Protein AF-0000000087801088 (afdb_homodimer)

Structure (mmCIF, N/CA/C/O backbone):
data_AF-0000000087801088-model_v1
#
loop_
_entity.id
_entity.type
_entity.pdbx_description
1 polymer 'Transcription factor domain-containing protein'
#
loop_
_atom_site.group_PDB
_atom_site.id
_atom_site.type_symbol
_atom_site.label_atom_id
_atom_site.label_alt_id
_atom_site.label_comp_id
_atom_site.label_asym_id
_atom_site.label_entity_id
_atom_site.label_seq_id
_atom_site.pdbx_PDB_ins_code
_atom_site.Cartn_x
_atom_site.Cartn_y
_atom_site.Cartn_z
_atom_site.occupancy
_atom_site.B_iso_or_equiv
_atom_site.auth_seq_id
_atom_site.auth_comp_id
_atom_site.auth_asym_id
_atom_site.auth_atom_id
_atom_site.pdbx_PDB_model_num
ATOM 1 N N . MET A 1 1 ? -73 -32.094 -19.062 1 21.8 1 MET A N 1
ATOM 2 C CA . MET A 1 1 ? -71.875 -31.188 -19.281 1 21.8 1 MET A CA 1
ATOM 3 C C . MET A 1 1 ? -70.875 -31.297 -18.141 1 21.8 1 MET A C 1
ATOM 5 O O . MET A 1 1 ? -71.062 -30.734 -17.062 1 21.8 1 MET A O 1
ATOM 9 N N . GLU A 1 2 ? -70.5 -32.281 -17.984 1 21.98 2 GLU A N 1
ATOM 10 C CA . GLU A 1 2 ? -70.062 -33.125 -16.875 1 21.98 2 GLU A CA 1
ATOM 11 C C . GLU A 1 2 ? -68.688 -32.594 -16.375 1 21.98 2 GLU A C 1
ATOM 13 O O . GLU A 1 2 ? -67.812 -32.219 -17.156 1 21.98 2 GLU A O 1
ATOM 18 N N . ARG A 1 3 ? -69 -32.062 -15.211 1 26.8 3 ARG A N 1
ATOM 19 C CA . ARG A 1 3 ? -68.062 -31.312 -14.367 1 26.8 3 ARG A CA 1
ATOM 20 C C . ARG A 1 3 ? -66.75 -32.062 -14.203 1 26.8 3 ARG A C 1
ATOM 22 O O . ARG A 1 3 ? -66.75 -33.156 -13.625 1 26.8 3 ARG A O 1
ATOM 29 N N . ASN A 1 4 ? -66.312 -32.312 -15.359 1 22.5 4 ASN A N 1
ATOM 30 C CA . ASN A 1 4 ? -65.188 -33.188 -15.562 1 22.5 4 ASN A CA 1
ATOM 31 C C . ASN A 1 4 ? -64.125 -33 -14.477 1 22.5 4 ASN A C 1
ATOM 33 O O . ASN A 1 4 ? -63.531 -31.922 -14.344 1 22.5 4 ASN A O 1
ATOM 37 N N . ARG A 1 5 ? -64.562 -33.531 -13.398 1 25.19 5 ARG A N 1
ATOM 38 C CA . ARG A 1 5 ? -63.844 -33.5 -12.125 1 25.19 5 ARG A CA 1
ATOM 39 C C . ARG A 1 5 ? -62.344 -33.688 -12.328 1 25.19 5 ARG A C 1
ATOM 41 O O . ARG A 1 5 ? -61.938 -34.656 -13 1 25.19 5 ARG A O 1
ATOM 48 N N . ILE A 1 6 ? -61.781 -32.625 -12.406 1 27.81 6 ILE A N 1
ATOM 49 C CA . ILE A 1 6 ? -60.344 -32.531 -12.641 1 27.81 6 ILE A CA 1
ATOM 50 C C . ILE A 1 6 ? -59.625 -33.5 -11.719 1 27.81 6 ILE A C 1
ATOM 52 O O . ILE A 1 6 ? -59.688 -33.375 -10.492 1 27.81 6 ILE A O 1
ATOM 56 N N . VAL A 1 7 ? -59.875 -34.719 -11.938 1 29.7 7 VAL A N 1
ATOM 57 C CA . VAL A 1 7 ? -59.25 -35.812 -11.188 1 29.7 7 VAL A CA 1
ATOM 58 C C . VAL A 1 7 ? -57.844 -35.438 -10.75 1 29.7 7 VAL A C 1
ATOM 60 O O . VAL A 1 7 ? -57.094 -34.875 -11.539 1 29.7 7 VAL A O 1
ATOM 63 N N . SER A 1 8 ? -57.906 -35.156 -9.594 1 27.64 8 SER A N 1
ATOM 64 C CA . SER A 1 8 ? -56.719 -34.75 -8.859 1 27.64 8 SER A CA 1
ATOM 65 C C . SER A 1 8 ? -55.562 -35.719 -9.148 1 27.64 8 SER A C 1
ATOM 67 O O . SER A 1 8 ? -55.719 -36.938 -9.055 1 27.64 8 SER A O 1
ATOM 69 N N . ARG A 1 9 ? -55.062 -35.531 -10.18 1 33.5 9 ARG A N 1
ATOM 70 C CA . ARG A 1 9 ? -53.969 -36.375 -10.672 1 33.5 9 ARG A CA 1
ATOM 71 C C . ARG A 1 9 ? -53.094 -36.844 -9.523 1 33.5 9 ARG A C 1
ATOM 73 O O . ARG A 1 9 ? -52.5 -36.031 -8.805 1 33.5 9 ARG A O 1
ATOM 80 N N . THR A 1 10 ? -53.406 -37.875 -8.984 1 34.69 10 THR A N 1
ATOM 81 C CA . THR A 1 10 ? -52.688 -38.562 -7.906 1 34.69 10 THR A CA 1
ATOM 82 C C . THR A 1 10 ? -51.188 -38.531 -8.164 1 34.69 10 THR A C 1
ATOM 84 O O . THR A 1 10 ? -50.719 -38.844 -9.273 1 34.69 10 THR A O 1
ATOM 87 N N . ARG A 1 11 ? -50.531 -37.875 -7.52 1 42.97 11 ARG A N 1
ATOM 88 C CA . ARG A 1 11 ? -49.094 -37.594 -7.594 1 42.97 11 ARG A CA 1
ATOM 89 C C . ARG A 1 11 ? -48.281 -38.875 -7.629 1 42.97 11 ARG A C 1
ATOM 91 O O . ARG A 1 11 ? -48.5 -39.812 -6.84 1 42.97 11 ARG A O 1
ATOM 98 N N . ALA A 1 12 ? -47.781 -39.25 -8.641 1 49.75 12 ALA A N 1
ATOM 99 C CA . ALA A 1 12 ? -47.031 -40.5 -8.805 1 49.75 12 ALA A CA 1
ATOM 100 C C . ALA A 1 12 ? -46.094 -40.75 -7.617 1 49.75 12 ALA A C 1
ATOM 102 O O . ALA A 1 12 ? -45.375 -39.844 -7.184 1 49.75 12 ALA A O 1
ATOM 103 N N . ARG A 1 13 ? -46.219 -41.719 -6.867 1 58.03 13 ARG A N 1
ATOM 104 C CA . ARG A 1 13 ? -45.531 -42.031 -5.613 1 58.03 13 ARG A CA 1
ATOM 105 C C . ARG A 1 13 ? -44.094 -42.375 -5.848 1 58.03 13 ARG A C 1
ATOM 107 O O . ARG A 1 13 ? -43.25 -42.188 -4.977 1 58.03 13 ARG A O 1
ATOM 114 N N . VAL A 1 14 ? -43.844 -43 -7.023 1 68.44 14 VAL A N 1
ATOM 115 C CA . VAL A 1 14 ? -42.5 -43.469 -7.32 1 68.44 14 VAL A CA 1
ATOM 116 C C . VAL A 1 14 ? -41.969 -42.75 -8.57 1 68.44 14 VAL A C 1
ATOM 118 O O . VAL A 1 14 ? -42.594 -42.812 -9.633 1 68.44 14 VAL A O 1
ATOM 121 N N . ILE A 1 15 ? -41.188 -42.062 -8.5 1 72.31 15 ILE A N 1
ATOM 122 C CA . ILE A 1 15 ? -40.625 -41.281 -9.594 1 72.31 15 ILE A CA 1
ATOM 123 C C . ILE A 1 15 ? -39.156 -41.688 -9.805 1 72.31 15 ILE A C 1
ATOM 125 O O . ILE A 1 15 ? -38.438 -42.031 -8.852 1 72.31 15 ILE A O 1
ATOM 129 N N . CYS A 1 16 ? -38.656 -41.75 -10.906 1 72.94 16 CYS A N 1
ATOM 130 C CA . CYS A 1 16 ? -37.25 -42.094 -11.125 1 72.94 16 CYS A CA 1
ATOM 131 C C . CYS A 1 16 ? -36.375 -40.844 -11.055 1 72.94 16 CYS A C 1
ATOM 133 O O . CYS A 1 16 ? -36.844 -39.75 -11.234 1 72.94 16 CYS A O 1
ATOM 135 N N . VAL A 1 17 ? -35.25 -40.938 -10.938 1 76.88 17 VAL A N 1
ATOM 136 C CA . VAL A 1 17 ? -34.281 -39.875 -10.711 1 76.88 17 VAL A CA 1
ATOM 137 C C . VAL A 1 17 ? -34.219 -38.969 -11.945 1 76.88 17 VAL A C 1
ATOM 139 O O . VAL A 1 17 ? -34.281 -37.75 -11.852 1 76.88 17 VAL A O 1
ATOM 142 N N . PRO A 1 18 ? -34.156 -39.469 -13.062 1 77.06 18 PRO A N 1
ATOM 143 C CA . PRO A 1 18 ? -34.031 -38.594 -14.234 1 77.06 18 PRO A CA 1
ATOM 144 C C . PRO A 1 18 ? -35.281 -37.781 -14.516 1 77.06 18 PRO A C 1
ATOM 146 O O . PRO A 1 18 ? -35.219 -36.625 -14.898 1 77.06 18 PRO A O 1
ATOM 149 N N . CYS A 1 19 ? -36.219 -38.281 -14.344 1 75.81 19 CYS A N 1
ATOM 150 C CA . CYS A 1 19 ? -37.5 -37.625 -14.594 1 75.81 19 CYS A CA 1
ATOM 151 C C . CYS A 1 19 ? -37.75 -36.531 -13.547 1 75.81 19 CYS A C 1
ATOM 153 O O . CYS A 1 19 ? -38.312 -35.469 -13.852 1 75.81 19 CYS A O 1
ATOM 155 N N . HIS A 1 20 ? -37.375 -36.844 -12.391 1 74.94 20 HIS A N 1
ATOM 156 C CA . HIS A 1 20 ? -37.469 -35.906 -11.273 1 74.94 20 HIS A CA 1
ATOM 157 C C . HIS A 1 20 ? -36.625 -34.656 -11.531 1 74.94 20 HIS A C 1
ATOM 159 O O . HIS A 1 20 ? -37.094 -33.531 -11.242 1 74.94 20 HIS A O 1
ATOM 165 N N . GLU A 1 21 ? -35.438 -34.938 -12.133 1 70.62 21 GLU A N 1
ATOM 166 C CA . GLU A 1 21 ? -34.469 -33.844 -12.391 1 70.62 21 GLU A CA 1
ATOM 167 C C . GLU A 1 21 ? -34.938 -32.969 -13.539 1 70.62 21 GLU A C 1
ATOM 169 O O . GLU A 1 21 ? -34.719 -31.75 -13.516 1 70.62 21 GLU A O 1
ATOM 174 N N . ARG A 1 22 ? -35.625 -33.531 -14.375 1 74.31 22 ARG A N 1
ATOM 175 C CA . ARG A 1 22 ? -36.094 -32.812 -15.562 1 74.31 22 ARG A CA 1
ATOM 176 C C . ARG A 1 22 ? -37.5 -32.281 -15.359 1 74.31 22 ARG A C 1
ATOM 178 O O . ARG A 1 22 ? -38.062 -31.625 -16.25 1 74.31 22 ARG A O 1
ATOM 185 N N . LYS A 1 23 ? -38.125 -32.594 -14.258 1 72.12 23 LYS A N 1
ATOM 186 C CA . LYS A 1 23 ? -39.438 -32.188 -13.805 1 72.12 23 LYS A CA 1
ATOM 187 C C . LYS A 1 23 ? -40.5 -32.562 -14.828 1 72.12 23 LYS A C 1
ATOM 189 O O . LYS A 1 23 ? -41.406 -31.75 -15.117 1 72.12 23 LYS A O 1
ATOM 194 N N . VAL A 1 24 ? -40.281 -33.75 -15.375 1 78.75 24 VAL A N 1
ATOM 195 C CA . VAL A 1 24 ? -41.281 -34.25 -16.328 1 78.75 24 VAL A CA 1
ATOM 196 C C . VAL A 1 24 ? -42.125 -35.344 -15.672 1 78.75 24 VAL A C 1
ATOM 198 O O . VAL A 1 24 ? -41.688 -35.969 -14.703 1 78.75 24 VAL A O 1
ATOM 201 N N . ARG A 1 25 ? -43.188 -35.531 -16.188 1 75 25 ARG A N 1
ATOM 202 C CA . ARG A 1 25 ? -44.125 -36.531 -15.648 1 75 25 ARG A CA 1
ATOM 203 C C . ARG A 1 25 ? -43.594 -37.938 -15.844 1 75 25 ARG A C 1
ATOM 205 O O . ARG A 1 25 ? -43.312 -38.375 -16.969 1 75 25 ARG A O 1
ATOM 212 N N . CYS A 1 26 ? -43.219 -38.719 -14.711 1 73 26 CYS A N 1
ATOM 213 C CA . CYS A 1 26 ? -42.656 -40.062 -14.734 1 73 26 CYS A CA 1
ATOM 214 C C . CYS A 1 26 ? -43.75 -41.125 -14.625 1 73 26 CYS A C 1
ATOM 216 O O . CYS A 1 26 ? -44.656 -41 -13.789 1 73 26 CYS A O 1
ATOM 218 N N . ASP A 1 27 ? -43.781 -42.031 -15.414 1 76.62 27 ASP A N 1
ATOM 219 C CA . ASP A 1 27 ? -44.812 -43.031 -15.398 1 76.62 27 ASP A CA 1
ATOM 220 C C . ASP A 1 27 ? -44.281 -44.375 -14.836 1 76.62 27 ASP A C 1
ATOM 222 O O . ASP A 1 27 ? -44.781 -45.438 -15.18 1 76.62 27 ASP A O 1
ATOM 226 N N . LEU A 1 28 ? -43.156 -44.219 -14.086 1 77.81 28 LEU A N 1
ATOM 227 C CA . LEU A 1 28 ? -42.5 -45.406 -13.531 1 77.81 28 LEU A CA 1
ATOM 228 C C . LEU A 1 28 ? -43.469 -46.25 -12.711 1 77.81 28 LEU A C 1
ATOM 230 O O . LEU A 1 28 ? -43.406 -47.469 -12.742 1 77.81 28 LEU A O 1
ATOM 234 N N . GLN A 1 29 ? -44.344 -45.75 -12 1 74.31 29 GLN A N 1
ATOM 235 C CA . GLN A 1 29 ? -45.281 -46.438 -11.109 1 74.31 29 GLN A CA 1
ATOM 236 C C . GLN A 1 29 ? -46.156 -47.406 -11.883 1 74.31 29 GLN A C 1
ATOM 238 O O . GLN A 1 29 ? -46.5 -48.469 -11.375 1 74.31 29 GLN A O 1
ATOM 243 N N . ASP A 1 30 ? -46.562 -47.062 -13.055 1 70.94 30 ASP A N 1
ATOM 244 C CA . ASP A 1 30 ? -47.5 -47.844 -13.852 1 70.94 30 ASP A CA 1
ATOM 245 C C . ASP A 1 30 ? -46.781 -48.719 -14.867 1 70.94 30 ASP A C 1
ATOM 247 O O . ASP A 1 30 ? -47.406 -49.438 -15.641 1 70.94 30 ASP A O 1
ATOM 251 N N . SER A 1 31 ? -45.406 -48.438 -15.031 1 68.75 31 SER A N 1
ATOM 252 C CA . SER A 1 31 ? -44.625 -49.156 -16.047 1 68.75 31 SER A CA 1
ATOM 253 C C . SER A 1 31 ? -44.344 -50.594 -15.617 1 68.75 31 SER A C 1
ATOM 255 O O . SER A 1 31 ? -43.906 -50.844 -14.484 1 68.75 31 SER A O 1
ATOM 257 N N . HIS A 1 32 ? -44.75 -51.594 -16.172 1 71.38 32 HIS A N 1
ATOM 258 C CA . HIS A 1 32 ? -44.594 -53 -15.891 1 71.38 32 HIS A CA 1
ATOM 259 C C . HIS A 1 32 ? -43.125 -53.438 -15.898 1 71.38 32 HIS A C 1
ATOM 261 O O . HIS A 1 32 ? -42.75 -54.406 -15.234 1 71.38 32 HIS A O 1
ATOM 267 N N . ASN A 1 33 ? -42.375 -52.781 -16.625 1 66.06 33 ASN A N 1
ATOM 268 C CA . ASN A 1 33 ? -41 -53.219 -16.875 1 66.06 33 ASN A CA 1
ATOM 269 C C . ASN A 1 33 ? -40 -52.5 -15.961 1 66.06 33 ASN A C 1
ATOM 271 O O . ASN A 1 33 ? -38.812 -52.562 -16.203 1 66.06 33 ASN A O 1
ATOM 275 N N . LYS A 1 34 ? -40.344 -51.531 -14.953 1 70.31 34 LYS A N 1
ATOM 276 C CA . LYS A 1 34 ? -39.656 -50.844 -13.883 1 70.31 34 LYS A CA 1
ATOM 277 C C . LYS A 1 34 ? -38.75 -49.75 -14.453 1 70.31 34 LYS A C 1
ATOM 279 O O . LYS A 1 34 ? -37.75 -49.375 -13.836 1 70.31 34 LYS A O 1
ATOM 284 N N . VAL A 1 35 ? -38.938 -49.531 -15.602 1 76.56 35 VAL A N 1
ATOM 285 C CA . VAL A 1 35 ? -38.312 -48.438 -16.297 1 76.56 35 VAL A CA 1
ATOM 286 C C . VAL A 1 35 ? -39.375 -47.469 -16.812 1 76.56 35 VAL A C 1
ATOM 288 O O . VAL A 1 35 ? -40.375 -47.875 -17.422 1 76.56 35 VAL A O 1
ATOM 291 N N . CYS A 1 36 ? -39.219 -46.25 -16.531 1 76.12 36 CYS A N 1
ATOM 292 C CA . CYS A 1 36 ? -40.25 -45.312 -16.953 1 76.12 36 CYS A CA 1
ATOM 293 C C . CYS A 1 36 ? -40.188 -45.062 -18.453 1 76.12 36 CYS A C 1
ATOM 295 O O . CYS A 1 36 ? -39.125 -45.25 -19.078 1 76.12 36 CYS A O 1
ATOM 297 N N . SER A 1 37 ? -41.188 -44.719 -19.203 1 78.31 37 SER A N 1
ATOM 298 C CA . SER A 1 37 ? -41.25 -44.5 -20.641 1 78.31 37 SER A CA 1
ATOM 299 C C . SER A 1 37 ? -40.281 -43.406 -21.078 1 78.31 37 SER A C 1
ATOM 301 O O . SER A 1 37 ? -39.75 -43.469 -22.203 1 78.31 37 SER A O 1
ATOM 303 N N . ASN A 1 38 ? -40.031 -42.5 -20.281 1 76.38 38 ASN A N 1
ATOM 304 C CA . ASN A 1 38 ? -39.125 -41.406 -20.594 1 76.38 38 ASN A CA 1
ATOM 305 C C . ASN A 1 38 ? -37.688 -41.906 -20.641 1 76.38 38 ASN A C 1
ATOM 307 O O . ASN A 1 38 ? -36.938 -41.562 -21.562 1 76.38 38 ASN A O 1
ATOM 311 N N . CYS A 1 39 ? -37.25 -42.5 -19.672 1 75.56 39 CYS A N 1
ATOM 312 C CA . CYS A 1 39 ? -35.906 -43.062 -19.562 1 75.56 39 CYS A CA 1
ATOM 313 C C . CYS A 1 39 ? -35.656 -44.094 -20.656 1 75.56 39 CYS A C 1
ATOM 315 O O . CYS A 1 39 ? -34.562 -44.219 -21.203 1 75.56 39 CYS A O 1
ATOM 317 N N . ARG A 1 40 ? -36.594 -44.844 -21.016 1 76.75 40 ARG A N 1
ATOM 318 C CA . ARG A 1 40 ? -36.531 -45.781 -22.125 1 76.75 40 ARG A CA 1
ATOM 319 C C . ARG A 1 40 ? -36.281 -45.062 -23.438 1 76.75 40 ARG A C 1
ATOM 321 O O . ARG A 1 40 ? -35.438 -45.5 -24.25 1 76.75 40 ARG A O 1
ATOM 328 N N . ARG A 1 41 ? -37.156 -44.094 -23.609 1 74.75 41 ARG A N 1
ATOM 329 C CA . ARG A 1 41 ? -37.031 -43.312 -24.844 1 74.75 41 ARG A CA 1
ATOM 330 C C . ARG A 1 41 ? -35.656 -42.688 -24.969 1 74.75 41 ARG A C 1
ATOM 332 O O . ARG A 1 41 ? -35.094 -42.594 -26.078 1 74.75 41 ARG A O 1
ATOM 339 N N . LEU A 1 42 ? -35.062 -42.219 -23.906 1 71.75 42 LEU A N 1
ATOM 340 C CA . LEU A 1 42 ? -33.812 -41.469 -23.875 1 71.75 42 LEU A CA 1
ATOM 341 C C . LEU A 1 42 ? -32.625 -42.375 -23.547 1 71.75 42 LEU A C 1
ATOM 343 O O . LEU A 1 42 ? -31.484 -41.906 -23.391 1 71.75 42 LEU A O 1
ATOM 347 N N . GLU A 1 43 ? -32.75 -43.594 -23.328 1 73.31 43 GLU A N 1
ATOM 348 C CA . GLU A 1 43 ? -31.844 -44.719 -23.016 1 73.31 43 GLU A CA 1
ATOM 349 C C . GLU A 1 43 ? -31.078 -44.438 -21.734 1 73.31 43 GLU A C 1
ATOM 351 O O . GLU A 1 43 ? -29.859 -44.625 -21.672 1 73.31 43 GLU A O 1
ATOM 356 N N . GLN A 1 44 ? -31.781 -43.938 -20.891 1 71.44 44 GLN A N 1
ATOM 357 C CA . GLN A 1 44 ? -31.203 -43.625 -19.594 1 71.44 44 GLN A CA 1
ATOM 358 C C . GLN A 1 44 ? -31.625 -44.656 -18.547 1 71.44 44 GLN A C 1
ATOM 360 O O . GLN A 1 44 ? -32.656 -45.312 -18.703 1 71.44 44 GLN A O 1
ATOM 365 N N . HIS A 1 45 ? -30.75 -44.75 -17.547 1 76.69 45 HIS A N 1
ATOM 366 C CA . HIS A 1 45 ? -31.031 -45.688 -16.469 1 76.69 45 HIS A CA 1
ATOM 367 C C . HIS A 1 45 ? -32.125 -45.156 -15.547 1 76.69 45 HIS A C 1
ATOM 369 O O . HIS A 1 45 ? -31.906 -44.188 -14.836 1 76.69 45 HIS A O 1
ATOM 375 N N . CYS A 1 46 ? -33.188 -45.781 -15.508 1 72.5 46 CYS A N 1
ATOM 376 C CA . CYS A 1 46 ? -34.375 -45.375 -14.773 1 72.5 46 CYS A CA 1
ATOM 377 C C . CYS A 1 46 ? -34.312 -45.844 -13.328 1 72.5 46 CYS A C 1
ATOM 379 O O . CYS A 1 46 ? -34.5 -47.031 -13.055 1 72.5 46 CYS A O 1
ATOM 381 N N . ILE A 1 47 ? -33.719 -45 -12.477 1 76.12 47 ILE A N 1
ATOM 382 C CA . ILE A 1 47 ? -33.562 -45.344 -11.07 1 76.12 47 ILE A CA 1
ATOM 383 C C . ILE A 1 47 ? -34.719 -44.75 -10.266 1 76.12 47 ILE A C 1
ATOM 385 O O . ILE A 1 47 ? -34.938 -43.562 -10.281 1 76.12 47 ILE A O 1
ATOM 389 N N . PRO A 1 48 ? -35.312 -45.438 -9.586 1 71.25 48 PRO A N 1
ATOM 390 C CA . PRO A 1 48 ? -36.438 -44.906 -8.797 1 71.25 48 PRO A CA 1
ATOM 391 C C . PRO A 1 48 ? -36 -44.062 -7.613 1 71.25 48 PRO A C 1
ATOM 393 O O . PRO A 1 48 ? -35.031 -44.406 -6.93 1 71.25 48 PRO A O 1
ATOM 396 N N . ARG A 1 49 ? -36.406 -42.938 -7.477 1 64.62 49 ARG A N 1
ATOM 397 C CA . ARG A 1 49 ? -36.094 -42.094 -6.34 1 64.62 49 ARG A CA 1
ATOM 398 C C . ARG A 1 49 ? -36.75 -42.594 -5.062 1 64.62 49 ARG A C 1
ATOM 400 O O . ARG A 1 49 ? -37.938 -42.844 -5.023 1 64.62 49 ARG A O 1
ATOM 407 N N . ARG A 1 50 ? -35.75 -43 -4.148 1 51 50 ARG A N 1
ATOM 408 C CA . ARG A 1 50 ? -36.219 -43.469 -2.846 1 51 50 ARG A CA 1
ATOM 409 C C . ARG A 1 50 ? -36.562 -42.281 -1.951 1 51 50 ARG A C 1
ATOM 411 O O . ARG A 1 50 ? -35.812 -41.312 -1.881 1 51 50 ARG A O 1
ATOM 418 N N . GLY A 1 51 ? -37.562 -41.906 -1.659 1 40.28 51 GLY A N 1
ATOM 419 C CA . GLY A 1 51 ? -38.062 -40.906 -0.732 1 40.28 51 GLY A CA 1
ATOM 420 C C . GLY A 1 51 ? -37.5 -41.062 0.667 1 40.28 51 GLY A C 1
ATOM 421 O O . GLY A 1 51 ? -37.156 -42.156 1.085 1 40.28 51 GLY A O 1
ATOM 422 N N . ARG A 1 52 ? -36.812 -39.875 1.081 1 34.53 52 ARG A N 1
ATOM 423 C CA . ARG A 1 52 ? -36.375 -39.781 2.463 1 34.53 52 ARG A CA 1
ATOM 424 C C . ARG A 1 52 ? -37.438 -40.25 3.436 1 34.53 52 ARG A C 1
ATOM 426 O O . ARG A 1 52 ? -38.438 -39.562 3.631 1 34.53 52 ARG A O 1
ATOM 433 N N . ARG A 1 53 ? -37.406 -41.438 3.502 1 30.84 53 ARG A N 1
ATOM 434 C CA . ARG A 1 53 ? -38.281 -41.844 4.594 1 30.84 53 ARG A CA 1
ATOM 435 C C . ARG A 1 53 ? -37.844 -41.25 5.914 1 30.84 53 ARG A C 1
ATOM 437 O O . ARG A 1 53 ? -36.656 -40.938 6.094 1 30.84 53 ARG A O 1
ATOM 444 N N . HIS A 1 54 ? -38.688 -41 6.891 1 24.28 54 HIS A N 1
ATOM 445 C CA . HIS A 1 54 ? -38.781 -40.5 8.266 1 24.28 54 HIS A CA 1
ATOM 446 C C . HIS A 1 54 ? -37.938 -41.312 9.203 1 24.28 54 HIS A C 1
ATOM 448 O O . HIS A 1 54 ? -38.062 -42.531 9.281 1 24.28 54 HIS A O 1
ATOM 454 N N . LYS A 1 55 ? -36.656 -40.844 9.391 1 27.52 55 LYS A N 1
ATOM 455 C CA . LYS A 1 55 ? -35.938 -41.531 10.453 1 27.52 55 LYS A CA 1
ATOM 456 C C . LYS A 1 55 ? -36.812 -41.688 11.688 1 27.52 55 LYS A C 1
ATOM 458 O O . LYS A 1 55 ? -37.344 -40.719 12.227 1 27.52 55 LYS A O 1
ATOM 463 N N . GLY A 1 56 ? -37.25 -42.688 12.086 1 18.5 56 GLY A N 1
ATOM 464 C CA . GLY A 1 56 ? -37.812 -43.156 13.344 1 18.5 56 GLY A CA 1
ATOM 465 C C . GLY A 1 56 ? -36.875 -42.969 14.516 1 18.5 56 GLY A C 1
ATOM 466 O O . GLY A 1 56 ? -35.656 -42.844 14.328 1 18.5 56 GLY A O 1
ATOM 467 N N . ARG A 1 57 ? -37.406 -42.875 15.961 1 24.09 57 ARG A N 1
ATOM 468 C CA . ARG A 1 57 ? -37.125 -42.625 17.375 1 24.09 57 ARG A CA 1
ATOM 469 C C . ARG A 1 57 ? -36.156 -43.625 17.938 1 24.09 57 ARG A C 1
ATOM 471 O O . ARG A 1 57 ? -35.969 -43.719 19.156 1 24.09 57 ARG A O 1
ATOM 478 N N . MET A 1 58 ? -35.281 -44.375 17.375 1 18.69 58 MET A N 1
ATOM 479 C CA . MET A 1 58 ? -34.969 -45.562 18.141 1 18.69 58 MET A CA 1
ATOM 480 C C . MET A 1 58 ? -34.281 -45.188 19.469 1 18.69 58 MET A C 1
ATOM 482 O O . MET A 1 58 ? -33.5 -44.219 19.516 1 18.69 58 MET A O 1
ATOM 486 N N . LEU A 1 59 ? -34.625 -45.906 20.625 1 18.19 59 LEU A N 1
ATOM 487 C CA . LEU A 1 59 ? -34.469 -46.094 22.062 1 18.19 59 LEU A CA 1
ATOM 488 C C . LEU A 1 59 ? -33.031 -46.375 22.438 1 18.19 59 LEU A C 1
ATOM 490 O O . LEU A 1 59 ? -32.562 -47.5 22.266 1 18.19 59 LEU A O 1
ATOM 494 N N . ALA A 1 60 ? -32.156 -45.781 21.906 1 18.41 60 ALA A N 1
ATOM 495 C CA . ALA A 1 60 ? -30.859 -46.219 22.422 1 18.41 60 ALA A CA 1
ATOM 496 C C . ALA A 1 60 ? -30.828 -46.219 23.938 1 18.41 60 ALA A C 1
ATOM 498 O O . ALA A 1 60 ? -31.328 -45.281 24.562 1 18.41 60 ALA A O 1
ATOM 499 N N . GLY A 1 61 ? -30.391 -47.25 24.734 1 17.31 61 GLY A N 1
ATOM 500 C CA . GLY A 1 61 ? -30.188 -47.844 26.047 1 17.31 61 GLY A CA 1
ATOM 501 C C . GLY A 1 61 ? -29.344 -47 26.953 1 17.31 61 GLY A C 1
ATOM 502 O O . GLY A 1 61 ? -28.688 -46.062 26.516 1 17.31 61 GLY A O 1
ATOM 503 N N . GLU A 1 62 ? -29.047 -47.438 28.297 1 17.44 62 GLU A N 1
ATOM 504 C CA . GLU A 1 62 ? -28.938 -47.094 29.703 1 17.44 62 GLU A CA 1
ATOM 505 C C . GLU A 1 62 ? -27.562 -46.531 30.047 1 17.44 62 GLU A C 1
ATOM 507 O O . GLU A 1 62 ? -27.438 -45.625 30.875 1 17.44 62 GLU A O 1
ATOM 512 N N . PRO A 1 63 ? -26.375 -46.969 29.484 1 17.22 63 PRO A N 1
ATOM 513 C CA . PRO A 1 63 ? -25.578 -47.562 30.562 1 17.22 63 PRO A CA 1
ATOM 514 C C . PRO A 1 63 ? -25.203 -46.531 31.641 1 17.22 63 PRO A C 1
ATOM 516 O O . PRO A 1 63 ? -25.406 -45.344 31.453 1 17.22 63 PRO A O 1
ATOM 519 N N . ALA A 1 64 ? -23.781 -46.688 32.188 1 17.19 64 ALA A N 1
ATOM 520 C CA . ALA A 1 64 ? -23.031 -46.875 33.438 1 17.19 64 ALA A CA 1
ATOM 521 C C . ALA A 1 64 ? -22.578 -45.562 34 1 17.19 64 ALA A C 1
ATOM 523 O O . ALA A 1 64 ? -22.297 -44.625 33.25 1 17.19 64 ALA A O 1
ATOM 524 N N . ASP A 1 65 ? -22.656 -45.156 35.438 1 17.78 65 ASP A N 1
ATOM 525 C CA . ASP A 1 65 ? -22.672 -44.344 36.625 1 17.78 65 ASP A CA 1
ATOM 526 C C . ASP A 1 65 ? -21.266 -43.812 36.938 1 17.78 65 ASP A C 1
ATOM 528 O O . ASP A 1 65 ? -21.109 -42.969 37.844 1 17.78 65 ASP A O 1
ATOM 532 N N . ILE A 1 66 ? -20.094 -44.406 36.469 1 15.74 66 ILE A N 1
ATOM 533 C CA . ILE A 1 66 ? -19.016 -44.625 37.438 1 15.74 66 ILE A CA 1
ATOM 534 C C . ILE A 1 66 ? -18.422 -43.25 37.844 1 15.74 66 ILE A C 1
ATOM 536 O O . ILE A 1 66 ? -17.609 -43.188 38.781 1 15.74 66 ILE A O 1
ATOM 540 N N . PHE A 1 67 ? -18.406 -42.219 37 1 16.25 67 PHE A N 1
ATOM 541 C CA . PHE A 1 67 ? -17.234 -41.5 37.469 1 16.25 67 PHE A CA 1
ATOM 542 C C . PHE A 1 67 ? -17.5 -40.906 38.875 1 16.25 67 PHE A C 1
ATOM 544 O O . PHE A 1 67 ? -18.328 -40 39.031 1 16.25 67 PHE A O 1
ATOM 551 N N . ARG A 1 68 ? -17.344 -41.625 40.031 1 16.14 68 ARG A N 1
ATOM 552 C CA . ARG A 1 68 ? -17.266 -41.562 41.5 1 16.14 68 ARG A CA 1
ATOM 553 C C . ARG A 1 68 ? -16.5 -40.312 41.938 1 16.14 68 ARG A C 1
ATOM 555 O O . ARG A 1 68 ? -17.062 -39.469 42.656 1 16.14 68 ARG A O 1
ATOM 562 N N . GLN A 1 69 ? -15.242 -40.438 42.812 1 15.41 69 GLN A N 1
ATOM 563 C CA . GLN A 1 69 ? -14.812 -40.281 44.188 1 15.41 69 GLN A CA 1
ATOM 564 C C . GLN A 1 69 ? -13.898 -39.062 44.344 1 15.41 69 GLN A C 1
ATOM 566 O O . GLN A 1 69 ? -13.898 -38.406 45.406 1 15.41 69 GLN A O 1
ATOM 571 N N . SER A 1 70 ? -12.805 -38.812 43.594 1 15.73 70 SER A N 1
ATOM 572 C CA . SER A 1 70 ? -11.617 -38.75 44.438 1 15.73 70 SER A CA 1
ATOM 573 C C . SER A 1 70 ? -11.688 -37.594 45.406 1 15.73 70 SER A C 1
ATOM 575 O O . SER A 1 70 ? -12.461 -36.656 45.219 1 15.73 70 SER A O 1
ATOM 577 N N . ASP A 1 71 ? -10.461 -37.312 46.219 1 15.53 71 ASP A N 1
ATOM 578 C CA . ASP A 1 71 ? -9.773 -37.188 47.5 1 15.53 71 ASP A CA 1
ATOM 579 C C . ASP A 1 71 ? -9.719 -35.719 47.969 1 15.53 71 ASP A C 1
ATOM 581 O O . ASP A 1 71 ? -9.898 -34.812 47.156 1 15.53 71 ASP A O 1
ATOM 585 N N . SER A 1 72 ? -9.062 -35.5 49.25 1 16.3 72 SER A N 1
ATOM 586 C CA . SER A 1 72 ? -8.82 -35 50.594 1 16.3 72 SER A CA 1
ATOM 587 C C . SER A 1 72 ? -7.973 -33.719 50.562 1 16.3 72 SER A C 1
ATOM 589 O O . SER A 1 72 ? -8.359 -32.719 51.125 1 16.3 72 SER A O 1
ATOM 591 N N . MET A 1 73 ? -6.617 -33.844 51.094 1 15.52 73 MET A N 1
ATOM 592 C CA . MET A 1 73 ? -5.984 -33.375 52.312 1 15.52 73 MET A CA 1
ATOM 593 C C . MET A 1 73 ? -5.332 -32 52.094 1 15.52 73 MET A C 1
ATOM 595 O O . MET A 1 73 ? -5.539 -31.094 52.875 1 15.52 73 MET A O 1
ATOM 599 N N . LEU A 1 74 ? -3.994 -31.906 51.625 1 15.34 74 LEU A N 1
ATOM 600 C CA . LEU A 1 74 ? -2.852 -31.547 52.438 1 15.34 74 LEU A CA 1
ATOM 601 C C . LEU A 1 74 ? -2.613 -30.047 52.438 1 15.34 74 LEU A C 1
ATOM 603 O O . LEU A 1 74 ? -1.908 -29.5 53.281 1 15.34 74 LEU A O 1
ATOM 607 N N . ARG A 1 75 ? -2.602 -29.281 51.344 1 15.95 75 ARG A N 1
ATOM 608 C CA . ARG A 1 75 ? -1.483 -28.344 51.438 1 15.95 75 ARG A CA 1
ATOM 609 C C . ARG A 1 75 ? -1.687 -27.344 52.562 1 15.95 75 ARG A C 1
ATOM 611 O O . ARG A 1 75 ? -2.693 -26.641 52.625 1 15.95 75 ARG A O 1
ATOM 618 N N . ASN A 1 76 ? -0.925 -27.438 53.625 1 15.43 76 ASN A N 1
ATOM 619 C CA . ASN A 1 76 ? -0.527 -26.766 54.875 1 15.43 76 ASN A CA 1
ATOM 620 C C . ASN A 1 76 ? -0.2 -25.297 54.625 1 15.43 76 ASN A C 1
ATOM 622 O O . ASN A 1 76 ? -0.042 -24.875 53.469 1 15.43 76 ASN A O 1
ATOM 626 N N . GLY A 1 77 ? 0.984 -24.844 55.25 1 15.69 77 GLY A N 1
ATOM 627 C CA . GLY A 1 77 ? 1.234 -23.859 56.281 1 15.69 77 GLY A CA 1
ATOM 628 C C . GLY A 1 77 ? 1.657 -22.5 55.75 1 15.69 77 GLY A C 1
ATOM 629 O O . GLY A 1 77 ? 1.028 -21.484 56.031 1 15.69 77 GLY A O 1
ATOM 630 N N . ALA A 1 78 ? 3.111 -22.297 55.5 1 16.11 78 ALA A N 1
ATOM 631 C CA . ALA A 1 78 ? 3.979 -21.453 56.312 1 16.11 78 ALA A CA 1
ATOM 632 C C . ALA A 1 78 ? 3.967 -20.016 55.844 1 16.11 78 ALA A C 1
ATOM 634 O O . ALA A 1 78 ? 3.635 -19.75 54.688 1 16.11 78 ALA A O 1
ATOM 635 N N . GLY A 1 79 ? 4.871 -19.016 56.469 1 16.31 79 GLY A N 1
ATOM 636 C CA . GLY A 1 79 ? 4.895 -17.688 57.031 1 16.31 79 GLY A CA 1
ATOM 637 C C . GLY A 1 79 ? 5.254 -16.594 56.062 1 16.31 79 GLY A C 1
ATOM 638 O O . GLY A 1 79 ? 5.512 -16.891 54.875 1 16.31 79 GLY A O 1
ATOM 639 N N . GLU A 1 80 ? 6.387 -15.695 56.344 1 16.91 80 GLU A N 1
ATOM 640 C CA . GLU A 1 80 ? 6.531 -14.305 56.781 1 16.91 80 GLU A CA 1
ATOM 641 C C . GLU A 1 80 ? 7.102 -13.438 55.656 1 16.91 80 GLU A C 1
ATOM 643 O O . GLU A 1 80 ? 6.645 -12.312 55.438 1 16.91 80 GLU A O 1
ATOM 648 N N . SER A 1 81 ? 8.305 -13.758 54.969 1 17.44 81 SER A N 1
ATOM 649 C CA . SER A 1 81 ? 9.375 -12.773 55.031 1 17.44 81 SER A CA 1
ATOM 650 C C . SER A 1 81 ? 9.219 -11.695 53.969 1 17.44 81 SER A C 1
ATOM 652 O O . SER A 1 81 ? 8.891 -11.992 52.812 1 17.44 81 SER A O 1
ATOM 654 N N . THR A 1 82 ? 9.266 -10.336 54.312 1 17.94 82 THR A N 1
ATOM 655 C CA . THR A 1 82 ? 8.914 -8.992 53.875 1 17.94 82 THR A CA 1
ATOM 656 C C . THR A 1 82 ? 9.977 -8.453 52.906 1 17.94 82 THR A C 1
ATOM 658 O O . THR A 1 82 ? 9.859 -7.336 52.406 1 17.94 82 THR A O 1
ATOM 661 N N . PRO A 1 83 ? 10.82 -9.242 52.219 1 18.19 83 PRO A N 1
ATOM 662 C CA . PRO A 1 83 ? 12.031 -8.438 52 1 18.19 83 PRO A CA 1
ATOM 663 C C . PRO A 1 83 ? 11.789 -7.23 51.094 1 18.19 83 PRO A C 1
ATOM 665 O O . PRO A 1 83 ? 10.859 -7.238 50.281 1 18.19 83 PRO A O 1
ATOM 668 N N . PRO A 1 84 ? 12.727 -6.172 51.188 1 19.02 84 PRO A N 1
ATOM 669 C CA . PRO A 1 84 ? 12.805 -4.727 50.938 1 19.02 84 PRO A CA 1
ATOM 670 C C . PRO A 1 84 ? 12.969 -4.391 49.438 1 19.02 84 PRO A C 1
ATOM 672 O O . PRO A 1 84 ? 13.422 -5.23 48.656 1 19.02 84 PRO A O 1
ATOM 675 N N . ALA A 1 85 ? 12.562 -3.146 48.969 1 18.83 85 ALA A N 1
ATOM 676 C CA . ALA A 1 85 ? 12.062 -2.342 47.844 1 18.83 85 ALA A CA 1
ATOM 677 C C . ALA A 1 85 ? 13.211 -1.879 46.969 1 18.83 85 ALA A C 1
ATOM 679 O O . ALA A 1 85 ? 13.031 -0.994 46.125 1 18.83 85 ALA A O 1
ATOM 680 N N . GLY A 1 86 ? 14.344 -2.682 46.75 1 18.34 86 GLY A N 1
ATOM 681 C CA . GLY A 1 86 ? 15.484 -1.95 46.219 1 18.34 86 GLY A CA 1
ATOM 682 C C . GLY A 1 86 ? 15.25 -1.432 44.812 1 18.34 86 GLY A C 1
ATOM 683 O O . GLY A 1 86 ? 14.469 -2.006 44.062 1 18.34 86 GLY A O 1
ATOM 684 N N . SER A 1 87 ? 15.578 -0.101 44.562 1 20.16 87 SER A N 1
ATOM 685 C CA . SER A 1 87 ? 15.375 0.94 43.562 1 20.16 87 SER A CA 1
ATOM 686 C C . SER A 1 87 ? 16.109 0.604 42.25 1 20.16 87 SER A C 1
ATOM 688 O O . SER A 1 87 ? 17.328 0.532 42.219 1 20.16 87 SER A O 1
ATOM 690 N N . PRO A 1 88 ? 15.594 -0.342 41.438 1 18.91 88 PRO A N 1
ATOM 691 C CA . PRO A 1 88 ? 16.453 -0.874 40.375 1 18.91 88 PRO A CA 1
ATOM 692 C C . PRO A 1 88 ? 16.844 0.188 39.375 1 18.91 88 PRO A C 1
ATOM 694 O O . PRO A 1 88 ? 16.109 1.147 39.125 1 18.91 88 PRO A O 1
ATOM 697 N N . ILE A 1 89 ? 18.188 0.365 39.156 1 20.41 89 ILE A N 1
ATOM 698 C CA . ILE A 1 89 ? 19.062 1.187 38.344 1 20.41 89 ILE A CA 1
ATOM 699 C C . ILE A 1 89 ? 18.703 0.987 36.844 1 20.41 89 ILE A C 1
ATOM 701 O O . ILE A 1 89 ? 18.672 -0.146 36.375 1 20.41 89 ILE A O 1
ATOM 705 N N . VAL A 1 90 ? 17.969 1.886 36.281 1 21.72 90 VAL A N 1
ATOM 706 C CA . VAL A 1 90 ? 17.406 2.047 34.938 1 21.72 90 VAL A CA 1
ATOM 707 C C . VAL A 1 90 ? 18.531 2.023 33.906 1 21.72 90 VAL A C 1
ATOM 709 O O . VAL A 1 90 ? 19.281 2.99 33.75 1 21.72 90 VAL A O 1
ATOM 712 N N . GLY A 1 91 ? 19.469 1.016 33.906 1 20.42 91 GLY A N 1
ATOM 713 C CA . GLY A 1 91 ? 20.578 1.011 32.969 1 20.42 91 GLY A CA 1
ATOM 714 C C . GLY A 1 91 ? 20.125 1.178 31.531 1 20.42 91 GLY A C 1
ATOM 715 O O . GLY A 1 91 ? 19 0.84 31.188 1 20.42 91 GLY A O 1
ATOM 716 N N . ASP A 1 92 ? 20.781 2.09 30.797 1 24.78 92 ASP A N 1
ATOM 717 C CA . ASP A 1 92 ? 20.766 2.588 29.422 1 24.78 92 ASP A CA 1
ATOM 718 C C . ASP A 1 92 ? 20.891 1.443 28.422 1 24.78 92 ASP A C 1
ATOM 720 O O . ASP A 1 92 ? 22 1.043 28.062 1 24.78 92 ASP A O 1
ATOM 724 N N . ARG A 1 93 ? 20.422 0.262 28.594 1 24.08 93 ARG A N 1
ATOM 725 C CA . ARG A 1 93 ? 20.656 -0.849 27.688 1 24.08 93 ARG A CA 1
ATOM 726 C C . ARG A 1 93 ? 20.375 -0.437 26.25 1 24.08 93 ARG A C 1
ATOM 728 O O . ARG A 1 93 ? 19.328 0.133 25.953 1 24.08 93 ARG A O 1
ATOM 735 N N . ALA A 1 94 ? 21.438 -0.333 25.453 1 24.67 94 ALA A N 1
ATOM 736 C CA . ALA A 1 94 ? 21.594 -0.339 24 1 24.67 94 ALA A CA 1
ATOM 737 C C . ALA A 1 94 ? 20.562 -1.258 23.344 1 24.67 94 ALA A C 1
ATOM 739 O O . ALA A 1 94 ? 20.469 -2.438 23.688 1 24.67 94 ALA A O 1
ATOM 740 N N . THR A 1 95 ? 19.453 -0.821 22.969 1 26.53 95 THR A N 1
ATOM 741 C CA . THR A 1 95 ? 18.391 -1.469 22.219 1 26.53 95 THR A CA 1
ATOM 742 C C . THR A 1 95 ? 18.969 -2.406 21.156 1 26.53 95 THR A C 1
ATOM 744 O O . THR A 1 95 ? 19.734 -1.98 20.297 1 26.53 95 THR A O 1
ATOM 747 N N . SER A 1 96 ? 19.438 -3.58 21.531 1 27.84 96 SER A N 1
ATOM 748 C CA . SER A 1 96 ? 19.672 -4.617 20.531 1 27.84 96 SER A CA 1
ATOM 749 C C . SER A 1 96 ? 18.766 -4.441 19.312 1 27.84 96 SER A C 1
ATOM 751 O O . SER A 1 96 ? 17.547 -4.449 19.438 1 27.84 96 SER A O 1
ATOM 753 N N . ALA A 1 97 ? 19.266 -3.707 18.344 1 30.8 97 ALA A N 1
ATOM 754 C CA . ALA A 1 97 ? 18.641 -3.521 17.031 1 30.8 97 ALA A CA 1
ATOM 755 C C . ALA A 1 97 ? 17.969 -4.809 16.562 1 30.8 97 ALA A C 1
ATOM 757 O O . ALA A 1 97 ? 18.641 -5.824 16.359 1 30.8 97 ALA A O 1
ATOM 758 N N . TYR A 1 98 ? 16.953 -5.191 17.062 1 28.25 98 TYR A N 1
ATOM 759 C CA . TYR A 1 98 ? 16.078 -6.184 16.438 1 28.25 98 TYR A CA 1
ATOM 760 C C . TYR A 1 98 ? 16.188 -6.121 14.922 1 28.25 98 TYR A C 1
ATOM 762 O O . TYR A 1 98 ? 15.703 -5.176 14.297 1 28.25 98 TYR A O 1
ATOM 770 N N . ARG A 1 99 ? 17.344 -6.535 14.352 1 34.47 99 ARG A N 1
ATOM 771 C CA . ARG A 1 99 ? 17.391 -6.789 12.914 1 34.47 99 ARG A CA 1
ATOM 772 C C . ARG A 1 99 ? 16.172 -7.586 12.461 1 34.47 99 ARG A C 1
ATOM 774 O O . ARG A 1 99 ? 16.047 -8.773 12.773 1 34.47 99 ARG A O 1
ATOM 781 N N . ASN A 1 100 ? 15.148 -7.02 12.328 1 36 100 ASN A N 1
ATOM 782 C CA . ASN A 1 100 ? 14.078 -7.73 11.625 1 36 100 ASN A CA 1
ATOM 783 C C . ASN A 1 100 ? 14.594 -8.398 10.352 1 36 100 ASN A C 1
ATOM 785 O O . ASN A 1 100 ? 15.078 -7.719 9.445 1 36 100 ASN A O 1
ATOM 789 N N . PRO A 1 101 ? 15.086 -9.609 10.398 1 38.38 101 PRO A N 1
ATOM 790 C CA . PRO A 1 101 ? 15.492 -10.234 9.141 1 38.38 101 PRO A CA 1
ATOM 791 C C . PRO A 1 101 ? 14.539 -9.914 7.992 1 38.38 101 PRO A C 1
ATOM 793 O O . PRO A 1 101 ? 13.336 -10.188 8.086 1 38.38 101 PRO A O 1
ATOM 796 N N . GLY A 1 102 ? 14.688 -8.805 7.508 1 41.66 102 GLY A N 1
ATOM 797 C CA . GLY A 1 102 ? 13.898 -8.477 6.328 1 41.66 102 GLY A CA 1
ATOM 798 C C . GLY A 1 102 ? 13.57 -9.695 5.484 1 41.66 102 GLY A C 1
ATOM 799 O O . GLY A 1 102 ? 14.32 -10.672 5.469 1 41.66 102 GLY A O 1
ATOM 800 N N . SER A 1 103 ? 12.406 -9.992 5.238 1 45.28 103 SER A N 1
ATOM 801 C CA . SER A 1 103 ? 11.875 -11.07 4.41 1 45.28 103 SER A CA 1
ATOM 802 C C . SER A 1 103 ? 12.633 -11.18 3.09 1 45.28 103 SER A C 1
ATOM 804 O O . SER A 1 103 ? 12.68 -10.227 2.312 1 45.28 103 SER A O 1
ATOM 806 N N . ARG A 1 104 ? 13.672 -12 3.02 1 47.88 104 ARG A N 1
ATOM 807 C CA . ARG A 1 104 ? 14.453 -12.219 1.805 1 47.88 104 ARG A CA 1
ATOM 808 C C . ARG A 1 104 ? 13.648 -12.984 0.764 1 47.88 104 ARG A C 1
ATOM 810 O O . ARG A 1 104 ? 12.891 -13.898 1.106 1 47.88 104 ARG A O 1
ATOM 817 N N . SER A 1 105 ? 13.445 -12.414 -0.434 1 50.91 105 SER A N 1
ATOM 818 C CA . SER A 1 105 ? 12.648 -12.922 -1.549 1 50.91 105 SER A CA 1
ATOM 819 C C . SER A 1 105 ? 13.367 -14.055 -2.271 1 50.91 105 SER A C 1
ATOM 821 O O . SER A 1 105 ? 14.594 -14.148 -2.234 1 50.91 105 SER A O 1
ATOM 823 N N . PHE A 1 106 ? 12.711 -15.07 -2.619 1 44.25 106 PHE A N 1
ATOM 824 C CA . PHE A 1 106 ? 13.258 -16.203 -3.344 1 44.25 106 PHE A CA 1
ATOM 825 C C . PHE A 1 106 ? 13.516 -15.852 -4.805 1 44.25 106 PHE A C 1
ATOM 827 O O . PHE A 1 106 ? 14.414 -16.406 -5.434 1 44.25 106 PHE A O 1
ATOM 834 N N . ILE A 1 107 ? 12.602 -15.031 -5.391 1 49.56 107 ILE A N 1
ATOM 835 C CA . ILE A 1 107 ? 12.719 -14.734 -6.812 1 49.56 107 ILE A CA 1
ATOM 836 C C . ILE A 1 107 ? 13.406 -13.383 -7.008 1 49.56 107 ILE A C 1
ATOM 838 O O . ILE A 1 107 ? 14.344 -13.266 -7.805 1 49.56 107 ILE A O 1
ATOM 842 N N . ALA A 1 108 ? 12.773 -12.414 -6.426 1 54.31 108 ALA A N 1
ATOM 843 C CA . ALA A 1 108 ? 13.289 -11.062 -6.637 1 54.31 108 ALA A CA 1
ATOM 844 C C . ALA A 1 108 ? 13.711 -10.422 -5.312 1 54.31 108 ALA A C 1
ATOM 846 O O . ALA A 1 108 ? 13.266 -10.852 -4.242 1 54.31 108 ALA A O 1
ATOM 847 N N . SER A 1 109 ? 14.844 -9.797 -5.395 1 57.19 109 SER A N 1
ATOM 848 C CA . SER A 1 109 ? 15.32 -9.055 -4.23 1 57.19 109 SER A CA 1
ATOM 849 C C . SER A 1 109 ? 14.281 -8.031 -3.771 1 57.19 109 SER A C 1
ATOM 851 O O . SER A 1 109 ? 13.406 -7.641 -4.539 1 57.19 109 SER A O 1
ATOM 853 N N . ASP A 1 110 ? 14.211 -7.953 -2.557 1 59.53 110 ASP A N 1
ATOM 854 C CA . ASP A 1 110 ? 13.406 -6.879 -1.987 1 59.53 110 ASP A CA 1
ATOM 855 C C . ASP A 1 110 ? 13.68 -5.551 -2.691 1 59.53 110 ASP A C 1
ATOM 857 O O . ASP A 1 110 ? 12.93 -4.59 -2.535 1 59.53 110 ASP A O 1
ATOM 861 N N . SER A 1 111 ? 14.789 -5.68 -3.457 1 58.94 111 SER A N 1
ATOM 862 C CA . SER A 1 111 ? 15.172 -4.488 -4.211 1 58.94 111 SER A CA 1
ATOM 863 C C . SER A 1 111 ? 15.484 -4.828 -5.664 1 58.94 111 SER A C 1
ATOM 865 O O . SER A 1 111 ? 16.125 -5.844 -5.945 1 58.94 111 SER A O 1
ATOM 867 N N . VAL A 1 112 ? 14.883 -4.105 -6.57 1 55.91 112 VAL A N 1
ATOM 868 C CA . VAL A 1 112 ? 15.219 -4.25 -7.984 1 55.91 112 VAL A CA 1
ATOM 869 C C . VAL A 1 112 ? 16.688 -3.893 -8.211 1 55.91 112 VAL A C 1
ATOM 871 O O . VAL A 1 112 ? 17.297 -4.355 -9.172 1 55.91 112 VAL A O 1
ATOM 874 N N . LEU A 1 113 ? 17.141 -2.979 -7.422 1 47.53 113 LEU A N 1
ATOM 875 C CA . LEU A 1 113 ? 18.516 -2.533 -7.59 1 47.53 113 LEU A CA 1
ATOM 876 C C . LEU A 1 113 ? 19.484 -3.635 -7.195 1 47.53 113 LEU A C 1
ATOM 878 O O . LEU A 1 113 ? 20.688 -3.545 -7.488 1 47.53 113 LEU A O 1
ATOM 882 N N . TYR A 1 114 ? 18.938 -4.598 -6.66 1 46.53 114 TYR A N 1
ATOM 883 C CA . TYR A 1 114 ? 19.781 -5.688 -6.191 1 46.53 114 TYR A CA 1
ATOM 884 C C . TYR A 1 114 ? 19.953 -6.746 -7.273 1 46.53 114 TYR A C 1
ATOM 886 O O . TYR A 1 114 ? 20.562 -7.797 -7.035 1 46.53 114 TYR A O 1
ATOM 894 N N . GLU A 1 115 ? 19.625 -6.371 -8.602 1 48.66 115 GLU A N 1
ATOM 895 C CA . GLU A 1 115 ? 19.766 -7.438 -9.586 1 48.66 115 GLU A CA 1
ATOM 896 C C . GLU A 1 115 ? 21.219 -7.625 -9.992 1 48.66 115 GLU A C 1
ATOM 898 O O . GLU A 1 115 ? 21.844 -6.715 -10.547 1 48.66 115 GLU A O 1
ATOM 903 N N . ALA A 1 116 ? 22.047 -8.516 -9.469 1 42.16 116 ALA A N 1
ATOM 904 C CA . ALA A 1 116 ? 23.406 -8.844 -9.875 1 42.16 116 ALA A CA 1
ATOM 905 C C . ALA A 1 116 ? 23.484 -9.102 -11.375 1 42.16 116 ALA A C 1
ATOM 907 O O . ALA A 1 116 ? 22.625 -9.758 -11.945 1 42.16 116 ALA A O 1
ATOM 908 N N . PRO A 1 117 ? 24.344 -8.18 -12.172 1 39 117 PRO A N 1
ATOM 909 C CA . PRO A 1 117 ? 24.516 -8.57 -13.578 1 39 117 PRO A CA 1
ATOM 910 C C . PRO A 1 117 ? 24.844 -10.047 -13.734 1 39 117 PRO A C 1
ATOM 912 O O . PRO A 1 117 ? 25.516 -10.633 -12.875 1 39 117 PRO A O 1
ATOM 915 N N . LEU A 1 118 ? 24.125 -10.773 -14.328 1 40.03 118 LEU A N 1
ATOM 916 C CA . LEU A 1 118 ? 24.438 -12.133 -14.758 1 40.03 118 LEU A CA 1
ATOM 917 C C . LEU A 1 118 ? 25.828 -12.203 -15.367 1 40.03 118 LEU A C 1
ATOM 919 O O . LEU A 1 118 ? 26.078 -11.609 -16.422 1 40.03 118 LEU A O 1
ATOM 923 N N . SER A 1 119 ? 26.844 -12.055 -14.625 1 36.88 119 SER A N 1
ATOM 924 C CA . SER A 1 119 ? 28.203 -12.062 -15.164 1 36.88 119 SER A CA 1
ATOM 925 C C . SER A 1 119 ? 28.297 -12.93 -16.406 1 36.88 119 SER A C 1
ATOM 927 O O . SER A 1 119 ? 29.234 -12.797 -17.203 1 36.88 119 SER A O 1
ATOM 929 N N . GLY A 1 120 ? 27.922 -14.203 -16.234 1 39.44 120 GLY A N 1
ATOM 930 C CA . GLY A 1 120 ? 28.484 -15.156 -17.172 1 39.44 120 GLY A CA 1
ATOM 931 C C . GLY A 1 120 ? 27.922 -14.992 -18.578 1 39.44 120 GLY A C 1
ATOM 932 O O . GLY A 1 120 ? 26.906 -14.32 -18.781 1 39.44 120 GLY A O 1
ATOM 933 N N . ASN A 1 121 ? 28.812 -15.32 -19.516 1 37.59 121 ASN A N 1
ATOM 934 C CA . ASN A 1 121 ? 28.656 -15.469 -20.969 1 37.59 121 ASN A CA 1
ATOM 935 C C . ASN A 1 121 ? 27.359 -16.188 -21.328 1 37.59 121 ASN A C 1
ATOM 937 O O . ASN A 1 121 ? 27.391 -17.25 -21.938 1 37.59 121 ASN A O 1
ATOM 941 N N . ILE A 1 122 ? 26.531 -16.438 -20.359 1 42.62 122 ILE A N 1
ATOM 942 C CA . ILE A 1 122 ? 25.453 -17.109 -21.062 1 42.62 122 ILE A CA 1
ATOM 943 C C . ILE A 1 122 ? 24.875 -16.203 -22.141 1 42.62 122 ILE A C 1
ATOM 945 O O . ILE A 1 122 ? 24.5 -15.062 -21.859 1 42.62 122 ILE A O 1
ATOM 949 N N . PRO A 1 123 ? 25.047 -16.406 -23.328 1 39.81 123 PRO A N 1
ATOM 950 C CA . PRO A 1 123 ? 24.469 -15.695 -24.469 1 39.81 123 PRO A CA 1
ATOM 951 C C . PRO A 1 123 ? 23.016 -15.258 -24.219 1 39.81 123 PRO A C 1
ATOM 953 O O . PRO A 1 123 ? 22.156 -16.094 -23.984 1 39.81 123 PRO A O 1
ATOM 956 N N . SER A 1 124 ? 22.672 -14.375 -23.484 1 49.22 124 SER A N 1
ATOM 957 C CA . SER A 1 124 ? 21.312 -13.82 -23.375 1 49.22 124 SER A CA 1
ATOM 958 C C . SER A 1 124 ? 20.641 -13.742 -24.75 1 49.22 124 SER A C 1
ATOM 960 O O . SER A 1 124 ? 20.547 -12.664 -25.328 1 49.22 124 SER A O 1
ATOM 962 N N . ALA A 1 125 ? 20.984 -14.625 -25.625 1 48.31 125 ALA A N 1
ATOM 963 C CA . ALA A 1 125 ? 20.766 -14.594 -27.062 1 48.31 125 ALA A CA 1
ATOM 964 C C . ALA A 1 125 ? 19.266 -14.523 -27.391 1 48.31 125 ALA A C 1
ATOM 966 O O . ALA A 1 125 ? 18.891 -14.477 -28.562 1 48.31 125 ALA A O 1
ATOM 967 N N . SER A 1 126 ? 18.375 -14.648 -26.266 1 60.94 126 SER A N 1
ATOM 968 C CA . SER A 1 126 ? 17.047 -14.727 -26.844 1 60.94 126 SER A CA 1
ATOM 969 C C . SER A 1 126 ? 16.453 -13.336 -27.047 1 60.94 126 SER A C 1
ATOM 971 O O . SER A 1 126 ? 16.75 -12.406 -26.297 1 60.94 126 SER A O 1
ATOM 973 N N . SER A 1 127 ? 16.062 -13.094 -28.125 1 58.38 127 SER A N 1
ATOM 974 C CA . SER A 1 127 ? 15.328 -11.898 -28.5 1 58.38 127 SER A CA 1
ATOM 975 C C . SER A 1 127 ? 14.273 -11.547 -27.469 1 58.38 127 SER A C 1
ATOM 977 O O . SER A 1 127 ? 13.867 -10.391 -27.359 1 58.38 127 SER A O 1
ATOM 979 N N . LEU A 1 128 ? 14.016 -12.539 -26.578 1 70.19 128 LEU A N 1
ATOM 980 C CA . LEU A 1 128 ? 12.961 -12.328 -25.594 1 70.19 128 LEU A CA 1
ATOM 981 C C . LEU A 1 128 ? 13.523 -11.641 -24.344 1 70.19 128 LEU A C 1
ATOM 983 O O . LEU A 1 128 ? 12.758 -11.133 -23.516 1 70.19 128 LEU A O 1
ATOM 987 N N . ASP A 1 129 ? 14.789 -11.438 -24.281 1 73.62 129 ASP A N 1
ATOM 988 C CA . ASP A 1 129 ? 15.422 -10.867 -23.094 1 73.62 129 ASP A CA 1
ATOM 989 C C . ASP A 1 129 ? 15.352 -9.344 -23.125 1 73.62 129 ASP A C 1
ATOM 991 O O . ASP A 1 129 ? 15.5 -8.688 -22.094 1 73.62 129 ASP A O 1
ATOM 995 N N . ASP A 1 130 ? 15.023 -8.914 -24.297 1 80.75 130 ASP A N 1
ATOM 996 C CA . ASP A 1 130 ? 14.922 -7.461 -24.422 1 80.75 130 ASP A CA 1
ATOM 997 C C . ASP A 1 130 ? 13.461 -7.012 -24.391 1 80.75 130 ASP A C 1
ATOM 999 O O . ASP A 1 130 ? 12.883 -6.695 -25.422 1 80.75 130 ASP A O 1
ATOM 1003 N N . TRP A 1 131 ? 12.945 -6.98 -23.25 1 82.62 131 TRP A N 1
ATOM 1004 C CA . TRP A 1 131 ? 11.539 -6.633 -23.078 1 82.62 131 TRP A CA 1
ATOM 1005 C C . TRP A 1 131 ? 11.234 -5.262 -23.672 1 82.62 131 TRP A C 1
ATOM 1007 O O . TRP A 1 131 ? 10.125 -5.016 -24.141 1 82.62 131 TRP A O 1
ATOM 1017 N N . LYS A 1 132 ? 12.188 -4.344 -23.672 1 84.69 132 LYS A N 1
ATOM 1018 C CA . LYS A 1 132 ? 11.984 -3.004 -24.203 1 84.69 132 LYS A CA 1
ATOM 1019 C C . LYS A 1 132 ? 11.703 -3.053 -25.703 1 84.69 132 LYS A C 1
ATOM 1021 O O . LYS A 1 132 ? 10.828 -2.342 -26.203 1 84.69 132 LYS A O 1
ATOM 1026 N N . GLN A 1 133 ? 12.523 -3.848 -26.328 1 89.19 133 GLN A N 1
ATOM 1027 C CA . GLN A 1 133 ? 12.312 -4 -27.766 1 89.19 133 GLN A CA 1
ATOM 1028 C C . GLN A 1 133 ? 10.953 -4.629 -28.062 1 89.19 133 GLN A C 1
ATOM 1030 O O . GLN A 1 133 ? 10.273 -4.227 -29.016 1 89.19 133 GLN A O 1
ATOM 1035 N N . ILE A 1 134 ? 10.578 -5.582 -27.297 1 91.25 134 ILE A N 1
ATOM 1036 C CA . ILE A 1 134 ? 9.289 -6.242 -27.469 1 91.25 134 ILE A CA 1
ATOM 1037 C C . ILE A 1 134 ? 8.164 -5.234 -27.25 1 91.25 134 ILE A C 1
ATOM 1039 O O . ILE A 1 134 ? 7.219 -5.164 -28.031 1 91.25 134 ILE A O 1
ATOM 1043 N N . GLU A 1 135 ? 8.273 -4.527 -26.188 1 90.38 135 GLU A N 1
ATOM 1044 C CA . GLU A 1 135 ? 7.246 -3.547 -25.875 1 90.38 135 GLU A CA 1
ATOM 1045 C C . GLU A 1 135 ? 7.125 -2.488 -26.969 1 90.38 135 GLU A C 1
ATOM 1047 O O . GLU A 1 135 ? 6.02 -2.064 -27.312 1 90.38 135 GLU A O 1
ATOM 1052 N N . GLN A 1 136 ? 8.25 -2.045 -27.5 1 90.19 136 GLN A N 1
ATOM 1053 C CA . GLN A 1 136 ? 8.234 -1.067 -28.594 1 90.19 136 GLN A CA 1
ATOM 1054 C C . GLN A 1 136 ? 7.531 -1.627 -29.828 1 90.19 136 GLN A C 1
ATOM 1056 O O . GLN A 1 136 ? 6.758 -0.923 -30.469 1 90.19 136 GLN A O 1
ATOM 1061 N N . GLN A 1 137 ? 7.836 -2.84 -30.062 1 91.25 137 GLN A N 1
ATOM 1062 C CA . GLN A 1 137 ? 7.191 -3.504 -31.188 1 91.25 137 GLN A CA 1
ATOM 1063 C C . GLN A 1 137 ? 5.68 -3.562 -31 1 91.25 137 GLN A C 1
ATOM 1065 O O . GLN A 1 137 ? 4.918 -3.291 -31.938 1 91.25 137 GLN A O 1
ATOM 1070 N N . LEU A 1 138 ? 5.262 -3.918 -29.828 1 92.31 138 LEU A N 1
ATOM 1071 C CA . LEU A 1 138 ? 3.838 -4.027 -29.531 1 92.31 138 LEU A CA 1
ATOM 1072 C C . LEU A 1 138 ? 3.17 -2.658 -29.547 1 92.31 138 LEU A C 1
ATOM 1074 O O . LEU A 1 138 ? 2.033 -2.521 -30 1 92.31 138 LEU A O 1
ATOM 1078 N N . GLN A 1 139 ? 3.846 -1.685 -29.062 1 89.44 139 GLN A N 1
ATOM 1079 C CA . GLN A 1 139 ? 3.328 -0.321 -29.062 1 89.44 139 GLN A CA 1
ATOM 1080 C C . GLN A 1 139 ? 3.133 0.193 -30.484 1 89.44 139 GLN A C 1
ATOM 1082 O O . GLN A 1 139 ? 2.129 0.845 -30.781 1 89.44 139 GLN A O 1
ATOM 1087 N N . ASP A 1 140 ? 4.09 -0.018 -31.297 1 89.88 140 ASP A N 1
ATOM 1088 C CA . ASP A 1 140 ? 4.008 0.401 -32.688 1 89.88 140 ASP A CA 1
ATOM 1089 C C . ASP A 1 140 ? 2.82 -0.257 -33.406 1 89.88 140 ASP A C 1
ATOM 1091 O O . ASP A 1 140 ? 2.109 0.392 -34.156 1 89.88 140 ASP A O 1
ATOM 1095 N N . HIS A 1 141 ? 2.68 -1.456 -33.094 1 88.44 141 HIS A N 1
ATOM 1096 C CA . HIS A 1 141 ? 1.552 -2.168 -33.688 1 88.44 141 HIS A CA 1
ATOM 1097 C C . HIS A 1 141 ? 0.224 -1.602 -33.219 1 88.44 141 HIS A C 1
ATOM 1099 O O . HIS A 1 141 ? -0.718 -1.449 -34 1 88.44 141 HIS A O 1
ATOM 1105 N N . SER A 1 142 ? 0.145 -1.387 -31.953 1 84.94 142 SER A N 1
ATOM 1106 C CA . SER A 1 142 ? -1.078 -0.859 -31.359 1 84.94 142 SER A CA 1
ATOM 1107 C C . SER A 1 142 ? -1.421 0.515 -31.922 1 84.94 142 SER A C 1
ATOM 1109 O O . SER A 1 142 ? -2.596 0.845 -32.094 1 84.94 142 SER A O 1
ATOM 1111 N N . ARG A 1 143 ? -0.485 1.309 -32.156 1 82.12 143 ARG A N 1
ATOM 1112 C CA . ARG A 1 143 ? -0.693 2.645 -32.719 1 82.12 143 ARG A CA 1
ATOM 1113 C C . ARG A 1 143 ? -1.194 2.57 -34.156 1 82.12 143 ARG A C 1
ATOM 1115 O O . ARG A 1 143 ? -2.002 3.4 -34.562 1 82.12 143 ARG A O 1
ATOM 1122 N N . ARG A 1 144 ? -0.724 1.622 -34.812 1 79.88 144 ARG A N 1
ATOM 1123 C CA . ARG A 1 144 ? -1.117 1.452 -36.219 1 79.88 144 ARG A CA 1
ATOM 1124 C C . ARG A 1 144 ? -2.52 0.861 -36.312 1 79.88 144 ARG A C 1
ATOM 1126 O O . ARG A 1 144 ? -3.234 1.119 -37.281 1 79.88 144 ARG A O 1
ATOM 1133 N N . ASN A 1 145 ? -2.83 0.067 -35.281 1 73.38 145 ASN A N 1
ATOM 1134 C CA . ASN A 1 145 ? -4.109 -0.63 -35.312 1 73.38 145 ASN A CA 1
ATOM 1135 C C . ASN A 1 145 ? -5.027 -0.176 -34.188 1 73.38 145 ASN A C 1
ATOM 1137 O O . ASN A 1 145 ? -5.465 -0.989 -33.375 1 73.38 145 ASN A O 1
ATOM 1141 N N . ILE A 1 146 ? -5.145 1.104 -33.938 1 61.22 146 ILE A N 1
ATOM 1142 C CA . ILE A 1 146 ? -5.871 1.713 -32.844 1 61.22 146 ILE A CA 1
ATOM 1143 C C . ILE A 1 146 ? -7.309 1.191 -32.812 1 61.22 146 ILE A C 1
ATOM 1145 O O . ILE A 1 146 ? -7.891 1.009 -31.75 1 61.22 146 ILE A O 1
ATOM 1149 N N . THR A 1 147 ? -7.836 0.913 -33.938 1 53.03 147 THR A N 1
ATOM 1150 C CA . THR A 1 147 ? -9.25 0.596 -34.094 1 53.03 147 THR A CA 1
ATOM 1151 C C . THR A 1 147 ? -9.492 -0.902 -33.938 1 53.03 147 THR A C 1
ATOM 1153 O O . THR A 1 147 ? -10.625 -1.372 -34.062 1 53.03 147 THR A O 1
ATOM 1156 N N . ALA A 1 148 ? -8.461 -1.484 -33.656 1 59.16 148 ALA A N 1
ATOM 1157 C CA . ALA A 1 148 ? -8.727 -2.92 -33.625 1 59.16 148 ALA A CA 1
ATOM 1158 C C . ALA A 1 148 ? -9.453 -3.32 -32.344 1 59.16 148 ALA A C 1
ATOM 1160 O O . ALA A 1 148 ? -8.945 -3.096 -31.25 1 59.16 148 ALA A O 1
ATOM 1161 N N . GLN A 1 149 ? -10.75 -3.377 -32.5 1 68.81 149 GLN A N 1
ATOM 1162 C CA . GLN A 1 149 ? -11.641 -3.844 -31.438 1 68.81 149 GLN A CA 1
ATOM 1163 C C . GLN A 1 149 ? -11.836 -5.355 -31.516 1 68.81 149 GLN A C 1
ATOM 1165 O O . GLN A 1 149 ? -11.781 -5.941 -32.594 1 68.81 149 GLN A O 1
ATOM 1170 N N . VAL A 1 150 ? -11.648 -5.91 -30.406 1 81.88 150 VAL A N 1
ATOM 1171 C CA . VAL A 1 150 ? -11.977 -7.328 -30.312 1 81.88 150 VAL A CA 1
ATOM 1172 C C . VAL A 1 150 ? -13.43 -7.555 -30.734 1 81.88 150 VAL A C 1
ATOM 1174 O O . VAL A 1 150 ? -14.352 -7.008 -30.141 1 81.88 150 VAL A O 1
ATOM 1177 N N . GLY A 1 151 ? -13.648 -8.18 -31.938 1 83.25 151 GLY A N 1
ATOM 1178 C CA . GLY A 1 151 ? -14.984 -8.484 -32.406 1 83.25 151 GLY A CA 1
ATOM 1179 C C . GLY A 1 151 ? -15.789 -9.328 -31.438 1 83.25 151 GLY A C 1
ATOM 1180 O O . GLY A 1 151 ? -15.227 -9.914 -30.5 1 83.25 151 GLY A O 1
ATOM 1181 N N . GLU A 1 152 ? -17.094 -9.414 -31.656 1 84.5 152 GLU A N 1
ATOM 1182 C CA . GLU A 1 152 ? -18 -10.086 -30.734 1 84.5 152 GLU A CA 1
ATOM 1183 C C . GLU A 1 152 ? -17.672 -11.57 -30.609 1 84.5 152 GLU A C 1
ATOM 1185 O O . GLU A 1 152 ? -17.609 -12.109 -29.5 1 84.5 152 GLU A O 1
ATOM 1190 N N . PRO A 1 153 ? -17.406 -12.273 -31.75 1 88.88 153 PRO A N 1
ATOM 1191 C CA . PRO A 1 153 ? -17.078 -13.695 -31.609 1 88.88 153 PRO A CA 1
ATOM 1192 C C . PRO A 1 153 ? -15.812 -13.938 -30.812 1 88.88 153 PRO A C 1
ATOM 1194 O O . PRO A 1 153 ? -15.766 -14.836 -29.969 1 88.88 153 PRO A O 1
ATOM 1197 N N . LEU A 1 154 ? -14.852 -13.133 -31.078 1 89.94 154 LEU A N 1
ATOM 1198 C CA . LEU A 1 154 ? -13.609 -13.281 -30.328 1 89.94 154 LEU A CA 1
ATOM 1199 C C . LEU A 1 154 ? -13.805 -12.883 -28.875 1 89.94 154 LEU A C 1
ATOM 1201 O O . LEU A 1 154 ? -13.266 -13.531 -27.969 1 89.94 154 LEU A O 1
ATOM 1205 N N . GLY A 1 155 ? -14.531 -11.852 -28.703 1 90.06 155 GLY A N 1
ATOM 1206 C CA . GLY A 1 155 ? -14.828 -11.43 -27.344 1 90.06 155 GLY A CA 1
ATOM 1207 C C . GLY A 1 155 ? -15.508 -12.508 -26.516 1 90.06 155 GLY A C 1
ATOM 1208 O O . GLY A 1 155 ? -15.133 -12.742 -25.359 1 90.06 155 GLY A O 1
ATOM 1209 N N . ARG A 1 156 ? -16.406 -13.156 -27.125 1 89.5 156 ARG A N 1
ATOM 1210 C CA . ARG A 1 156 ? -17.109 -14.234 -26.438 1 89.5 156 ARG A CA 1
ATOM 1211 C C . ARG A 1 156 ? -16.172 -15.414 -26.172 1 89.5 156 ARG A C 1
ATOM 1213 O O . ARG A 1 156 ? -16.234 -16.016 -25.094 1 89.5 156 ARG A O 1
ATOM 1220 N N . ALA A 1 157 ? -15.414 -15.672 -27.094 1 92.56 157 ALA A N 1
ATOM 1221 C CA . ALA A 1 157 ? -14.461 -16.766 -26.938 1 92.56 157 ALA A CA 1
ATOM 1222 C C . ALA A 1 157 ? -13.477 -16.469 -25.797 1 92.56 157 ALA A C 1
ATOM 1224 O O . ALA A 1 157 ? -13.117 -17.375 -25.031 1 92.56 157 ALA A O 1
ATOM 1225 N N . LEU A 1 158 ? -13.062 -15.219 -25.766 1 93.44 158 LEU A N 1
ATOM 1226 C CA . LEU A 1 158 ? -12.117 -14.836 -24.734 1 93.44 158 LEU A CA 1
ATOM 1227 C C . LEU A 1 158 ? -12.773 -14.875 -23.359 1 93.44 158 LEU A C 1
ATOM 1229 O O . LEU A 1 158 ? -12.148 -15.281 -22.375 1 93.44 158 LEU A O 1
ATOM 1233 N N . CYS A 1 159 ? -13.984 -14.508 -23.266 1 92.5 159 CYS A N 1
ATOM 1234 C CA . CYS A 1 159 ? -14.719 -14.586 -22.016 1 92.5 159 CYS A CA 1
ATOM 1235 C C . CYS A 1 159 ? -14.883 -16.031 -21.562 1 92.5 159 CYS A C 1
ATOM 1237 O O . CYS A 1 159 ? -14.719 -16.344 -20.375 1 92.5 159 CYS A O 1
ATOM 1239 N N . ASP A 1 160 ? -15.141 -16.875 -22.531 1 92.56 160 ASP A N 1
ATOM 1240 C CA . ASP A 1 160 ? -15.25 -18.297 -22.219 1 92.56 160 ASP A CA 1
ATOM 1241 C C . ASP A 1 160 ? -13.922 -18.875 -21.734 1 92.56 160 ASP A C 1
ATOM 1243 O O . ASP A 1 160 ? -13.883 -19.688 -20.812 1 92.56 160 ASP A O 1
ATOM 1247 N N . SER A 1 161 ? -12.961 -18.438 -22.391 1 93.5 161 SER A N 1
ATOM 1248 C CA . SER A 1 161 ? -11.633 -18.906 -22.016 1 93.5 161 SER A CA 1
ATOM 1249 C C . SER A 1 161 ? -11.281 -18.453 -20.594 1 93.5 161 SER A C 1
ATOM 1251 O O . SER A 1 161 ? -10.664 -19.203 -19.828 1 93.5 161 SER A O 1
ATOM 1253 N N . PHE A 1 162 ? -11.672 -17.234 -20.281 1 94.75 162 PHE A N 1
ATOM 1254 C CA . PHE A 1 162 ? -11.469 -16.734 -18.938 1 94.75 162 PHE A CA 1
ATOM 1255 C C . PHE A 1 162 ? -12.195 -17.609 -17.906 1 94.75 162 PHE A C 1
ATOM 1257 O O . PHE A 1 162 ? -11.602 -18.047 -16.922 1 94.75 162 PHE A O 1
ATOM 1264 N N . ALA A 1 163 ? -13.414 -17.828 -18.141 1 92.44 163 ALA A N 1
ATOM 1265 C CA . ALA A 1 163 ? -14.242 -18.594 -17.203 1 92.44 163 ALA A CA 1
ATOM 1266 C C . ALA A 1 163 ? -13.688 -20.016 -17.016 1 92.44 163 ALA A C 1
ATOM 1268 O O . ALA A 1 163 ? -13.672 -20.531 -15.891 1 92.44 163 ALA A O 1
ATOM 1269 N N . GLU A 1 164 ? -13.195 -20.562 -18.047 1 91.69 164 GLU A N 1
ATOM 1270 C CA . GLU A 1 164 ? -12.734 -21.938 -18.031 1 91.69 164 GLU A CA 1
ATOM 1271 C C . GLU A 1 164 ? -11.367 -22.047 -17.344 1 91.69 164 GLU A C 1
ATOM 1273 O O . GLU A 1 164 ? -11.125 -23 -16.594 1 91.69 164 GLU A O 1
ATOM 1278 N N . ASN A 1 165 ? -10.57 -21.094 -17.578 1 93 165 ASN A N 1
ATOM 1279 C CA . ASN A 1 165 ? -9.172 -21.281 -17.188 1 93 165 ASN A CA 1
ATOM 1280 C C . ASN A 1 165 ? -8.805 -20.438 -15.969 1 93 165 ASN A C 1
ATOM 1282 O O . ASN A 1 165 ? -7.848 -20.75 -15.258 1 93 165 ASN A O 1
ATOM 1286 N N . LEU A 1 166 ? -9.555 -19.359 -15.75 1 94.31 166 LEU A N 1
ATOM 1287 C CA . LEU A 1 166 ? -9.18 -18.453 -14.672 1 94.31 166 LEU A CA 1
ATOM 1288 C C . LEU A 1 166 ? -10.32 -18.297 -13.672 1 94.31 166 LEU A C 1
ATOM 1290 O O . LEU A 1 166 ? -10.156 -17.656 -12.633 1 94.31 166 LEU A O 1
ATOM 1294 N N . GLY A 1 167 ? -11.406 -18.891 -13.922 1 90.38 167 GLY A N 1
ATOM 1295 C CA . GLY A 1 167 ? -12.578 -18.734 -13.078 1 90.38 167 GLY A CA 1
ATOM 1296 C C . GLY A 1 167 ? -12.32 -19.078 -11.625 1 90.38 167 GLY A C 1
ATOM 1297 O O . GLY A 1 167 ? -12.828 -18.406 -10.727 1 90.38 167 GLY A O 1
ATOM 1298 N N . HIS A 1 168 ? -11.516 -20.094 -11.375 1 90.69 168 HIS A N 1
ATOM 1299 C CA . HIS A 1 168 ? -11.258 -20.516 -10.008 1 90.69 168 HIS A CA 1
ATOM 1300 C C . HIS A 1 168 ? -10.32 -19.547 -9.297 1 90.69 168 HIS A C 1
ATOM 1302 O O . HIS A 1 168 ? -10.305 -19.5 -8.062 1 90.69 168 HIS A O 1
ATOM 1308 N N . TRP A 1 169 ? -9.57 -18.734 -10.055 1 92.56 169 TRP A N 1
ATOM 1309 C CA . TRP A 1 169 ? -8.688 -17.734 -9.469 1 92.56 169 TRP A CA 1
ATOM 1310 C C . TRP A 1 169 ? -9.445 -16.453 -9.164 1 92.56 169 TRP A C 1
ATOM 1312 O O . TRP A 1 169 ? -9.031 -15.664 -8.312 1 92.56 169 TRP A O 1
ATOM 1322 N N . TYR A 1 170 ? -10.508 -16.219 -9.906 1 94.5 170 TYR A N 1
ATOM 1323 C CA . TYR A 1 170 ? -11.32 -15.016 -9.75 1 94.5 170 TYR A CA 1
ATOM 1324 C C . TYR A 1 170 ? -12.781 -15.367 -9.508 1 94.5 170 TYR A C 1
ATOM 1326 O O . TYR A 1 170 ? -13.656 -14.984 -10.289 1 94.5 170 TYR A O 1
ATOM 1334 N N . PRO A 1 171 ? -13.016 -15.977 -8.375 1 91 171 PRO A N 1
ATOM 1335 C CA . PRO A 1 171 ? -14.367 -16.484 -8.125 1 91 171 PRO A CA 1
ATOM 1336 C C . PRO A 1 171 ? -15.406 -15.367 -7.988 1 91 171 PRO A C 1
ATOM 1338 O O . PRO A 1 171 ? -16.609 -15.625 -8 1 91 171 PRO A O 1
ATOM 1341 N N . PHE A 1 172 ? -14.969 -14.133 -7.914 1 92.5 172 PHE A N 1
ATOM 1342 C CA . PHE A 1 172 ? -15.898 -13.023 -7.758 1 92.5 172 PHE A CA 1
ATOM 1343 C C . PHE A 1 172 ? -16.438 -12.57 -9.117 1 92.5 172 PHE A C 1
ATOM 1345 O O . PHE A 1 172 ? -17.359 -11.766 -9.18 1 92.5 172 PHE A O 1
ATOM 1352 N N . VAL A 1 173 ? -15.906 -13.141 -10.188 1 91.62 173 VAL A N 1
ATOM 1353 C CA . VAL A 1 173 ? -16.344 -12.758 -11.523 1 91.62 173 VAL A CA 1
ATOM 1354 C C . VAL A 1 173 ? -17.375 -13.758 -12.031 1 91.62 173 VAL A C 1
ATOM 1356 O O . VAL A 1 173 ? -17.109 -14.961 -12.102 1 91.62 173 VAL A O 1
ATOM 1359 N N . ASP A 1 174 ? -18.484 -13.289 -12.258 1 85.75 174 ASP A N 1
ATOM 1360 C CA . ASP A 1 174 ? -19.5 -14.047 -12.961 1 85.75 174 ASP A CA 1
ATOM 1361 C C . ASP A 1 174 ? -19.719 -13.5 -14.367 1 85.75 174 ASP A C 1
ATOM 1363 O O . ASP A 1 174 ? -20.438 -12.516 -14.555 1 85.75 174 ASP A O 1
ATOM 1367 N N . ILE A 1 175 ? -19.219 -14.203 -15.281 1 85.19 175 ILE A N 1
ATOM 1368 C CA . ILE A 1 175 ? -19.203 -13.742 -16.672 1 85.19 175 ILE A CA 1
ATOM 1369 C C . ILE A 1 175 ? -20.641 -13.594 -17.172 1 85.19 175 ILE A C 1
ATOM 1371 O O . ILE A 1 175 ? -20.906 -12.75 -18.031 1 85.19 175 ILE A O 1
ATOM 1375 N N . SER A 1 176 ? -21.5 -14.422 -16.609 1 81.75 176 SER A N 1
ATOM 1376 C CA . SER A 1 176 ? -22.875 -14.391 -17.062 1 81.75 176 SER A CA 1
ATOM 1377 C C . SER A 1 176 ? -23.547 -13.07 -16.688 1 81.75 176 SER A C 1
ATOM 1379 O O . SER A 1 176 ? -24.531 -12.664 -17.328 1 81.75 176 SER A O 1
ATOM 1381 N N . GLU A 1 177 ? -22.953 -12.367 -15.75 1 79.44 177 GLU A N 1
ATOM 1382 C CA . GLU A 1 177 ? -23.531 -11.117 -15.258 1 79.44 177 GLU A CA 1
ATOM 1383 C C . GLU A 1 177 ? -22.906 -9.906 -15.945 1 79.44 177 GLU A C 1
ATOM 1385 O O . GLU A 1 177 ? -23.375 -8.781 -15.781 1 79.44 177 GLU A O 1
ATOM 1390 N N . ILE A 1 178 ? -21.875 -10.18 -16.703 1 78.56 178 ILE A N 1
ATOM 1391 C CA . ILE A 1 178 ? -21.109 -9.031 -17.203 1 78.56 178 ILE A CA 1
ATOM 1392 C C . ILE A 1 178 ? -21.484 -8.766 -18.656 1 78.56 178 ILE A C 1
ATOM 1394 O O . ILE A 1 178 ? -21.391 -9.664 -19.5 1 78.56 178 ILE A O 1
ATOM 1398 N N . ASP A 1 179 ? -22.062 -7.609 -18.781 1 76.38 179 ASP A N 1
ATOM 1399 C CA . ASP A 1 179 ? -22.281 -7.113 -20.141 1 76.38 179 ASP A CA 1
ATOM 1400 C C . ASP A 1 179 ? -21.109 -6.27 -20.609 1 76.38 179 ASP A C 1
ATOM 1402 O O . ASP A 1 179 ? -20.875 -5.164 -20.109 1 76.38 179 ASP A O 1
ATOM 1406 N N . LEU A 1 180 ? -20.406 -6.816 -21.562 1 75.38 180 LEU A N 1
ATOM 1407 C CA . LEU A 1 180 ? -19.188 -6.199 -22.062 1 75.38 180 LEU A CA 1
ATOM 1408 C C . LEU A 1 180 ? -19.469 -4.816 -22.641 1 75.38 180 LEU A C 1
ATOM 1410 O O . LEU A 1 180 ? -18.594 -3.961 -22.688 1 75.38 180 LEU A O 1
ATOM 1414 N N . GLN A 1 181 ? -20.688 -4.594 -23.031 1 72.06 181 GLN A N 1
ATOM 1415 C CA . GLN A 1 181 ? -21.047 -3.32 -23.641 1 72.06 181 GLN A CA 1
ATOM 1416 C C . GLN A 1 181 ? -21.344 -2.262 -22.578 1 72.06 181 GLN A C 1
ATOM 1418 O O . GLN A 1 181 ? -21.016 -1.087 -22.766 1 72.06 181 GLN A O 1
ATOM 1423 N N . THR A 1 182 ? -21.828 -2.684 -21.453 1 75.38 182 THR A N 1
ATOM 1424 C CA . THR A 1 182 ? -22.25 -1.735 -20.438 1 75.38 182 THR A CA 1
ATOM 1425 C C . THR A 1 182 ? -21.094 -1.445 -19.469 1 75.38 182 THR A C 1
ATOM 1427 O O . THR A 1 182 ? -21.094 -0.421 -18.781 1 75.38 182 THR A O 1
ATOM 1430 N N . SER A 1 183 ? -20.188 -2.314 -19.406 1 84.06 183 SER A N 1
ATOM 1431 C CA . SER A 1 183 ? -19.031 -2.102 -18.547 1 84.06 183 SER A CA 1
ATOM 1432 C C . SER A 1 183 ? -17.734 -2.229 -19.344 1 84.06 183 SER A C 1
ATOM 1434 O O . SER A 1 183 ? -17 -3.209 -19.188 1 84.06 183 SER A O 1
ATOM 1436 N N . PRO A 1 184 ? -17.453 -1.193 -20.047 1 87.12 184 PRO A N 1
ATOM 1437 C CA . PRO A 1 184 ? -16.312 -1.304 -20.953 1 87.12 184 PRO A CA 1
ATOM 1438 C C . PRO A 1 184 ? -15 -1.567 -20.219 1 87.12 184 PRO A C 1
ATOM 1440 O O . PRO A 1 184 ? -14.156 -2.316 -20.703 1 87.12 184 PRO A O 1
ATOM 1443 N N . LEU A 1 185 ? -14.836 -0.978 -19.094 1 92.06 185 LEU A N 1
ATOM 1444 C CA . LEU A 1 185 ? -13.594 -1.176 -18.359 1 92.06 185 LEU A CA 1
ATOM 1445 C C . LEU A 1 185 ? -13.461 -2.623 -17.906 1 92.06 185 LEU A C 1
ATOM 1447 O O . LEU A 1 185 ? -12.445 -3.27 -18.156 1 92.06 185 LEU A O 1
ATOM 1451 N N . LEU A 1 186 ? -14.477 -3.129 -17.266 1 92.38 186 LEU A N 1
ATOM 1452 C CA . LEU A 1 186 ? -14.445 -4.512 -16.797 1 92.38 186 LEU A CA 1
ATOM 1453 C C . LEU A 1 186 ? -14.344 -5.48 -17.969 1 92.38 186 LEU A C 1
ATOM 1455 O O . LEU A 1 186 ? -13.656 -6.5 -17.891 1 92.38 186 LEU A O 1
ATOM 1459 N N . GLY A 1 187 ? -15.047 -5.113 -19.047 1 91.56 187 GLY A N 1
ATOM 1460 C CA . GLY A 1 187 ? -14.969 -5.922 -20.25 1 91.56 187 GLY A CA 1
ATOM 1461 C C . GLY A 1 187 ? -13.555 -6.039 -20.781 1 91.56 187 GLY A C 1
ATOM 1462 O O . GLY A 1 187 ? -13.102 -7.137 -21.125 1 91.56 187 GLY A O 1
ATOM 1463 N N . LYS A 1 188 ? -12.852 -4.93 -20.828 1 93.06 188 LYS A N 1
ATOM 1464 C CA . LYS A 1 188 ? -11.484 -4.938 -21.328 1 93.06 188 LYS A CA 1
ATOM 1465 C C . LYS A 1 188 ? -10.57 -5.758 -20.422 1 93.06 188 LYS A C 1
ATOM 1467 O O . LYS A 1 188 ? -9.688 -6.469 -20.891 1 93.06 188 LYS A O 1
ATOM 1472 N N . ALA A 1 189 ? -10.773 -5.641 -19.109 1 95.31 189 ALA A N 1
ATOM 1473 C CA . ALA A 1 189 ? -9.977 -6.406 -18.156 1 95.31 189 ALA A CA 1
ATOM 1474 C C . ALA A 1 189 ? -10.195 -7.906 -18.344 1 95.31 189 ALA A C 1
ATOM 1476 O O . ALA A 1 189 ? -9.234 -8.68 -18.344 1 95.31 189 ALA A O 1
ATOM 1477 N N . LEU A 1 190 ? -11.422 -8.32 -18.547 1 94.81 190 LEU A N 1
ATOM 1478 C CA . LEU A 1 190 ? -11.758 -9.727 -18.734 1 94.81 190 LEU A CA 1
ATOM 1479 C C . LEU A 1 190 ? -11.188 -10.258 -20.047 1 94.81 190 LEU A C 1
ATOM 1481 O O . LEU A 1 190 ? -10.664 -11.375 -20.094 1 94.81 190 LEU A O 1
ATOM 1485 N N . LEU A 1 191 ? -11.32 -9.445 -21.047 1 94.81 191 LEU A N 1
ATOM 1486 C CA . LEU A 1 191 ? -10.797 -9.844 -22.344 1 94.81 191 LEU A CA 1
ATOM 1487 C C . LEU A 1 191 ? -9.273 -9.977 -22.312 1 94.81 191 LEU A C 1
ATOM 1489 O O . LEU A 1 191 ? -8.711 -10.867 -22.938 1 94.81 191 LEU A O 1
ATOM 1493 N N . LEU A 1 192 ? -8.633 -9.117 -21.562 1 95.94 192 LEU A N 1
ATOM 1494 C CA . LEU A 1 192 ? -7.188 -9.211 -21.406 1 95.94 192 LEU A CA 1
ATOM 1495 C C . LEU A 1 192 ? -6.793 -10.531 -20.75 1 95.94 192 LEU A C 1
ATOM 1497 O O . LEU A 1 192 ? -5.965 -11.266 -21.281 1 95.94 192 LEU A O 1
ATOM 1501 N N . ALA A 1 193 ? -7.41 -10.828 -19.641 1 96.12 193 ALA A N 1
ATOM 1502 C CA . ALA A 1 193 ? -7.078 -12.055 -18.922 1 96.12 193 ALA A CA 1
ATOM 1503 C C . ALA A 1 193 ? -7.402 -13.289 -19.75 1 96.12 193 ALA A C 1
ATOM 1505 O O . ALA A 1 193 ? -6.629 -14.25 -19.781 1 96.12 193 ALA A O 1
ATOM 1506 N N . GLY A 1 194 ? -8.531 -13.227 -20.438 1 95.19 194 GLY A N 1
ATOM 1507 C CA . GLY A 1 194 ? -8.898 -14.336 -21.312 1 95.19 194 GLY A CA 1
ATOM 1508 C C . GLY A 1 194 ? -7.926 -14.555 -22.453 1 95.19 194 GLY A C 1
ATOM 1509 O O . GLY A 1 194 ? -7.645 -15.695 -22.828 1 95.19 194 GLY A O 1
ATOM 1510 N N . SER A 1 195 ? -7.43 -13.508 -23 1 95.06 195 SER A N 1
ATOM 1511 C CA . SER A 1 195 ? -6.488 -13.602 -24.109 1 95.06 195 SER A CA 1
ATOM 1512 C C . SER A 1 195 ? -5.172 -14.227 -23.656 1 95.06 195 SER A C 1
ATOM 1514 O O . SER A 1 195 ? -4.496 -14.891 -24.453 1 95.06 195 SER A O 1
ATOM 1516 N N . LEU A 1 196 ? -4.855 -14.102 -22.406 1 95 196 LEU A N 1
ATOM 1517 C CA . LEU A 1 196 ? -3.584 -14.594 -21.891 1 95 196 LEU A CA 1
ATOM 1518 C C . LEU A 1 196 ? -3.678 -16.078 -21.531 1 95 196 LEU A C 1
ATOM 1520 O O . LEU A 1 196 ? -2.656 -16.719 -21.297 1 95 196 LEU A O 1
ATOM 1524 N N . THR A 1 197 ? -4.879 -16.594 -21.5 1 92.81 197 THR A N 1
ATOM 1525 C CA . THR A 1 197 ? -5.035 -18.016 -21.234 1 92.81 197 THR A CA 1
ATOM 1526 C C . THR A 1 197 ? -4.863 -18.828 -22.5 1 92.81 197 THR A C 1
ATOM 1528 O O . THR A 1 197 ? -4.715 -20.062 -22.453 1 92.81 197 THR A O 1
ATOM 1531 N N . ARG A 1 198 ? -4.773 -18.125 -23.578 1 88.56 198 ARG A N 1
ATOM 1532 C CA . ARG A 1 198 ? -4.555 -18.812 -24.859 1 88.56 198 ARG A CA 1
ATOM 1533 C C . ARG A 1 198 ? -3.078 -19.125 -25.062 1 88.56 198 ARG A C 1
ATOM 1535 O O . ARG A 1 198 ? -2.227 -18.641 -24.312 1 88.56 198 ARG A O 1
ATOM 1542 N N . ARG A 1 199 ? -2.873 -19.938 -26.031 1 88.19 199 ARG A N 1
ATOM 1543 C CA . ARG A 1 199 ? -1.49 -20.281 -26.344 1 88.19 199 ARG A CA 1
ATOM 1544 C C . ARG A 1 199 ? -0.764 -19.094 -26.984 1 88.19 199 ARG A C 1
ATOM 1546 O O . ARG A 1 199 ? -1.182 -18.594 -28.016 1 88.19 199 ARG A O 1
ATOM 1553 N N . ILE A 1 200 ? 0.19 -18.578 -26.266 1 91.25 200 ILE A N 1
ATOM 1554 C CA . ILE A 1 200 ? 1.048 -17.484 -26.719 1 91.25 200 ILE A CA 1
ATOM 1555 C C . ILE A 1 200 ? 2.461 -18.016 -26.969 1 91.25 200 ILE A C 1
ATOM 1557 O O . ILE A 1 200 ? 3.176 -18.344 -26.016 1 91.25 200 ILE A O 1
ATOM 1561 N N . GLU A 1 201 ? 2.865 -18.094 -28.172 1 87.88 201 GLU A N 1
ATOM 1562 C CA . GLU A 1 201 ? 4.145 -18.703 -28.516 1 87.88 201 GLU A CA 1
ATOM 1563 C C . GLU A 1 201 ? 5.133 -17.672 -29.047 1 87.88 201 GLU A C 1
ATOM 1565 O O . GLU A 1 201 ? 6.348 -17.844 -28.938 1 87.88 201 GLU A O 1
ATOM 1570 N N . THR A 1 202 ? 4.574 -16.656 -29.609 1 90.88 202 THR A N 1
ATOM 1571 C CA . THR A 1 202 ? 5.434 -15.641 -30.188 1 90.88 202 THR A CA 1
ATOM 1572 C C . THR A 1 202 ? 5.055 -14.258 -29.672 1 90.88 202 THR A C 1
ATOM 1574 O O . THR A 1 202 ? 3.988 -14.078 -29.078 1 90.88 202 THR A O 1
ATOM 1577 N N . VAL A 1 203 ? 5.863 -13.305 -29.938 1 91.31 203 VAL A N 1
ATOM 1578 C CA . VAL A 1 203 ? 5.633 -11.922 -29.531 1 91.31 203 VAL A CA 1
ATOM 1579 C C . VAL A 1 203 ? 4.418 -11.367 -30.266 1 91.31 203 VAL A C 1
ATOM 1581 O O . VAL A 1 203 ? 3.658 -10.562 -29.719 1 91.31 203 VAL A O 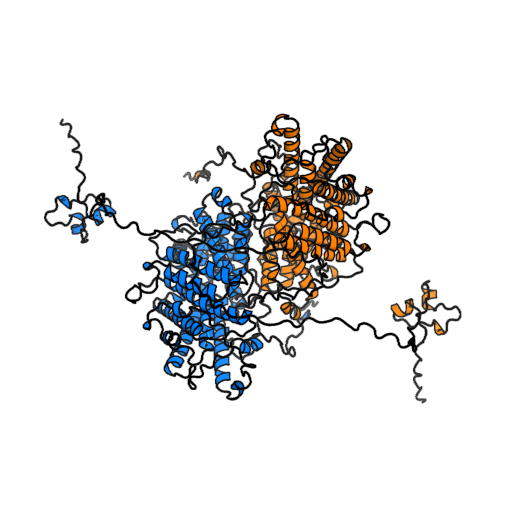1
ATOM 1584 N N . ASP A 1 204 ? 4.184 -11.828 -31.422 1 90.88 204 ASP A N 1
ATOM 1585 C CA . ASP A 1 204 ? 3.043 -11.375 -32.219 1 90.88 204 ASP A CA 1
ATOM 1586 C C . ASP A 1 204 ? 1.724 -11.742 -31.531 1 90.88 204 ASP A C 1
ATOM 1588 O O . ASP A 1 204 ? 0.737 -11.016 -31.641 1 90.88 204 ASP A O 1
ATOM 1592 N N . ASP A 1 205 ? 1.736 -12.828 -30.875 1 92.38 205 ASP A N 1
ATOM 1593 C CA . ASP A 1 205 ? 0.534 -13.281 -30.188 1 92.38 205 ASP A CA 1
ATOM 1594 C C . ASP A 1 205 ? 0.172 -12.352 -29.031 1 92.38 205 ASP A C 1
ATOM 1596 O O . ASP A 1 205 ? -0.951 -12.391 -28.516 1 92.38 205 ASP A O 1
ATOM 1600 N N . LEU A 1 206 ? 1.051 -11.438 -28.672 1 93.69 206 LEU A N 1
ATOM 1601 C CA . LEU A 1 206 ? 0.832 -10.531 -27.547 1 93.69 206 LEU A CA 1
ATOM 1602 C C . LEU A 1 206 ? 0.198 -9.227 -28.016 1 93.69 206 LEU A C 1
ATOM 1604 O O . LEU A 1 206 ? -0.136 -8.367 -27.203 1 93.69 206 LEU A O 1
ATOM 1608 N N . GLN A 1 207 ? -0.059 -9.125 -29.266 1 92.69 207 GLN A N 1
ATOM 1609 C CA . GLN A 1 207 ? -0.586 -7.871 -29.812 1 92.69 207 GLN A CA 1
ATOM 1610 C C . GLN A 1 207 ? -1.955 -7.555 -29.219 1 92.69 207 GLN A C 1
ATOM 1612 O O . GLN A 1 207 ? -2.197 -6.43 -28.766 1 92.69 207 GLN A O 1
ATOM 1617 N N . ILE A 1 208 ? -2.803 -8.555 -29.188 1 91.69 208 ILE A N 1
ATOM 1618 C CA . ILE A 1 208 ? -4.152 -8.344 -28.672 1 91.69 208 ILE A CA 1
ATOM 1619 C C . ILE A 1 208 ? -4.102 -8.102 -27.172 1 91.69 208 ILE A C 1
ATOM 1621 O O . ILE A 1 208 ? -4.641 -7.105 -26.672 1 91.69 208 ILE A O 1
ATOM 1625 N N . PRO A 1 209 ? -3.408 -8.992 -26.391 1 94.06 209 PRO A N 1
ATOM 1626 C CA . PRO A 1 209 ? -3.314 -8.727 -24.953 1 94.06 209 PRO A CA 1
ATOM 1627 C C . PRO A 1 209 ? -2.711 -7.355 -24.656 1 94.06 209 PRO A C 1
ATOM 1629 O O . PRO A 1 209 ? -3.188 -6.656 -23.75 1 94.06 209 PRO A O 1
ATOM 1632 N N . TYR A 1 210 ? -1.735 -6.949 -25.359 1 94.44 210 TYR A N 1
ATOM 1633 C CA . TYR A 1 210 ? -1.08 -5.672 -25.109 1 94.44 210 TYR A CA 1
ATOM 1634 C C . TYR A 1 210 ? -2.021 -4.508 -25.406 1 94.44 210 TYR A C 1
ATOM 1636 O O . TYR A 1 210 ? -2.086 -3.545 -24.625 1 94.44 210 TYR A O 1
ATOM 1644 N N . ALA A 1 211 ? -2.705 -4.566 -26.484 1 93 211 ALA A N 1
ATOM 1645 C CA . ALA A 1 211 ? -3.668 -3.523 -26.828 1 93 211 ALA A CA 1
ATOM 1646 C C . ALA A 1 211 ? -4.766 -3.418 -25.781 1 93 211 ALA A C 1
ATOM 1648 O O . ALA A 1 211 ? -5.156 -2.314 -25.391 1 93 211 ALA A O 1
ATOM 1649 N N . LEU A 1 212 ? -5.27 -4.57 -25.375 1 93.25 212 LEU A N 1
ATOM 1650 C CA . LEU A 1 212 ? -6.305 -4.598 -24.344 1 93.25 212 LEU A CA 1
ATOM 1651 C C . LEU A 1 212 ? -5.777 -4.031 -23.031 1 93.25 212 LEU A C 1
ATOM 1653 O O . LEU A 1 212 ? -6.496 -3.312 -22.328 1 93.25 212 LEU A O 1
ATOM 1657 N N . TYR A 1 213 ? -4.578 -4.344 -22.719 1 94.31 213 TYR A N 1
ATOM 1658 C CA . TYR A 1 213 ? -3.961 -3.82 -21.5 1 94.31 213 TYR A CA 1
ATOM 1659 C C . TYR A 1 213 ? -3.879 -2.299 -21.547 1 94.31 213 TYR A C 1
ATOM 1661 O O . TYR A 1 213 ? -4.234 -1.623 -20.578 1 94.31 213 TYR A O 1
ATOM 1669 N N . GLN A 1 214 ? -3.414 -1.781 -22.641 1 92.25 214 GLN A N 1
ATOM 1670 C CA . GLN A 1 214 ? -3.289 -0.335 -22.781 1 92.25 214 GLN A CA 1
ATOM 1671 C C . GLN A 1 214 ? -4.648 0.347 -22.688 1 92.25 214 GLN A C 1
ATOM 1673 O O . GLN A 1 214 ? -4.777 1.403 -22.062 1 92.25 214 GLN A O 1
ATOM 1678 N N . GLN A 1 215 ? -5.613 -0.259 -23.266 1 91.62 215 GLN A N 1
ATOM 1679 C CA . GLN A 1 215 ? -6.957 0.305 -23.234 1 91.62 215 GLN A CA 1
ATOM 1680 C C . GLN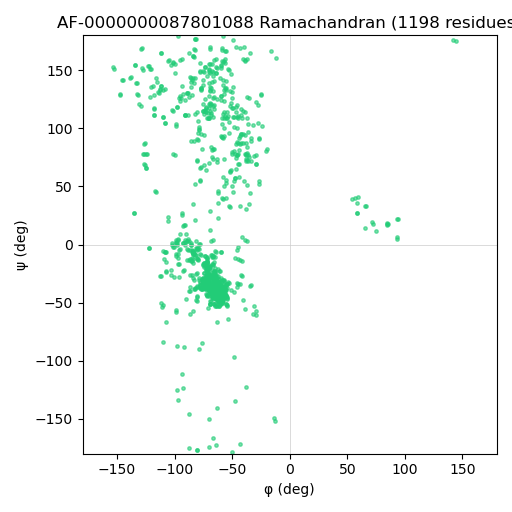 A 1 215 ? -7.523 0.281 -21.812 1 91.62 215 GLN A C 1
ATOM 1682 O O . GLN A 1 215 ? -8.164 1.242 -21.375 1 91.62 215 GLN A O 1
ATOM 1687 N N . ALA A 1 216 ? -7.348 -0.859 -21.141 1 93.38 216 ALA A N 1
ATOM 1688 C CA . ALA A 1 216 ? -7.805 -0.952 -19.75 1 93.38 216 ALA A CA 1
ATOM 1689 C C . ALA A 1 216 ? -7.102 0.075 -18.875 1 93.38 216 ALA A C 1
ATOM 1691 O O . ALA A 1 216 ? -7.738 0.739 -18.062 1 93.38 216 ALA A O 1
ATOM 1692 N N . LYS A 1 217 ? -5.816 0.177 -19.078 1 92.75 217 LYS A N 1
ATOM 1693 C CA . LYS A 1 217 ? -5.023 1.14 -18.328 1 92.75 217 LYS A CA 1
ATOM 1694 C C . LYS A 1 217 ? -5.52 2.564 -18.547 1 92.75 217 LYS A C 1
ATOM 1696 O O . LYS A 1 217 ? -5.66 3.34 -17.609 1 92.75 217 LYS A O 1
ATOM 1701 N N . GLU A 1 218 ? -5.777 2.9 -19.734 1 90.94 218 GLU A N 1
ATOM 1702 C CA . GLU A 1 218 ? -6.289 4.227 -20.078 1 90.94 218 GLU A CA 1
ATOM 1703 C C . GLU A 1 218 ? -7.645 4.477 -19.422 1 90.94 218 GLU A C 1
ATOM 1705 O O . GLU A 1 218 ? -7.906 5.574 -18.922 1 90.94 218 GLU A O 1
ATOM 1710 N N . LYS A 1 219 ? -8.445 3.492 -19.438 1 91.62 219 LYS A N 1
ATOM 1711 C CA . LYS A 1 219 ? -9.773 3.631 -18.844 1 91.62 219 LYS A CA 1
ATOM 1712 C C . LYS A 1 219 ? -9.688 3.762 -17.328 1 91.62 219 LYS A C 1
ATOM 1714 O O . LYS A 1 219 ? -10.477 4.488 -16.719 1 91.62 219 LYS A O 1
ATOM 1719 N N . ILE A 1 220 ? -8.828 3.07 -16.719 1 93.19 220 ILE A N 1
ATOM 1720 C CA . ILE A 1 220 ? -8.641 3.174 -15.281 1 93.19 220 ILE A CA 1
ATOM 1721 C C . ILE A 1 220 ? -8.172 4.582 -14.922 1 93.19 220 ILE A C 1
ATOM 1723 O O . ILE A 1 220 ? -8.703 5.207 -14 1 93.19 220 ILE A O 1
ATOM 1727 N N . ASN A 1 221 ? -7.238 5.09 -15.664 1 87.81 221 ASN A N 1
ATOM 1728 C CA . ASN A 1 221 ? -6.652 6.395 -15.383 1 87.81 221 ASN A CA 1
ATOM 1729 C C . ASN A 1 221 ? -7.648 7.523 -15.633 1 87.81 221 ASN A C 1
ATOM 1731 O O . ASN A 1 221 ? -7.531 8.602 -15.047 1 87.81 221 ASN A O 1
ATOM 1735 N N . SER A 1 222 ? -8.578 7.281 -16.469 1 83.94 222 SER A N 1
ATOM 1736 C CA . SER A 1 222 ? -9.555 8.312 -16.797 1 83.94 222 SER A CA 1
ATOM 1737 C C . SER A 1 222 ? -10.836 8.133 -15.984 1 83.94 222 SER A C 1
ATOM 1739 O O . SER A 1 222 ? -11.812 8.852 -16.188 1 83.94 222 SER A O 1
ATOM 1741 N N . SER A 1 223 ? -10.797 7.195 -15.133 1 80.62 223 SER A N 1
ATOM 1742 C CA . SER A 1 223 ? -12.008 6.879 -14.391 1 80.62 223 SER A CA 1
ATOM 1743 C C . SER A 1 223 ? -12.375 8.008 -13.43 1 80.62 223 SER A C 1
ATOM 1745 O O . SER A 1 223 ? -11.5 8.578 -12.773 1 80.62 223 SER A O 1
ATOM 1747 N N . SER A 1 224 ? -13.633 8.32 -13.461 1 71.56 224 SER A N 1
ATOM 1748 C CA . SER A 1 224 ? -14.148 9.344 -12.547 1 71.56 224 SER A CA 1
ATOM 1749 C C . SER A 1 224 ? -14.367 8.773 -11.148 1 71.56 224 SER A C 1
ATOM 1751 O O . SER A 1 224 ? -14.539 9.523 -10.188 1 71.56 224 SER A O 1
ATOM 1753 N N . GLY A 1 225 ? -14.328 7.496 -11.086 1 68.5 225 GLY A N 1
ATOM 1754 C CA . GLY A 1 225 ? -14.562 6.871 -9.789 1 68.5 225 GLY A CA 1
ATOM 1755 C C . GLY A 1 225 ? -16.031 6.676 -9.477 1 68.5 225 GLY A C 1
ATOM 1756 O O . GLY A 1 225 ? -16.391 6.426 -8.328 1 68.5 225 GLY A O 1
ATOM 1757 N N . ASP A 1 226 ? -16.891 6.738 -10.445 1 75.88 226 ASP A N 1
ATOM 1758 C CA . ASP A 1 226 ? -18.328 6.676 -10.219 1 75.88 226 ASP A CA 1
ATOM 1759 C C . ASP A 1 226 ? -18.766 5.262 -9.836 1 75.88 226 ASP A C 1
ATOM 1761 O O . ASP A 1 226 ? -19.75 5.078 -9.117 1 75.88 226 ASP A O 1
ATOM 1765 N N . ASP A 1 227 ? -18.062 4.336 -10.273 1 85.5 227 ASP A N 1
ATOM 1766 C CA . ASP A 1 227 ? -18.312 2.943 -9.914 1 85.5 227 ASP A CA 1
ATOM 1767 C C . ASP A 1 227 ? -17.062 2.279 -9.336 1 85.5 227 ASP A C 1
ATOM 1769 O O . ASP A 1 227 ? -16.375 1.541 -10.039 1 85.5 227 ASP A O 1
ATOM 1773 N N . PRO A 1 228 ? -16.969 2.451 -8.07 1 87.5 228 PRO A N 1
ATOM 1774 C CA . PRO A 1 228 ? -15.727 1.971 -7.457 1 87.5 228 PRO A CA 1
ATOM 1775 C C . PRO A 1 228 ? -15.602 0.45 -7.504 1 87.5 228 PRO A C 1
ATOM 1777 O O . PRO A 1 228 ? -14.484 -0.074 -7.594 1 87.5 228 PRO A O 1
ATOM 1780 N N . MET A 1 229 ? -16.719 -0.269 -7.504 1 88.44 229 MET A N 1
ATOM 1781 C CA . MET A 1 229 ? -16.656 -1.729 -7.5 1 88.44 229 MET A CA 1
ATOM 1782 C C . MET A 1 229 ? -16.188 -2.256 -8.852 1 88.44 229 MET A C 1
ATOM 1784 O O . MET A 1 229 ? -15.375 -3.182 -8.914 1 88.44 229 MET A O 1
ATOM 1788 N N . THR A 1 230 ? -16.719 -1.705 -9.883 1 90.5 230 THR A N 1
ATOM 1789 C CA . THR A 1 230 ? -16.266 -2.074 -11.219 1 90.5 230 THR A CA 1
ATOM 1790 C C . THR A 1 230 ? -14.781 -1.746 -11.391 1 90.5 230 THR A C 1
ATOM 1792 O O . THR A 1 230 ? -14.023 -2.537 -11.961 1 90.5 230 THR A O 1
ATOM 1795 N N . LEU A 1 231 ? -14.438 -0.575 -10.93 1 93.69 231 LEU A N 1
ATOM 1796 C CA . LEU A 1 231 ? -13.047 -0.155 -10.984 1 93.69 231 LEU A CA 1
ATOM 1797 C C . LEU A 1 231 ? -12.156 -1.122 -10.211 1 93.69 231 LEU A C 1
ATOM 1799 O O . LEU A 1 231 ? -11.109 -1.549 -10.719 1 93.69 231 LEU A O 1
ATOM 1803 N N . LEU A 1 232 ? -12.594 -1.469 -9.023 1 95.5 232 LEU A N 1
ATOM 1804 C CA . LEU A 1 232 ? -11.836 -2.383 -8.18 1 95.5 232 LEU A CA 1
ATOM 1805 C C . LEU A 1 232 ? -11.68 -3.744 -8.852 1 95.5 232 LEU A C 1
ATOM 1807 O O . LEU A 1 232 ? -10.578 -4.297 -8.891 1 95.5 232 LEU A O 1
ATOM 1811 N N . GLN A 1 233 ? -12.734 -4.293 -9.391 1 95.12 233 GLN A N 1
ATOM 1812 C CA . GLN A 1 233 ? -12.68 -5.582 -10.07 1 95.12 233 GLN A CA 1
ATOM 1813 C C . GLN A 1 233 ? -11.734 -5.535 -11.266 1 95.12 233 GLN A C 1
ATOM 1815 O O . GLN A 1 233 ? -10.922 -6.445 -11.461 1 95.12 233 GLN A O 1
ATOM 1820 N N . ALA A 1 234 ? -11.852 -4.5 -12 1 95.56 234 ALA A N 1
ATOM 1821 C CA . ALA A 1 234 ? -11.031 -4.371 -13.203 1 95.56 234 ALA A CA 1
ATOM 1822 C C . ALA A 1 234 ? -9.547 -4.301 -12.852 1 95.56 234 ALA A C 1
ATOM 1824 O O . ALA A 1 234 ? -8.727 -4.988 -13.453 1 95.56 234 ALA A O 1
ATOM 1825 N N . ILE A 1 235 ? -9.203 -3.473 -11.859 1 97.12 235 ILE A N 1
ATOM 1826 C CA . ILE A 1 235 ? -7.812 -3.32 -11.445 1 97.12 235 ILE A CA 1
ATOM 1827 C C . ILE A 1 235 ? -7.281 -4.652 -10.922 1 97.12 235 ILE A C 1
ATOM 1829 O O . ILE A 1 235 ? -6.141 -5.027 -11.203 1 97.12 235 ILE A O 1
ATOM 1833 N N . THR A 1 236 ? -8.086 -5.355 -10.227 1 97.56 236 THR A N 1
ATOM 1834 C CA . THR A 1 236 ? -7.699 -6.652 -9.68 1 97.56 236 THR A CA 1
ATOM 1835 C C . THR A 1 236 ? -7.387 -7.641 -10.797 1 97.56 236 THR A C 1
ATOM 1837 O O . THR A 1 236 ? -6.426 -8.406 -10.703 1 97.56 236 THR A O 1
ATOM 1840 N N . ILE A 1 237 ? -8.156 -7.594 -11.828 1 96.94 237 ILE A N 1
ATOM 1841 C CA . ILE A 1 237 ? -7.992 -8.547 -12.922 1 96.94 237 ILE A CA 1
ATOM 1842 C C . ILE A 1 237 ? -6.773 -8.164 -13.766 1 96.94 237 ILE A C 1
ATOM 1844 O O . ILE A 1 237 ? -5.988 -9.031 -14.156 1 96.94 237 ILE A O 1
ATOM 1848 N N . ILE A 1 238 ? -6.535 -6.906 -13.992 1 96.44 238 ILE A N 1
ATOM 1849 C CA . ILE A 1 238 ? -5.438 -6.484 -14.859 1 96.44 238 ILE A CA 1
ATOM 1850 C C . ILE A 1 238 ? -4.105 -6.77 -14.172 1 96.44 238 ILE A C 1
ATOM 1852 O O . ILE A 1 238 ? -3.07 -6.879 -14.836 1 96.44 238 ILE A O 1
ATOM 1856 N N . ALA A 1 239 ? -4.133 -6.945 -12.836 1 96.38 239 ALA A N 1
ATOM 1857 C CA . ALA A 1 239 ? -2.928 -7.27 -12.078 1 96.38 239 ALA A CA 1
ATOM 1858 C C . ALA A 1 239 ? -2.379 -8.633 -12.484 1 96.38 239 ALA A C 1
ATOM 1860 O O . ALA A 1 239 ? -1.248 -8.984 -12.133 1 96.38 239 ALA A O 1
ATOM 1861 N N . TYR A 1 240 ? -3.072 -9.352 -13.305 1 94.19 240 TYR A N 1
ATOM 1862 C CA . TYR A 1 240 ? -2.734 -10.695 -13.758 1 94.19 240 TYR A CA 1
ATOM 1863 C C . TYR A 1 240 ? -1.506 -10.672 -14.664 1 94.19 240 TYR A C 1
ATOM 1865 O O . TYR A 1 240 ? -0.82 -11.688 -14.812 1 94.19 240 TYR A O 1
ATOM 1873 N N . TRP A 1 241 ? -1.21 -9.492 -15.195 1 95.56 241 TRP A N 1
ATOM 1874 C CA . TRP A 1 241 ? -0.253 -9.562 -16.297 1 95.56 241 TRP A CA 1
ATOM 1875 C C . TRP A 1 241 ? 0.768 -8.43 -16.203 1 95.56 241 TRP A C 1
ATOM 1877 O O . TRP A 1 241 ? 0.438 -7.324 -15.781 1 95.56 241 TRP A O 1
ATOM 1887 N N . SER A 1 242 ? 2.002 -8.805 -16.594 1 92.44 242 SER A N 1
ATOM 1888 C CA . SER A 1 242 ? 3.049 -7.828 -16.859 1 92.44 242 SER A CA 1
ATOM 1889 C C . SER A 1 242 ? 3.984 -8.312 -17.969 1 92.44 242 SER A C 1
ATOM 1891 O O . SER A 1 242 ? 4.484 -9.438 -17.922 1 92.44 242 SER A O 1
ATOM 1893 N N . LEU A 1 243 ? 4.168 -7.465 -18.922 1 92.12 243 LEU A N 1
ATOM 1894 C CA . LEU A 1 243 ? 5.164 -7.738 -19.938 1 92.12 243 LEU A CA 1
ATOM 1895 C C . LEU A 1 243 ? 6.574 -7.621 -19.375 1 92.12 243 LEU A C 1
ATOM 1897 O O . LEU A 1 243 ? 7.457 -8.406 -19.719 1 92.12 243 LEU A O 1
ATOM 1901 N N . ARG A 1 244 ? 6.711 -6.719 -18.484 1 88.25 244 ARG A N 1
ATOM 1902 C CA . ARG A 1 244 ? 8.023 -6.402 -17.938 1 88.25 244 ARG A CA 1
ATOM 1903 C C . ARG A 1 244 ? 8.383 -7.348 -16.797 1 88.25 244 ARG A C 1
ATOM 1905 O O . ARG A 1 244 ? 7.523 -7.723 -16 1 88.25 244 ARG A O 1
ATOM 1912 N N . PRO A 1 245 ? 9.609 -7.73 -16.734 1 85.75 245 PRO A N 1
ATOM 1913 C CA . PRO A 1 245 ? 10.047 -8.555 -15.602 1 85.75 245 PRO A CA 1
ATOM 1914 C C . PRO A 1 245 ? 10.086 -7.773 -14.289 1 85.75 245 PRO A C 1
ATOM 1916 O O . PRO A 1 245 ? 10.195 -6.547 -14.297 1 85.75 245 PRO A O 1
ATOM 1919 N N . PRO A 1 246 ? 9.977 -8.43 -13.172 1 80.81 246 PRO A N 1
ATOM 1920 C CA . PRO A 1 246 ? 9.969 -7.77 -11.867 1 80.81 246 PRO A CA 1
ATOM 1921 C C . PRO A 1 246 ? 11.312 -7.125 -11.531 1 80.81 246 PRO A C 1
ATOM 1923 O O . PRO A 1 246 ? 11.406 -6.34 -10.578 1 80.81 246 PRO A O 1
ATOM 1926 N N . SER A 1 247 ? 12.328 -7.383 -12.289 1 77 247 SER A N 1
ATOM 1927 C CA . SER A 1 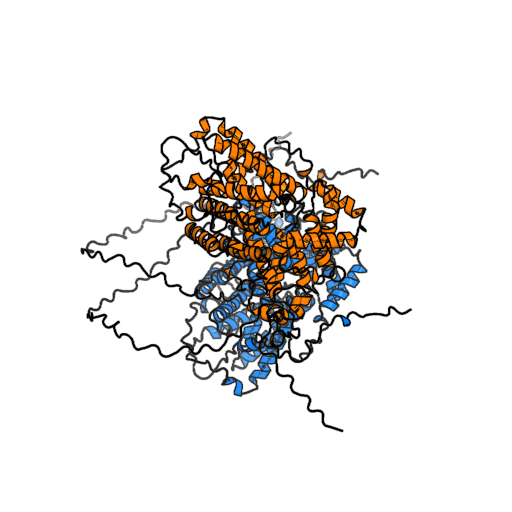247 ? 13.648 -6.801 -12.055 1 77 247 SER A CA 1
ATOM 1928 C C . SER A 1 247 ? 13.719 -5.371 -12.586 1 77 247 SER A C 1
ATOM 1930 O O . SER A 1 247 ? 14.727 -4.684 -12.391 1 77 247 SER A O 1
ATOM 1932 N N . VAL A 1 248 ? 12.664 -4.957 -13.18 1 80.69 248 VAL A N 1
ATOM 1933 C CA . VAL A 1 248 ? 12.602 -3.598 -13.711 1 80.69 248 VAL A CA 1
ATOM 1934 C C . VAL A 1 248 ? 11.625 -2.766 -12.875 1 80.69 248 VAL A C 1
ATOM 1936 O O . VAL A 1 248 ? 10.539 -3.234 -12.523 1 80.69 248 VAL A O 1
ATOM 1939 N N . VAL A 1 249 ? 12.125 -1.605 -12.539 1 83.75 249 VAL A N 1
ATOM 1940 C CA . VAL A 1 249 ? 11.234 -0.699 -11.82 1 83.75 249 VAL A CA 1
ATOM 1941 C C . VAL A 1 249 ? 10.18 -0.142 -12.773 1 83.75 249 VAL A C 1
ATOM 1943 O O . VAL A 1 249 ? 10.508 0.428 -13.812 1 83.75 249 VAL A O 1
ATOM 1946 N N . SER A 1 250 ? 8.977 -0.42 -12.5 1 84.69 250 SER A N 1
ATOM 1947 C CA . SER A 1 250 ? 7.879 0.043 -13.344 1 84.69 250 SER A CA 1
ATOM 1948 C C . SER A 1 250 ? 6.582 0.164 -12.547 1 84.69 250 SER A C 1
ATOM 1950 O O . SER A 1 250 ? 6.402 -0.518 -11.539 1 84.69 250 SER A O 1
ATOM 1952 N N . LEU A 1 251 ? 5.746 1.062 -13.031 1 90.88 251 LEU A N 1
ATOM 1953 C CA . LEU A 1 251 ? 4.43 1.181 -12.414 1 90.88 251 LEU A CA 1
ATOM 1954 C C . LEU A 1 251 ? 3.457 0.172 -13.016 1 90.88 251 LEU A C 1
ATOM 1956 O O . LEU A 1 251 ? 2.328 0.03 -12.539 1 90.88 251 LEU A O 1
ATOM 1960 N N . ASP A 1 252 ? 4.062 -0.481 -14.023 1 88.75 252 ASP A N 1
ATOM 1961 C CA . ASP A 1 252 ? 3.234 -1.488 -14.68 1 88.75 252 ASP A CA 1
ATOM 1962 C C . ASP A 1 252 ? 3.5 -2.877 -14.102 1 88.75 252 ASP A C 1
ATOM 1964 O O . ASP A 1 252 ? 4.641 -3.217 -13.789 1 88.75 252 ASP A O 1
ATOM 1968 N N . GLY A 1 253 ? 2.514 -3.576 -13.664 1 89.81 253 GLY A N 1
ATOM 1969 C CA . GLY A 1 253 ? 2.705 -4.941 -13.195 1 89.81 253 GLY A CA 1
ATOM 1970 C C . GLY A 1 253 ? 1.864 -5.277 -11.977 1 89.81 253 GLY A C 1
ATOM 1971 O O . GLY A 1 253 ? 1.188 -4.41 -11.422 1 89.81 253 GLY A O 1
ATOM 1972 N N . PRO A 1 254 ? 1.978 -6.473 -11.648 1 92.5 254 PRO A N 1
ATOM 1973 C CA . PRO A 1 254 ? 1.127 -6.969 -10.562 1 92.5 254 PRO A CA 1
ATOM 1974 C C . PRO A 1 254 ? 1.382 -6.254 -9.242 1 92.5 254 PRO A C 1
ATOM 1976 O O . PRO A 1 254 ? 0.446 -6.02 -8.469 1 92.5 254 PRO A O 1
ATOM 1979 N N . TRP A 1 255 ? 2.578 -5.824 -8.953 1 93 255 TRP A N 1
ATOM 1980 C CA . TRP A 1 255 ? 2.934 -5.191 -7.684 1 93 255 TRP A CA 1
ATOM 1981 C C . TRP A 1 255 ? 2.146 -3.902 -7.484 1 93 255 TRP A C 1
ATOM 1983 O O . TRP A 1 255 ? 1.507 -3.713 -6.445 1 93 255 TRP A O 1
ATOM 1993 N N . HIS A 1 256 ? 2.104 -3.098 -8.477 1 94.69 256 HIS A N 1
ATOM 1994 C CA . HIS A 1 256 ? 1.468 -1.791 -8.344 1 94.69 256 HIS A CA 1
ATOM 1995 C C . HIS A 1 256 ? -0.044 -1.895 -8.523 1 94.69 256 HIS A C 1
ATOM 1997 O O . HIS A 1 256 ? -0.802 -1.207 -7.836 1 94.69 256 HIS A O 1
ATOM 2003 N N . TRP A 1 257 ? -0.483 -2.758 -9.445 1 96.56 257 TRP A N 1
ATOM 2004 C CA . TRP A 1 257 ? -1.921 -2.918 -9.633 1 96.56 257 TRP A CA 1
ATOM 2005 C C . TRP A 1 257 ? -2.57 -3.5 -8.383 1 96.56 257 TRP A C 1
ATOM 2007 O O . TRP A 1 257 ? -3.619 -3.025 -7.938 1 96.56 257 TRP A O 1
ATOM 2017 N N . ALA A 1 258 ? -1.939 -4.527 -7.852 1 96 258 ALA A N 1
ATOM 2018 C CA . ALA A 1 258 ? -2.484 -5.121 -6.633 1 96 258 ALA A CA 1
ATOM 2019 C C . ALA A 1 258 ? -2.482 -4.113 -5.484 1 96 258 ALA A C 1
ATOM 2021 O O . ALA A 1 258 ? -3.408 -4.086 -4.672 1 96 258 ALA A O 1
ATOM 2022 N N . GLY A 1 259 ? -1.41 -3.367 -5.406 1 96.31 259 GLY A N 1
ATOM 2023 C CA . GLY A 1 259 ? -1.372 -2.316 -4.398 1 96.31 259 GLY A CA 1
ATOM 2024 C C . GLY A 1 259 ? -2.49 -1.302 -4.555 1 96.31 259 GLY A C 1
ATOM 2025 O O . GLY A 1 259 ? -3.133 -0.924 -3.57 1 96.31 259 GLY A O 1
ATOM 2026 N N . LEU A 1 260 ? -2.691 -0.865 -5.781 1 96.44 260 LEU A N 1
ATOM 2027 C CA . LEU A 1 260 ? -3.756 0.09 -6.074 1 96.44 260 LEU A CA 1
ATOM 2028 C C . LEU A 1 260 ? -5.117 -0.487 -5.707 1 96.44 260 LEU A C 1
ATOM 2030 O O . LEU A 1 260 ? -5.949 0.205 -5.113 1 96.44 260 LEU A O 1
ATOM 2034 N N . ALA A 1 261 ? -5.328 -1.726 -6.047 1 97.31 261 ALA A N 1
ATOM 2035 C CA . ALA A 1 261 ? -6.598 -2.387 -5.742 1 97.31 261 ALA A CA 1
ATOM 2036 C C . ALA A 1 261 ? -6.809 -2.5 -4.234 1 97.31 261 ALA A C 1
ATOM 2038 O O . ALA A 1 261 ? -7.902 -2.232 -3.734 1 97.31 261 ALA A O 1
ATOM 2039 N N . MET A 1 262 ? -5.801 -2.902 -3.551 1 96.88 262 MET A N 1
ATOM 2040 C CA . MET A 1 262 ? -5.906 -3.061 -2.104 1 96.88 262 MET A CA 1
ATOM 2041 C C . MET A 1 262 ? -6.215 -1.726 -1.433 1 96.88 262 MET A C 1
ATOM 2043 O O . MET A 1 262 ? -7.066 -1.656 -0.543 1 96.88 262 MET A O 1
ATOM 2047 N N . ARG A 1 263 ? -5.551 -0.697 -1.82 1 95.06 263 ARG A N 1
ATOM 2048 C CA . ARG A 1 263 ? -5.781 0.608 -1.208 1 95.06 263 ARG A CA 1
ATOM 2049 C C . ARG A 1 263 ? -7.176 1.13 -1.537 1 95.06 263 ARG A C 1
ATOM 2051 O O . ARG A 1 263 ? -7.797 1.813 -0.721 1 95.06 263 ARG A O 1
ATOM 2058 N N . LEU A 1 264 ? -7.641 0.841 -2.758 1 94.5 264 LEU A N 1
ATOM 2059 C CA . LEU A 1 264 ? -9.016 1.177 -3.092 1 94.5 264 LEU A CA 1
ATOM 2060 C C . LEU A 1 264 ? -9.992 0.429 -2.188 1 94.5 264 LEU A C 1
ATOM 2062 O O . LEU A 1 264 ? -10.969 1.009 -1.708 1 94.5 264 LEU A O 1
ATOM 2066 N N . ALA A 1 265 ? -9.742 -0.844 -1.979 1 95.5 265 ALA A N 1
ATOM 2067 C CA . ALA A 1 265 ? -10.586 -1.647 -1.097 1 95.5 265 ALA A CA 1
ATOM 2068 C C . ALA A 1 265 ? -10.57 -1.096 0.326 1 95.5 265 ALA A C 1
ATOM 2070 O O . ALA A 1 265 ? -11.602 -1.079 1.002 1 95.5 265 ALA A O 1
ATOM 2071 N N . LEU A 1 266 ? -9.414 -0.666 0.801 1 92.81 266 LEU A N 1
ATOM 2072 C CA . LEU A 1 266 ? -9.297 -0.063 2.125 1 92.81 266 LEU A CA 1
ATOM 2073 C C . LEU A 1 266 ? -10.078 1.244 2.197 1 92.81 266 LEU A C 1
ATOM 2075 O O . LEU A 1 266 ? -10.719 1.532 3.207 1 92.81 266 LEU A O 1
ATOM 2079 N N . GLN A 1 267 ? -9.938 1.985 1.111 1 90.25 267 GLN A N 1
ATOM 2080 C CA . GLN A 1 267 ? -10.68 3.236 1.061 1 90.25 267 GLN A CA 1
ATOM 2081 C C . GLN A 1 267 ? -12.18 2.988 1.182 1 90.25 267 GLN A C 1
ATOM 2083 O O . GLN A 1 267 ? -12.898 3.754 1.835 1 90.25 267 GLN A O 1
ATOM 2088 N N . ILE A 1 268 ? -12.656 1.919 0.579 1 88.5 268 ILE A N 1
ATOM 2089 C CA . ILE A 1 268 ? -14.062 1.545 0.621 1 88.5 268 ILE A CA 1
ATOM 2090 C C . ILE A 1 268 ? -14.422 1.024 2.012 1 88.5 268 ILE A C 1
ATOM 2092 O O . ILE A 1 268 ? -15.586 1.072 2.42 1 88.5 268 ILE A O 1
ATOM 2096 N N . GLY A 1 269 ? -13.469 0.563 2.775 1 89 269 GLY A N 1
ATOM 2097 C CA . GLY A 1 269 ? -13.688 0.021 4.105 1 89 269 GLY A CA 1
ATOM 2098 C C . GLY A 1 269 ? -13.859 -1.485 4.117 1 89 269 GLY A C 1
ATOM 2099 O O . GLY A 1 269 ? -14.391 -2.047 5.082 1 89 269 GLY A O 1
ATOM 2100 N N . MET A 1 270 ? -13.367 -2.154 3.094 1 93.06 270 MET A N 1
ATOM 2101 C CA . MET A 1 270 ? -13.633 -3.58 2.924 1 93.06 270 MET A CA 1
ATOM 2102 C C . MET A 1 270 ? -12.836 -4.406 3.928 1 93.06 270 MET A C 1
ATOM 2104 O O . MET A 1 270 ? -13.062 -5.609 4.07 1 93.06 270 MET A O 1
ATOM 2108 N N . HIS A 1 271 ? -11.906 -3.855 4.66 1 93.44 271 HIS A N 1
ATOM 2109 C CA . HIS A 1 271 ? -11.117 -4.578 5.648 1 93.44 271 HIS A CA 1
ATOM 2110 C C . HIS A 1 271 ? -11.883 -4.738 6.957 1 93.44 271 HIS A C 1
ATOM 2112 O O . HIS A 1 271 ? -11.422 -5.422 7.875 1 93.44 271 HIS A O 1
ATOM 2118 N N . ARG A 1 272 ? -13.047 -4.137 6.977 1 90.06 272 ARG A N 1
ATOM 2119 C CA . ARG A 1 272 ? -13.875 -4.219 8.18 1 90.06 272 ARG A CA 1
ATOM 2120 C C . ARG A 1 272 ? -15.156 -5.008 7.91 1 90.06 272 ARG A C 1
ATOM 2122 O O . ARG A 1 272 ? -15.93 -4.652 7.023 1 90.06 272 ARG A O 1
ATOM 2129 N N . GLU A 1 273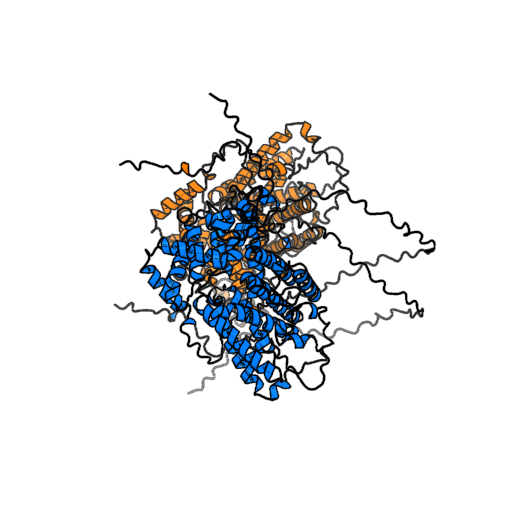 ? -15.445 -5.973 8.789 1 90.12 273 GLU A N 1
ATOM 2130 C CA . GLU A 1 273 ? -16.641 -6.801 8.641 1 90.12 273 GLU A CA 1
ATOM 2131 C C . GLU A 1 273 ? -17.906 -5.965 8.75 1 90.12 273 GLU A C 1
ATOM 2133 O O . GLU A 1 273 ? -18.906 -6.258 8.086 1 90.12 273 GLU A O 1
ATOM 2138 N N . SER A 1 274 ? -17.859 -4.898 9.531 1 83.25 274 SER A N 1
ATOM 2139 C CA . SER A 1 274 ? -19.016 -4.047 9.773 1 83.25 274 SER A CA 1
ATOM 2140 C C . SER A 1 274 ? -19.469 -3.348 8.492 1 83.25 274 SER A C 1
ATOM 2142 O O . SER A 1 274 ? -20.625 -2.971 8.359 1 83.25 274 SER A O 1
ATOM 2144 N N . THR A 1 275 ? -18.547 -3.203 7.5 1 85.44 275 THR A N 1
ATOM 2145 C CA . THR A 1 275 ? -18.859 -2.527 6.242 1 85.44 275 THR A CA 1
ATOM 2146 C C . THR A 1 275 ? -19.734 -3.404 5.352 1 85.44 275 THR A C 1
ATOM 2148 O O . THR A 1 275 ? -20.469 -2.898 4.5 1 85.44 275 THR A O 1
ATOM 2151 N N . TYR A 1 276 ? -19.703 -4.684 5.512 1 88.44 276 TYR A N 1
ATOM 2152 C CA . TYR A 1 276 ? -20.312 -5.621 4.582 1 88.44 276 TYR A CA 1
ATOM 2153 C C . TYR A 1 276 ? -21.844 -5.598 4.711 1 88.44 276 TYR A C 1
ATOM 2155 O O . TYR A 1 276 ? -22.547 -6.02 3.795 1 88.44 276 TYR A O 1
ATOM 2163 N N . SER A 1 277 ? -22.344 -5.094 5.812 1 85.81 277 SER A N 1
ATOM 2164 C CA . SER A 1 277 ? -23.781 -4.934 5.953 1 85.81 277 SER A CA 1
ATOM 2165 C C . SER A 1 277 ? -24.312 -3.803 5.074 1 85.81 277 SER A C 1
ATOM 2167 O O . SER A 1 277 ? -25.5 -3.764 4.738 1 85.81 277 SER A O 1
ATOM 2169 N N . ARG A 1 278 ? -23.344 -2.949 4.574 1 81.06 278 ARG A N 1
ATOM 2170 C CA . ARG A 1 278 ? -23.734 -1.77 3.811 1 81.06 278 ARG A CA 1
ATOM 2171 C C . ARG A 1 278 ? -23.406 -1.942 2.332 1 81.06 278 ARG A C 1
ATOM 2173 O O . ARG A 1 278 ? -23.781 -1.105 1.506 1 81.06 278 ARG A O 1
ATOM 2180 N N . LEU A 1 279 ? -22.766 -2.957 2.023 1 85.81 279 LEU A N 1
ATOM 2181 C CA . LEU A 1 279 ? -22.375 -3.189 0.638 1 85.81 279 LEU A CA 1
ATOM 2182 C C . LEU A 1 279 ? -23.516 -3.814 -0.156 1 85.81 279 LEU A C 1
ATOM 2184 O O . LEU A 1 279 ? -24.297 -4.605 0.384 1 85.81 279 LEU A O 1
ATOM 2188 N N . GLN A 1 280 ? -23.703 -3.465 -1.403 1 83.69 280 GLN A N 1
ATOM 2189 C CA . GLN A 1 280 ? -24.75 -3.99 -2.271 1 83.69 280 GLN A CA 1
ATOM 2190 C C . GLN A 1 280 ? -24.578 -5.492 -2.484 1 83.69 280 GLN A C 1
ATOM 2192 O O . GLN A 1 280 ? -25.562 -6.238 -2.463 1 83.69 280 GLN A O 1
ATOM 2197 N N . ASP A 1 281 ? -23.406 -5.914 -2.707 1 89.12 281 ASP A N 1
ATOM 2198 C CA . ASP A 1 281 ? -23.078 -7.32 -2.918 1 89.12 281 ASP A CA 1
ATOM 2199 C C . ASP A 1 281 ? -21.969 -7.773 -1.975 1 89.12 281 ASP A C 1
ATOM 2201 O O . ASP A 1 281 ? -20.828 -7.977 -2.4 1 89.12 281 ASP A O 1
ATOM 2205 N N . PRO A 1 282 ? -22.359 -8.016 -0.736 1 92 282 PRO A N 1
ATOM 2206 C CA . PRO A 1 282 ? -21.328 -8.328 0.265 1 92 282 PRO A CA 1
ATOM 2207 C C . PRO A 1 282 ? -20.578 -9.617 -0.051 1 92 282 PRO A C 1
ATOM 2209 O O . PRO A 1 282 ? -19.375 -9.719 0.234 1 92 282 PRO A O 1
ATOM 2212 N N . ALA A 1 283 ? -21.266 -10.609 -0.611 1 91.44 283 ALA A N 1
ATOM 2213 C CA . ALA A 1 283 ? -20.609 -11.875 -0.922 1 91.44 283 ALA A CA 1
ATOM 2214 C C . ALA A 1 283 ? -19.5 -11.688 -1.956 1 91.44 283 ALA A C 1
ATOM 2216 O O . ALA A 1 283 ? -18.406 -12.203 -1.794 1 91.44 283 ALA A O 1
ATOM 2217 N N . ARG A 1 284 ? -19.797 -10.992 -2.967 1 92.62 284 ARG A N 1
ATOM 2218 C CA . ARG A 1 284 ? -18.812 -10.711 -4.004 1 92.62 284 ARG A CA 1
ATOM 2219 C C . ARG A 1 284 ? -17.656 -9.891 -3.449 1 92.62 284 ARG A C 1
ATOM 2221 O O . ARG A 1 284 ? -16.484 -10.164 -3.75 1 92.62 284 ARG A O 1
ATOM 2228 N N . CYS A 1 285 ? -18 -8.883 -2.635 1 94.44 285 CYS A N 1
ATOM 2229 C CA . CYS A 1 285 ? -16.969 -8.031 -2.045 1 94.44 285 CYS A CA 1
ATOM 2230 C C . CYS A 1 285 ? -16.047 -8.836 -1.14 1 94.44 285 CYS A C 1
ATOM 2232 O O . CYS A 1 285 ? -14.836 -8.586 -1.097 1 94.44 285 CYS A O 1
ATOM 2234 N N . ARG A 1 286 ? -16.625 -9.75 -0.466 1 95.56 286 ARG A N 1
ATOM 2235 C CA . ARG A 1 286 ? -15.828 -10.609 0.405 1 95.56 286 ARG A CA 1
ATOM 2236 C C . ARG A 1 286 ? -14.844 -11.445 -0.405 1 95.56 286 ARG A C 1
ATOM 2238 O O . ARG A 1 286 ? -13.688 -11.617 -0.004 1 95.56 286 ARG A O 1
ATOM 2245 N N . LEU A 1 287 ? -15.305 -11.953 -1.531 1 95.56 287 LEU A N 1
ATOM 2246 C CA . LEU A 1 287 ? -14.43 -12.727 -2.416 1 95.56 287 LEU A CA 1
ATOM 2247 C C . LEU A 1 287 ? -13.305 -11.852 -2.959 1 95.56 287 LEU A C 1
ATOM 2249 O O . LEU A 1 287 ? -12.156 -12.297 -3.043 1 95.56 287 LEU A O 1
ATOM 2253 N N . ILE A 1 288 ? -13.586 -10.633 -3.295 1 96.69 288 ILE A N 1
ATOM 2254 C CA . ILE A 1 288 ? -12.57 -9.719 -3.807 1 96.69 288 ILE A CA 1
ATOM 2255 C C . ILE A 1 288 ? -11.539 -9.43 -2.717 1 96.69 288 ILE A C 1
ATOM 2257 O O . ILE A 1 288 ? -10.328 -9.453 -2.973 1 96.69 288 ILE A O 1
ATOM 2261 N N . TRP A 1 289 ? -12.031 -9.172 -1.519 1 97.12 289 TRP A N 1
ATOM 2262 C CA . TRP A 1 289 ? -11.141 -8.859 -0.412 1 97.12 289 TRP A CA 1
ATOM 2263 C C . TRP A 1 289 ? -10.141 -9.992 -0.179 1 97.12 289 TRP A C 1
ATOM 2265 O O . TRP A 1 289 ? -8.938 -9.758 -0.092 1 97.12 289 TRP A O 1
ATOM 2275 N N . TRP A 1 290 ? -10.617 -11.18 -0.159 1 96.75 290 TRP A N 1
ATOM 2276 C CA . TRP A 1 290 ? -9.742 -12.305 0.15 1 96.75 290 TRP A CA 1
ATOM 2277 C C . TRP A 1 290 ? -8.844 -12.641 -1.038 1 96.75 290 TRP A C 1
ATOM 2279 O O . TRP A 1 290 ? -7.73 -13.141 -0.862 1 96.75 290 TRP A O 1
ATOM 2289 N N . HIS A 1 291 ? -9.305 -12.375 -2.258 1 97.12 291 HIS A N 1
ATOM 2290 C CA . HIS A 1 291 ? -8.391 -12.461 -3.387 1 97.12 291 HIS A CA 1
ATOM 2291 C C . HIS A 1 291 ? -7.207 -11.508 -3.207 1 97.12 291 HIS A C 1
ATOM 2293 O O . HIS A 1 291 ? -6.062 -11.875 -3.486 1 97.12 291 HIS A O 1
ATOM 2299 N N . LEU A 1 292 ? -7.512 -10.32 -2.758 1 97.81 292 LEU A N 1
ATOM 2300 C CA . LEU A 1 292 ? -6.465 -9.328 -2.555 1 97.81 292 LEU A CA 1
ATOM 2301 C C . LEU A 1 292 ? -5.531 -9.742 -1.42 1 97.81 292 LEU A C 1
ATOM 2303 O O . LEU A 1 292 ? -4.312 -9.594 -1.523 1 97.81 292 LEU A O 1
ATOM 2307 N N . MET A 1 293 ? -6.102 -10.258 -0.387 1 96.81 293 MET A N 1
ATOM 2308 C CA . MET A 1 293 ? -5.305 -10.75 0.729 1 96.81 293 MET A CA 1
ATOM 2309 C C . MET A 1 293 ? -4.371 -11.875 0.275 1 96.81 293 MET A C 1
ATOM 2311 O O . MET A 1 293 ? -3.203 -11.906 0.664 1 96.81 293 MET A O 1
ATOM 2315 N N . ASN A 1 294 ? -4.91 -12.75 -0.526 1 96.75 294 ASN A N 1
ATOM 2316 C CA . ASN A 1 294 ? -4.113 -13.844 -1.065 1 96.75 294 ASN A CA 1
ATOM 2317 C C . ASN A 1 294 ? -2.992 -13.336 -1.964 1 96.75 294 ASN A C 1
ATOM 2319 O O . ASN A 1 294 ? -1.85 -13.781 -1.852 1 96.75 294 ASN A O 1
ATOM 2323 N N . SER A 1 295 ? -3.318 -12.422 -2.811 1 96.62 295 SER A N 1
ATOM 2324 C CA . SER A 1 295 ? -2.334 -11.844 -3.719 1 96.62 295 SER A CA 1
ATOM 2325 C C . SER A 1 295 ? -1.231 -11.125 -2.949 1 96.62 295 SER A C 1
ATOM 2327 O O . SER A 1 295 ? -0.063 -11.172 -3.34 1 96.62 295 SER A O 1
ATOM 2329 N N . ASP A 1 296 ? -1.59 -10.469 -1.908 1 95.19 296 ASP A N 1
ATOM 2330 C CA . ASP A 1 296 ? -0.651 -9.695 -1.103 1 95.19 296 ASP A CA 1
ATOM 2331 C C . ASP A 1 296 ? 0.426 -10.594 -0.499 1 95.19 296 ASP A C 1
ATOM 2333 O O . ASP A 1 296 ? 1.619 -10.305 -0.619 1 95.19 296 ASP A O 1
ATOM 2337 N N . VAL A 1 297 ? 0.069 -11.688 0.095 1 93.69 297 VAL A N 1
ATOM 2338 C CA . VAL A 1 297 ? 1.032 -12.562 0.762 1 93.69 297 VAL A CA 1
ATOM 2339 C C . VAL A 1 297 ? 1.874 -13.297 -0.279 1 93.69 297 VAL A C 1
ATOM 2341 O O . VAL A 1 297 ? 3.064 -13.531 -0.067 1 93.69 297 VAL A O 1
ATOM 2344 N N . LEU A 1 298 ? 1.239 -13.672 -1.391 1 93.31 298 LEU A N 1
ATOM 2345 C CA . LEU A 1 298 ? 1.99 -14.344 -2.447 1 93.31 298 LEU A CA 1
ATOM 2346 C C . LEU A 1 298 ? 3.055 -13.422 -3.027 1 93.31 298 LEU A C 1
ATOM 2348 O O . LEU A 1 298 ? 4.188 -13.844 -3.27 1 93.31 298 LEU A O 1
ATOM 2352 N N . GLN A 1 299 ? 2.703 -12.195 -3.225 1 91.75 299 GLN A N 1
ATOM 2353 C CA . GLN A 1 299 ? 3.668 -11.234 -3.746 1 91.75 299 GLN A CA 1
ATOM 2354 C C . GLN A 1 299 ? 4.789 -10.977 -2.742 1 91.75 299 GLN A C 1
ATOM 2356 O O . GLN A 1 299 ? 5.957 -10.867 -3.121 1 91.75 299 GLN A O 1
ATOM 2361 N N . ALA A 1 300 ? 4.398 -10.859 -1.488 1 88.75 300 ALA A N 1
ATOM 2362 C CA . ALA A 1 300 ? 5.406 -10.672 -0.447 1 88.75 300 ALA A CA 1
ATOM 2363 C C . ALA A 1 300 ? 6.383 -11.844 -0.413 1 88.75 300 ALA A C 1
ATOM 2365 O O . ALA A 1 300 ? 7.598 -11.648 -0.313 1 88.75 300 ALA A O 1
ATOM 2366 N N . ALA A 1 301 ? 5.879 -13.023 -0.538 1 87.94 301 ALA A N 1
ATOM 2367 C CA . ALA A 1 301 ? 6.711 -14.227 -0.531 1 87.94 301 ALA A CA 1
ATOM 2368 C C . ALA A 1 301 ? 7.602 -14.281 -1.769 1 87.94 301 ALA A C 1
ATOM 2370 O O . ALA A 1 301 ? 8.758 -14.703 -1.689 1 87.94 301 ALA A O 1
ATOM 2371 N N . CYS A 1 302 ? 7.023 -13.859 -2.848 1 88 302 CYS A N 1
ATOM 2372 C CA . CYS A 1 302 ? 7.707 -13.938 -4.133 1 88 302 CYS A CA 1
ATOM 2373 C C . CYS A 1 302 ? 8.836 -12.922 -4.211 1 88 302 CYS A C 1
ATOM 2375 O O . CYS A 1 302 ? 9.961 -13.258 -4.59 1 88 302 CYS A O 1
ATOM 2377 N N . TRP A 1 303 ? 8.633 -11.719 -3.775 1 84.06 303 TRP A N 1
ATOM 2378 C CA . TRP A 1 303 ? 9.578 -10.641 -4.023 1 84.06 303 TRP A CA 1
ATOM 2379 C C . TRP A 1 303 ? 10.328 -10.266 -2.748 1 84.06 303 TRP A C 1
ATOM 2381 O O . TRP A 1 303 ? 11.281 -9.484 -2.787 1 84.06 303 TRP A O 1
ATOM 2391 N N . GLY A 1 304 ? 9.938 -10.852 -1.63 1 81 304 GLY A N 1
ATOM 2392 C CA . GLY A 1 304 ? 10.602 -10.555 -0.371 1 81 304 GLY A CA 1
ATOM 2393 C C . GLY A 1 304 ? 10.289 -9.172 0.16 1 81 304 GLY A C 1
ATOM 2394 O O . GLY A 1 304 ? 11.078 -8.594 0.908 1 81 304 GLY A O 1
ATOM 2395 N N . ARG A 1 305 ? 9.234 -8.609 -0.312 1 86.75 305 ARG A N 1
ATOM 2396 C CA . ARG A 1 305 ? 8.773 -7.305 0.148 1 86.75 305 ARG A CA 1
ATOM 2397 C C . ARG A 1 305 ? 7.715 -7.445 1.233 1 86.75 305 ARG A C 1
ATOM 2399 O O . ARG A 1 305 ? 7.098 -8.508 1.373 1 86.75 305 ARG A O 1
ATOM 2406 N N . PRO A 1 306 ? 7.535 -6.395 2.025 1 88.31 306 PRO A N 1
ATOM 2407 C CA . PRO A 1 306 ? 6.512 -6.484 3.07 1 88.31 306 PRO A CA 1
ATOM 2408 C C . PRO A 1 306 ? 5.098 -6.562 2.502 1 88.31 306 PRO A C 1
ATOM 2410 O O . PRO A 1 306 ? 4.824 -6.004 1.437 1 88.31 306 PRO A O 1
ATOM 2413 N N . CYS A 1 307 ? 4.285 -7.262 3.266 1 90.69 307 CYS A N 1
ATOM 2414 C CA . CYS A 1 307 ? 2.869 -7.254 2.916 1 90.69 307 CYS A CA 1
ATOM 2415 C C . CYS A 1 307 ? 2.287 -5.852 3.035 1 90.69 307 CYS A C 1
ATOM 2417 O O . CYS A 1 307 ? 2.762 -5.043 3.838 1 90.69 307 CYS A O 1
ATOM 2419 N N . LEU A 1 308 ? 1.275 -5.586 2.266 1 91.19 308 LEU A N 1
ATOM 2420 C CA . LEU A 1 308 ? 0.626 -4.281 2.283 1 91.19 308 LEU A CA 1
ATOM 2421 C C . LEU A 1 308 ? -0.221 -4.113 3.539 1 91.19 308 LEU A C 1
ATOM 2423 O O . LEU A 1 308 ? -0.417 -2.99 4.016 1 91.19 308 LEU A O 1
ATOM 2427 N N . ILE A 1 309 ? -0.815 -5.141 3.951 1 90.94 309 ILE A N 1
ATOM 2428 C CA . ILE A 1 309 ? -1.666 -5.062 5.133 1 90.94 309 ILE A CA 1
ATOM 2429 C C . ILE A 1 309 ? -1.343 -6.219 6.078 1 90.94 309 ILE A C 1
ATOM 2431 O O . ILE A 1 309 ? -1.081 -7.34 5.629 1 90.94 309 ILE A O 1
ATOM 2435 N N . GLN A 1 310 ? -1.316 -5.891 7.297 1 85.81 310 GLN A N 1
ATOM 2436 C CA . GLN A 1 310 ? -1.17 -6.934 8.305 1 85.81 310 GLN A CA 1
ATOM 2437 C C . GLN A 1 310 ? -2.49 -7.66 8.547 1 85.81 310 GLN A C 1
ATOM 2439 O O . GLN A 1 310 ? -3.562 -7.055 8.461 1 85.81 310 GLN A O 1
ATOM 2444 N N . PHE A 1 311 ? -2.314 -8.883 8.859 1 89 311 PHE A N 1
ATOM 2445 C CA . PHE A 1 311 ? -3.523 -9.664 9.086 1 89 311 PHE A CA 1
ATOM 2446 C C . PHE A 1 311 ? -4.332 -9.086 10.25 1 89 311 PHE A C 1
ATOM 2448 O O . PHE A 1 311 ? -5.562 -9.117 10.227 1 89 311 PHE A O 1
ATOM 2455 N N . SER A 1 312 ? -3.658 -8.539 11.203 1 83.56 312 SER A N 1
ATOM 2456 C CA . SER A 1 312 ? -4.324 -8.008 12.391 1 83.56 312 SER A CA 1
ATOM 2457 C C . SER A 1 312 ? -5.086 -6.723 12.078 1 83.56 312 SER A C 1
ATOM 2459 O O . SER A 1 312 ?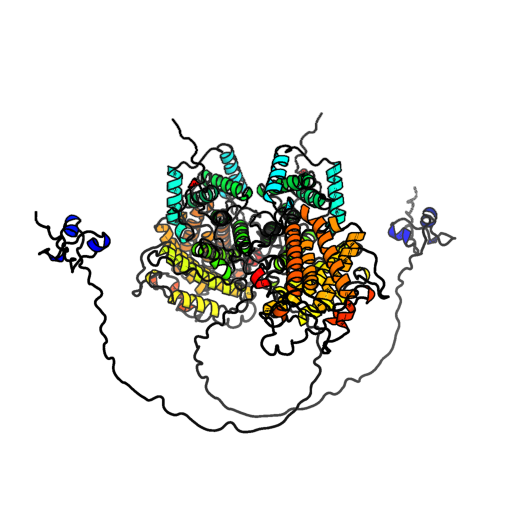 -5.934 -6.289 12.859 1 83.56 312 SER A O 1
ATOM 2461 N N . SER A 1 313 ? -4.859 -6.16 10.969 1 85.62 313 SER A N 1
ATOM 2462 C CA . SER A 1 313 ? -5.477 -4.887 10.617 1 85.62 313 SER A CA 1
ATOM 2463 C C . SER A 1 313 ? -6.816 -5.094 9.922 1 85.62 313 SER A C 1
ATOM 2465 O O . SER A 1 313 ? -7.445 -4.133 9.469 1 85.62 313 SER A O 1
ATOM 2467 N N . GLN A 1 314 ? -7.281 -6.277 9.773 1 90.69 314 GLN A N 1
ATOM 2468 C CA . GLN A 1 314 ? -8.562 -6.586 9.156 1 90.69 314 GLN A CA 1
ATOM 2469 C C . GLN A 1 314 ? -9.344 -7.609 9.977 1 90.69 314 GLN A C 1
ATOM 2471 O O . GLN A 1 314 ? -8.758 -8.344 10.773 1 90.69 314 GLN A O 1
ATOM 2476 N N . ASP A 1 315 ? -10.633 -7.602 9.852 1 90.88 315 ASP A N 1
ATOM 2477 C CA . ASP A 1 315 ? -11.461 -8.531 10.609 1 90.88 315 ASP A CA 1
ATOM 2478 C C . ASP A 1 315 ? -12.531 -9.164 9.719 1 90.88 315 ASP A C 1
ATOM 2480 O O . ASP A 1 315 ? -13.602 -9.539 10.195 1 90.88 315 ASP A O 1
ATOM 2484 N N . VAL A 1 316 ? -12.289 -9.273 8.469 1 95.75 316 VAL A N 1
ATOM 2485 C CA . VAL A 1 316 ? -13.281 -9.758 7.508 1 95.75 316 VAL A CA 1
ATOM 2486 C C . VAL A 1 316 ? -13.398 -11.273 7.605 1 95.75 316 VAL A C 1
ATOM 2488 O O . VAL A 1 316 ? -12.383 -11.977 7.648 1 95.75 316 VAL A O 1
ATOM 2491 N N . GLN A 1 317 ? -14.555 -11.742 7.633 1 94 317 GLN A N 1
ATOM 2492 C CA . GLN A 1 317 ? -14.805 -13.18 7.68 1 94 317 GLN A CA 1
ATOM 2493 C C . GLN A 1 317 ? -14.438 -13.844 6.359 1 94 317 GLN A C 1
ATOM 2495 O O . GLN A 1 317 ? -14.492 -13.211 5.301 1 94 317 GLN A O 1
ATOM 2500 N N . LEU A 1 318 ? -14.039 -15.125 6.48 1 93.25 318 LEU A N 1
ATOM 2501 C CA . LEU A 1 318 ? -13.75 -15.883 5.27 1 93.25 318 LEU A CA 1
ATOM 2502 C C . LEU A 1 318 ? -15 -16.047 4.418 1 93.25 318 LEU A C 1
ATOM 2504 O O . LEU A 1 318 ? -16.125 -16.016 4.934 1 93.25 318 LEU A O 1
ATOM 2508 N N . PRO A 1 319 ? -14.758 -16.078 3.119 1 88.06 319 PRO A N 1
ATOM 2509 C CA . PRO A 1 319 ? -15.922 -16.297 2.264 1 88.06 319 PRO A CA 1
ATOM 2510 C C . PRO A 1 319 ? -16.688 -17.562 2.617 1 88.06 319 PRO A C 1
ATOM 2512 O O . PRO A 1 319 ? -16.078 -18.578 2.992 1 88.06 319 PRO A O 1
ATOM 2515 N N . GLN A 1 320 ? -18.062 -17.344 2.65 1 77 320 GLN A N 1
ATOM 2516 C CA . GLN A 1 320 ? -18.906 -18.5 2.904 1 77 320 GLN A CA 1
ATOM 2517 C C . GLN A 1 320 ? -18.656 -19.609 1.879 1 77 320 GLN A C 1
ATOM 2519 O O . GLN A 1 320 ? -18.203 -19.328 0.764 1 77 320 GLN A O 1
ATOM 2524 N N . GLN A 1 321 ? -19.016 -20.656 2.348 1 68.06 321 GLN A N 1
ATOM 2525 C CA . GLN A 1 321 ? -18.766 -21.828 1.531 1 68.06 321 GLN A CA 1
ATOM 2526 C C . GLN A 1 321 ? -19.344 -21.672 0.13 1 68.06 321 GLN A C 1
ATOM 2528 O O . GLN A 1 321 ? -20.547 -21.453 -0.026 1 68.06 321 GLN A O 1
ATOM 2533 N N . LEU A 1 322 ? -18.406 -21.562 -0.739 1 68.94 322 LEU A N 1
ATOM 2534 C CA . LEU A 1 322 ? -18.719 -21.469 -2.16 1 68.94 322 LEU A CA 1
ATOM 2535 C C . LEU A 1 322 ? -19.5 -22.688 -2.635 1 68.94 322 LEU A C 1
ATOM 2537 O O . LEU A 1 322 ? -19.719 -23.625 -1.863 1 68.94 322 LEU A O 1
ATOM 2541 N N . ASP A 1 323 ? -20.016 -22.688 -3.75 1 71.56 323 ASP A N 1
ATOM 2542 C CA . ASP A 1 323 ? -20.766 -23.781 -4.355 1 71.56 323 ASP A CA 1
ATOM 2543 C C . ASP A 1 323 ? -20.047 -25.109 -4.18 1 71.56 323 ASP A C 1
ATOM 2545 O O . ASP A 1 323 ? -19.016 -25.359 -4.809 1 71.56 323 ASP A O 1
ATOM 2549 N N . LEU A 1 324 ? -20.609 -25.969 -3.352 1 71.31 324 LEU A N 1
ATOM 2550 C CA . LEU A 1 324 ? -20 -27.234 -2.967 1 71.31 324 LEU A CA 1
ATOM 2551 C C . LEU A 1 324 ? -19.922 -28.188 -4.16 1 71.31 324 LEU A C 1
ATOM 2553 O O . LEU A 1 324 ? -19.188 -29.188 -4.117 1 71.31 324 LEU A O 1
ATOM 2557 N N . THR A 1 325 ? -20.672 -27.859 -5.133 1 77.75 325 THR A N 1
ATOM 2558 C CA . THR A 1 325 ? -20.656 -28.734 -6.297 1 77.75 325 THR A CA 1
ATOM 2559 C C . THR A 1 325 ? -19.547 -28.328 -7.27 1 77.75 325 THR A C 1
ATOM 2561 O O . THR A 1 325 ? -19.172 -29.125 -8.148 1 77.75 325 THR A O 1
ATOM 2564 N N . ASN A 1 326 ? -19.047 -27.25 -7.086 1 87.69 326 ASN A N 1
ATOM 2565 C CA . ASN A 1 326 ? -18 -26.75 -7.969 1 87.69 326 ASN A CA 1
ATOM 2566 C C . ASN A 1 326 ? -16.609 -26.969 -7.363 1 87.69 326 ASN A C 1
ATOM 2568 O O . ASN A 1 326 ? -16.141 -26.125 -6.598 1 87.69 326 ASN A O 1
ATOM 2572 N N . ILE A 1 327 ? -15.945 -27.984 -7.852 1 90.25 327 ILE A N 1
ATOM 2573 C CA . ILE A 1 327 ? -14.695 -28.438 -7.262 1 90.25 327 ILE A CA 1
ATOM 2574 C C . ILE A 1 327 ? -13.625 -27.359 -7.41 1 90.25 327 ILE A C 1
ATOM 2576 O O . ILE A 1 327 ? -12.938 -27.016 -6.445 1 90.25 327 ILE A O 1
ATOM 2580 N N . PRO A 1 328 ? -13.547 -26.703 -8.57 1 90.38 328 PRO A N 1
ATOM 2581 C CA . PRO A 1 328 ? -12.539 -25.641 -8.695 1 90.38 328 PRO A CA 1
ATOM 2582 C C . PRO A 1 328 ? -12.766 -24.5 -7.703 1 90.38 328 PRO A C 1
ATOM 2584 O O . PRO A 1 328 ? -11.805 -23.953 -7.152 1 90.38 328 PRO A O 1
ATOM 2587 N N . LEU A 1 329 ? -13.922 -24.203 -7.445 1 89.56 329 LEU A N 1
ATOM 2588 C CA . LEU A 1 329 ? -14.227 -23.141 -6.504 1 89.56 329 LEU A CA 1
ATOM 2589 C C . LEU A 1 329 ? -13.898 -23.562 -5.074 1 89.56 329 LEU A C 1
ATOM 2591 O O . LEU A 1 329 ? -13.445 -22.75 -4.266 1 89.56 329 LEU A O 1
ATOM 2595 N N . GLN A 1 330 ? -14.133 -24.812 -4.797 1 91.81 330 GLN A N 1
ATOM 2596 C CA . GLN A 1 330 ? -13.766 -25.328 -3.482 1 91.81 330 GLN A CA 1
ATOM 2597 C C . GLN A 1 330 ? -12.258 -25.312 -3.289 1 91.81 330 GLN A C 1
ATOM 2599 O O . GLN A 1 330 ? -11.766 -25.031 -2.189 1 91.81 330 GLN A O 1
ATOM 2604 N N . ALA A 1 331 ? -11.625 -25.672 -4.348 1 93.69 331 ALA A N 1
ATOM 2605 C CA . ALA A 1 331 ? -10.164 -25.625 -4.293 1 93.69 331 ALA A CA 1
ATOM 2606 C C . ALA A 1 331 ? -9.672 -24.203 -3.996 1 93.69 331 ALA A C 1
ATOM 2608 O O . ALA A 1 331 ? -8.68 -24.031 -3.281 1 93.69 331 ALA A O 1
ATOM 2609 N N . SER A 1 332 ? -10.391 -23.219 -4.574 1 92.56 332 SER A N 1
ATOM 2610 C CA . SER A 1 332 ? -10.031 -21.828 -4.324 1 92.56 332 SER A CA 1
ATOM 2611 C C . SER A 1 332 ? -10.156 -21.484 -2.844 1 92.56 332 SER A C 1
ATOM 2613 O O . SER A 1 332 ? -9.344 -20.734 -2.305 1 92.56 332 SER A O 1
ATOM 2615 N N . GLU A 1 333 ? -11.133 -21.984 -2.234 1 92.38 333 GLU A N 1
ATOM 2616 C CA . GLU A 1 333 ? -11.297 -21.797 -0.797 1 92.38 333 GLU A CA 1
ATOM 2617 C C . GLU A 1 333 ? -10.172 -22.453 -0.018 1 92.38 333 GLU A C 1
ATOM 2619 O O . GLU A 1 333 ? -9.68 -21.906 0.971 1 92.38 333 GLU A O 1
ATOM 2624 N N . GLY A 1 334 ? -9.859 -23.688 -0.438 1 93.56 334 GLY A N 1
ATOM 2625 C CA . GLY A 1 334 ? -8.727 -24.375 0.165 1 93.56 334 GLY A CA 1
ATOM 2626 C C . GLY A 1 334 ? -7.43 -23.594 0.044 1 93.56 334 GLY A C 1
ATOM 2627 O O . GLY A 1 334 ? -6.621 -23.578 0.975 1 93.56 334 GLY A O 1
ATOM 2628 N N . ILE A 1 335 ? -7.266 -22.922 -1.093 1 96.06 335 ILE A N 1
ATOM 2629 C CA . ILE A 1 335 ? -6.07 -22.109 -1.332 1 96.06 335 ILE A CA 1
ATOM 2630 C C . ILE A 1 335 ? -6.043 -20.938 -0.364 1 96.06 335 ILE A C 1
ATOM 2632 O O . ILE A 1 335 ? -4.992 -20.609 0.195 1 96.06 335 ILE A O 1
ATOM 2636 N N . THR A 1 336 ? -7.156 -20.297 -0.17 1 95.44 336 THR A N 1
ATOM 2637 C CA . THR A 1 336 ? -7.227 -19.172 0.756 1 95.44 336 THR A CA 1
ATOM 2638 C C . THR A 1 336 ? -6.805 -19.594 2.158 1 95.44 336 THR A C 1
ATOM 2640 O O . THR A 1 336 ? -6.035 -18.891 2.82 1 95.44 336 THR A O 1
ATOM 2643 N N . ARG A 1 337 ? -7.223 -20.719 2.611 1 94.81 337 ARG A N 1
ATOM 2644 C CA . ARG A 1 337 ? -6.852 -21.219 3.932 1 94.81 337 ARG A CA 1
ATOM 2645 C C . ARG A 1 337 ? -5.363 -21.547 3.996 1 94.81 337 ARG A C 1
ATOM 2647 O O . ARG A 1 337 ? -4.719 -21.328 5.027 1 94.81 337 ARG A O 1
ATOM 2654 N N . LEU A 1 338 ? -4.906 -22.109 2.943 1 96.44 338 LEU A N 1
ATOM 2655 C CA . LEU A 1 338 ? -3.479 -22.406 2.844 1 96.44 338 LEU A CA 1
ATOM 2656 C C . LEU A 1 338 ? -2.654 -21.125 2.93 1 96.44 338 LEU A C 1
ATOM 2658 O O . LEU A 1 338 ? -1.638 -21.078 3.627 1 96.44 338 LEU A O 1
ATOM 2662 N N . LEU A 1 339 ? -3.076 -20.109 2.234 1 96.38 339 LEU A N 1
ATOM 2663 C CA . LEU A 1 339 ? -2.324 -18.859 2.174 1 96.38 339 LEU A CA 1
ATOM 2664 C C . LEU A 1 339 ? -2.432 -18.094 3.49 1 96.38 339 LEU A C 1
ATOM 2666 O O . LEU A 1 339 ? -1.557 -17.281 3.818 1 96.38 339 LEU A O 1
ATOM 2670 N N . LEU A 1 340 ? -3.445 -18.375 4.27 1 94.31 340 LEU A N 1
ATOM 2671 C CA . LEU A 1 340 ? -3.508 -17.844 5.621 1 94.31 340 LEU A CA 1
ATOM 2672 C C . LEU A 1 340 ? -2.396 -18.422 6.488 1 94.31 340 LEU A C 1
ATOM 2674 O O . LEU A 1 340 ? -1.84 -17.719 7.34 1 94.31 340 LEU A O 1
ATOM 2678 N N . ILE A 1 341 ? -2.08 -19.656 6.254 1 94.12 341 ILE A N 1
ATOM 2679 C CA . ILE A 1 341 ? -0.981 -20.281 6.98 1 94.12 341 ILE A CA 1
ATOM 2680 C C . ILE A 1 341 ? 0.338 -19.625 6.598 1 94.12 341 ILE A C 1
ATOM 2682 O O . ILE A 1 341 ? 1.154 -19.297 7.469 1 94.12 341 ILE A O 1
ATOM 2686 N N . LEU A 1 342 ? 0.52 -19.438 5.324 1 93.44 342 LEU A N 1
ATOM 2687 C CA . LEU A 1 342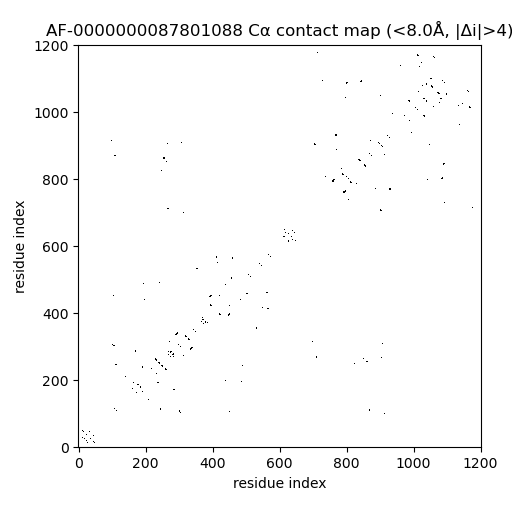 ? 1.725 -18.766 4.855 1 93.44 342 LEU A CA 1
ATOM 2688 C C . LEU A 1 342 ? 1.834 -17.375 5.461 1 93.44 342 LEU A C 1
ATOM 2690 O O . LEU A 1 342 ? 2.916 -16.953 5.879 1 93.44 342 LEU A O 1
ATOM 2694 N N . ARG A 1 343 ? 0.724 -16.688 5.449 1 92.88 343 ARG A N 1
ATOM 2695 C CA . ARG A 1 343 ? 0.706 -15.336 5.988 1 92.88 343 ARG A CA 1
ATOM 2696 C C . ARG A 1 343 ? 1.113 -15.32 7.457 1 92.88 343 ARG A C 1
ATOM 2698 O O . ARG A 1 343 ? 1.908 -14.484 7.879 1 92.88 343 ARG A O 1
ATOM 2705 N N . LYS A 1 344 ? 0.598 -16.203 8.195 1 88.25 344 LYS A N 1
ATOM 2706 C CA . LYS A 1 344 ? 0.951 -16.297 9.609 1 88.25 344 LYS A CA 1
ATOM 2707 C C . LYS A 1 344 ? 2.436 -16.594 9.789 1 88.25 344 LYS A C 1
ATOM 2709 O O . LYS A 1 344 ? 3.082 -16.062 10.688 1 88.25 344 LYS A O 1
ATOM 2714 N N . ALA A 1 345 ? 2.922 -17.422 8.992 1 86.75 345 ALA A N 1
ATOM 2715 C CA . ALA A 1 345 ? 4.332 -17.781 9.055 1 86.75 345 ALA A CA 1
ATOM 2716 C C . ALA A 1 345 ? 5.227 -16.594 8.734 1 86.75 345 ALA A C 1
ATOM 2718 O O . ALA A 1 345 ? 6.32 -16.453 9.289 1 86.75 345 ALA A O 1
ATOM 2719 N N . MET A 1 346 ? 4.773 -15.758 7.898 1 84.31 346 MET A N 1
ATOM 2720 C CA . MET A 1 346 ? 5.598 -14.641 7.438 1 84.31 346 MET A CA 1
ATOM 2721 C C . MET A 1 346 ? 5.48 -13.453 8.383 1 84.31 346 MET A C 1
ATOM 2723 O O . MET A 1 346 ? 6.438 -12.695 8.562 1 84.31 346 MET A O 1
ATOM 2727 N N . GLU A 1 347 ? 4.285 -13.18 8.875 1 77.25 347 GLU A N 1
ATOM 2728 C CA . GLU A 1 347 ? 4.07 -12.008 9.727 1 77.25 347 GLU A CA 1
ATOM 2729 C C . GLU A 1 347 ? 4.516 -12.281 11.164 1 77.25 347 GLU A C 1
ATOM 2731 O O . GLU A 1 347 ? 5.027 -11.383 11.836 1 77.25 347 GLU A O 1
ATOM 2736 N N . LEU A 1 348 ? 4.09 -13.453 11.766 1 59.03 348 LEU A N 1
ATOM 2737 C CA . LEU A 1 348 ? 4.344 -13.727 13.172 1 59.03 348 LEU A CA 1
ATOM 2738 C C . LEU A 1 348 ? 5.77 -14.227 13.383 1 59.03 348 LEU A C 1
ATOM 2740 O O . LEU A 1 348 ? 6.156 -15.258 12.836 1 59.03 348 LEU A O 1
ATOM 2744 N N . GLU A 1 349 ? 6.719 -13.297 13.617 1 52.28 349 GLU A N 1
ATOM 2745 C CA . GLU A 1 349 ? 8.102 -13.609 13.953 1 52.28 349 GLU A CA 1
ATOM 2746 C C . GLU A 1 349 ? 8.195 -14.875 14.797 1 52.28 349 GLU A C 1
ATOM 2748 O O . GLU A 1 349 ? 9.18 -15.609 14.719 1 52.28 349 GLU A O 1
ATOM 2753 N N . VAL A 1 350 ? 7.207 -15.016 15.633 1 47.22 350 VAL A N 1
ATOM 2754 C CA . VAL A 1 350 ? 7.34 -15.961 16.734 1 47.22 350 VAL A CA 1
ATOM 2755 C C . VAL A 1 350 ? 6.98 -17.359 16.25 1 47.22 350 VAL A C 1
ATOM 2757 O O . VAL A 1 350 ? 7.164 -18.344 16.984 1 47.22 350 VAL A O 1
ATOM 2760 N N . SER A 1 351 ? 6.477 -17.453 14.969 1 57.72 351 SER A N 1
ATOM 2761 C CA . SER A 1 351 ? 5.961 -18.797 14.727 1 57.72 351 SER A CA 1
ATOM 2762 C C . SER A 1 351 ? 7.086 -19.766 14.383 1 57.72 351 SER A C 1
ATOM 2764 O O . SER A 1 351 ? 7.91 -19.484 13.508 1 57.72 351 SER A O 1
ATOM 2766 N N . SER A 1 352 ? 7.324 -20.703 15.227 1 70.12 352 SER A N 1
ATOM 2767 C CA . SER A 1 352 ? 8.273 -21.797 15.016 1 70.12 352 SER A CA 1
ATOM 2768 C C . SER A 1 352 ? 7.938 -22.594 13.758 1 70.12 352 SER A C 1
ATOM 2770 O O . SER A 1 352 ? 6.77 -22.703 13.383 1 70.12 352 SER A O 1
ATOM 2772 N N . PRO A 1 353 ? 8.883 -22.859 12.961 1 78.25 353 PRO A N 1
ATOM 2773 C CA . PRO A 1 353 ? 8.656 -23.734 11.805 1 78.25 353 PRO A CA 1
ATOM 2774 C C . PRO A 1 353 ? 7.793 -24.938 12.141 1 78.25 353 PRO A C 1
ATOM 2776 O O . PRO A 1 353 ? 7 -25.391 11.312 1 78.25 353 PRO A O 1
ATOM 2779 N N . SER A 1 354 ? 7.832 -25.328 13.375 1 82.75 354 SER A N 1
ATOM 2780 C CA . SER A 1 354 ? 7.043 -26.484 13.789 1 82.75 354 SER A CA 1
ATOM 2781 C C . SER A 1 354 ? 5.555 -26.156 13.82 1 82.75 354 SER A C 1
ATOM 2783 O O . SER A 1 354 ? 4.723 -27 13.477 1 82.75 354 SER A O 1
ATOM 2785 N N . SER A 1 355 ? 5.312 -24.969 14.195 1 85.69 355 SER A N 1
ATOM 2786 C CA . SER A 1 355 ? 3.91 -24.562 14.227 1 85.69 355 SER A CA 1
ATOM 2787 C C . SER A 1 355 ? 3.334 -24.469 12.812 1 85.69 355 SER A C 1
ATOM 2789 O O . SER A 1 355 ? 2.174 -24.812 12.586 1 85.69 355 SER A O 1
ATOM 2791 N N . THR A 1 356 ? 4.109 -23.969 11.898 1 90.31 356 THR A N 1
ATOM 2792 C CA . THR A 1 356 ? 3.662 -23.859 10.516 1 90.31 356 THR A CA 1
ATOM 2793 C C . THR A 1 356 ? 3.482 -25.25 9.898 1 90.31 356 THR A C 1
ATOM 2795 O O . THR A 1 356 ? 2.523 -25.484 9.164 1 90.31 356 THR A O 1
ATOM 2798 N N . VAL A 1 357 ? 4.379 -26.156 10.25 1 91.31 357 VAL A N 1
ATOM 2799 C CA . VAL A 1 357 ? 4.293 -27.531 9.758 1 91.31 357 VAL A CA 1
ATOM 2800 C C . VAL A 1 357 ? 3.02 -28.188 10.281 1 91.31 357 VAL A C 1
ATOM 2802 O O . VAL A 1 357 ? 2.293 -28.844 9.531 1 91.31 357 VAL A O 1
ATOM 2805 N N . ALA A 1 358 ? 2.799 -27.969 11.516 1 92.56 358 ALA A N 1
ATOM 2806 C CA . ALA A 1 358 ? 1.59 -28.531 12.109 1 92.56 358 ALA A CA 1
ATOM 2807 C C . ALA A 1 358 ? 0.338 -27.984 11.438 1 92.56 358 ALA A C 1
ATOM 2809 O O . ALA A 1 358 ? -0.622 -28.719 11.195 1 92.56 358 ALA A O 1
ATOM 2810 N N . ALA A 1 359 ? 0.375 -26.719 11.148 1 94.44 359 ALA A N 1
ATOM 2811 C CA . ALA A 1 359 ? -0.77 -26.094 10.492 1 94.44 359 ALA A CA 1
ATOM 2812 C C . ALA A 1 359 ? -0.985 -26.656 9.094 1 94.44 359 ALA A C 1
ATOM 2814 O O . ALA A 1 359 ? -2.125 -26.828 8.656 1 94.44 359 ALA A O 1
ATOM 2815 N N . LEU A 1 360 ? 0.054 -26.938 8.367 1 96.06 360 LEU A N 1
ATOM 2816 C CA . LEU A 1 360 ? -0.033 -27.5 7.027 1 96.06 360 LEU A CA 1
ATOM 2817 C C . LEU A 1 360 ? -0.595 -28.922 7.078 1 96.06 360 LEU A C 1
ATOM 2819 O O . LEU A 1 360 ? -1.41 -29.297 6.234 1 96.06 360 LEU A O 1
ATOM 2823 N N . ILE A 1 361 ? -0.157 -29.656 8.102 1 96 361 ILE A N 1
ATOM 2824 C CA . ILE A 1 361 ? -0.652 -31.016 8.273 1 96 361 ILE A CA 1
ATOM 2825 C C . ILE A 1 361 ? -2.15 -30.984 8.57 1 96 361 ILE A C 1
ATOM 2827 O O . ILE A 1 361 ? -2.918 -31.75 7.988 1 96 361 ILE A O 1
ATOM 2831 N N . ASP A 1 362 ? -2.531 -30.078 9.422 1 96.06 362 ASP A N 1
ATOM 2832 C CA . ASP A 1 362 ? -3.941 -29.938 9.773 1 96.06 362 ASP A CA 1
ATOM 2833 C C . ASP A 1 362 ? -4.77 -29.516 8.562 1 96.06 362 ASP A C 1
ATOM 2835 O O . ASP A 1 362 ? -5.906 -29.953 8.398 1 96.06 362 ASP A O 1
ATOM 2839 N N . TRP A 1 363 ? -4.262 -28.672 7.793 1 96.81 363 TRP A N 1
ATOM 2840 C CA . TRP A 1 363 ? -4.938 -28.234 6.574 1 96.81 363 TRP A CA 1
ATOM 2841 C C . TRP A 1 363 ? -5.223 -29.406 5.652 1 96.81 363 TRP A C 1
ATOM 2843 O O . TRP A 1 363 ? -6.332 -29.547 5.133 1 96.81 363 TRP A O 1
ATOM 2853 N N . HIS A 1 364 ? -4.211 -30.266 5.387 1 96.62 364 HIS A N 1
ATOM 2854 C CA . HIS A 1 364 ? -4.387 -31.438 4.516 1 96.62 364 HIS A CA 1
ATOM 2855 C C . HIS A 1 364 ? -5.426 -32.406 5.082 1 96.62 364 HIS A C 1
ATOM 2857 O O . HIS A 1 364 ? -6.254 -32.938 4.34 1 96.62 364 HIS A O 1
ATOM 2863 N N . ARG A 1 365 ? -5.359 -32.531 6.41 1 94.94 365 ARG A N 1
ATOM 2864 C CA . ARG A 1 365 ? -6.281 -33.438 7.066 1 94.94 365 ARG A CA 1
ATOM 2865 C C . ARG A 1 365 ? -7.719 -32.938 6.965 1 94.94 365 ARG A C 1
ATOM 2867 O O . ARG A 1 365 ? -8.648 -33.75 6.836 1 94.94 365 ARG A O 1
ATOM 2874 N N . ALA A 1 366 ? -7.871 -31.641 6.996 1 93.81 366 ALA A N 1
ATOM 2875 C CA . ALA A 1 366 ? -9.195 -31.031 7.016 1 93.81 366 ALA A CA 1
ATOM 2876 C C . ALA A 1 366 ? -9.797 -30.984 5.613 1 93.81 366 ALA A C 1
ATOM 2878 O O . ALA A 1 366 ? -11.008 -30.781 5.453 1 93.81 366 ALA A O 1
ATOM 2879 N N . LEU A 1 367 ? -8.992 -31.25 4.59 1 94.19 367 LEU A N 1
ATOM 2880 C CA . LEU A 1 367 ? -9.492 -31.188 3.221 1 94.19 367 LEU A CA 1
ATOM 2881 C C . LEU A 1 367 ? -10.469 -32.312 2.943 1 94.19 367 LEU A C 1
ATOM 2883 O O . LEU A 1 367 ? -10.219 -33.469 3.316 1 94.19 367 LEU A O 1
ATOM 2887 N N . PRO A 1 368 ? -11.594 -32 2.348 1 91.5 368 PRO A N 1
ATOM 2888 C CA . PRO A 1 368 ? -12.484 -33.094 1.902 1 91.5 368 PRO A CA 1
ATOM 2889 C C . PRO A 1 368 ? -11.805 -34.031 0.916 1 91.5 368 PRO A C 1
ATOM 2891 O O . PRO A 1 368 ? -10.914 -33.625 0.174 1 91.5 368 PRO A O 1
ATOM 2894 N N . LEU A 1 369 ? -12.32 -35.25 0.819 1 91.88 369 LEU A N 1
ATOM 2895 C CA . LEU A 1 369 ? -11.703 -36.312 0.019 1 91.88 369 LEU A CA 1
ATOM 2896 C C . LEU A 1 369 ? -11.688 -35.938 -1.459 1 91.88 369 LEU A C 1
ATOM 2898 O O . LEU A 1 369 ? -10.742 -36.25 -2.178 1 91.88 369 LEU A O 1
ATOM 2902 N N . GLN A 1 370 ? -12.688 -35.188 -1.86 1 91.31 370 GLN A N 1
ATOM 2903 C CA . GLN A 1 370 ? -12.797 -34.844 -3.271 1 91.31 370 GLN A CA 1
ATOM 2904 C C . GLN A 1 370 ? -11.719 -33.844 -3.676 1 91.31 370 GLN A C 1
ATOM 2906 O O . GLN A 1 370 ? -11.414 -33.688 -4.859 1 91.31 370 GLN A O 1
ATOM 2911 N N . LEU A 1 371 ? -11.133 -33.156 -2.676 1 95.06 371 LEU A N 1
ATOM 2912 C CA . LEU A 1 371 ? -10.125 -32.156 -2.959 1 95.06 371 LEU A CA 1
ATOM 2913 C C . LEU A 1 371 ? -8.719 -32.688 -2.732 1 95.06 371 LEU A C 1
ATOM 2915 O O . LEU A 1 371 ? -7.73 -32 -2.998 1 95.06 371 LEU A O 1
ATOM 2919 N N . LYS A 1 372 ? -8.609 -33.906 -2.285 1 96.12 372 LYS A N 1
ATOM 2920 C CA . LYS A 1 372 ? -7.297 -34.5 -2.062 1 96.12 372 LYS A CA 1
ATOM 2921 C C . LYS A 1 372 ? -6.727 -35.094 -3.359 1 96.12 372 LYS A C 1
ATOM 2923 O O . LYS A 1 372 ? -7.457 -35.25 -4.336 1 96.12 372 LYS A O 1
ATOM 2928 N N . LEU A 1 373 ? -5.445 -35.344 -3.445 1 96.94 373 LEU A N 1
ATOM 2929 C CA . LEU A 1 373 ? -4.785 -35.875 -4.641 1 96.94 373 LEU A CA 1
ATOM 2930 C C . LEU A 1 373 ? -5.094 -37.344 -4.84 1 96.94 373 LEU A C 1
ATOM 2932 O O . LEU A 1 373 ? -5.172 -37.812 -5.977 1 96.94 373 LEU A O 1
ATOM 2936 N N . HIS A 1 374 ? -5.207 -38 -3.682 1 95.88 374 HIS A N 1
ATOM 2937 C CA . HIS A 1 374 ? -5.441 -39.438 -3.719 1 95.88 374 HIS A CA 1
ATOM 2938 C C . HIS A 1 374 ? -6.641 -39.812 -2.861 1 95.88 374 HIS A C 1
ATOM 2940 O O . HIS A 1 374 ? -6.945 -39.156 -1.875 1 95.88 374 HIS A O 1
ATOM 2946 N N . ASN A 1 375 ? -7.242 -40.906 -3.305 1 93.06 375 ASN A N 1
ATOM 2947 C CA . ASN A 1 375 ? -8.336 -41.438 -2.494 1 93.06 375 ASN A CA 1
ATOM 2948 C C . ASN A 1 375 ? -7.82 -42.25 -1.326 1 93.06 375 ASN A C 1
ATOM 2950 O O . ASN A 1 375 ? -6.613 -42.312 -1.088 1 93.06 375 ASN A O 1
ATOM 2954 N N . LEU A 1 376 ? -8.734 -42.844 -0.537 1 90.75 376 LEU A N 1
ATOM 2955 C CA . LEU A 1 376 ? -8.383 -43.562 0.673 1 90.75 376 LEU A CA 1
ATOM 2956 C C . LEU A 1 376 ? -7.57 -44.812 0.337 1 90.75 376 LEU A C 1
ATOM 2958 O O . LEU A 1 376 ? -6.762 -45.281 1.148 1 90.75 376 LEU A O 1
ATOM 2962 N N . ALA A 1 377 ? -7.738 -45.344 -0.883 1 91.38 377 ALA A N 1
ATOM 2963 C CA . ALA A 1 377 ? -7.031 -46.531 -1.326 1 91.38 377 ALA A CA 1
ATOM 2964 C C . ALA A 1 377 ? -5.633 -46.188 -1.837 1 91.38 377 ALA A C 1
ATOM 2966 O O . ALA A 1 377 ? -4.844 -47.094 -2.15 1 91.38 377 ALA A O 1
ATOM 2967 N N . GLY A 1 378 ? -5.355 -44.938 -1.957 1 90.44 378 GLY A N 1
ATOM 2968 C CA . GLY A 1 378 ? -4.043 -44.5 -2.426 1 90.44 378 GLY A CA 1
ATOM 2969 C C . GLY A 1 378 ? -3.99 -44.281 -3.924 1 90.44 378 GLY A C 1
ATOM 2970 O O . GLY A 1 378 ? -2.918 -44.031 -4.484 1 90.44 378 GLY A O 1
ATOM 2971 N N . THR A 1 379 ? -5.125 -44.375 -4.57 1 93.38 379 THR A N 1
ATOM 2972 C CA . THR A 1 379 ? -5.199 -44.156 -6.008 1 93.38 379 THR A CA 1
ATOM 2973 C C . THR A 1 379 ? -5.379 -42.656 -6.316 1 93.38 379 THR A C 1
ATOM 2975 O O . THR A 1 379 ? -6.113 -41.969 -5.617 1 93.38 379 THR A O 1
ATOM 2978 N N . ARG A 1 380 ? -4.758 -42.25 -7.402 1 94.75 380 ARG A N 1
ATOM 2979 C CA . ARG A 1 380 ? -4.824 -40.844 -7.801 1 94.75 380 ARG A CA 1
ATOM 2980 C C . ARG A 1 380 ? -6.242 -40.438 -8.203 1 94.75 380 ARG A C 1
ATOM 2982 O O . ARG A 1 380 ? -6.871 -41.125 -9.016 1 94.75 380 ARG A O 1
ATOM 2989 N N . ASN A 1 381 ? -6.801 -39.375 -7.609 1 94.31 381 ASN A N 1
ATOM 2990 C CA . ASN A 1 381 ? -8.117 -38.875 -7.984 1 94.31 381 ASN A CA 1
ATOM 2991 C C . ASN A 1 381 ? -8.102 -38.25 -9.383 1 94.31 381 ASN A C 1
ATOM 2993 O O . ASN A 1 381 ? -7.035 -38.062 -9.977 1 94.31 381 ASN A O 1
ATOM 2997 N N . THR A 1 382 ? -9.289 -38 -9.867 1 94.06 382 THR A N 1
ATOM 2998 C CA . THR A 1 382 ? -9.43 -37.406 -11.195 1 94.06 382 THR A CA 1
ATOM 2999 C C . THR A 1 382 ? -8.703 -36.062 -11.273 1 94.06 382 THR A C 1
ATOM 3001 O O . THR A 1 382 ? -8.75 -35.281 -10.336 1 94.06 382 THR A O 1
ATOM 3004 N N . TYR A 1 383 ? -8.117 -35.875 -12.406 1 95.06 383 TYR A N 1
ATOM 3005 C CA . TYR A 1 383 ? -7.336 -34.656 -12.617 1 95.06 383 TYR A CA 1
ATOM 3006 C C . TYR A 1 383 ? -8.242 -33.438 -12.664 1 95.06 383 TYR A C 1
ATOM 3008 O O . TYR A 1 383 ? -9.188 -33.375 -13.445 1 95.06 383 TYR A O 1
ATOM 3016 N N . VAL A 1 384 ? -8.047 -32.531 -11.82 1 95.19 384 VAL A N 1
ATOM 3017 C CA . VAL A 1 384 ? -8.602 -31.172 -11.828 1 95.19 384 VAL A CA 1
ATOM 3018 C C . VAL A 1 384 ? -7.488 -30.141 -11.641 1 95.19 384 VAL A C 1
ATOM 3020 O O . VAL A 1 384 ? -6.781 -30.156 -10.633 1 95.19 384 VAL A O 1
ATOM 3023 N N . ARG A 1 385 ? -7.309 -29.297 -12.57 1 95.69 385 ARG A N 1
ATOM 3024 C CA . ARG A 1 385 ? -6.18 -28.375 -12.578 1 95.69 385 ARG A CA 1
ATOM 3025 C C . ARG A 1 385 ? -6.121 -27.578 -11.281 1 95.69 385 ARG A C 1
ATOM 3027 O O . ARG A 1 385 ? -5.047 -27.391 -10.703 1 95.69 385 ARG A O 1
ATOM 3034 N N . ALA A 1 386 ? -7.281 -27.062 -10.844 1 95.75 386 ALA A N 1
ATOM 3035 C CA . ALA A 1 386 ? -7.332 -26.219 -9.641 1 95.75 386 ALA A CA 1
ATOM 3036 C C . ALA A 1 386 ? -6.793 -26.984 -8.43 1 95.75 386 ALA A C 1
ATOM 3038 O O . ALA A 1 386 ? -6.172 -26.391 -7.547 1 95.75 386 ALA A O 1
ATOM 3039 N N . ILE A 1 387 ? -7.02 -28.281 -8.359 1 97.19 387 ILE A N 1
ATOM 3040 C CA . ILE A 1 387 ? -6.527 -29.094 -7.254 1 97.19 387 ILE A CA 1
ATOM 3041 C C . ILE A 1 387 ? -5.012 -29.234 -7.355 1 97.19 387 ILE A C 1
ATOM 3043 O O . ILE A 1 387 ? -4.301 -29.125 -6.352 1 97.19 387 ILE A O 1
ATOM 3047 N N . ASN A 1 388 ? -4.535 -29.484 -8.586 1 97.75 388 ASN A N 1
ATOM 3048 C CA . ASN A 1 388 ? -3.092 -29.547 -8.781 1 97.75 388 ASN A CA 1
ATOM 3049 C C . ASN A 1 388 ? -2.414 -28.25 -8.359 1 97.75 388 ASN A C 1
ATOM 3051 O O . ASN A 1 388 ? -1.382 -28.266 -7.688 1 97.75 388 ASN A O 1
ATOM 3055 N N . GLU A 1 389 ? -3.004 -27.109 -8.766 1 97.38 389 GLU A N 1
ATOM 3056 C CA . GLU A 1 389 ? -2.439 -25.812 -8.406 1 97.38 389 GLU A CA 1
ATOM 3057 C C . GLU A 1 389 ? -2.457 -25.609 -6.895 1 97.38 389 GLU A C 1
ATOM 3059 O O . GLU A 1 389 ? -1.516 -25.047 -6.328 1 97.38 389 GLU A O 1
ATOM 3064 N N . MET A 1 390 ? -3.518 -26 -6.242 1 97.88 390 MET A N 1
ATOM 3065 C CA . MET A 1 390 ? -3.619 -25.906 -4.789 1 97.88 390 MET A CA 1
ATOM 3066 C C . MET A 1 390 ? -2.488 -26.672 -4.113 1 97.88 390 MET A C 1
ATOM 3068 O O . MET A 1 390 ? -1.824 -26.141 -3.219 1 97.88 390 MET A O 1
ATOM 3072 N N . PHE A 1 391 ? -2.199 -27.859 -4.578 1 98.44 391 PHE A N 1
ATOM 3073 C CA . PHE A 1 391 ? -1.171 -28.672 -3.941 1 98.44 391 PHE A CA 1
ATOM 3074 C C . PHE A 1 391 ? 0.22 -28.203 -4.355 1 98.44 391 PHE A C 1
ATOM 3076 O O . PHE A 1 391 ? 1.179 -28.344 -3.592 1 98.44 391 PHE A O 1
ATOM 3083 N N . ILE A 1 392 ? 0.353 -27.672 -5.555 1 98.19 392 ILE A N 1
ATOM 3084 C CA . ILE A 1 392 ? 1.61 -27.016 -5.91 1 98.19 392 ILE A CA 1
ATOM 3085 C C . ILE A 1 392 ? 1.933 -25.922 -4.898 1 98.19 392 ILE A C 1
ATOM 3087 O O . ILE A 1 392 ? 3.064 -25.828 -4.422 1 98.19 392 ILE A O 1
ATOM 3091 N N . MET A 1 393 ? 0.929 -25.188 -4.559 1 97.56 393 MET A N 1
ATOM 3092 C CA . MET A 1 393 ? 1.113 -24.141 -3.561 1 97.56 393 MET A CA 1
ATOM 3093 C C . MET A 1 393 ? 1.445 -24.734 -2.197 1 97.56 393 MET A C 1
ATOM 3095 O O . MET A 1 393 ? 2.268 -24.188 -1.46 1 97.56 393 MET A O 1
ATOM 3099 N N . TYR A 1 394 ? 0.803 -25.828 -1.899 1 98 394 TYR A N 1
ATOM 3100 C CA . TYR A 1 394 ? 1.086 -26.547 -0.656 1 98 394 TYR A CA 1
ATOM 3101 C C . TYR A 1 394 ? 2.564 -26.891 -0.556 1 98 394 TYR A C 1
ATOM 3103 O O . TYR A 1 394 ? 3.221 -26.578 0.438 1 98 394 TYR A O 1
ATOM 3111 N N . PHE A 1 395 ? 3.102 -27.469 -1.528 1 97.81 395 PHE A N 1
ATOM 3112 C CA . PHE A 1 395 ? 4.5 -27.891 -1.532 1 97.81 395 PHE A CA 1
ATOM 3113 C C . PHE A 1 395 ? 5.426 -26.688 -1.6 1 97.81 395 PHE A C 1
ATOM 3115 O O . PHE A 1 395 ? 6.496 -26.672 -0.992 1 97.81 395 PHE A O 1
ATOM 3122 N N . ALA A 1 396 ? 5.012 -25.688 -2.379 1 96.12 396 ALA A N 1
ATOM 3123 C CA . ALA A 1 396 ? 5.805 -24.469 -2.465 1 96.12 396 ALA A CA 1
ATOM 3124 C C . ALA A 1 396 ? 5.957 -23.812 -1.095 1 96.12 396 ALA A C 1
ATOM 3126 O O . ALA A 1 396 ? 7.035 -23.328 -0.751 1 96.12 396 ALA A O 1
ATOM 3127 N N . ILE A 1 397 ? 4.898 -23.797 -0.317 1 94.56 397 ILE A N 1
ATOM 3128 C CA . ILE A 1 397 ? 4.922 -23.188 1.011 1 94.56 397 ILE A CA 1
ATOM 3129 C C . ILE A 1 397 ? 5.859 -23.984 1.921 1 94.56 397 ILE A C 1
ATOM 3131 O O . ILE A 1 397 ? 6.594 -23.406 2.723 1 94.56 397 ILE A O 1
ATOM 3135 N N . ILE A 1 398 ? 5.879 -25.297 1.777 1 94 398 ILE A N 1
ATOM 3136 C CA . ILE A 1 398 ? 6.793 -26.125 2.559 1 94 398 ILE A CA 1
ATOM 3137 C C . ILE A 1 398 ? 8.234 -25.703 2.285 1 94 398 ILE A C 1
ATOM 3139 O O . ILE A 1 398 ? 9 -25.438 3.219 1 94 398 ILE A O 1
ATOM 3143 N N . ILE A 1 399 ? 8.586 -25.609 1.034 1 91.88 399 ILE A N 1
ATOM 3144 C CA . ILE A 1 399 ? 9.945 -25.234 0.658 1 91.88 399 ILE A CA 1
ATOM 3145 C C . ILE A 1 399 ? 10.258 -23.828 1.154 1 91.88 399 ILE A C 1
ATOM 3147 O O . ILE A 1 399 ? 11.312 -23.594 1.751 1 91.88 399 ILE A O 1
ATOM 3151 N N . HIS A 1 400 ? 9.336 -22.938 0.935 1 89.94 400 HIS A N 1
ATOM 3152 C CA . HIS A 1 400 ? 9.523 -21.531 1.289 1 89.94 400 HIS A CA 1
ATOM 3153 C C . HIS A 1 400 ? 9.75 -21.375 2.789 1 89.94 400 HIS A C 1
ATOM 3155 O O . HIS A 1 400 ? 10.648 -20.641 3.209 1 89.94 400 HIS A O 1
ATOM 3161 N N . VAL A 1 401 ? 8.945 -22.016 3.59 1 85.81 401 VAL A N 1
ATOM 3162 C CA . VAL A 1 401 ? 9 -21.875 5.039 1 85.81 401 VAL A CA 1
ATOM 3163 C C . VAL A 1 401 ? 10.312 -22.453 5.566 1 85.81 401 VAL A C 1
ATOM 3165 O O . VAL A 1 401 ? 10.93 -21.891 6.469 1 85.81 401 VAL A O 1
ATOM 3168 N N . LEU A 1 402 ? 10.742 -23.531 5.023 1 84.31 402 LEU A N 1
ATOM 3169 C CA . LEU A 1 402 ? 11.984 -24.156 5.465 1 84.31 402 LEU A CA 1
ATOM 3170 C C . LEU A 1 402 ? 13.188 -23.297 5.07 1 84.31 402 LEU A C 1
ATOM 3172 O O . LEU A 1 402 ? 14.125 -23.141 5.855 1 84.31 402 LEU A O 1
ATOM 3176 N N . PHE A 1 403 ? 13.117 -22.766 3.893 1 81.56 403 PHE A N 1
ATOM 3177 C CA . PHE A 1 403 ? 14.195 -21.891 3.463 1 81.56 403 PHE A CA 1
ATOM 3178 C C . PHE A 1 403 ? 14.227 -20.625 4.312 1 81.56 403 PHE A C 1
ATOM 3180 O O . PHE A 1 403 ? 15.297 -20.141 4.68 1 81.56 403 PHE A O 1
ATOM 3187 N N . ARG A 1 404 ? 13.117 -20.109 4.551 1 77.88 404 ARG A N 1
ATOM 3188 C CA . ARG A 1 404 ? 13.031 -18.891 5.359 1 77.88 404 ARG A CA 1
ATOM 3189 C C . ARG A 1 404 ? 13.547 -19.141 6.773 1 77.88 404 ARG A C 1
ATOM 3191 O O . ARG A 1 404 ? 14.195 -18.281 7.367 1 77.88 404 ARG A O 1
ATOM 3198 N N . HIS A 1 405 ? 13.203 -20.266 7.293 1 75.31 405 HIS A N 1
ATOM 3199 C CA . HIS A 1 405 ? 13.68 -20.625 8.625 1 75.31 405 HIS A CA 1
ATOM 3200 C C . HIS A 1 405 ? 15.203 -20.594 8.688 1 75.31 405 HIS A C 1
ATOM 3202 O O . HIS A 1 405 ? 15.773 -20.109 9.672 1 75.31 405 HIS A O 1
ATOM 3208 N N . ASP A 1 406 ? 15.82 -21.078 7.723 1 72.31 406 ASP A N 1
ATOM 3209 C CA . ASP A 1 406 ? 17.281 -21.078 7.664 1 72.31 406 ASP A CA 1
ATOM 3210 C C . ASP A 1 406 ? 17.812 -19.641 7.562 1 72.31 406 ASP A C 1
ATOM 3212 O O . ASP A 1 406 ? 18.766 -19.281 8.25 1 72.31 406 ASP A O 1
ATOM 3216 N N . LEU A 1 407 ? 17.188 -18.906 6.812 1 68.75 407 LEU A N 1
ATOM 3217 C CA . LEU A 1 407 ? 17.609 -17.531 6.594 1 68.75 407 LEU A CA 1
ATOM 3218 C C . LEU A 1 407 ? 17.469 -16.703 7.875 1 68.75 407 LEU A C 1
ATOM 3220 O O . LEU A 1 407 ? 18.312 -15.875 8.188 1 68.75 407 LEU A O 1
ATOM 3224 N N . ASP A 1 408 ? 16.422 -16.969 8.57 1 64.62 408 ASP A N 1
ATOM 3225 C CA . ASP A 1 408 ? 16.156 -16.234 9.805 1 64.62 408 ASP A CA 1
ATOM 3226 C C . ASP A 1 408 ? 17.219 -16.547 10.859 1 64.62 408 ASP A C 1
ATOM 3228 O O . ASP A 1 408 ? 17.5 -15.719 11.727 1 64.62 408 ASP A O 1
ATOM 3232 N N . LYS A 1 409 ? 17.781 -17.656 10.797 1 65.25 409 LYS A N 1
ATOM 3233 C CA . LYS A 1 409 ? 18.828 -18.047 11.727 1 65.25 409 LYS A CA 1
ATOM 3234 C C . LYS A 1 409 ? 20.219 -17.703 11.18 1 65.25 409 LYS A C 1
ATOM 3236 O O . LYS A 1 409 ? 21.219 -18.25 11.641 1 65.25 409 LYS A O 1
ATOM 3241 N N . ASP A 1 410 ? 20.109 -16.875 10.227 1 61.81 410 ASP A N 1
ATOM 3242 C CA . ASP A 1 410 ? 21.312 -16.391 9.57 1 61.81 410 ASP A CA 1
ATOM 3243 C C . ASP A 1 410 ? 22.125 -17.547 8.992 1 61.81 410 ASP A C 1
ATOM 3245 O O . ASP A 1 410 ? 23.344 -17.562 9.086 1 61.81 410 ASP A O 1
ATOM 3249 N N . ARG A 1 411 ? 21.328 -18.547 8.711 1 61.91 411 ARG A N 1
ATOM 3250 C CA . ARG A 1 411 ? 21.922 -19.688 8.031 1 61.91 411 ARG A CA 1
ATOM 3251 C C . ARG A 1 411 ? 21.609 -19.672 6.543 1 61.91 411 ARG A C 1
ATOM 3253 O O . ARG A 1 411 ? 20.656 -19.016 6.113 1 61.91 411 ARG A O 1
ATOM 3260 N N . ARG A 1 412 ? 22.391 -20.281 5.855 1 62.56 412 ARG A N 1
ATOM 3261 C CA . ARG A 1 412 ? 22.125 -20.453 4.43 1 62.56 412 ARG A CA 1
ATOM 3262 C C . ARG A 1 412 ? 21.078 -21.531 4.184 1 62.56 412 ARG A C 1
ATOM 3264 O O . ARG A 1 412 ? 21.109 -22.594 4.812 1 62.56 412 ARG A O 1
ATOM 3271 N N . PRO A 1 413 ? 20.172 -21.125 3.326 1 67.5 413 PRO A N 1
ATOM 3272 C CA . PRO A 1 413 ? 19.172 -22.156 3.025 1 67.5 413 PRO A CA 1
ATOM 3273 C C . PRO A 1 413 ? 19.797 -23.422 2.436 1 67.5 413 PRO A C 1
ATOM 3275 O O . PRO A 1 413 ? 20.656 -23.328 1.567 1 67.5 413 PRO A O 1
ATOM 3278 N N . ARG A 1 414 ? 19.484 -24.5 3.025 1 69.12 414 ARG A N 1
ATOM 3279 C CA . ARG A 1 414 ? 20.031 -25.781 2.609 1 69.12 414 ARG A CA 1
ATOM 3280 C C . ARG A 1 414 ? 18.938 -26.672 2.018 1 69.12 414 ARG A C 1
ATOM 3282 O O . ARG A 1 414 ? 17.797 -26.656 2.475 1 69.12 414 ARG A O 1
ATOM 3289 N N . ALA A 1 415 ? 19.312 -27.234 0.904 1 78.38 415 ALA A N 1
ATOM 3290 C CA . ALA A 1 415 ? 18.422 -28.266 0.382 1 78.38 415 ALA A CA 1
ATOM 3291 C C . ALA A 1 415 ? 18.375 -29.484 1.311 1 78.38 415 ALA A C 1
ATOM 3293 O O . ALA A 1 415 ? 19.422 -29.984 1.731 1 78.38 415 ALA A O 1
ATOM 3294 N N . SER A 1 416 ? 17.266 -29.828 1.818 1 80.62 416 SER A N 1
ATOM 3295 C CA . SER A 1 416 ? 17.031 -30.969 2.715 1 80.62 416 SER A CA 1
ATOM 3296 C C . SER A 1 416 ? 16.188 -32.031 2.037 1 80.62 416 SER A C 1
ATOM 3298 O O . SER A 1 416 ? 15.633 -31.812 0.963 1 80.62 416 SER A O 1
ATOM 3300 N N . PRO A 1 417 ? 16.172 -33.188 2.613 1 84.62 417 PRO A N 1
ATOM 3301 C CA . PRO A 1 417 ? 15.297 -34.219 2.062 1 84.62 417 PRO A CA 1
ATOM 3302 C C . PRO A 1 417 ? 13.844 -33.781 1.97 1 84.62 417 PRO A C 1
ATOM 3304 O O . PRO A 1 417 ? 13.148 -34.125 1.004 1 84.62 417 PRO A O 1
ATOM 3307 N N . THR A 1 418 ? 13.469 -33 2.896 1 88.94 418 THR A N 1
ATOM 3308 C CA . THR A 1 418 ? 12.094 -32.5 2.887 1 88.94 418 THR A CA 1
ATOM 3309 C C . THR A 1 418 ? 11.852 -31.594 1.689 1 88.94 418 THR A C 1
ATOM 3311 O O . THR A 1 418 ? 10.828 -31.703 1.018 1 88.94 418 THR A O 1
ATOM 3314 N N . THR A 1 419 ? 12.805 -30.688 1.426 1 90.75 419 THR A N 1
ATOM 3315 C CA . THR A 1 419 ? 12.617 -29.734 0.34 1 90.75 419 THR A CA 1
ATOM 3316 C C . THR A 1 419 ? 12.711 -30.438 -1.015 1 90.75 419 THR A C 1
ATOM 3318 O O . THR A 1 419 ? 11.992 -30.078 -1.951 1 90.75 419 THR A O 1
ATOM 3321 N N . ILE A 1 420 ? 13.594 -31.438 -1.157 1 91.62 420 ILE A N 1
ATOM 3322 C CA . ILE A 1 420 ? 13.727 -32.125 -2.432 1 91.62 420 ILE A CA 1
ATOM 3323 C C . ILE A 1 420 ? 12.477 -32.969 -2.684 1 91.62 420 ILE A C 1
ATOM 3325 O O . ILE A 1 420 ? 12.039 -33.125 -3.828 1 91.62 420 ILE A O 1
ATOM 3329 N N . VAL A 1 421 ? 11.961 -33.594 -1.638 1 93.5 421 VAL A N 1
ATOM 3330 C CA . VAL A 1 421 ? 10.727 -34.344 -1.776 1 93.5 421 VAL A CA 1
ATOM 3331 C C . VAL A 1 421 ? 9.586 -33.438 -2.182 1 93.5 421 VAL A C 1
ATOM 3333 O O . VAL A 1 421 ? 8.812 -33.75 -3.092 1 93.5 421 VAL A O 1
ATOM 3336 N N . ALA A 1 422 ? 9.438 -32.281 -1.526 1 95.81 422 ALA A N 1
ATOM 3337 C CA . ALA A 1 422 ? 8.406 -31.312 -1.879 1 95.81 422 ALA A CA 1
ATOM 3338 C C . ALA A 1 422 ? 8.555 -30.844 -3.326 1 95.81 422 ALA A C 1
ATOM 3340 O O . ALA A 1 422 ? 7.566 -30.75 -4.055 1 95.81 422 ALA A O 1
ATOM 3341 N N . SER A 1 423 ? 9.773 -30.562 -3.699 1 95.88 423 SER A N 1
ATOM 3342 C CA . SER A 1 423 ? 10.07 -30.156 -5.07 1 95.88 423 SER A CA 1
ATOM 3343 C C . SER A 1 423 ? 9.641 -31.234 -6.066 1 95.88 423 SER A C 1
ATOM 3345 O O . SER A 1 423 ? 8.977 -30.922 -7.062 1 95.88 423 SER A O 1
ATOM 3347 N N . SER A 1 424 ? 10.008 -32.469 -5.789 1 96.19 424 SER A N 1
ATOM 3348 C CA . SER A 1 424 ? 9.68 -33.562 -6.688 1 96.19 424 SER A CA 1
ATOM 3349 C C . SER A 1 424 ? 8.172 -33.75 -6.789 1 96.19 424 SER A C 1
ATOM 3351 O O . SER A 1 424 ? 7.648 -34.031 -7.871 1 96.19 424 SER A O 1
ATOM 3353 N N . CYS A 1 425 ? 7.496 -33.656 -5.672 1 97 425 CYS A N 1
ATOM 3354 C CA . CYS A 1 425 ? 6.043 -33.75 -5.684 1 97 425 CYS A CA 1
ATOM 3355 C C . CYS A 1 425 ? 5.418 -32.656 -6.52 1 97 425 CYS A C 1
ATOM 3357 O O . CYS A 1 425 ? 4.477 -32.906 -7.273 1 97 425 CYS A O 1
ATOM 3359 N N . MET A 1 426 ? 5.914 -31.453 -6.395 1 97.44 426 MET A N 1
ATOM 3360 C CA . MET A 1 426 ? 5.449 -30.312 -7.188 1 97.44 426 MET A CA 1
ATOM 3361 C C . MET A 1 426 ? 5.621 -30.578 -8.68 1 97.44 426 MET A C 1
ATOM 3363 O O . MET A 1 426 ? 4.703 -30.344 -9.461 1 97.44 426 MET A O 1
ATOM 3367 N N . ILE A 1 427 ? 6.758 -31.078 -9.008 1 97.5 427 ILE A N 1
ATOM 3368 C CA . ILE A 1 427 ? 7.094 -31.281 -10.414 1 97.5 427 ILE A CA 1
ATOM 3369 C C . ILE A 1 427 ? 6.215 -32.375 -11 1 97.5 427 ILE A C 1
ATOM 3371 O O . ILE A 1 427 ? 5.816 -32.312 -12.164 1 97.5 427 ILE A O 1
ATOM 3375 N N . ARG A 1 428 ? 5.938 -33.406 -10.172 1 96.62 428 ARG A N 1
ATOM 3376 C CA . ARG A 1 428 ? 5.016 -34.438 -10.617 1 96.62 428 ARG A CA 1
ATOM 3377 C C . ARG A 1 428 ? 3.666 -33.844 -11.008 1 96.62 428 ARG A C 1
ATOM 3379 O O . ARG A 1 428 ? 3.062 -34.25 -12 1 96.62 428 ARG A O 1
ATOM 3386 N N . LEU A 1 429 ? 3.184 -32.969 -10.242 1 97.94 429 LEU A N 1
ATOM 3387 C CA . LEU A 1 429 ? 1.914 -32.312 -10.539 1 97.94 429 LEU A CA 1
ATOM 3388 C C . LEU A 1 429 ? 2.027 -31.438 -11.797 1 97.94 429 LEU A C 1
ATOM 3390 O O . LEU A 1 429 ? 1.108 -31.406 -12.617 1 97.94 429 LEU A O 1
ATOM 3394 N N . TYR A 1 430 ? 3.129 -30.719 -11.961 1 97.88 430 TYR A N 1
ATOM 3395 C CA . TYR A 1 430 ? 3.365 -29.953 -13.18 1 97.88 430 TYR A CA 1
ATOM 3396 C C . TYR A 1 430 ? 3.422 -30.875 -14.398 1 97.88 430 TYR A C 1
ATOM 3398 O O . TYR A 1 430 ? 2.973 -30.5 -15.484 1 97.88 430 TYR A O 1
ATOM 3406 N N . GLU A 1 431 ? 4.059 -32 -14.203 1 96.94 431 GLU A N 1
ATOM 3407 C CA . GLU A 1 431 ? 4.133 -32.969 -15.281 1 96.94 431 GLU A CA 1
ATOM 3408 C C . GLU A 1 431 ? 2.74 -33.406 -15.742 1 96.94 431 GLU A C 1
ATOM 3410 O O . GLU A 1 431 ? 2.48 -33.5 -16.953 1 96.94 431 GLU A O 1
ATOM 3415 N N . GLU A 1 432 ? 1.877 -33.656 -14.797 1 96.19 432 GLU A N 1
ATOM 3416 C CA . GLU A 1 432 ? 0.495 -33.969 -15.141 1 96.19 432 GLU A CA 1
ATOM 3417 C C . GLU A 1 432 ? -0.161 -32.844 -15.914 1 96.19 432 GLU A C 1
ATOM 3419 O O . GLU A 1 432 ? -0.854 -33.062 -16.906 1 96.19 432 GLU A O 1
ATOM 3424 N N . MET A 1 433 ? 0.067 -31.641 -15.461 1 96.56 433 MET A N 1
ATOM 3425 C CA . MET A 1 433 ? -0.5 -30.484 -16.141 1 96.56 433 MET A CA 1
ATOM 3426 C C . MET A 1 433 ? 0.076 -30.344 -17.547 1 96.56 433 MET A C 1
ATOM 3428 O O . MET A 1 433 ? -0.634 -29.953 -18.469 1 96.56 433 MET A O 1
ATOM 3432 N N . TYR A 1 434 ? 1.341 -30.625 -17.672 1 94.62 434 TYR A N 1
ATOM 3433 C CA . TYR A 1 434 ? 2.025 -30.562 -18.953 1 94.62 434 TYR A CA 1
ATOM 3434 C C . TYR A 1 434 ? 1.41 -31.547 -19.938 1 94.62 434 TYR A C 1
ATOM 3436 O O . TYR A 1 434 ? 1.149 -31.203 -21.094 1 94.62 434 TYR A O 1
ATOM 3444 N N . TYR A 1 435 ? 1.097 -32.75 -19.5 1 94.69 435 TYR A N 1
ATOM 3445 C CA . TYR A 1 435 ? 0.531 -33.781 -20.359 1 94.69 435 TYR A CA 1
ATOM 3446 C C . TYR A 1 435 ? -0.914 -33.469 -20.719 1 94.69 435 TYR A C 1
ATOM 3448 O O . TYR A 1 435 ? -1.395 -33.844 -21.797 1 94.69 435 TYR A O 1
ATOM 3456 N N . HIS A 1 436 ? -1.606 -32.719 -19.859 1 94.5 436 HIS A N 1
ATOM 3457 C CA . HIS A 1 436 ? -2.965 -32.281 -20.156 1 94.5 436 HIS A CA 1
ATOM 3458 C C . HIS A 1 436 ? -2.959 -31 -20.969 1 94.5 436 HIS A C 1
ATOM 3460 O O . HIS A 1 436 ? -4.012 -30.391 -21.172 1 94.5 436 HIS A O 1
ATOM 3466 N N . GLU A 1 437 ? -1.752 -30.438 -21.297 1 92.12 437 GLU A N 1
ATOM 3467 C CA . GLU A 1 437 ? -1.546 -29.234 -22.109 1 92.12 437 GLU A CA 1
ATOM 3468 C C . GLU A 1 437 ? -2.076 -28 -21.406 1 92.12 437 GLU A C 1
ATOM 3470 O O . GLU A 1 437 ? -2.65 -27.109 -22.047 1 92.12 437 GLU A O 1
ATOM 3475 N N . HIS A 1 438 ? -1.985 -28.016 -20.078 1 94 438 HIS A N 1
ATOM 3476 C CA . HIS A 1 438 ? -2.432 -26.875 -19.297 1 94 438 HIS A CA 1
ATOM 3477 C C . HIS A 1 438 ? -1.261 -25.984 -18.906 1 94 438 HIS A C 1
ATOM 3479 O O . HIS A 1 438 ? -1.452 -24.938 -18.281 1 94 438 HIS A O 1
ATOM 3485 N N . ALA A 1 439 ? -0.049 -26.344 -19.359 1 91.44 439 ALA A N 1
ATOM 3486 C CA . ALA A 1 439 ? 1.133 -25.578 -18.969 1 91.44 439 ALA A CA 1
ATOM 3487 C C . ALA A 1 439 ? 1.062 -24.141 -19.516 1 91.44 439 ALA A C 1
ATOM 3489 O O . ALA A 1 439 ? 1.442 -23.188 -18.828 1 91.44 439 ALA A O 1
ATOM 3490 N N . ALA A 1 440 ? 0.484 -24.016 -20.688 1 89.38 440 ALA A N 1
ATOM 3491 C CA . ALA A 1 440 ? 0.434 -22.719 -21.344 1 89.38 440 ALA A CA 1
ATOM 3492 C C . ALA A 1 440 ? -0.644 -21.828 -20.719 1 89.38 440 ALA A C 1
ATOM 3494 O O . ALA A 1 440 ? -0.673 -20.625 -20.953 1 89.38 440 ALA A O 1
ATOM 3495 N N . ARG A 1 441 ? -1.462 -22.391 -19.859 1 92.5 441 ARG A N 1
ATOM 3496 C CA . ARG A 1 441 ? -2.59 -21.672 -19.297 1 92.5 441 ARG A CA 1
ATOM 3497 C C . ARG A 1 441 ? -2.279 -21.203 -17.875 1 92.5 441 ARG A C 1
ATOM 3499 O O . ARG A 1 441 ? -3.096 -20.531 -17.234 1 92.5 441 ARG A O 1
ATOM 3506 N N . LEU A 1 442 ? -1.099 -21.516 -17.422 1 94.5 442 LEU A N 1
ATOM 3507 C CA . LEU A 1 442 ? -0.722 -21.188 -16.047 1 94.5 442 LEU A CA 1
ATOM 3508 C C . LEU A 1 442 ? -0.443 -19.688 -15.906 1 94.5 442 LEU A C 1
ATOM 3510 O O . LEU A 1 442 ? -0.008 -19.031 -16.859 1 94.5 442 LEU A O 1
ATOM 3514 N N . GLY A 1 443 ? -0.726 -19.156 -14.734 1 92.56 443 GLY A N 1
ATOM 3515 C CA . GLY A 1 443 ? -0.516 -17.734 -14.461 1 92.56 443 GLY A CA 1
ATOM 3516 C C . GLY A 1 443 ? 0.922 -17.406 -14.117 1 92.56 443 GLY A C 1
ATOM 3517 O O . GLY A 1 443 ? 1.76 -18.297 -13.984 1 92.56 443 GLY A O 1
ATOM 3518 N N . SER A 1 444 ? 1.136 -16.125 -13.938 1 91.06 444 SER A N 1
ATOM 3519 C CA . SER A 1 444 ? 2.49 -15.625 -13.75 1 91.06 444 SER A CA 1
ATOM 3520 C C . SER A 1 444 ? 3.088 -16.109 -12.43 1 91.06 444 SER A C 1
ATOM 3522 O O . SER A 1 444 ? 4.305 -16.266 -12.32 1 91.06 444 SER A O 1
ATOM 3524 N N . VAL A 1 445 ? 2.328 -16.406 -11.43 1 93.12 445 VAL A N 1
ATOM 3525 C CA . VAL A 1 445 ? 2.801 -16.781 -10.102 1 93.12 445 VAL A CA 1
ATOM 3526 C C . VAL A 1 445 ? 3.539 -18.109 -10.18 1 93.12 445 VAL A C 1
ATOM 3528 O O . VAL A 1 445 ? 4.375 -18.422 -9.328 1 93.12 445 VAL A O 1
ATOM 3531 N N . HIS A 1 446 ? 3.248 -18.891 -11.188 1 95.69 446 HIS A N 1
ATOM 3532 C CA . HIS A 1 446 ? 3.883 -20.203 -11.336 1 95.69 446 HIS A CA 1
ATOM 3533 C C . HIS A 1 446 ? 5.371 -20.062 -11.633 1 95.69 446 HIS A C 1
ATOM 3535 O O . HIS A 1 446 ? 6.148 -20.984 -11.391 1 95.69 446 HIS A O 1
ATOM 3541 N N . GLY A 1 447 ? 5.77 -18.844 -12.18 1 92.69 447 GLY A N 1
ATOM 3542 C CA . GLY A 1 447 ? 7.203 -18.609 -12.258 1 92.69 447 GLY A CA 1
ATOM 3543 C C . GLY A 1 447 ? 7.887 -18.672 -10.906 1 92.69 447 GLY A C 1
ATOM 3544 O O . GLY A 1 447 ? 8.977 -19.25 -10.781 1 92.69 447 GLY A O 1
ATOM 3545 N N . PHE A 1 448 ? 7.281 -18.188 -9.898 1 92 448 PHE A N 1
ATOM 3546 C CA . PHE A 1 448 ? 7.777 -18.219 -8.531 1 92 448 PHE A CA 1
ATOM 3547 C C . PHE A 1 448 ? 7.805 -19.641 -7.988 1 92 448 PHE A C 1
ATOM 3549 O O . PHE A 1 448 ? 8.805 -20.078 -7.41 1 92 448 PHE A O 1
ATOM 3556 N N . PHE A 1 449 ? 6.738 -20.422 -8.273 1 95.94 449 PHE A N 1
ATOM 3557 C CA . PHE A 1 449 ? 6.664 -21.797 -7.777 1 95.94 449 PHE A CA 1
ATOM 3558 C C . PHE A 1 449 ? 7.715 -22.672 -8.445 1 95.94 449 PHE A C 1
ATOM 3560 O O . PHE A 1 449 ? 8.344 -23.5 -7.789 1 95.94 449 PHE A O 1
ATOM 3567 N N . LEU A 1 450 ? 7.875 -22.422 -9.68 1 96.25 450 LEU A N 1
ATOM 3568 C CA . LEU A 1 450 ? 8.859 -23.219 -10.406 1 96.25 450 LEU A CA 1
ATOM 3569 C C . LEU A 1 450 ? 10.273 -22.859 -9.961 1 96.25 450 LEU A C 1
ATOM 3571 O O . LEU A 1 450 ? 11.148 -23.734 -9.93 1 96.25 450 LEU A O 1
ATOM 3575 N N . MET A 1 451 ? 10.469 -21.641 -9.617 1 92.56 451 MET A N 1
ATOM 3576 C CA . MET A 1 451 ? 11.758 -21.266 -9.062 1 92.56 451 MET A CA 1
ATOM 3577 C C . MET A 1 451 ? 12.016 -21.969 -7.734 1 92.56 451 MET A C 1
ATOM 3579 O O . MET A 1 451 ? 13.102 -22.5 -7.512 1 92.56 451 MET A O 1
ATOM 3583 N N . LEU A 1 452 ? 11.039 -22 -6.895 1 92.12 452 LEU A N 1
ATOM 3584 C CA . LEU A 1 452 ? 11.148 -22.672 -5.605 1 92.12 452 LEU A CA 1
ATOM 3585 C C . LEU A 1 452 ? 11.43 -24.156 -5.793 1 92.12 452 LEU A C 1
ATOM 3587 O O . LEU A 1 452 ? 12.211 -24.75 -5.039 1 92.12 452 LEU A O 1
ATOM 3591 N N . ALA A 1 453 ? 10.828 -24.719 -6.785 1 95.12 453 ALA A N 1
ATOM 3592 C CA . ALA A 1 453 ? 11.023 -26.141 -7.051 1 95.12 453 ALA A CA 1
ATOM 3593 C C . ALA A 1 453 ? 12.414 -26.422 -7.617 1 95.12 453 ALA A C 1
ATOM 3595 O O . ALA A 1 453 ? 13 -27.469 -7.363 1 95.12 453 ALA A O 1
ATOM 3596 N N . ALA A 1 454 ? 12.938 -25.484 -8.312 1 93.44 454 ALA A N 1
ATOM 3597 C CA . ALA A 1 454 ? 14.211 -25.672 -9 1 93.44 454 ALA A CA 1
ATOM 3598 C C . ALA A 1 454 ? 15.383 -25.641 -8.016 1 93.44 454 ALA A C 1
ATOM 3600 O O . ALA A 1 454 ? 16.375 -26.344 -8.203 1 93.44 454 ALA A O 1
ATOM 3601 N N . ILE A 1 455 ? 15.227 -24.922 -6.988 1 88.38 455 ILE A N 1
ATOM 3602 C CA . ILE A 1 455 ? 16.344 -24.656 -6.082 1 88.38 455 ILE A CA 1
ATOM 3603 C C . ILE A 1 455 ? 16.797 -25.969 -5.441 1 88.38 455 ILE A C 1
ATOM 3605 O O . ILE A 1 455 ? 17.969 -26.344 -5.52 1 88.38 455 ILE A O 1
ATOM 3609 N N . PRO A 1 456 ? 15.922 -26.734 -4.84 1 88.44 456 PRO A N 1
ATOM 3610 C CA . PRO A 1 456 ? 16.375 -28 -4.285 1 88.44 456 PRO A CA 1
ATOM 3611 C C . PRO A 1 456 ? 16.922 -28.953 -5.355 1 88.44 456 PRO A C 1
ATOM 3613 O O . PRO A 1 456 ? 17.859 -29.719 -5.09 1 88.44 456 PRO A O 1
ATOM 3616 N N . GLN A 1 457 ? 16.359 -28.922 -6.551 1 90.88 457 GLN A N 1
ATOM 3617 C CA . GLN A 1 457 ? 16.812 -29.797 -7.629 1 90.88 457 GLN A CA 1
ATOM 3618 C C . GLN A 1 457 ? 18.234 -29.453 -8.055 1 90.88 457 GLN A C 1
ATOM 3620 O O . GLN A 1 457 ? 19.016 -30.328 -8.422 1 90.88 457 GLN A O 1
ATOM 3625 N N . ILE A 1 458 ? 18.516 -28.219 -7.992 1 86.88 458 ILE A N 1
ATOM 3626 C CA . ILE A 1 458 ? 19.828 -27.766 -8.438 1 86.88 458 ILE A CA 1
ATOM 3627 C C . ILE A 1 458 ? 20.875 -28.062 -7.363 1 86.88 458 ILE A C 1
ATOM 3629 O O . ILE A 1 458 ? 22 -28.469 -7.676 1 86.88 458 ILE A O 1
ATOM 3633 N N . PHE A 1 459 ? 20.484 -27.969 -6.129 1 80.88 459 PHE A N 1
ATOM 3634 C CA . PHE A 1 459 ? 21.516 -27.922 -5.09 1 80.88 459 PHE 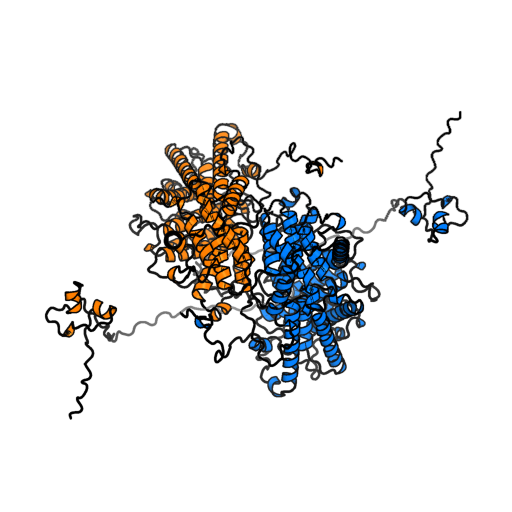A CA 1
ATOM 3635 C C . PHE A 1 459 ? 21.531 -29.219 -4.293 1 80.88 459 PHE A C 1
ATOM 3637 O O . PHE A 1 459 ? 22.438 -29.453 -3.488 1 80.88 459 PHE A O 1
ATOM 3644 N N . HIS A 1 460 ? 20.547 -30.062 -4.43 1 78.94 460 HIS A N 1
ATOM 3645 C CA . HIS A 1 460 ? 20.609 -31.375 -3.799 1 78.94 460 HIS A CA 1
ATOM 3646 C C . HIS A 1 460 ? 21.234 -32.406 -4.727 1 78.94 460 HIS A C 1
ATOM 3648 O O . HIS A 1 460 ? 20.641 -32.781 -5.734 1 78.94 460 HIS A O 1
ATOM 3654 N N . ARG A 1 461 ? 22.406 -32.844 -4.348 1 76.94 461 ARG A N 1
ATOM 3655 C CA . ARG A 1 461 ? 23.094 -33.844 -5.172 1 76.94 461 ARG A CA 1
ATOM 3656 C C . ARG A 1 461 ? 23.172 -35.188 -4.461 1 76.94 461 ARG A C 1
ATOM 3658 O O . ARG A 1 461 ? 23.234 -35.25 -3.232 1 76.94 461 ARG A O 1
ATOM 3665 N N . THR A 1 462 ? 22.891 -36.094 -5.262 1 74.81 462 THR A N 1
ATOM 3666 C CA . THR A 1 462 ? 22.938 -37.438 -4.707 1 74.81 462 THR A CA 1
ATOM 3667 C C . THR A 1 462 ? 23.906 -38.312 -5.488 1 74.81 462 THR A C 1
ATOM 3669 O O . THR A 1 462 ? 24.219 -38.031 -6.648 1 74.81 462 THR A O 1
ATOM 3672 N N . GLN A 1 463 ? 24.453 -39.312 -4.832 1 76.25 463 GLN A N 1
ATOM 3673 C CA . GLN A 1 463 ? 25.375 -40.25 -5.461 1 76.25 463 GLN A CA 1
ATOM 3674 C C . GLN A 1 463 ? 24.625 -41.375 -6.133 1 76.25 463 GLN A C 1
ATOM 3676 O O . GLN A 1 463 ? 25.203 -42.156 -6.906 1 76.25 463 GLN A O 1
ATOM 3681 N N . ILE A 1 464 ? 23.406 -41.469 -5.816 1 81.25 464 ILE A N 1
ATOM 3682 C CA . ILE A 1 464 ? 22.594 -42.5 -6.445 1 81.25 464 ILE A CA 1
ATOM 3683 C C . ILE A 1 464 ? 22.266 -42.094 -7.883 1 81.25 464 ILE A C 1
ATOM 3685 O O . ILE A 1 464 ? 21.562 -41.094 -8.117 1 81.25 464 ILE A O 1
ATOM 3689 N N . ALA A 1 465 ? 22.781 -42.875 -8.828 1 85.19 465 ALA A N 1
ATOM 3690 C CA . ALA A 1 465 ? 22.703 -42.531 -10.242 1 85.19 465 ALA A CA 1
ATOM 3691 C C . ALA A 1 465 ? 21.266 -42.344 -10.695 1 85.19 465 ALA A C 1
ATOM 3693 O O . ALA A 1 465 ? 20.953 -41.469 -11.477 1 85.19 465 ALA A O 1
ATOM 3694 N N . GLU A 1 466 ? 20.375 -43.281 -10.297 1 86.62 466 GLU A N 1
ATOM 3695 C CA . GLU A 1 466 ? 18.969 -43.25 -10.688 1 86.62 466 GLU A CA 1
ATOM 3696 C C . GLU A 1 466 ? 18.328 -41.938 -10.227 1 86.62 466 GLU A C 1
ATOM 3698 O O . GLU A 1 466 ? 17.547 -41.312 -10.961 1 86.62 466 GLU A O 1
ATOM 3703 N N . LYS A 1 467 ? 18.625 -41.531 -9.086 1 86.44 467 LYS A N 1
ATOM 3704 C CA . LYS A 1 467 ? 18.047 -40.312 -8.531 1 86.44 467 LYS A CA 1
ATOM 3705 C C . LYS A 1 467 ? 18.625 -39.094 -9.203 1 86.44 467 LYS A C 1
ATOM 3707 O O . LYS A 1 467 ? 17.922 -38.062 -9.367 1 86.44 467 LYS A O 1
ATOM 3712 N N . GLU A 1 468 ? 19.859 -39.188 -9.578 1 87.12 468 GLU A N 1
ATOM 3713 C CA . GLU A 1 468 ? 20.484 -38.062 -10.289 1 87.12 468 GLU A CA 1
ATOM 3714 C C . GLU A 1 468 ? 19.859 -37.875 -11.672 1 87.12 468 GLU A C 1
ATOM 3716 O O . GLU A 1 468 ? 19.672 -36.75 -12.117 1 87.12 468 GLU A O 1
ATOM 3721 N N . THR A 1 469 ? 19.625 -38.969 -12.344 1 91.25 469 THR A N 1
ATOM 3722 C CA . THR A 1 469 ? 18.984 -38.906 -13.648 1 91.25 469 THR A CA 1
ATOM 3723 C C . THR A 1 469 ? 17.578 -38.312 -13.531 1 91.25 469 THR A C 1
ATOM 3725 O O . THR A 1 469 ? 17.156 -37.531 -14.367 1 91.25 469 THR A O 1
ATOM 3728 N N . LEU A 1 470 ? 16.859 -38.75 -12.5 1 90.81 470 LEU A N 1
ATOM 3729 C CA . LEU A 1 470 ? 15.531 -38.219 -12.258 1 90.81 470 LEU A CA 1
ATOM 3730 C C . LEU A 1 470 ? 15.578 -36.719 -11.984 1 90.81 470 LEU A C 1
ATOM 3732 O O . LEU A 1 470 ? 14.734 -35.969 -12.477 1 90.81 470 LEU A O 1
ATOM 3736 N N . ARG A 1 471 ? 16.5 -36.344 -11.195 1 91.62 471 ARG A N 1
ATOM 3737 C CA . ARG A 1 471 ? 16.672 -34.938 -10.875 1 91.62 471 ARG A CA 1
ATOM 3738 C C . ARG A 1 471 ? 16.875 -34.094 -12.141 1 91.62 471 ARG A C 1
ATOM 3740 O O . ARG A 1 471 ? 16.266 -33.062 -12.289 1 91.62 471 ARG A O 1
ATOM 3747 N N . GLU A 1 472 ? 17.703 -34.562 -13.039 1 92 472 GLU A N 1
ATOM 3748 C CA . GLU A 1 472 ? 17.953 -33.875 -14.281 1 92 472 GLU A CA 1
ATOM 3749 C C . GLU A 1 472 ? 16.703 -33.781 -15.141 1 92 472 GLU A C 1
ATOM 3751 O O . GLU A 1 472 ? 16.438 -32.75 -15.766 1 92 472 GLU A O 1
ATOM 3756 N N . LYS A 1 473 ? 15.992 -34.844 -15.172 1 95.12 473 LYS A N 1
ATOM 3757 C CA . LYS A 1 473 ? 14.742 -34.875 -15.93 1 95.12 473 LYS A CA 1
ATOM 3758 C C . LYS A 1 473 ? 13.734 -33.875 -15.344 1 95.12 473 LYS A C 1
ATOM 3760 O O . LYS A 1 473 ? 13.016 -33.219 -16.094 1 95.12 473 LYS A O 1
ATOM 3765 N N . GLU A 1 474 ? 13.641 -33.875 -14.062 1 95.81 474 GLU A N 1
ATOM 3766 C CA . GLU A 1 474 ? 12.719 -32.969 -13.391 1 95.81 474 GLU A CA 1
ATOM 3767 C C . GLU A 1 474 ? 13.117 -31.516 -13.633 1 95.81 474 GLU A C 1
ATOM 3769 O O . GLU A 1 474 ? 12.266 -30.656 -13.844 1 95.81 474 GLU A O 1
ATOM 3774 N N . LEU A 1 475 ? 14.375 -31.203 -13.586 1 95.06 475 LEU A N 1
ATOM 3775 C CA . LEU A 1 475 ? 14.859 -29.859 -13.891 1 95.06 475 LEU A CA 1
ATOM 3776 C C . LEU A 1 475 ? 14.547 -29.484 -15.336 1 95.06 475 LEU A C 1
ATOM 3778 O O . LEU A 1 475 ? 14.195 -28.328 -15.617 1 95.06 475 LEU A O 1
ATOM 3782 N N . ASP A 1 476 ? 14.68 -30.438 -16.234 1 96.88 476 ASP A N 1
ATOM 3783 C CA . ASP A 1 476 ? 14.344 -30.203 -17.625 1 96.88 476 ASP A CA 1
ATOM 3784 C C . ASP A 1 476 ? 12.867 -29.875 -17.797 1 96.88 476 ASP A C 1
ATOM 3786 O O . ASP A 1 476 ? 12.492 -29.031 -18.609 1 96.88 476 ASP A O 1
ATOM 3790 N N . LEU A 1 477 ? 12.094 -30.609 -17.062 1 97.25 477 LEU A N 1
ATOM 3791 C CA . LEU A 1 477 ? 10.664 -30.359 -17.125 1 97.25 477 LEU A CA 1
ATOM 3792 C C . LEU A 1 477 ? 10.328 -28.953 -16.641 1 97.25 477 LEU A C 1
ATOM 3794 O O . LEU A 1 477 ? 9.477 -28.281 -17.203 1 97.25 477 LEU A O 1
ATOM 3798 N N . ILE A 1 478 ? 10.953 -28.516 -15.531 1 97.38 478 ILE A N 1
ATOM 3799 C CA . ILE A 1 478 ? 10.773 -27.156 -15.023 1 97.38 478 ILE A CA 1
ATOM 3800 C C . ILE A 1 478 ? 11.094 -26.156 -16.125 1 97.38 478 ILE A C 1
ATOM 3802 O O . ILE A 1 478 ? 10.305 -25.25 -16.391 1 97.38 478 ILE A O 1
ATOM 3806 N N . CYS A 1 4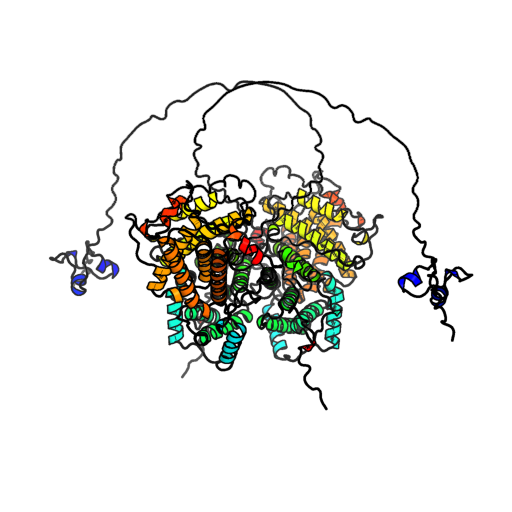79 ? 12.172 -26.344 -16.797 1 96.38 479 CYS A N 1
ATOM 3807 C CA . CYS A 1 479 ? 12.609 -25.438 -17.844 1 96.38 479 CYS A CA 1
ATOM 3808 C C . CYS A 1 479 ? 11.648 -25.453 -19.031 1 96.38 479 CYS A C 1
ATOM 3810 O O . CYS A 1 479 ? 11.375 -24.422 -19.641 1 96.38 479 CYS A O 1
ATOM 3812 N N . ALA A 1 480 ? 11.156 -26.641 -19.328 1 96 480 ALA A N 1
ATOM 3813 C CA . ALA A 1 480 ? 10.219 -26.781 -20.438 1 96 480 ALA A CA 1
ATOM 3814 C C . ALA A 1 480 ? 8.938 -25.984 -20.172 1 96 480 ALA A C 1
ATOM 3816 O O . ALA A 1 480 ? 8.414 -25.328 -21.078 1 96 480 ALA A O 1
ATOM 3817 N N . ILE A 1 481 ? 8.453 -26.078 -18.984 1 96.19 481 ILE A N 1
ATOM 3818 C CA . ILE A 1 481 ? 7.234 -25.359 -18.641 1 96.19 481 ILE A CA 1
ATOM 3819 C C . ILE A 1 481 ? 7.492 -23.859 -18.672 1 96.19 481 ILE A C 1
ATOM 3821 O O . ILE A 1 481 ? 6.676 -23.094 -19.188 1 96.19 481 ILE A O 1
ATOM 3825 N N . LEU A 1 482 ? 8.594 -23.406 -18.156 1 95.12 482 LEU A N 1
ATOM 3826 C CA . LEU A 1 482 ? 8.945 -21.984 -18.141 1 95.12 482 LEU A CA 1
ATOM 3827 C C . LEU A 1 482 ? 9.117 -21.453 -19.562 1 95.12 482 LEU A C 1
ATOM 3829 O O . LEU A 1 482 ? 8.828 -20.297 -19.828 1 95.12 482 LEU A O 1
ATOM 3833 N N . LYS A 1 483 ? 9.578 -22.266 -20.438 1 92.94 483 LYS A N 1
ATOM 3834 C CA . LYS A 1 483 ? 9.727 -21.859 -21.828 1 92.94 483 LYS A CA 1
ATOM 3835 C C . LYS A 1 483 ? 8.375 -21.547 -22.469 1 92.94 483 LYS A C 1
ATOM 3837 O O . LYS A 1 483 ? 8.266 -20.672 -23.312 1 92.94 483 LYS A O 1
ATOM 3842 N N . HIS A 1 484 ? 7.344 -22.266 -21.984 1 90.81 484 HIS A N 1
ATOM 3843 C CA . HIS A 1 484 ? 5.992 -21.984 -22.453 1 90.81 484 HIS A CA 1
ATOM 3844 C C . HIS A 1 484 ? 5.488 -20.656 -21.906 1 90.81 484 HIS A C 1
ATOM 3846 O O . HIS A 1 484 ? 4.707 -19.969 -22.562 1 90.81 484 HIS A O 1
ATOM 3852 N N . LEU A 1 485 ? 5.969 -20.312 -20.781 1 93.62 485 LEU A N 1
ATOM 3853 C CA . LEU A 1 485 ? 5.414 -19.156 -20.078 1 93.62 485 LEU A CA 1
ATOM 3854 C C . LEU A 1 485 ? 6.242 -17.906 -20.359 1 93.62 485 LEU A C 1
ATOM 3856 O O . LEU A 1 485 ? 5.762 -16.781 -20.172 1 93.62 485 LEU A O 1
ATOM 3860 N N . ARG A 1 486 ? 7.426 -18.047 -20.844 1 92.19 486 ARG A N 1
ATOM 3861 C CA . ARG A 1 486 ? 8.398 -16.953 -20.859 1 92.19 486 ARG A CA 1
ATOM 3862 C C . ARG A 1 486 ? 7.977 -15.859 -21.828 1 92.19 486 ARG A C 1
ATOM 3864 O O . ARG A 1 486 ? 8.305 -14.688 -21.641 1 92.19 486 ARG A O 1
ATOM 3871 N N . VAL A 1 487 ? 7.285 -16.172 -22.859 1 90.38 487 VAL A N 1
ATOM 3872 C CA . VAL A 1 487 ? 6.887 -15.164 -23.844 1 90.38 487 VAL A CA 1
ATOM 3873 C C . VAL A 1 487 ? 5.793 -14.273 -23.25 1 90.38 487 VAL A C 1
ATOM 3875 O O . VAL A 1 487 ? 5.77 -13.062 -23.484 1 90.38 487 VAL A O 1
ATOM 3878 N N . LYS A 1 488 ? 4.977 -14.875 -22.469 1 92.31 488 LYS A N 1
ATOM 3879 C CA . LYS A 1 488 ? 3.797 -14.211 -21.922 1 92.31 488 LYS A CA 1
ATOM 3880 C C . LYS A 1 488 ? 4.168 -13.336 -20.719 1 92.31 488 LYS A C 1
ATOM 3882 O O . LYS A 1 488 ? 3.619 -12.242 -20.562 1 92.31 488 LYS A O 1
ATOM 3887 N N . PHE A 1 489 ? 4.957 -13.891 -19.891 1 93 489 PHE A N 1
ATOM 3888 C CA . PHE A 1 489 ? 5.25 -13.219 -18.641 1 93 489 PHE A CA 1
ATOM 3889 C C . PHE A 1 489 ? 6.73 -12.883 -18.531 1 93 489 PHE A C 1
ATOM 3891 O O . PHE A 1 489 ? 7.578 -13.773 -18.484 1 93 489 PHE A O 1
ATOM 3898 N N . GLY A 1 490 ? 7.039 -11.602 -18.453 1 87.56 490 GLY A N 1
ATOM 3899 C CA . GLY A 1 490 ? 8.422 -11.18 -18.297 1 87.56 490 GLY A CA 1
ATOM 3900 C C . GLY A 1 490 ? 9.102 -11.812 -17.094 1 87.56 490 GLY A C 1
ATOM 3901 O O . GLY A 1 490 ? 10.297 -12.133 -17.141 1 87.56 490 GLY A O 1
ATOM 3902 N N . GLY A 1 491 ? 8.375 -12.031 -16.031 1 87.81 491 GLY A N 1
ATOM 3903 C CA . GLY A 1 491 ? 8.906 -12.672 -14.836 1 87.81 491 GLY A CA 1
ATOM 3904 C C . GLY A 1 491 ? 9.352 -14.102 -15.07 1 87.81 491 GLY A C 1
ATOM 3905 O O . GLY A 1 491 ? 10.359 -14.547 -14.516 1 87.81 491 GLY A O 1
ATOM 3906 N N . SER A 1 492 ? 8.625 -14.859 -15.906 1 91.12 492 SER A N 1
ATOM 3907 C CA . SER A 1 492 ? 8.977 -16.25 -16.188 1 91.12 492 SER A CA 1
ATOM 3908 C C . SER A 1 492 ? 10.25 -16.328 -17.016 1 91.12 492 SER A C 1
ATOM 3910 O O . SER A 1 492 ? 11.039 -17.266 -16.875 1 91.12 492 SER A O 1
ATOM 3912 N N . ASN A 1 493 ? 10.391 -15.375 -17.875 1 88.31 493 ASN A N 1
ATOM 3913 C CA . ASN A 1 493 ? 11.633 -15.312 -18.641 1 88.31 493 ASN A CA 1
ATOM 3914 C C . ASN A 1 493 ? 12.836 -15.086 -17.734 1 88.31 493 ASN A C 1
ATOM 3916 O O . ASN A 1 493 ? 13.875 -15.727 -17.891 1 88.31 493 ASN A O 1
ATOM 3920 N N . MET A 1 494 ? 12.703 -14.203 -16.875 1 85.19 494 MET A N 1
ATOM 3921 C CA . MET A 1 494 ? 13.758 -13.914 -15.898 1 85.19 494 MET A CA 1
ATOM 3922 C C . MET A 1 494 ? 14.078 -15.148 -15.07 1 85.19 494 MET A C 1
ATOM 3924 O O . MET A 1 494 ? 15.25 -15.477 -14.852 1 85.19 494 MET A O 1
ATOM 3928 N N . VAL A 1 495 ? 13.062 -15.852 -14.602 1 88.56 495 VAL A N 1
ATOM 3929 C CA . VAL A 1 495 ? 13.227 -17.031 -13.758 1 88.56 495 VAL A CA 1
ATOM 3930 C C . VAL A 1 495 ? 13.93 -18.141 -14.547 1 88.56 495 VAL A C 1
ATOM 3932 O O . VAL A 1 495 ? 14.836 -18.797 -14.031 1 88.56 495 VAL A O 1
ATOM 3935 N N . LEU A 1 496 ? 13.492 -18.312 -15.766 1 91.44 496 LEU A N 1
ATOM 3936 C CA . LEU A 1 496 ? 14.125 -19.328 -16.609 1 91.44 496 LEU A CA 1
ATOM 3937 C C . LEU A 1 496 ? 15.617 -19.047 -16.766 1 91.44 496 LEU A C 1
ATOM 3939 O O . LEU A 1 496 ? 16.438 -19.953 -16.594 1 91.44 496 LEU A O 1
ATOM 3943 N N . ASN A 1 497 ? 15.938 -17.859 -17.016 1 84.5 497 ASN A N 1
ATOM 3944 C CA . ASN A 1 497 ? 17.344 -17.5 -17.188 1 84.5 497 ASN A CA 1
ATOM 3945 C C . ASN A 1 497 ? 18.141 -17.688 -15.891 1 84.5 497 ASN A C 1
ATOM 3947 O O . ASN A 1 497 ? 19.281 -18.125 -15.93 1 84.5 497 ASN A O 1
ATOM 3951 N N . ARG A 1 498 ? 17.516 -17.391 -14.844 1 84.19 498 ARG A N 1
ATOM 3952 C CA . ARG A 1 498 ? 18.188 -17.562 -13.555 1 84.19 498 ARG A CA 1
ATOM 3953 C C . ARG A 1 498 ? 18.422 -19.047 -13.258 1 84.19 498 ARG A C 1
ATOM 3955 O O . ARG A 1 498 ? 19.484 -19.422 -12.773 1 84.19 498 ARG A O 1
ATOM 3962 N N . ILE A 1 499 ? 17.484 -19.859 -13.531 1 88.06 499 ILE A N 1
ATOM 3963 C CA . ILE A 1 499 ? 17.594 -21.297 -13.289 1 88.06 499 ILE A CA 1
ATOM 3964 C C . ILE A 1 499 ? 18.688 -21.891 -14.172 1 88.06 499 ILE A C 1
ATOM 3966 O O . ILE A 1 499 ? 19.516 -22.672 -13.703 1 88.06 499 ILE A O 1
ATOM 3970 N N . LEU A 1 500 ? 18.688 -21.484 -15.383 1 87.44 500 LEU A N 1
ATOM 3971 C CA . LEU A 1 500 ? 19.703 -22 -16.312 1 87.44 500 LEU A CA 1
ATOM 3972 C C . LEU A 1 500 ? 21.094 -21.578 -15.867 1 87.44 500 LEU A C 1
ATOM 3974 O O . LEU A 1 500 ? 22.047 -22.375 -15.961 1 87.44 500 LEU A O 1
ATOM 3978 N N . ARG A 1 501 ? 21.156 -20.469 -15.375 1 81.12 501 ARG A N 1
ATOM 3979 C CA . ARG A 1 501 ? 22.438 -19.984 -14.883 1 81.12 501 ARG A CA 1
ATOM 3980 C C . ARG A 1 501 ? 22.875 -20.766 -13.641 1 81.12 501 ARG A C 1
ATOM 3982 O O . ARG A 1 501 ? 24.031 -21.188 -13.547 1 81.12 501 ARG A O 1
ATOM 3989 N N . LEU A 1 502 ? 22 -20.891 -12.734 1 79.38 502 LEU A N 1
ATOM 3990 C CA . LEU A 1 502 ? 22.297 -21.609 -11.508 1 79.38 502 LEU A CA 1
ATOM 3991 C C . LEU A 1 502 ? 22.672 -23.062 -11.82 1 79.38 502 LEU A C 1
ATOM 3993 O O . LEU A 1 502 ? 23.578 -23.625 -11.188 1 79.38 502 LEU A O 1
ATOM 3997 N N . ARG A 1 503 ? 21.984 -23.594 -12.711 1 83.38 503 ARG A N 1
ATOM 3998 C CA . ARG A 1 503 ? 22.281 -24.969 -13.125 1 83.38 503 ARG A CA 1
ATOM 3999 C C . ARG A 1 503 ? 23.688 -25.078 -13.703 1 83.38 503 ARG A C 1
ATOM 4001 O O . ARG A 1 503 ? 24.422 -26.016 -13.375 1 83.38 503 ARG A O 1
ATOM 4008 N N . ALA A 1 504 ? 24.062 -24.125 -14.477 1 82.81 504 ALA A N 1
ATOM 4009 C CA . ALA A 1 504 ? 25.391 -24.125 -15.094 1 82.81 504 ALA A CA 1
ATOM 4010 C C . ALA A 1 504 ? 26.484 -23.938 -14.047 1 82.81 504 ALA A C 1
ATOM 4012 O O . ALA A 1 504 ? 27.531 -24.578 -14.109 1 82.81 504 ALA A O 1
ATOM 4013 N N . GLU A 1 505 ? 26.219 -23.094 -13.141 1 74.38 505 GLU A N 1
ATOM 4014 C CA . GLU A 1 505 ? 27.188 -22.828 -12.078 1 74.38 505 GLU A CA 1
ATOM 4015 C C . GLU A 1 505 ? 27.359 -24.047 -11.188 1 74.38 505 GLU A C 1
ATOM 4017 O O . GLU A 1 505 ? 28.484 -24.344 -10.742 1 74.38 505 GLU A O 1
ATOM 4022 N N . SER A 1 506 ? 26.344 -24.703 -10.898 1 75 506 SER A N 1
ATOM 4023 C CA . SER A 1 506 ? 26.391 -25.891 -10.047 1 75 506 SER A CA 1
ATOM 4024 C C . SER A 1 506 ? 27.156 -27.016 -10.719 1 75 506 SER A C 1
ATOM 4026 O O . SER A 1 506 ? 27.859 -27.781 -10.055 1 75 506 SER A O 1
ATOM 4028 N N . GLN A 1 507 ? 27.125 -27.156 -11.961 1 75.69 507 GLN A N 1
ATOM 4029 C CA . GLN A 1 507 ? 27.828 -28.188 -12.711 1 75.69 507 GLN A CA 1
ATOM 4030 C C . GLN A 1 507 ? 29.312 -27.891 -12.805 1 75.69 507 GLN A C 1
ATOM 4032 O O . GLN A 1 507 ? 30.141 -28.812 -12.789 1 75.69 507 GLN A O 1
ATOM 4037 N N . SER A 1 508 ? 29.609 -26.625 -12.828 1 70.19 508 SER A N 1
ATOM 4038 C CA . SER A 1 508 ? 31.016 -26.234 -12.891 1 70.19 508 SER A CA 1
ATOM 4039 C C . SER A 1 508 ? 31.719 -26.438 -11.555 1 70.19 508 SER A C 1
ATOM 4041 O O . SER A 1 508 ? 32.875 -26.812 -11.508 1 70.19 508 SER A O 1
ATOM 4043 N N . ASN A 1 509 ? 31.031 -26.172 -10.516 1 59.88 509 ASN A N 1
ATOM 4044 C CA . ASN A 1 509 ? 31.609 -26.328 -9.18 1 59.88 509 ASN A CA 1
ATOM 4045 C C . ASN A 1 509 ? 31.703 -27.797 -8.781 1 59.88 509 ASN A C 1
ATOM 4047 O O . ASN A 1 509 ? 32.531 -28.172 -7.957 1 59.88 509 ASN A O 1
ATOM 4051 N N . ALA A 1 510 ? 30.938 -28.75 -9.141 1 56.16 510 ALA A N 1
ATOM 4052 C CA . ALA A 1 510 ? 31.031 -30.172 -8.852 1 56.16 510 ALA A CA 1
ATOM 4053 C C . ALA A 1 510 ? 32.281 -30.781 -9.477 1 56.16 510 ALA A C 1
ATOM 4055 O O . ALA A 1 510 ? 32.844 -31.75 -8.945 1 56.16 510 ALA A O 1
ATOM 4056 N N . GLY A 1 511 ? 32.812 -30.266 -10.578 1 48.06 511 GLY A N 1
ATOM 4057 C CA . GLY A 1 511 ? 34.062 -30.734 -11.133 1 48.06 511 GLY A CA 1
ATOM 4058 C C . GLY A 1 511 ? 35.281 -30.281 -10.336 1 48.06 511 GLY A C 1
ATOM 4059 O O . GLY A 1 511 ? 36.375 -30.766 -10.555 1 48.06 511 GLY A O 1
ATOM 4060 N N . GLN A 1 512 ? 35.375 -29.125 -9.727 1 42.38 512 GLN A N 1
ATOM 4061 C CA . GLN A 1 512 ? 36.562 -28.703 -8.992 1 42.38 512 GLN A CA 1
ATOM 4062 C C . GLN A 1 512 ? 36.625 -29.344 -7.605 1 42.38 512 GLN A C 1
ATOM 4064 O O . GLN A 1 512 ? 35.656 -29.219 -6.832 1 42.38 512 GLN A O 1
ATOM 4069 N N . ASP A 1 513 ? 37.375 -30.422 -7.328 1 37.16 513 ASP A N 1
ATOM 4070 C CA . ASP A 1 513 ? 37.656 -31.219 -6.133 1 37.16 513 ASP A CA 1
ATOM 4071 C C . ASP A 1 513 ? 37.562 -30.359 -4.875 1 37.16 513 ASP A C 1
ATOM 4073 O O . ASP A 1 513 ? 37.406 -30.891 -3.77 1 37.16 513 ASP A O 1
ATOM 4077 N N . SER A 1 514 ? 38.438 -29.203 -4.684 1 34.66 514 SER A N 1
ATOM 4078 C CA . SER A 1 514 ? 38.906 -28.438 -3.529 1 34.66 514 SER A CA 1
ATOM 4079 C C . SER A 1 514 ? 37.781 -27.672 -2.881 1 34.66 514 SER A C 1
ATOM 4081 O O . SER A 1 514 ? 37.969 -27.016 -1.848 1 34.66 514 SER A O 1
ATOM 4083 N N . VAL A 1 515 ? 36.875 -27.344 -3.471 1 33.28 515 VAL A N 1
ATOM 4084 C CA . VAL A 1 515 ? 35.969 -26.406 -2.85 1 33.28 515 VAL A CA 1
ATOM 4085 C C . VAL A 1 515 ? 35.062 -27.125 -1.848 1 33.28 515 VAL A C 1
ATOM 4087 O O . VAL A 1 515 ? 34.156 -26.531 -1.267 1 33.28 515 VAL A O 1
ATOM 4090 N N . ALA A 1 516 ? 35.25 -28.391 -1.721 1 33.94 516 ALA A N 1
ATOM 4091 C CA . ALA A 1 516 ? 34.656 -29.188 -0.651 1 33.94 516 ALA A CA 1
ATOM 4092 C C . ALA A 1 516 ? 35.125 -28.703 0.719 1 33.94 516 ALA A C 1
ATOM 4094 O O . ALA A 1 516 ? 34.406 -28.844 1.709 1 33.94 516 ALA A O 1
ATOM 4095 N N . ASP A 1 517 ? 36.5 -28.516 0.914 1 32.56 517 ASP A N 1
ATOM 4096 C CA . ASP A 1 517 ? 37.125 -28.172 2.189 1 32.56 517 ASP A CA 1
ATOM 4097 C C . ASP A 1 517 ? 36.688 -26.797 2.67 1 32.56 517 ASP A C 1
ATOM 4099 O O . ASP A 1 517 ? 36.938 -26.422 3.809 1 32.56 517 ASP A O 1
ATOM 4103 N N . ALA A 1 518 ? 36.781 -25.844 1.822 1 30.7 518 ALA A N 1
ATOM 4104 C CA . ALA A 1 518 ? 36.656 -24.453 2.258 1 30.7 518 ALA A CA 1
ATOM 4105 C C . ALA A 1 518 ? 35.312 -24.188 2.887 1 30.7 518 ALA A C 1
ATOM 4107 O O . ALA A 1 518 ? 35.094 -23.156 3.523 1 30.7 518 ALA A O 1
ATOM 4108 N N . TYR A 1 519 ? 34.312 -24.781 2.43 1 30.45 519 TYR A N 1
ATOM 4109 C CA . TYR A 1 519 ? 33 -24.531 3.059 1 30.45 519 TYR A CA 1
ATOM 4110 C C . TYR A 1 519 ? 32.719 -25.578 4.145 1 30.45 519 TYR A C 1
ATOM 4112 O O . TYR A 1 519 ? 31.953 -26.5 3.928 1 30.45 519 TYR A O 1
ATOM 4120 N N . SER A 1 520 ? 33.812 -26.156 4.758 1 29.61 520 SER A N 1
ATOM 4121 C CA . SER A 1 520 ? 33.656 -26.891 6.004 1 29.61 520 SER A CA 1
ATOM 4122 C C . SER A 1 520 ? 32.594 -26.266 6.891 1 29.61 520 SER A C 1
ATOM 4124 O O . SER A 1 520 ? 32.531 -25.031 6.992 1 29.61 520 SER A O 1
ATOM 4126 N N . PRO A 1 521 ? 31.625 -27.047 7.316 1 30.22 521 PRO A N 1
ATOM 4127 C CA . PRO A 1 521 ? 30.859 -26.453 8.406 1 30.22 521 PRO A CA 1
ATOM 4128 C C . PRO A 1 521 ? 31.719 -25.656 9.383 1 30.22 521 PRO A C 1
ATOM 4130 O O . PRO A 1 521 ? 32.75 -26.156 9.852 1 30.22 521 PRO A O 1
ATOM 4133 N N . ALA A 1 522 ? 32.156 -24.562 9.227 1 31.75 522 ALA A N 1
ATOM 4134 C CA . ALA A 1 522 ? 32.75 -24.156 10.484 1 31.75 522 ALA A CA 1
ATOM 4135 C C . ALA A 1 522 ? 32.344 -25.094 11.625 1 31.75 522 ALA A C 1
ATOM 4137 O O . ALA A 1 522 ? 31.531 -26 11.422 1 31.75 522 ALA A O 1
ATOM 4138 N N . GLY A 1 523 ? 32.344 -24.375 12.93 1 31.17 523 GLY A N 1
ATOM 4139 C CA . GLY A 1 523 ? 32.094 -25.031 14.195 1 31.17 523 GLY A CA 1
ATOM 4140 C C . GLY A 1 523 ? 31 -26.109 14.109 1 31.17 523 GLY A C 1
ATOM 4141 O O . GLY A 1 523 ? 30.281 -26.172 13.117 1 31.17 523 GLY A O 1
ATOM 4142 N N . GLY A 1 524 ? 31.031 -27.062 15.125 1 31.27 524 GLY A N 1
ATOM 4143 C CA . GLY A 1 524 ? 30.031 -28.031 15.578 1 31.27 524 GLY A CA 1
ATOM 4144 C C . GLY A 1 524 ? 28.609 -27.578 15.289 1 31.27 524 GLY A C 1
ATOM 4145 O O . GLY A 1 524 ? 28.078 -26.703 15.961 1 31.27 524 GLY A O 1
ATOM 4146 N N . VAL A 1 525 ? 28.344 -27.312 14.227 1 36.56 525 VAL A N 1
ATOM 4147 C CA . VAL A 1 525 ? 26.938 -27.031 13.945 1 36.56 525 VAL A CA 1
ATOM 4148 C C . VAL A 1 525 ? 26.047 -27.828 14.898 1 36.56 525 VAL A C 1
ATOM 4150 O O . VAL A 1 525 ? 26.062 -29.062 14.883 1 36.56 525 VAL A O 1
ATOM 4153 N N . SER A 1 526 ? 25.938 -27.406 16.078 1 36.31 526 SER A N 1
ATOM 4154 C CA . SER A 1 526 ? 25.031 -27.953 17.078 1 36.31 526 SER A CA 1
ATOM 4155 C C . SER A 1 526 ? 23.844 -28.641 16.422 1 36.31 526 SER A C 1
ATOM 4157 O O . SER A 1 526 ? 23.406 -28.25 15.344 1 36.31 526 SER A O 1
ATOM 4159 N N . ALA A 1 527 ? 23.531 -29.844 16.766 1 37 527 ALA A N 1
ATOM 4160 C CA . ALA A 1 527 ? 22.344 -30.672 16.625 1 37 527 ALA A CA 1
ATOM 4161 C C . ALA A 1 527 ? 21.109 -29.828 16.375 1 37 527 ALA A C 1
ATOM 4163 O O . ALA A 1 527 ? 20.734 -29 17.219 1 37 527 ALA A O 1
ATOM 4164 N N . GLU A 1 528 ? 20.719 -29.281 15.188 1 47.56 528 GLU A N 1
ATOM 4165 C CA . GLU A 1 528 ? 19.594 -28.609 14.562 1 47.56 528 GLU A CA 1
ATOM 4166 C C . GLU A 1 528 ? 18.281 -28.953 15.258 1 47.56 528 GLU A C 1
ATOM 4168 O O . GLU A 1 528 ? 18.062 -30.109 15.633 1 47.56 528 GLU A O 1
ATOM 4173 N N . ASP A 1 529 ? 17.703 -28.266 16.016 1 52 529 ASP A N 1
ATOM 4174 C CA . ASP A 1 529 ? 16.359 -28.547 16.531 1 52 529 ASP A CA 1
ATOM 4175 C C . ASP A 1 529 ? 15.469 -29.141 15.445 1 52 529 ASP A C 1
ATOM 4177 O O . ASP A 1 529 ? 15.188 -28.484 14.438 1 52 529 ASP A O 1
ATOM 4181 N N . PRO A 1 530 ? 15.469 -30.484 15.234 1 61.44 530 PRO A N 1
ATOM 4182 C CA . PRO A 1 530 ? 14.609 -31.172 14.258 1 61.44 530 PRO A CA 1
ATOM 4183 C C . PRO A 1 530 ? 13.195 -30.578 14.203 1 61.44 530 PRO A C 1
ATOM 4185 O O . PRO A 1 530 ? 12.633 -30.25 15.25 1 61.44 530 PRO A O 1
ATOM 4188 N N . ILE A 1 531 ? 12.898 -29.953 12.953 1 74.5 531 ILE A N 1
ATOM 4189 C CA . ILE A 1 531 ? 11.492 -29.578 12.781 1 74.5 531 ILE A CA 1
ATOM 4190 C C . ILE A 1 531 ? 10.609 -30.812 12.945 1 74.5 531 ILE A C 1
ATOM 4192 O O . ILE A 1 531 ? 10.766 -31.797 12.219 1 74.5 531 ILE A O 1
ATOM 4196 N N . GLU A 1 532 ? 9.82 -30.859 13.922 1 76.5 532 GLU A N 1
ATOM 4197 C CA . GLU A 1 532 ? 8.961 -32 14.25 1 76.5 532 GLU A CA 1
ATOM 4198 C C . GLU A 1 532 ? 7.84 -32.156 13.227 1 76.5 532 GLU A C 1
ATOM 4200 O O . GLU A 1 532 ? 7.293 -31.156 12.742 1 76.5 532 GLU A O 1
ATOM 4205 N N . GLY A 1 533 ? 7.551 -33.312 12.867 1 80.75 533 GLY A N 1
ATOM 4206 C CA . GLY A 1 533 ? 6.359 -33.656 12.109 1 80.75 533 GLY A CA 1
ATOM 4207 C C . GLY A 1 533 ? 6.535 -33.5 10.617 1 80.75 533 GLY A C 1
ATOM 4208 O O . GLY A 1 533 ? 5.551 -33.438 9.867 1 80.75 533 GLY A O 1
ATOM 4209 N N . VAL A 1 534 ? 7.742 -33.438 10.133 1 83.81 534 VAL A N 1
ATOM 4210 C CA . VAL A 1 534 ? 8.016 -33.188 8.727 1 83.81 534 VAL A CA 1
ATOM 4211 C C . VAL A 1 534 ? 7.562 -34.375 7.875 1 83.81 534 VAL A C 1
ATOM 4213 O O . VAL A 1 534 ? 7.129 -34.188 6.734 1 83.81 534 VAL A O 1
ATOM 4216 N N . ASP A 1 535 ? 7.559 -35.531 8.453 1 80.56 535 ASP A N 1
ATOM 4217 C CA . ASP A 1 535 ? 7.156 -36.719 7.719 1 80.56 535 ASP A CA 1
ATOM 4218 C C . ASP A 1 535 ? 5.652 -36.719 7.453 1 80.56 535 ASP A C 1
ATOM 4220 O O . ASP A 1 535 ? 5.195 -37.281 6.453 1 80.56 535 ASP A O 1
ATOM 4224 N N . GLN A 1 536 ? 4.957 -36.062 8.281 1 90.5 536 GLN A N 1
ATOM 4225 C CA . GLN A 1 536 ? 3.504 -36.062 8.164 1 90.5 536 GLN A CA 1
ATOM 4226 C C . GLN A 1 536 ? 3.047 -35.062 7.105 1 90.5 536 GLN A C 1
ATOM 4228 O O . GLN A 1 536 ? 1.878 -35.062 6.711 1 90.5 536 GLN A O 1
ATOM 4233 N N . LEU A 1 537 ? 3.957 -34.344 6.52 1 94.5 537 LEU A N 1
ATOM 4234 C CA . LEU A 1 537 ? 3.645 -33.344 5.492 1 94.5 537 LEU A CA 1
ATOM 4235 C C . LEU A 1 537 ? 3.314 -34.031 4.168 1 94.5 537 LEU A C 1
ATOM 4237 O O . LEU A 1 537 ? 2.729 -33.406 3.277 1 94.5 537 LEU A O 1
ATOM 4241 N N . PHE A 1 538 ? 3.686 -35.312 4.07 1 94.75 538 PHE A N 1
ATOM 4242 C CA . PHE A 1 538 ? 3.566 -36 2.785 1 94.75 538 PHE A CA 1
ATOM 4243 C C . PHE A 1 538 ? 2.758 -37.281 2.922 1 94.75 538 PHE A C 1
ATOM 4245 O O . PHE A 1 538 ? 3.277 -38.375 2.689 1 94.75 538 PHE A O 1
ATOM 4252 N N . PRO A 1 539 ? 1.454 -37.125 3.191 1 92.44 539 PRO A N 1
ATOM 4253 C CA . PRO A 1 539 ? 0.61 -38.312 3.275 1 92.44 539 PRO A CA 1
ATOM 4254 C C . PRO A 1 539 ? 0.235 -38.875 1.904 1 92.44 539 PRO A C 1
ATOM 4256 O O . PRO A 1 539 ? -0.945 -39.094 1.627 1 92.44 539 PRO A O 1
ATOM 4259 N N . PHE A 1 540 ? 1.224 -39.156 1.084 1 94.38 540 PHE A N 1
ATOM 4260 C CA . PHE A 1 540 ? 1.011 -39.594 -0.292 1 94.38 540 PHE A CA 1
ATOM 4261 C C . PHE A 1 540 ? 1.624 -40.969 -0.527 1 94.38 540 PHE A C 1
ATOM 4263 O O . PHE A 1 540 ? 2.555 -41.375 0.175 1 94.38 540 PHE A O 1
ATOM 4270 N N . PRO A 1 541 ? 1.059 -41.719 -1.428 1 92.06 541 PRO A N 1
ATOM 4271 C CA . PRO A 1 541 ? 1.645 -43.031 -1.756 1 92.06 541 PRO A CA 1
ATOM 4272 C C . PRO A 1 541 ? 3.082 -42.906 -2.262 1 92.06 541 PRO A C 1
ATOM 4274 O O . PRO A 1 541 ? 3.449 -41.906 -2.871 1 92.06 541 PRO A O 1
ATOM 4277 N N . ALA A 1 542 ? 3.848 -43.906 -2.109 1 86.75 542 ALA A N 1
ATOM 4278 C CA . ALA A 1 542 ? 5.27 -43.938 -2.441 1 86.75 542 ALA A CA 1
ATOM 4279 C C . ALA A 1 542 ? 5.484 -43.688 -3.938 1 86.75 542 ALA A C 1
ATOM 4281 O O . ALA A 1 542 ? 6.516 -43.156 -4.348 1 86.75 542 ALA A O 1
ATOM 4282 N N . ASP A 1 543 ? 4.488 -44.094 -4.691 1 87.88 543 ASP A N 1
ATOM 4283 C CA . ASP A 1 543 ? 4.645 -44 -6.137 1 87.88 543 ASP A CA 1
ATOM 4284 C C . ASP A 1 543 ? 4.363 -42.594 -6.633 1 87.88 543 ASP A C 1
ATOM 4286 O O . ASP A 1 543 ? 4.582 -42.281 -7.809 1 87.88 543 ASP A O 1
ATOM 4290 N N . PHE A 1 544 ? 3.85 -41.75 -5.758 1 92.5 544 PHE A N 1
ATOM 4291 C CA . PHE A 1 544 ? 3.586 -40.375 -6.145 1 92.5 544 PHE A CA 1
ATOM 4292 C C . PHE A 1 544 ? 4.875 -39.656 -6.535 1 92.5 544 PHE A C 1
ATOM 4294 O O . PHE A 1 544 ? 4.914 -38.938 -7.527 1 92.5 544 PHE A O 1
ATOM 4301 N N . SER A 1 545 ? 5.922 -39.906 -5.754 1 89.19 545 SER A N 1
ATOM 4302 C CA . SER A 1 545 ? 7.254 -39.406 -6.062 1 89.19 545 SER A CA 1
ATOM 4303 C C . SER A 1 545 ? 8.336 -40.375 -5.629 1 89.19 545 SER A C 1
ATOM 4305 O O . SER A 1 545 ? 8.234 -40.969 -4.555 1 89.19 545 SER A O 1
ATOM 4307 N N . THR A 1 546 ? 9.375 -40.5 -6.441 1 82.38 546 THR A N 1
ATOM 4308 C CA . THR A 1 546 ? 10.43 -41.469 -6.164 1 82.38 546 THR A CA 1
ATOM 4309 C C . THR A 1 546 ? 11.312 -41 -5.02 1 82.38 546 THR A C 1
ATOM 4311 O O . THR A 1 546 ? 12.062 -41.781 -4.43 1 82.38 546 THR A O 1
ATOM 4314 N N . ASN A 1 547 ? 11.203 -39.719 -4.711 1 87.12 547 ASN A N 1
ATOM 4315 C CA . ASN A 1 547 ? 12.07 -39.156 -3.672 1 87.12 547 ASN A CA 1
ATOM 4316 C C . ASN A 1 547 ? 11.43 -39.281 -2.291 1 87.12 547 ASN A C 1
ATOM 4318 O O . ASN A 1 547 ? 12.055 -38.938 -1.283 1 87.12 547 ASN A O 1
ATOM 4322 N N . LEU A 1 548 ? 10.203 -39.781 -2.184 1 88.5 548 LEU A N 1
ATOM 4323 C CA . LEU A 1 548 ? 9.523 -39.906 -0.9 1 88.5 548 LEU A CA 1
ATOM 4324 C C . LEU A 1 548 ? 10.266 -40.844 0.042 1 88.5 548 LEU A C 1
ATOM 4326 O O . LEU A 1 548 ? 10.133 -40.719 1.264 1 88.5 548 LEU A O 1
ATOM 4330 N N . ASP A 1 549 ? 11.078 -41.688 -0.502 1 85.31 549 ASP A N 1
ATOM 4331 C CA . ASP A 1 549 ? 11.836 -42.656 0.293 1 85.31 549 ASP A CA 1
ATOM 4332 C C . ASP A 1 549 ? 12.945 -41.969 1.082 1 85.31 549 ASP A C 1
ATOM 4334 O O . ASP A 1 549 ? 13.461 -42.5 2.055 1 85.31 549 ASP A O 1
ATOM 4338 N N . LEU A 1 550 ? 13.242 -40.75 0.709 1 81.81 550 LEU A N 1
ATOM 4339 C CA . LEU A 1 550 ? 14.289 -40 1.396 1 81.81 550 LEU A CA 1
ATOM 4340 C C . LEU A 1 550 ? 13.844 -39.625 2.801 1 81.81 550 LEU A C 1
ATOM 4342 O O . LEU A 1 550 ? 14.68 -39.312 3.656 1 81.81 550 LEU A O 1
ATOM 4346 N N . LEU A 1 551 ? 12.531 -39.531 3.016 1 81.62 551 LEU A N 1
ATOM 4347 C CA . LEU A 1 551 ? 12.016 -39.125 4.316 1 81.62 551 LEU A CA 1
ATOM 4348 C C . LEU A 1 551 ? 12.047 -40.281 5.305 1 81.62 551 LEU A C 1
ATOM 4350 O O . LEU A 1 551 ? 12.086 -40.094 6.52 1 81.62 551 LEU A O 1
ATOM 4354 N N . GLN A 1 552 ? 11.781 -41.562 4.93 1 67.94 552 GLN A N 1
ATOM 4355 C CA . GLN A 1 552 ? 11.766 -42.719 5.793 1 67.94 552 GLN A CA 1
ATOM 4356 C C . GLN A 1 552 ? 13.156 -43.031 6.344 1 67.94 552 GLN A C 1
ATOM 4358 O O . GLN A 1 552 ? 13.297 -43.562 7.449 1 67.94 552 GLN A O 1
ATOM 4363 N N . HIS A 1 553 ? 14.18 -42.844 5.535 1 54.31 553 HIS A N 1
ATOM 4364 C CA . HIS A 1 553 ? 15.516 -43.188 6.02 1 54.31 553 HIS A CA 1
ATOM 4365 C C . HIS A 1 553 ? 16.062 -42.125 6.949 1 54.31 553 HIS A C 1
ATOM 4367 O O . HIS A 1 553 ? 16.234 -40.969 6.539 1 54.31 553 HIS A O 1
ATOM 4373 N N . GLY A 1 554 ? 15.523 -41.875 8.117 1 44.25 554 GLY A N 1
ATOM 4374 C CA . GLY A 1 554 ? 16.094 -41.031 9.156 1 44.25 554 GLY A CA 1
ATOM 4375 C C . GLY A 1 554 ? 17.547 -40.656 8.906 1 44.25 554 GLY A C 1
ATOM 4376 O O . GLY A 1 554 ? 18.203 -41.281 8.078 1 44.25 554 GLY A O 1
ATOM 4377 N N . GLU A 1 555 ? 18.078 -39.469 9.641 1 41.09 555 GLU A N 1
ATOM 4378 C CA . GLU A 1 555 ? 19.469 -39.031 9.664 1 41.09 555 GLU A CA 1
ATOM 4379 C C . GLU A 1 555 ? 20.406 -40.219 9.883 1 41.09 555 GLU A C 1
ATOM 4381 O O . GLU A 1 555 ? 21.578 -40.031 10.211 1 41.09 555 GLU A O 1
ATOM 4386 N N . SER A 1 556 ? 20.031 -41.375 10.062 1 34.34 556 SER A N 1
ATOM 4387 C CA . SER A 1 556 ? 21.219 -42.219 10.211 1 34.34 556 SER A CA 1
ATOM 4388 C C . SER A 1 556 ? 22.188 -42 9.062 1 34.34 556 SER A C 1
ATOM 4390 O O . SER A 1 556 ? 22 -42.562 7.973 1 34.34 556 SER A O 1
ATOM 4392 N N . VAL A 1 557 ? 22.688 -40.812 8.969 1 35.38 557 VAL A N 1
ATOM 4393 C CA . VAL A 1 557 ? 23.906 -40.531 8.203 1 35.38 557 VAL A CA 1
ATOM 4394 C C . VAL A 1 557 ? 24.875 -41.719 8.312 1 35.38 557 VAL A C 1
ATOM 4396 O O . VAL A 1 557 ? 25.516 -41.906 9.344 1 35.38 557 VAL A O 1
ATOM 4399 N N . GLY A 1 558 ? 24.609 -42.875 8.219 1 30.19 558 GLY A N 1
ATOM 4400 C CA . GLY A 1 558 ? 25.797 -43.656 7.91 1 30.19 558 GLY A CA 1
ATOM 4401 C C . GLY A 1 558 ? 26.719 -42.969 6.926 1 30.19 558 GLY A C 1
ATOM 4402 O O . GLY A 1 558 ? 26.328 -42 6.258 1 30.19 558 GLY A O 1
ATOM 4403 N N . GLU A 1 559 ? 28.141 -43.344 6.863 1 35.12 559 GLU A N 1
ATOM 4404 C CA . GLU A 1 559 ? 29.328 -42.844 6.199 1 35.12 559 GLU A CA 1
ATOM 4405 C C . GLU A 1 559 ? 29.016 -42.375 4.777 1 35.12 559 GLU A C 1
ATOM 4407 O O . GLU A 1 559 ? 29.609 -41.406 4.285 1 35.12 559 GLU A O 1
ATOM 4412 N N . SER A 1 560 ? 28.422 -43.219 3.854 1 32.75 560 SER A N 1
ATOM 4413 C CA . SER A 1 560 ? 28.766 -43.156 2.436 1 32.75 560 SER A CA 1
ATOM 4414 C C . SER A 1 560 ? 27.938 -42.062 1.738 1 32.75 560 SER A C 1
ATOM 4416 O O . SER A 1 560 ? 28.328 -41.562 0.684 1 32.75 560 SER A O 1
ATOM 4418 N N . HIS A 1 561 ? 26.594 -42.062 1.754 1 36.53 561 HIS A N 1
ATOM 4419 C CA . HIS A 1 561 ? 25.969 -41.25 0.729 1 36.53 561 HIS A CA 1
ATOM 4420 C C . HIS A 1 561 ? 25.953 -39.781 1.135 1 36.53 561 HIS A C 1
ATOM 4422 O O . HIS A 1 561 ? 25.109 -39.344 1.933 1 36.53 561 HIS A O 1
ATOM 4428 N N . GLU A 1 562 ? 27.016 -39.094 1.148 1 36.28 562 GLU A N 1
ATOM 4429 C CA . GLU A 1 562 ? 27.25 -37.688 1.437 1 36.28 562 GLU A CA 1
ATOM 4430 C C . GLU A 1 562 ? 26.328 -36.812 0.599 1 36.28 562 GLU A C 1
ATOM 4432 O O . GLU A 1 562 ? 26.531 -36.656 -0.61 1 36.28 562 GLU A O 1
ATOM 4437 N N . ASP A 1 563 ? 25.062 -36.938 0.782 1 43.72 563 ASP A N 1
ATOM 4438 C CA . ASP A 1 563 ? 24.281 -35.844 0.195 1 43.72 563 ASP A CA 1
ATOM 4439 C C . ASP A 1 563 ? 24.953 -34.5 0.449 1 43.72 563 ASP A C 1
ATOM 4441 O O . ASP A 1 563 ? 25.281 -34.156 1.59 1 43.72 563 ASP A O 1
ATOM 4445 N N . VAL A 1 564 ? 25.75 -34.031 -0.533 1 39.53 564 VAL A N 1
ATOM 4446 C CA . VAL A 1 564 ? 26.391 -32.719 -0.478 1 39.53 564 VAL A CA 1
ATOM 4447 C C . VAL A 1 564 ? 25.344 -31.625 -0.55 1 39.53 564 VAL A C 1
ATOM 4449 O O . VAL A 1 564 ? 24.625 -31.5 -1.55 1 39.53 564 VAL A O 1
ATOM 4452 N N . MET A 1 565 ? 24.781 -31.359 0.596 1 42.47 565 MET A N 1
ATOM 4453 C CA . MET A 1 565 ? 23.906 -30.172 0.68 1 42.47 565 MET A CA 1
ATOM 4454 C C . MET A 1 565 ? 24.688 -28.906 0.325 1 42.47 565 MET A C 1
ATOM 4456 O O . MET A 1 565 ? 25.734 -28.641 0.904 1 42.47 565 MET A O 1
ATOM 4460 N N . ILE A 1 566 ? 24.641 -28.516 -0.947 1 37.88 566 ILE A N 1
ATOM 4461 C CA . ILE A 1 566 ? 25.312 -27.297 -1.369 1 37.88 566 ILE A CA 1
ATOM 4462 C C . ILE A 1 566 ? 24.578 -26.078 -0.796 1 37.88 566 ILE A C 1
ATOM 4464 O O . ILE A 1 566 ? 23.344 -26.031 -0.803 1 37.88 566 ILE A O 1
ATOM 4468 N N . ASP A 1 567 ? 25.297 -25.406 -0.022 1 36.84 567 ASP A N 1
ATOM 4469 C CA . ASP A 1 567 ? 24.844 -24.141 0.551 1 36.84 567 ASP A CA 1
ATOM 4470 C C . ASP A 1 567 ? 24.203 -23.25 -0.517 1 36.84 567 ASP A C 1
ATOM 4472 O O . ASP A 1 567 ? 24.875 -22.859 -1.475 1 36.84 567 ASP A O 1
ATOM 4476 N N . VAL A 1 568 ? 23.016 -23.312 -0.464 1 41.53 568 VAL A N 1
ATOM 4477 C CA . VAL A 1 568 ? 22.234 -22.516 -1.411 1 41.53 568 VAL A CA 1
ATOM 4478 C C . VAL A 1 568 ? 22.75 -21.078 -1.428 1 41.53 568 VAL A C 1
ATOM 4480 O O . VAL A 1 568 ? 22.844 -20.469 -2.49 1 41.53 568 VAL A O 1
ATOM 4483 N N . LEU A 1 569 ? 23.094 -20.5 -0.128 1 37.56 569 LEU A N 1
ATOM 4484 C CA . LEU A 1 569 ? 23.406 -19.078 -0.02 1 37.56 569 LEU A CA 1
ATOM 4485 C C . LEU A 1 569 ? 24.844 -18.812 -0.437 1 37.56 569 LEU A C 1
ATOM 4487 O O . LEU A 1 569 ? 25.219 -17.656 -0.706 1 37.56 569 LEU A O 1
ATOM 4491 N N . ALA A 1 570 ? 25.875 -19.797 -0.115 1 32.66 570 ALA A N 1
ATOM 4492 C CA . ALA A 1 570 ? 27.203 -19.469 -0.604 1 32.66 570 ALA A CA 1
ATOM 4493 C C . ALA A 1 570 ? 27.156 -19 -2.053 1 32.66 570 ALA A C 1
ATOM 4495 O O . ALA A 1 570 ? 28.062 -18.297 -2.512 1 32.66 570 ALA A O 1
ATOM 4496 N N . PHE A 1 571 ? 26.406 -19.594 -2.52 1 29.38 571 PHE A N 1
ATOM 4497 C CA . PHE A 1 571 ? 26.141 -19.141 -3.881 1 29.38 571 PHE A CA 1
ATOM 4498 C C . PHE A 1 571 ? 25.422 -17.797 -3.877 1 29.38 571 PHE A C 1
ATOM 4500 O O . PHE A 1 571 ? 25.5 -17.047 -4.852 1 29.38 571 PHE A O 1
ATOM 4507 N N . GLU A 1 572 ? 24.891 -17.641 -2.785 1 34.97 572 GLU A N 1
ATOM 4508 C CA . GLU A 1 572 ? 24.125 -16.406 -2.627 1 34.97 572 GLU A CA 1
ATOM 4509 C C . GLU A 1 572 ? 25.031 -15.211 -2.379 1 34.97 572 GLU A C 1
ATOM 4511 O O . GLU A 1 572 ? 24.656 -14.07 -2.66 1 34.97 572 GLU A O 1
ATOM 4516 N N . SER A 1 573 ? 26.219 -15.484 -1.616 1 31.14 573 SER A N 1
ATOM 4517 C CA . SER A 1 573 ? 27.078 -14.32 -1.495 1 31.14 573 SER A CA 1
ATOM 4518 C C . SER A 1 573 ? 27.422 -13.742 -2.865 1 31.14 573 SER A C 1
ATOM 4520 O O . SER A 1 573 ? 27.656 -12.539 -2.996 1 31.14 573 SER A O 1
ATOM 4522 N N . SER A 1 574 ? 27.922 -14.602 -3.758 1 29.88 574 SER A N 1
ATOM 4523 C CA . SER A 1 574 ? 28.125 -14.227 -5.156 1 29.88 574 SER A CA 1
ATOM 4524 C C . SER A 1 574 ? 26.797 -13.82 -5.805 1 29.88 574 SER A C 1
ATOM 4526 O O . SER A 1 574 ? 26.797 -13.141 -6.828 1 29.88 574 SER A O 1
ATOM 4528 N N . LEU A 1 575 ? 25.859 -14.461 -5.414 1 29.48 575 LEU A N 1
ATOM 4529 C CA . LEU A 1 575 ? 24.531 -14 -5.852 1 29.48 575 LEU A CA 1
ATOM 4530 C C . LEU A 1 575 ? 24.109 -12.75 -5.086 1 29.48 575 LEU A C 1
ATOM 4532 O O . LEU A 1 575 ? 23.297 -11.969 -5.57 1 29.48 575 LEU A O 1
ATOM 4536 N N . ILE A 1 576 ? 24.609 -12.734 -3.768 1 29.16 576 ILE A N 1
ATOM 4537 C CA . ILE A 1 576 ? 24.297 -11.57 -2.941 1 29.16 576 ILE A CA 1
ATOM 4538 C C . ILE A 1 576 ? 25.531 -10.664 -2.85 1 29.16 576 ILE A C 1
ATOM 4540 O O . ILE A 1 576 ? 25.484 -9.617 -2.203 1 29.16 576 ILE A O 1
ATOM 4544 N N . ASP A 1 577 ? 26.797 -11.289 -3.02 1 27.39 577 ASP A N 1
ATOM 4545 C CA . ASP A 1 577 ? 27.938 -10.383 -2.902 1 27.39 577 ASP A CA 1
ATOM 4546 C C . ASP A 1 577 ? 27.969 -9.391 -4.07 1 27.39 577 ASP A C 1
ATOM 4548 O O . ASP A 1 577 ? 28.344 -9.766 -5.188 1 27.39 577 ASP A O 1
ATOM 4552 N N . TRP A 1 578 ? 27.234 -8.562 -3.822 1 26.42 578 TRP A N 1
ATOM 4553 C CA . TRP A 1 578 ? 27.109 -7.434 -4.734 1 26.42 578 TRP A CA 1
ATOM 4554 C C . TRP A 1 578 ? 28.375 -6.578 -4.711 1 26.42 578 TRP A C 1
ATOM 4556 O O . TRP A 1 578 ? 28.344 -5.41 -5.113 1 26.42 578 TRP A O 1
ATOM 4566 N N . SER A 1 579 ? 29.5 -7.066 -4.109 1 25.41 579 SER A N 1
ATOM 4567 C CA . SER A 1 579 ? 30.625 -6.156 -4.258 1 25.41 579 SER A CA 1
ATOM 4568 C C . SER A 1 579 ? 31.125 -6.121 -5.699 1 25.41 579 SER A C 1
ATOM 4570 O O . SER A 1 579 ? 31.594 -7.133 -6.223 1 25.41 579 SER A O 1
ATOM 4572 N N . MET A 1 580 ? 30.359 -5.559 -6.547 1 26.38 580 MET A N 1
ATOM 4573 C CA . MET A 1 580 ? 30.969 -5.223 -7.828 1 26.38 580 MET A CA 1
ATOM 4574 C C . MET A 1 580 ? 32.406 -4.762 -7.637 1 26.38 580 MET A C 1
ATOM 4576 O O . MET A 1 580 ? 32.719 -4.008 -6.707 1 26.38 580 MET A O 1
ATOM 4580 N N . ASP A 1 581 ? 33.25 -5.535 -8.016 1 23.58 581 ASP A N 1
ATOM 4581 C CA . ASP A 1 581 ? 34.438 -4.848 -8.539 1 23.58 581 ASP A CA 1
ATOM 4582 C C . ASP A 1 581 ? 34.031 -3.754 -9.531 1 23.58 581 ASP A C 1
ATOM 4584 O O . ASP A 1 581 ? 33.469 -4.039 -10.594 1 23.58 581 ASP A O 1
ATOM 4588 N N . ASN A 1 582 ? 33.625 -2.617 -9.203 1 26.09 582 ASN A N 1
ATOM 4589 C CA . ASN A 1 582 ? 33.406 -1.325 -9.836 1 26.09 582 ASN A CA 1
ATOM 4590 C C . ASN A 1 582 ? 34.469 -1.005 -10.859 1 26.09 582 ASN A C 1
ATOM 4592 O O . ASN A 1 582 ? 34.719 0.164 -11.156 1 26.09 582 ASN A O 1
ATOM 4596 N N . SER A 1 583 ? 35.406 -1.786 -11.18 1 23.72 583 SER A N 1
ATOM 4597 C CA . SER A 1 583 ? 36.281 -1.025 -12.039 1 23.72 583 SER A CA 1
ATOM 4598 C C . SER A 1 583 ? 35.594 -0.586 -13.32 1 23.72 583 SER A C 1
ATOM 4600 O O . SER A 1 583 ? 35.812 0.526 -13.805 1 23.72 583 SER A O 1
ATOM 4602 N N . SER A 1 584 ? 35.219 -1.48 -14.227 1 23.33 584 SER A N 1
ATOM 4603 C CA . SER A 1 584 ? 35.219 -0.908 -15.57 1 23.33 584 SER A CA 1
ATOM 4604 C C . SER A 1 584 ? 33.969 -0.066 -15.805 1 23.33 584 SER A C 1
ATOM 4606 O O . SER A 1 584 ? 34.062 1.08 -16.25 1 23.33 584 SER A O 1
ATOM 4608 N N . ASN A 1 585 ? 32.781 -0.669 -16.344 1 21.67 585 ASN A N 1
ATOM 4609 C CA . ASN A 1 585 ? 31.938 0.076 -17.266 1 21.67 585 ASN A CA 1
ATOM 4610 C C . ASN A 1 585 ? 30.891 0.903 -16.516 1 21.67 585 ASN A C 1
ATOM 4612 O O . ASN A 1 585 ? 29.859 1.264 -17.078 1 21.67 585 ASN A O 1
ATOM 4616 N N . PHE A 1 586 ? 30.844 0.987 -15.258 1 24.91 586 PHE A N 1
ATOM 4617 C CA . PHE A 1 586 ? 30.031 2.139 -14.875 1 24.91 586 PHE A CA 1
ATOM 4618 C C . PHE A 1 586 ? 30.594 3.42 -15.477 1 24.91 586 PHE A C 1
ATOM 4620 O O . PHE A 1 586 ? 31.391 4.121 -14.844 1 24.91 586 PHE A O 1
ATOM 4627 N N . HIS A 1 587 ? 31.062 3.447 -16.656 1 23.42 587 HIS A N 1
ATOM 4628 C CA . HIS A 1 587 ? 31.234 4.77 -17.25 1 23.42 587 HIS A CA 1
ATOM 4629 C C . HIS A 1 587 ? 30.078 5.688 -16.891 1 23.42 587 HIS A C 1
ATOM 4631 O O . HIS A 1 587 ? 29 5.219 -16.484 1 23.42 587 HIS A O 1
ATOM 4637 N N . ALA A 1 588 ? 30.312 7.078 -17.266 1 21.42 588 ALA A N 1
ATOM 4638 C CA . ALA A 1 588 ? 29.719 8.398 -17.094 1 21.42 588 ALA A CA 1
ATOM 4639 C C . ALA A 1 588 ? 28.281 8.422 -17.609 1 21.42 588 ALA A C 1
ATOM 4641 O O . ALA A 1 588 ? 28.031 8.234 -18.797 1 21.42 588 ALA A O 1
ATOM 4642 N N . MET A 1 589 ? 27.469 8 -17.156 1 21.56 589 MET A N 1
ATOM 4643 C CA . MET A 1 589 ? 26.25 8.617 -17.672 1 21.56 589 MET A CA 1
ATOM 4644 C C . MET A 1 589 ? 26.406 10.133 -17.766 1 21.56 589 MET A C 1
ATOM 4646 O O . MET A 1 589 ? 26.359 10.828 -16.75 1 21.56 589 MET A O 1
ATOM 4650 N N . THR A 1 590 ? 27.438 10.586 -18.547 1 21.95 590 THR A N 1
ATOM 4651 C CA . THR A 1 590 ? 27.625 11.969 -18.969 1 21.95 590 THR A CA 1
ATOM 4652 C C . THR A 1 590 ? 26.375 12.508 -19.641 1 21.95 590 THR A C 1
ATOM 4654 O O . THR A 1 590 ? 25.547 11.742 -20.141 1 21.95 590 THR A O 1
ATOM 4657 N N . ALA A 1 591 ? 26.141 13.93 -19.531 1 22.73 591 ALA A N 1
ATOM 4658 C CA . ALA A 1 591 ? 25.234 14.805 -20.25 1 22.73 591 ALA A CA 1
ATOM 4659 C C . ALA A 1 591 ? 25.266 14.516 -21.75 1 22.73 591 ALA A C 1
ATOM 4661 O O . ALA A 1 591 ? 24.328 14.859 -22.484 1 22.73 591 ALA A O 1
ATOM 4662 N N . ALA A 1 592 ? 26.422 14.148 -22.234 1 22.06 592 ALA A N 1
ATOM 4663 C CA . ALA A 1 592 ? 26.719 14.164 -23.656 1 22.06 592 ALA A CA 1
ATOM 4664 C C . ALA A 1 592 ? 25.906 13.102 -24.406 1 22.06 592 ALA A C 1
ATOM 4666 O O . ALA A 1 592 ? 25.938 13.047 -25.641 1 22.06 592 ALA A O 1
ATOM 4667 N N . ASP A 1 593 ? 25.688 12.016 -23.828 1 22.08 593 ASP A N 1
ATOM 4668 C CA . ASP A 1 593 ? 25.203 11.148 -24.891 1 22.08 593 ASP A CA 1
ATOM 4669 C C . ASP A 1 593 ? 23.828 11.594 -25.391 1 22.08 593 ASP A C 1
ATOM 4671 O O . ASP A 1 593 ? 23.094 10.797 -25.969 1 22.08 593 ASP A O 1
ATOM 4675 N N . PHE A 1 594 ? 23.453 12.719 -24.766 1 18.7 594 PHE A N 1
ATOM 4676 C CA . PHE A 1 594 ? 22.469 13.555 -25.453 1 18.7 594 PHE A CA 1
ATOM 4677 C C . PHE A 1 594 ? 22.984 13.992 -26.812 1 18.7 594 PHE A C 1
ATOM 4679 O O . PHE A 1 594 ? 24.078 14.539 -26.938 1 18.7 594 PHE A O 1
ATOM 4686 N N . PRO A 1 595 ? 22.656 13.227 -27.766 1 19.11 595 PRO A N 1
ATOM 4687 C CA . PRO A 1 595 ? 23.094 13.719 -29.078 1 19.11 595 PRO A CA 1
ATOM 4688 C C . PRO A 1 595 ? 22.859 15.219 -29.266 1 19.11 595 PRO A C 1
ATOM 4690 O O . PRO A 1 595 ? 21.766 15.711 -28.984 1 19.11 595 PRO A O 1
ATOM 4693 N N . LEU A 1 596 ? 23.875 16.062 -28.969 1 19 596 LEU A N 1
ATOM 4694 C CA . LEU A 1 596 ? 23.984 17.438 -29.438 1 19 596 LEU A CA 1
ATOM 4695 C C . LEU A 1 596 ? 23.75 17.516 -30.938 1 19 596 LEU A C 1
ATOM 4697 O O . LEU A 1 596 ? 24.641 17.203 -31.734 1 19 596 LEU A O 1
ATOM 4701 N N . SER A 1 597 ? 22.797 16.906 -31.531 1 17.69 597 SER A N 1
ATOM 4702 C CA . SER A 1 597 ? 22.828 17.281 -32.938 1 17.69 597 SER A CA 1
ATOM 4703 C C . SER A 1 597 ? 23.062 18.781 -33.094 1 17.69 597 SER A C 1
ATOM 4705 O O . SER A 1 597 ? 22.875 19.547 -32.156 1 17.69 597 SER A O 1
ATOM 4707 N N . ALA A 1 598 ? 23.359 19.219 -34.469 1 17.58 598 ALA A N 1
ATOM 4708 C CA . ALA A 1 598 ? 23.859 20.25 -35.375 1 17.58 598 ALA A CA 1
ATOM 4709 C C . ALA A 1 598 ? 23 21.5 -35.312 1 17.58 598 ALA A C 1
ATOM 4711 O O . ALA A 1 598 ? 21.844 21.484 -35.781 1 17.58 598 ALA A O 1
ATOM 4712 N N . MET A 1 599 ? 23.016 22.297 -34.344 1 15.66 599 MET A N 1
ATOM 4713 C CA . MET A 1 599 ? 22.766 23.688 -34.688 1 15.66 599 MET A CA 1
ATOM 4714 C C . MET A 1 599 ? 23.828 24.234 -35.625 1 15.66 599 MET A C 1
ATOM 4716 O O . MET A 1 599 ? 24.906 24.625 -35.188 1 15.66 599 MET A O 1
ATOM 4720 N N . SER A 1 600 ? 24.219 23.5 -36.719 1 16.61 600 SER A N 1
ATOM 4721 C CA . SER A 1 600 ? 24.703 24.438 -37.688 1 16.61 600 SER A CA 1
ATOM 4722 C C . SER A 1 600 ? 23.719 25.594 -37.906 1 16.61 600 SER A C 1
ATOM 4724 O O . SER A 1 600 ? 22.531 25.438 -37.688 1 16.61 600 SER A O 1
ATOM 4726 N N . ALA A 1 601 ? 24.438 26.5 -38.844 1 17.7 601 ALA A N 1
ATOM 4727 C CA . ALA A 1 601 ? 24.188 27.594 -39.781 1 17.7 601 ALA A CA 1
ATOM 4728 C C . ALA A 1 601 ? 23.203 27.172 -40.844 1 17.7 601 ALA A C 1
ATOM 4730 O O . ALA A 1 601 ? 23.234 26.031 -41.312 1 17.7 601 ALA A O 1
ATOM 4731 N N . MET B 1 1 ? 73.812 33.688 -14.195 1 22.8 1 MET B N 1
ATOM 4732 C CA . MET B 1 1 ? 72.375 33.5 -14.461 1 22.8 1 MET B CA 1
ATOM 4733 C C . MET B 1 1 ? 71.688 32.812 -13.289 1 22.8 1 MET B C 1
ATOM 4735 O O . MET B 1 1 ? 71.812 31.594 -13.125 1 22.8 1 MET B O 1
ATOM 4739 N N . GLU B 1 2 ? 71.688 33.375 -12.281 1 21.42 2 GLU B N 1
ATOM 4740 C CA . GLU B 1 2 ? 71.688 33.031 -10.859 1 21.42 2 GLU B CA 1
ATOM 4741 C C . GLU B 1 2 ? 70.375 32.438 -10.414 1 21.42 2 GLU B C 1
ATOM 4743 O O . GLU B 1 2 ? 69.312 32.906 -10.828 1 21.42 2 GLU B O 1
ATOM 4748 N N . ARG B 1 3 ? 70.562 31.125 -10.18 1 28.84 3 ARG B N 1
ATOM 4749 C CA . ARG B 1 3 ? 69.562 30.109 -9.797 1 28.84 3 ARG B CA 1
ATOM 4750 C C . ARG B 1 3 ? 68.688 30.625 -8.664 1 28.84 3 ARG B C 1
ATOM 4752 O O . ARG B 1 3 ? 69.188 30.844 -7.547 1 28.84 3 ARG B O 1
ATOM 4759 N N . ASN B 1 4 ? 68.062 31.781 -8.984 1 24.72 4 ASN B N 1
ATOM 4760 C CA . ASN B 1 4 ? 67.312 32.594 -8.055 1 24.72 4 ASN B CA 1
ATOM 4761 C C . ASN B 1 4 ? 66.438 31.734 -7.141 1 24.72 4 ASN B C 1
ATOM 4763 O O . ASN B 1 4 ? 65.562 30.984 -7.621 1 24.72 4 ASN B O 1
ATOM 4767 N N . ARG B 1 5 ? 67.062 31.344 -6.098 1 27.03 5 ARG B N 1
ATOM 4768 C CA . ARG B 1 5 ? 66.625 30.484 -5.004 1 27.03 5 ARG B CA 1
ATOM 4769 C C . ARG B 1 5 ? 65.25 30.906 -4.504 1 27.03 5 ARG B C 1
ATOM 4771 O O . ARG B 1 5 ? 65.062 32.062 -4.133 1 27.03 5 ARG B O 1
ATOM 4778 N N . ILE B 1 6 ? 64.312 30.375 -5.145 1 29.91 6 ILE B N 1
ATOM 4779 C CA . ILE B 1 6 ? 62.938 30.641 -4.852 1 29.91 6 ILE B CA 1
ATOM 4780 C C . ILE B 1 6 ? 62.688 30.562 -3.344 1 29.91 6 ILE B C 1
ATOM 4782 O O . ILE B 1 6 ? 62.938 29.516 -2.723 1 29.91 6 ILE B O 1
ATOM 4786 N N . VAL B 1 7 ? 63.125 31.547 -2.639 1 29.7 7 VAL B N 1
ATOM 4787 C CA . VAL B 1 7 ? 62.969 31.734 -1.197 1 29.7 7 VAL B CA 1
ATOM 4788 C C . VAL B 1 7 ? 61.625 31.234 -0.73 1 29.7 7 VAL B C 1
ATOM 4790 O O . VAL B 1 7 ? 60.594 31.547 -1.345 1 29.7 7 VAL B O 1
ATOM 4793 N N . SER B 1 8 ? 61.719 30.156 -0.164 1 29.03 8 SER B N 1
ATOM 4794 C CA . SER B 1 8 ? 60.594 29.453 0.44 1 29.03 8 SER B CA 1
ATOM 4795 C C . SER B 1 8 ? 59.812 30.375 1.351 1 29.03 8 SER B C 1
ATOM 4797 O O . SER B 1 8 ? 60.375 31.016 2.242 1 29.03 8 SER B O 1
ATOM 4799 N N . ARG B 1 9 ? 59.031 31.188 0.82 1 34.94 9 ARG B N 1
ATOM 4800 C CA . ARG B 1 9 ? 58.188 32.156 1.515 1 34.94 9 ARG B CA 1
ATOM 4801 C C . ARG B 1 9 ? 57.656 31.594 2.822 1 34.94 9 ARG B C 1
ATOM 4803 O O . ARG B 1 9 ? 56.969 30.562 2.826 1 34.94 9 ARG B O 1
ATOM 4810 N N . THR B 1 10 ? 58.219 31.844 3.875 1 35.41 10 THR B N 1
ATOM 4811 C CA . THR B 1 10 ? 57.906 31.484 5.25 1 35.41 10 THR B CA 1
ATOM 4812 C C . THR B 1 10 ? 56.438 31.734 5.559 1 35.41 10 THR B C 1
ATOM 4814 O O . THR B 1 10 ? 55.906 32.781 5.219 1 35.41 10 THR B O 1
ATOM 4817 N N . ARG B 1 11 ? 55.75 30.797 5.785 1 42.34 11 ARG B N 1
ATOM 4818 C CA . ARG B 1 11 ? 54.312 30.719 6.043 1 42.34 11 ARG B CA 1
ATOM 4819 C C . ARG B 1 11 ? 53.906 31.625 7.191 1 42.34 11 ARG B C 1
ATOM 4821 O O . ARG B 1 11 ? 54.562 31.672 8.227 1 42.34 11 ARG B O 1
ATOM 4828 N N . ALA B 1 12 ? 53.25 32.656 7.012 1 50.19 12 ALA B N 1
ATOM 4829 C CA . ALA B 1 12 ? 52.844 33.656 8.008 1 50.19 12 ALA B CA 1
ATOM 4830 C C . ALA B 1 12 ? 52.281 32.969 9.25 1 50.19 12 ALA B C 1
ATOM 4832 O O . ALA B 1 12 ? 51.438 32.062 9.141 1 50.19 12 ALA B O 1
ATOM 4833 N N . ARG B 1 13 ? 52.781 33.094 10.469 1 59.31 13 ARG B N 1
ATOM 4834 C CA . ARG B 1 13 ? 52.469 32.406 11.719 1 59.31 13 ARG B CA 1
ATOM 4835 C C . ARG B 1 13 ? 51.156 32.906 12.312 1 59.31 13 ARG B C 1
ATOM 4837 O O . ARG B 1 13 ? 50.469 32.156 13.016 1 59.31 13 ARG B O 1
ATOM 4844 N N . VAL B 1 14 ? 50.875 34.25 12.023 1 69.38 14 VAL B N 1
ATOM 4845 C CA . VAL B 1 14 ? 49.688 34.812 12.641 1 69.38 14 VAL B CA 1
ATOM 4846 C C . VAL B 1 14 ? 48.688 35.25 11.555 1 69.38 14 VAL B C 1
ATOM 4848 O O . VAL B 1 14 ? 49.031 36.031 10.68 1 69.38 14 VAL B O 1
ATOM 4851 N N . ILE B 1 15 ? 47.656 34.688 11.398 1 73.88 15 ILE B N 1
ATOM 4852 C CA . ILE B 1 15 ? 46.625 34.969 10.406 1 73.88 15 ILE B CA 1
ATOM 4853 C C . ILE B 1 15 ? 45.344 35.438 11.102 1 73.88 15 ILE B C 1
ATOM 4855 O O . ILE B 1 15 ? 45.031 35 12.211 1 73.88 15 ILE B O 1
ATOM 4859 N N . CYS B 1 16 ? 44.656 36.375 10.625 1 74.5 16 CYS B N 1
ATOM 4860 C CA . CYS B 1 16 ? 43.375 36.812 11.227 1 74.5 16 CYS B CA 1
ATOM 4861 C C . CYS B 1 16 ? 42.25 35.938 10.766 1 74.5 16 CYS B C 1
ATOM 4863 O O . CYS B 1 16 ? 42.312 35.281 9.734 1 74.5 16 CYS B O 1
ATOM 4865 N N . VAL B 1 17 ? 41.188 35.906 11.391 1 77.44 17 VAL B N 1
ATOM 4866 C CA . VAL B 1 17 ? 40.031 35.031 11.164 1 77.44 17 VAL B CA 1
ATOM 4867 C C . VAL B 1 17 ? 39.406 35.344 9.805 1 77.44 17 VAL B C 1
ATOM 4869 O O . VAL B 1 17 ? 39.156 34.438 9.008 1 77.44 17 VAL B O 1
ATOM 4872 N N . PRO B 1 18 ? 39.219 36.5 9.422 1 77.25 18 PRO B N 1
ATOM 4873 C CA . PRO B 1 18 ? 38.594 36.75 8.125 1 77.25 18 PRO B CA 1
ATOM 4874 C C . PRO B 1 18 ? 39.469 36.344 6.945 1 77.25 18 PRO B C 1
ATOM 4876 O O . PRO B 1 18 ? 38.969 35.812 5.949 1 77.25 18 PRO B O 1
ATOM 4879 N N . CYS B 1 19 ? 40.562 36.594 7.051 1 76.19 19 CYS B N 1
ATOM 4880 C CA . CYS B 1 19 ? 41.469 36.25 5.969 1 76.19 19 CYS B CA 1
ATOM 4881 C C . CYS B 1 19 ? 41.656 34.75 5.844 1 76.19 19 CYS B C 1
ATOM 4883 O O . CYS B 1 19 ? 41.781 34.219 4.738 1 76.19 19 CYS B O 1
ATOM 4885 N N . HIS B 1 20 ? 41.656 34.062 6.938 1 75.94 20 HIS B N 1
ATOM 4886 C CA . HIS B 1 20 ? 41.75 32.625 6.984 1 75.94 20 HIS B CA 1
ATOM 4887 C C . HIS B 1 20 ? 40.531 31.984 6.301 1 75.94 20 HIS B C 1
ATOM 4889 O O . HIS B 1 20 ? 40.688 31 5.566 1 75.94 20 HIS B O 1
ATOM 4895 N N . GLU B 1 21 ? 39.406 32.594 6.516 1 71.25 21 GLU B N 1
ATOM 4896 C CA . GLU B 1 21 ? 38.125 32.062 5.988 1 71.25 21 GLU B CA 1
ATOM 4897 C C . GLU B 1 21 ? 38.031 32.281 4.48 1 71.25 21 GLU B C 1
ATOM 4899 O O . GLU B 1 21 ? 37.5 31.453 3.76 1 71.25 21 GLU B O 1
ATOM 4904 N N . ARG B 1 22 ? 38.625 33.25 4.051 1 74.25 22 ARG B N 1
ATOM 4905 C CA . ARG B 1 22 ? 38.594 33.625 2.637 1 74.25 22 ARG B CA 1
ATOM 4906 C C . ARG B 1 22 ? 39.812 33.062 1.901 1 74.25 22 ARG B C 1
ATOM 4908 O O . ARG B 1 22 ? 39.938 33.219 0.685 1 74.25 22 ARG B O 1
ATOM 4915 N N . LYS B 1 23 ? 40.688 32.438 2.588 1 72.12 23 LYS B N 1
ATOM 4916 C CA . LYS B 1 23 ? 41.906 31.812 2.092 1 72.12 23 LYS B CA 1
ATOM 4917 C C . LYS B 1 23 ? 42.75 32.812 1.285 1 72.12 23 LYS B C 1
ATOM 4919 O O . LYS B 1 23 ? 43.281 32.469 0.223 1 72.12 23 LYS B O 1
ATOM 4924 N N . VAL B 1 24 ? 42.781 34.031 1.788 1 79 24 VAL B N 1
ATOM 4925 C CA . VAL B 1 24 ? 43.625 35.031 1.146 1 79 24 VAL B CA 1
ATOM 4926 C C . VAL B 1 24 ? 44.844 35.281 1.999 1 79 24 VAL B C 1
ATOM 4928 O O . VAL B 1 24 ? 44.844 35.031 3.203 1 79 24 VAL B O 1
ATOM 4931 N N . ARG B 1 25 ? 45.812 35.75 1.425 1 75.31 25 ARG B N 1
ATOM 4932 C CA . ARG B 1 25 ? 47.094 36.031 2.098 1 75.31 25 ARG B CA 1
ATOM 4933 C C . ARG B 1 25 ? 46.938 37.188 3.104 1 75.31 25 ARG B C 1
ATOM 4935 O O . ARG B 1 25 ? 46.5 38.281 2.74 1 75.31 25 ARG B O 1
ATOM 4942 N N . CYS B 1 26 ? 47.031 36.906 4.496 1 74.31 26 CYS B N 1
ATOM 4943 C CA . CYS B 1 26 ? 46.906 37.875 5.582 1 74.31 26 CYS B CA 1
ATOM 4944 C C . CYS B 1 26 ? 48.25 38.5 5.941 1 74.31 26 CYS B C 1
ATOM 4946 O O . CYS B 1 26 ? 49.25 37.781 6.043 1 74.31 26 CYS B O 1
ATOM 4948 N N . ASP B 1 27 ? 48.375 39.719 6.035 1 76.94 27 ASP B N 1
ATOM 4949 C CA . ASP B 1 27 ? 49.625 40.375 6.367 1 76.94 27 ASP B CA 1
ATOM 4950 C C . ASP B 1 27 ? 49.594 40.906 7.805 1 76.94 27 ASP B C 1
ATOM 4952 O O . ASP B 1 27 ? 50.25 41.875 8.133 1 76.94 27 ASP B O 1
ATOM 4956 N N . LEU B 1 28 ? 48.719 40.281 8.617 1 78.5 28 LEU B N 1
ATOM 4957 C CA . LEU B 1 28 ? 48.562 40.688 10.008 1 78.5 28 LEU B CA 1
ATOM 4958 C C . LEU B 1 28 ? 49.906 40.656 10.734 1 78.5 28 LEU B C 1
ATOM 4960 O O . LEU B 1 28 ? 50.188 41.531 11.547 1 78.5 28 LEU B O 1
ATOM 4964 N N . GLN B 1 29 ? 50.75 39.75 10.539 1 75.75 29 GLN B N 1
ATOM 4965 C CA . GLN B 1 29 ? 52.031 39.562 11.211 1 75.75 29 GLN B CA 1
ATOM 4966 C C . GLN B 1 29 ? 52.906 40.812 11.023 1 75.75 29 GLN B C 1
ATOM 4968 O O . GLN B 1 29 ? 53.656 41.188 11.938 1 75.75 29 GLN B O 1
ATOM 4973 N N . ASP B 1 30 ? 52.875 41.438 9.898 1 71.69 30 ASP B N 1
ATOM 4974 C CA . ASP B 1 30 ? 53.75 42.562 9.555 1 71.69 30 ASP B CA 1
ATOM 4975 C C . ASP B 1 30 ? 53.031 43.906 9.758 1 71.69 30 ASP B C 1
ATOM 4977 O O . ASP B 1 30 ? 53.625 44.969 9.516 1 71.69 30 ASP B O 1
ATOM 4981 N N . SER B 1 31 ? 51.688 43.875 10 1 69.56 31 SER B N 1
ATOM 4982 C CA . SER B 1 31 ? 50.938 45.094 10.125 1 69.56 31 SER B CA 1
ATOM 4983 C C . SER B 1 31 ? 51.188 45.781 11.477 1 69.56 31 SER B C 1
ATOM 4985 O O . SER B 1 31 ? 51.156 45.094 12.516 1 69.56 31 SER B O 1
ATOM 4987 N N . HIS B 1 32 ? 51.625 46.875 11.602 1 71.69 32 HIS B N 1
ATOM 4988 C CA . HIS B 1 32 ? 51.938 47.656 12.797 1 71.69 32 HIS B CA 1
ATOM 4989 C C . HIS B 1 32 ? 50.656 47.938 13.594 1 71.69 32 HIS B C 1
ATOM 4991 O O . HIS B 1 32 ? 50.719 48.125 14.812 1 71.69 32 HIS B O 1
ATOM 4997 N N . ASN B 1 33 ? 49.562 48.094 12.953 1 66.25 33 ASN B N 1
ATOM 4998 C CA . ASN B 1 33 ? 48.344 48.594 13.602 1 66.25 33 ASN B CA 1
ATOM 4999 C C . ASN B 1 33 ? 47.438 47.438 14.055 1 66.25 33 ASN B C 1
ATOM 5001 O O . ASN B 1 33 ? 46.25 47.625 14.328 1 66.25 33 ASN B O 1
ATOM 5005 N N . LYS B 1 34 ? 47.812 46.031 14.039 1 71 34 LYS B N 1
ATOM 5006 C CA . LYS B 1 34 ? 47.188 44.812 14.492 1 71 34 LYS B CA 1
ATOM 5007 C C . LYS B 1 34 ? 45.906 44.531 13.703 1 71 34 LYS B C 1
ATOM 5009 O O . LYS B 1 34 ? 45 43.844 14.195 1 71 34 LYS B O 1
ATOM 5014 N N . VAL B 1 35 ? 45.781 45.188 12.695 1 77.38 35 VAL B N 1
ATOM 5015 C CA . VAL B 1 35 ? 44.719 44.938 11.727 1 77.38 35 VAL B CA 1
ATOM 5016 C C . VAL B 1 35 ? 45.344 44.625 10.359 1 77.38 35 VAL B C 1
ATOM 5018 O O . VAL B 1 35 ? 46.25 45.344 9.906 1 77.38 35 VAL B O 1
ATOM 5021 N N . CYS B 1 36 ? 44.969 43.531 9.758 1 77.5 36 CYS B N 1
ATOM 5022 C CA . CYS B 1 36 ? 45.594 43.188 8.477 1 77.5 36 CYS B CA 1
ATOM 5023 C C . CYS B 1 36 ? 45.062 44.094 7.367 1 77.5 36 CYS B C 1
ATOM 5025 O O . CYS B 1 36 ? 44 44.719 7.504 1 77.5 36 CYS B O 1
ATOM 5027 N N . SER B 1 37 ? 45.75 44.375 6.305 1 78.69 37 SER B N 1
ATOM 5028 C CA . SER B 1 37 ? 45.406 45.281 5.203 1 78.69 37 SER B CA 1
ATOM 5029 C C . SER B 1 37 ? 44.094 44.875 4.562 1 78.69 37 SER B C 1
ATOM 5031 O O . SER B 1 37 ? 43.344 45.719 4.074 1 78.69 37 SER B O 1
ATOM 5033 N N . ASN B 1 38 ? 43.812 43.625 4.555 1 77.56 38 ASN B N 1
ATOM 5034 C CA . ASN B 1 38 ? 42.562 43.125 3.988 1 77.56 38 ASN B CA 1
ATOM 5035 C C . ASN B 1 38 ? 41.375 43.531 4.84 1 77.56 38 ASN B C 1
ATOM 5037 O O . ASN B 1 38 ? 40.344 44 4.309 1 77.56 38 ASN B O 1
ATOM 5041 N N . CYS B 1 39 ? 41.469 43.281 6.031 1 76.69 39 CYS B N 1
ATOM 5042 C CA . CYS B 1 39 ? 40.375 43.656 6.957 1 76.69 39 CYS B CA 1
ATOM 5043 C C . CYS B 1 39 ? 40.188 45.156 7.012 1 76.69 39 CYS B C 1
ATOM 5045 O O . CYS B 1 39 ? 39.062 45.656 7.121 1 76.69 39 CYS B O 1
ATOM 5047 N N . ARG B 1 40 ? 41.156 45.906 6.957 1 77.56 40 ARG B N 1
ATOM 5048 C CA . ARG B 1 40 ? 41.094 47.375 6.883 1 77.56 40 ARG B CA 1
ATOM 5049 C C . ARG B 1 40 ? 40.312 47.812 5.637 1 77.56 40 ARG B C 1
ATOM 5051 O O . ARG B 1 40 ? 39.469 48.688 5.707 1 77.56 40 ARG B O 1
ATOM 5058 N N . ARG B 1 41 ? 40.75 47.188 4.539 1 75.81 41 ARG B N 1
ATOM 5059 C CA . ARG B 1 41 ? 40.125 47.562 3.275 1 75.81 41 ARG B CA 1
ATOM 5060 C C . ARG B 1 41 ? 38.625 47.219 3.307 1 75.81 41 ARG B C 1
ATOM 5062 O O . ARG B 1 41 ? 37.812 47.969 2.771 1 75.81 41 ARG B O 1
ATOM 5069 N N . LEU B 1 42 ? 38.281 46.156 3.93 1 73.75 42 LEU B N 1
ATOM 5070 C CA . LEU B 1 42 ? 36.906 45.688 3.922 1 73.75 42 LEU B CA 1
ATOM 5071 C C . LEU B 1 42 ? 36.188 46.094 5.184 1 73.75 42 LEU B C 1
ATOM 5073 O O . LEU B 1 42 ? 35.031 45.719 5.391 1 73.75 42 LEU B O 1
ATOM 5077 N N . GLU B 1 43 ? 36.75 46.812 6.051 1 74.06 43 GLU B N 1
ATOM 5078 C CA . GLU B 1 43 ? 36.25 47.375 7.316 1 74.06 43 GLU B CA 1
ATOM 5079 C C . GLU B 1 43 ? 35.781 46.281 8.242 1 74.06 43 GLU B C 1
ATOM 5081 O O . GLU B 1 43 ? 34.688 46.375 8.844 1 74.06 43 GLU B O 1
ATOM 5086 N N . GLN B 1 44 ? 36.438 45.25 8.188 1 72.44 44 GLN B N 1
ATOM 5087 C CA . GLN B 1 44 ? 36.125 44.125 9.055 1 72.44 44 GLN B CA 1
ATOM 5088 C C . GLN B 1 44 ? 37.062 44.094 10.266 1 72.44 44 GLN B C 1
ATOM 5090 O O . GLN B 1 44 ? 38.156 44.656 10.234 1 72.44 44 GLN B O 1
ATOM 5095 N N . HIS B 1 45 ? 36.469 43.438 11.32 1 76.5 45 HIS B N 1
ATOM 5096 C CA . HIS B 1 45 ? 37.25 43.312 12.539 1 76.5 45 HIS B CA 1
ATOM 5097 C C . HIS B 1 45 ? 38.344 42.25 12.383 1 76.5 45 HIS B C 1
ATOM 5099 O O . HIS B 1 45 ? 38.062 41.062 12.25 1 76.5 45 HIS B O 1
ATOM 5105 N N . CYS B 1 46 ? 39.531 42.688 12.391 1 72.31 46 CYS B N 1
ATOM 5106 C CA . CYS B 1 46 ? 40.688 41.844 12.172 1 72.31 46 CYS B CA 1
ATOM 5107 C C . CYS B 1 46 ? 41.125 41.125 13.461 1 72.31 46 CYS B C 1
ATOM 5109 O O . CYS B 1 46 ? 41.688 41.75 14.359 1 72.31 46 CYS B O 1
ATOM 5111 N N . ILE B 1 47 ? 40.562 39.938 13.719 1 76.06 47 ILE B N 1
ATOM 5112 C CA . ILE B 1 47 ? 40.875 39.188 14.922 1 76.06 47 ILE B CA 1
ATOM 5113 C C . ILE B 1 47 ? 42 38.188 14.617 1 76.06 47 ILE B C 1
ATOM 5115 O O . ILE B 1 47 ? 41.875 37.344 13.711 1 76.06 47 ILE B O 1
ATOM 5119 N N . PRO B 1 48 ? 42.969 38.188 15.273 1 70.75 48 PRO B N 1
ATOM 5120 C CA . PRO B 1 48 ? 44.062 37.219 15.039 1 70.75 48 PRO B CA 1
ATOM 5121 C C . PRO B 1 48 ? 43.688 35.812 15.422 1 70.75 48 PRO B C 1
ATOM 5123 O O . PRO B 1 48 ? 43.031 35.594 16.453 1 70.75 48 PRO B O 1
ATOM 5126 N N . ARG B 1 49 ? 43.844 34.938 14.602 1 64.88 49 ARG B N 1
ATOM 5127 C CA . ARG B 1 49 ? 43.625 33.531 14.914 1 64.88 49 ARG B CA 1
ATOM 5128 C C . ARG B 1 49 ? 44.719 33 15.844 1 64.88 49 ARG B C 1
ATOM 5130 O O . ARG B 1 49 ? 45.906 33.125 15.547 1 64.88 49 ARG B O 1
ATOM 5137 N N . ARG B 1 50 ? 44.281 32.75 17.156 1 49.44 50 ARG B N 1
ATOM 5138 C CA . ARG B 1 50 ? 45.188 32.125 18.109 1 49.44 50 ARG B CA 1
ATOM 5139 C C . ARG B 1 50 ? 45.438 30.672 17.766 1 49.44 50 ARG B C 1
ATOM 5141 O O . ARG B 1 50 ? 44.5 29.922 17.469 1 49.44 50 ARG B O 1
ATOM 5148 N N . GLY B 1 51 ? 46.469 30.297 17.344 1 39.22 51 GLY B N 1
ATOM 5149 C CA . GLY B 1 51 ? 46.938 28.938 17.156 1 39.22 51 GLY B CA 1
ATOM 5150 C C . GLY B 1 51 ? 46.844 28.109 18.438 1 39.22 51 GLY B C 1
ATOM 5151 O O . GLY B 1 51 ? 47.094 28.609 19.531 1 39.22 51 GLY B O 1
ATOM 5152 N N . ARG B 1 52 ? 45.969 27.109 18.344 1 34.47 52 ARG B N 1
ATOM 5153 C CA . ARG B 1 52 ? 45.938 26.156 19.469 1 34.47 52 ARG B CA 1
ATOM 5154 C C . ARG B 1 52 ? 47.344 25.672 19.797 1 34.47 52 ARG B C 1
ATOM 5156 O O . ARG B 1 52 ? 47.938 24.922 19.016 1 34.47 52 ARG B O 1
ATOM 5163 N N . ARG B 1 53 ? 47.969 26.328 20.391 1 29.3 53 ARG B N 1
ATOM 5164 C CA . ARG B 1 53 ? 49.188 25.766 21.016 1 29.3 53 ARG B CA 1
ATOM 5165 C C . ARG B 1 53 ? 48.844 24.5 21.781 1 29.3 53 ARG B C 1
ATOM 5167 O O . ARG B 1 53 ? 47.719 24.328 22.266 1 29.3 53 ARG B O 1
ATOM 5174 N N . HIS B 1 54 ? 49.812 23.531 21.797 1 25.03 54 HIS B N 1
ATOM 5175 C CA . HIS B 1 54 ? 50.031 22.25 22.438 1 25.03 54 HIS B CA 1
ATOM 5176 C C . HIS B 1 54 ? 50 22.375 23.969 1 25.03 54 HIS B C 1
ATOM 5178 O O . HIS B 1 54 ? 51 22.797 24.578 1 25.03 54 HIS B O 1
ATOM 5184 N N . LYS B 1 55 ? 49.031 22.812 24.438 1 24 55 LYS B N 1
ATOM 5185 C CA . LYS B 1 55 ? 49.25 22.938 25.875 1 24 55 LYS B CA 1
ATOM 5186 C C . LYS B 1 55 ? 49.75 21.625 26.469 1 24 55 LYS B C 1
ATOM 5188 O O . LYS B 1 55 ? 49.219 20.547 26.172 1 24 55 LYS B O 1
ATOM 5193 N N . GLY B 1 56 ? 50.875 21.453 27.062 1 18.78 56 GLY B N 1
ATOM 5194 C CA . GLY B 1 56 ? 51.625 20.578 27.969 1 18.78 56 GLY B CA 1
ATOM 5195 C C . GLY B 1 56 ? 50.844 20.25 29.234 1 18.78 56 GLY B C 1
ATOM 5196 O O . GLY B 1 56 ? 50.719 21.094 30.125 1 18.78 56 GLY B O 1
ATOM 5197 N N . ARG B 1 57 ? 49.719 19.844 29.25 1 19.66 57 ARG B N 1
ATOM 5198 C CA . ARG B 1 57 ? 49.344 19.438 30.594 1 19.66 57 ARG B CA 1
ATOM 5199 C C . ARG B 1 57 ? 50.375 18.516 31.203 1 19.66 57 ARG B C 1
ATOM 5201 O O . ARG B 1 57 ? 50.844 17.562 30.547 1 19.66 57 ARG B O 1
ATOM 5208 N N . MET B 1 58 ? 50.969 18.734 32.406 1 18.31 58 MET B N 1
ATOM 5209 C CA . MET B 1 58 ? 51.719 18.469 33.625 1 18.31 58 MET B CA 1
ATOM 5210 C C . MET B 1 58 ? 51.188 17.219 34.312 1 18.31 58 MET B C 1
ATOM 5212 O O . MET B 1 58 ? 50.062 16.781 34.094 1 18.31 58 MET B O 1
ATOM 5216 N N . LEU B 1 59 ? 51.812 16.797 35.625 1 17.2 59 LEU B N 1
ATOM 5217 C CA . LEU B 1 59 ? 52.188 15.797 36.625 1 17.2 59 LEU B CA 1
ATOM 5218 C C . LEU B 1 59 ? 51.031 15.445 37.531 1 17.2 59 LEU B C 1
ATOM 5220 O O . LEU B 1 59 ? 51.156 14.664 38.469 1 17.2 59 LEU B O 1
ATOM 5224 N N . ALA B 1 60 ? 49.875 15.812 37.531 1 17.39 60 ALA B N 1
ATOM 5225 C CA . ALA B 1 60 ? 49.406 15.703 38.906 1 17.39 60 ALA B CA 1
ATOM 5226 C C . ALA B 1 60 ? 49.406 14.258 39.375 1 17.39 60 ALA B C 1
ATOM 5228 O O . ALA B 1 60 ? 49.312 13.328 38.562 1 17.39 60 ALA B O 1
ATOM 5229 N N . GLY B 1 61 ? 49.406 13.859 40.781 1 17.34 61 GLY B N 1
ATOM 5230 C CA . GLY B 1 61 ? 49.625 12.875 41.844 1 17.34 61 GLY B CA 1
ATOM 5231 C C . GLY B 1 61 ? 48.656 11.719 41.781 1 17.34 61 GLY B C 1
ATOM 5232 O O . GLY B 1 61 ? 47.656 11.758 41.062 1 17.34 61 GLY B O 1
ATOM 5233 N N . GLU B 1 62 ? 48.531 10.766 42.969 1 17.08 62 GLU B N 1
ATOM 5234 C CA . GLU B 1 62 ? 48.531 9.414 43.5 1 17.08 62 GLU B CA 1
ATOM 5235 C C . GLU B 1 62 ? 47.094 8.875 43.625 1 17.08 62 GLU B C 1
ATOM 5237 O O . GLU B 1 62 ? 46.875 7.672 43.5 1 17.08 62 GLU B O 1
ATOM 5242 N N . PRO B 1 63 ? 45.938 9.5 43.812 1 16.45 63 PRO B N 1
ATOM 5243 C CA . PRO B 1 63 ? 45.375 9.047 45.094 1 16.45 63 PRO B CA 1
ATOM 5244 C C . PRO B 1 63 ? 44.906 7.598 45.031 1 16.45 63 PRO B C 1
ATOM 5246 O O . PRO B 1 63 ? 44.781 7.02 43.938 1 16.45 63 PRO B O 1
ATOM 5249 N N . ALA B 1 64 ? 43.75 7.223 45.938 1 16.64 64 ALA B N 1
ATOM 5250 C CA . ALA B 1 64 ? 43.344 6.336 47.031 1 16.64 64 ALA B CA 1
ATOM 5251 C C . ALA B 1 64 ? 42.562 5.148 46.5 1 16.64 64 ALA B C 1
ATOM 5253 O O . ALA B 1 64 ? 41.906 5.238 45.438 1 16.64 64 ALA B O 1
ATOM 5254 N N . ASP B 1 65 ? 42.594 3.756 47.125 1 16.86 65 ASP B N 1
ATOM 5255 C CA . ASP B 1 65 ? 42.562 2.314 47.344 1 16.86 65 ASP B CA 1
ATOM 5256 C C . ASP B 1 65 ? 41.094 1.818 47.438 1 16.86 65 ASP B C 1
ATOM 5258 O O . ASP B 1 65 ? 40.844 0.612 47.406 1 16.86 65 ASP B O 1
ATOM 5262 N N . ILE B 1 66 ? 40 2.553 47.812 1 15.81 66 ILE B N 1
ATOM 5263 C CA . ILE B 1 66 ? 39.219 1.928 48.875 1 15.81 66 ILE B CA 1
ATOM 5264 C C . ILE B 1 66 ? 38.344 0.81 48.281 1 15.81 66 ILE B C 1
ATOM 5266 O O . ILE B 1 66 ? 37.75 0.023 49.031 1 15.81 66 ILE B O 1
ATOM 5270 N N . PHE B 1 67 ? 37.875 0.799 47 1 15.87 67 PHE B N 1
ATOM 5271 C CA . PHE B 1 67 ? 36.594 0.089 47.156 1 15.87 67 PHE B CA 1
ATOM 5272 C C . PHE B 1 67 ? 36.844 -1.406 47.312 1 15.87 67 PHE B C 1
ATOM 5274 O O . PHE B 1 67 ? 37.25 -2.092 46.406 1 15.87 67 PHE B O 1
ATOM 5281 N N . ARG B 1 68 ? 37.188 -2.037 48.5 1 15.84 68 ARG B N 1
ATOM 5282 C CA . ARG B 1 68 ? 37.406 -3.32 49.156 1 15.84 68 ARG B CA 1
ATOM 5283 C C . ARG B 1 68 ? 36.25 -4.289 48.875 1 15.84 68 ARG B C 1
ATOM 5285 O O . ARG B 1 68 ? 36.469 -5.43 48.469 1 15.84 68 ARG B O 1
ATOM 5292 N N . GLN B 1 69 ? 35.125 -4.512 49.781 1 14.9 69 GLN B N 1
ATOM 5293 C CA . GLN B 1 69 ? 34.875 -5.629 50.688 1 14.9 69 GLN B CA 1
ATOM 5294 C C . GLN B 1 69 ? 33.812 -6.566 50.094 1 14.9 69 GLN B C 1
ATOM 5296 O O . GLN B 1 69 ? 33.625 -7.688 50.594 1 14.9 69 GLN B O 1
ATOM 5301 N N . SER B 1 70 ? 32.906 -6.324 49.188 1 16.06 70 SER B N 1
ATOM 5302 C CA . SER B 1 70 ? 31.75 -7.023 49.75 1 16.06 70 SER B CA 1
ATOM 5303 C C . SER B 1 70 ? 31.953 -8.531 49.75 1 16.06 70 SER B C 1
ATOM 5305 O O . SER B 1 70 ? 32.688 -9.062 48.906 1 16.06 70 SER B O 1
ATOM 5307 N N . ASP B 1 71 ? 31.234 -9.367 50.688 1 15.27 71 ASP B N 1
ATOM 5308 C CA . ASP B 1 71 ? 31.109 -10.492 51.625 1 15.27 71 ASP B CA 1
ATOM 5309 C C . ASP B 1 71 ? 30.703 -11.766 50.875 1 15.27 71 ASP B C 1
ATOM 5311 O O . ASP B 1 71 ? 30.234 -11.703 49.719 1 15.27 71 ASP B O 1
ATOM 5315 N N . SER B 1 72 ? 29.797 -12.734 51.594 1 15.97 72 SER B N 1
ATOM 5316 C CA . SER B 1 72 ? 29.859 -14.039 52.25 1 15.97 72 SER B CA 1
ATOM 5317 C C . SER B 1 72 ? 29.125 -15.102 51.438 1 15.97 72 SER B C 1
ATOM 5319 O O . SER B 1 72 ? 29.656 -16.188 51.188 1 15.97 72 SER B O 1
ATOM 5321 N N . MET B 1 73 ? 27.719 -15.305 51.531 1 15.87 73 MET B N 1
ATOM 5322 C CA . MET B 1 73 ? 27.219 -16.562 52.094 1 15.87 73 MET B CA 1
ATOM 5323 C C . MET B 1 73 ? 27.141 -17.625 51 1 15.87 73 MET B C 1
ATOM 5325 O O . MET B 1 73 ? 26.781 -17.344 49.844 1 15.87 73 MET B O 1
ATOM 5329 N N . LEU B 1 74 ? 27.609 -18.953 51.219 1 15.65 74 LEU B N 1
ATOM 5330 C CA . LEU B 1 74 ? 28 -20.297 50.844 1 15.65 74 LEU B CA 1
ATOM 5331 C C . LEU B 1 74 ? 26.781 -21.188 50.656 1 15.65 74 LEU B C 1
ATOM 5333 O O . LEU B 1 74 ? 26.906 -22.312 50.156 1 15.65 74 LEU B O 1
ATOM 5337 N N . ARG B 1 75 ? 25.578 -21 51.219 1 15.41 75 ARG B N 1
ATOM 5338 C CA . ARG B 1 75 ? 25.141 -22.266 51.812 1 15.41 75 ARG B CA 1
ATOM 5339 C C . ARG B 1 75 ? 24.797 -23.266 50.719 1 15.41 75 ARG B C 1
ATOM 5341 O O . ARG B 1 75 ? 24.453 -22.891 49.594 1 15.41 75 ARG B O 1
ATOM 5348 N N . ASN B 1 76 ? 24.234 -24.531 51.125 1 15.68 76 ASN B N 1
ATOM 5349 C CA . ASN B 1 76 ? 24.281 -26 51.062 1 15.68 76 ASN B CA 1
ATOM 5350 C C . ASN B 1 76 ? 23.297 -26.547 50.031 1 15.68 76 ASN B C 1
ATOM 5352 O O . ASN B 1 76 ? 22.453 -25.812 49.531 1 15.68 76 ASN B O 1
ATOM 5356 N N . GLY B 1 77 ? 22.328 -27.531 50.438 1 15.77 77 GLY B N 1
ATOM 5357 C CA . GLY B 1 77 ? 22.266 -28.969 50.188 1 15.77 77 GLY B CA 1
ATOM 5358 C C . GLY B 1 77 ? 21.188 -29.359 49.188 1 15.77 77 GLY B C 1
ATOM 5359 O O . GLY B 1 77 ? 21.422 -30.141 48.281 1 15.77 77 GLY B O 1
ATOM 5360 N N . ALA B 1 78 ? 19.828 -29.203 49.5 1 16.17 78 ALA B N 1
ATOM 5361 C CA . ALA B 1 78 ? 18.953 -30.359 49.656 1 16.17 78 ALA B CA 1
ATOM 5362 C C . ALA B 1 78 ? 18.469 -30.859 48.312 1 16.17 78 ALA B C 1
ATOM 5364 O O . ALA B 1 78 ? 18.422 -30.094 47.312 1 16.17 78 ALA B O 1
ATOM 5365 N N . GLY B 1 79 ? 17.656 -32.031 48.188 1 16.44 79 GLY B N 1
ATOM 5366 C CA . GLY B 1 79 ? 17.5 -33.312 47.531 1 16.44 79 GLY B CA 1
ATOM 5367 C C . GLY B 1 79 ? 16.578 -33.25 46.344 1 16.44 79 GLY B C 1
ATOM 5368 O O . GLY B 1 79 ? 15.977 -32.219 46.062 1 16.44 79 GLY B O 1
ATOM 5369 N N . GLU B 1 80 ? 15.539 -34.25 46.156 1 16.95 80 GLU B N 1
ATOM 5370 C CA . GLU B 1 80 ? 15.305 -35.406 45.281 1 16.95 80 GLU B CA 1
ATOM 5371 C C . GLU B 1 80 ? 14.156 -35.156 44.312 1 16.95 80 GLU B C 1
ATOM 5373 O O . GLU B 1 80 ? 14.234 -35.5 43.125 1 16.95 80 GLU B O 1
ATOM 5378 N N . SER B 1 81 ? 12.906 -34.688 44.688 1 17.75 81 SER B N 1
ATOM 5379 C CA . SER B 1 81 ? 11.773 -35.531 44.375 1 17.75 81 SER B CA 1
ATOM 5380 C C . SER B 1 81 ? 11.305 -35.312 42.938 1 17.75 81 SER B C 1
ATOM 5382 O O . SER B 1 81 ? 11.344 -34.188 42.438 1 17.75 81 SER B O 1
ATOM 5384 N N . THR B 1 82 ? 10.914 -36.438 42.125 1 18.23 82 THR B N 1
ATOM 5385 C CA . THR B 1 82 ? 10.805 -36.969 40.781 1 18.23 82 THR B CA 1
ATOM 5386 C C . THR B 1 82 ? 9.477 -36.594 40.125 1 18.23 82 THR B C 1
ATOM 5388 O O . THR B 1 82 ? 9.266 -36.781 38.938 1 18.23 82 THR B O 1
ATOM 5391 N N . PRO B 1 83 ? 8.555 -35.812 40.688 1 18.8 83 PRO B N 1
ATOM 5392 C CA . PRO B 1 83 ? 7.254 -36.344 40.281 1 18.8 83 PRO B CA 1
ATOM 5393 C C . PRO B 1 83 ? 6.957 -36.156 38.812 1 18.8 83 PRO B C 1
ATOM 5395 O O . PRO B 1 83 ? 7.492 -35.25 38.156 1 18.8 83 PRO B O 1
ATOM 5398 N N . PRO B 1 84 ? 6.191 -37.125 38.156 1 19.25 84 PRO B N 1
ATOM 5399 C CA . PRO B 1 84 ? 5.945 -37.562 36.781 1 19.25 84 PRO B CA 1
ATOM 5400 C C . PRO B 1 84 ? 5.105 -36.594 35.969 1 19.25 84 PRO B C 1
ATOM 5402 O O . PRO B 1 84 ? 4.355 -35.812 36.531 1 19.25 84 PRO B O 1
ATOM 5405 N N . ALA B 1 85 ? 5.355 -36.438 34.625 1 18.61 85 ALA B N 1
ATOM 5406 C CA . ALA B 1 85 ? 5.258 -35.531 33.469 1 18.61 85 ALA B CA 1
ATOM 5407 C C . ALA B 1 85 ? 3.865 -35.562 32.844 1 18.61 85 ALA B C 1
ATOM 5409 O O . ALA B 1 85 ? 3.52 -36.531 32.156 1 18.61 85 ALA B O 1
ATOM 5410 N N . GLY B 1 86 ? 2.779 -35.375 33.656 1 18.25 86 GLY B N 1
ATOM 5411 C CA . GLY B 1 86 ? 1.453 -35.625 33.125 1 18.25 86 GLY B CA 1
ATOM 5412 C C . GLY B 1 86 ? 1.123 -34.812 31.906 1 18.25 86 GLY B C 1
ATOM 5413 O O . GLY B 1 86 ? 1.644 -33.688 31.75 1 18.25 86 GLY B O 1
ATOM 5414 N N . SER B 1 87 ? 0.628 -35.469 30.781 1 20.12 87 SER B N 1
ATOM 5415 C CA . SER B 1 87 ? 0.369 -35.25 29.375 1 20.12 87 SER B CA 1
ATOM 5416 C C . SER B 1 87 ? -0.738 -34.219 29.172 1 20.12 87 SER B C 1
ATOM 5418 O O . SER B 1 87 ? -1.887 -34.469 29.547 1 20.12 87 SER B O 1
ATOM 5420 N N . PRO B 1 88 ? -0.442 -32.938 29.406 1 19.62 88 PRO B N 1
ATOM 5421 C CA . PRO B 1 88 ? -1.553 -31.984 29.5 1 19.62 88 PRO B CA 1
ATOM 5422 C C . PRO B 1 88 ? -2.383 -31.922 28.219 1 19.62 88 PRO B C 1
ATOM 5424 O O . PRO B 1 88 ? -1.86 -32.156 27.125 1 19.62 88 PRO B O 1
ATOM 5427 N N . ILE B 1 89 ? -3.705 -32.156 28.359 1 20.62 89 ILE B N 1
ATOM 5428 C CA . ILE B 1 89 ? -4.898 -32.156 27.516 1 20.62 89 ILE B CA 1
ATOM 5429 C C . ILE B 1 89 ? -5.027 -30.844 26.766 1 20.62 89 ILE B C 1
ATOM 5431 O O . ILE B 1 89 ? -5.047 -29.766 27.391 1 20.62 89 ILE B O 1
ATOM 5435 N N . VAL B 1 90 ? -4.574 -30.766 25.547 1 22.05 90 VAL B N 1
ATOM 5436 C CA . VAL B 1 90 ? -4.523 -29.703 24.547 1 22.05 90 VAL B CA 1
ATOM 5437 C C . VAL B 1 90 ? -5.926 -29.156 24.312 1 22.05 90 VAL B C 1
ATOM 5439 O O . VAL B 1 90 ? -6.762 -29.812 23.688 1 22.05 90 VAL B O 1
ATOM 5442 N N . GLY B 1 91 ? -6.664 -28.734 25.375 1 20.69 91 GLY B N 1
ATOM 5443 C CA . GLY B 1 91 ? -8.016 -28.219 25.203 1 20.69 91 GLY B CA 1
ATOM 5444 C C . GLY B 1 91 ? -8.117 -27.172 24.109 1 20.69 91 GLY B C 1
ATOM 5445 O O . GLY B 1 91 ? -7.129 -26.516 23.766 1 20.69 91 GLY B O 1
ATOM 5446 N N . ASP B 1 92 ? -9.148 -27.297 23.297 1 25.7 92 ASP B N 1
ATOM 5447 C CA . ASP B 1 92 ? -9.672 -26.578 22.141 1 25.7 92 ASP B CA 1
ATOM 5448 C C . ASP B 1 92 ? -9.891 -25.094 22.484 1 25.7 92 ASP B C 1
ATOM 5450 O O . ASP B 1 92 ? -10.938 -24.734 23.016 1 25.7 92 ASP B O 1
ATOM 5454 N N . ARG B 1 93 ? -9.109 -24.359 23.203 1 24.59 93 ARG B N 1
ATOM 5455 C CA . ARG B 1 93 ? -9.312 -22.969 23.641 1 24.59 93 ARG B CA 1
ATOM 5456 C C . ARG B 1 93 ? -9.734 -22.094 22.469 1 24.59 93 ARG B C 1
ATOM 5458 O O . ARG B 1 93 ? -9.102 -22.094 21.406 1 24.59 93 ARG B O 1
ATOM 5465 N N . ALA B 1 94 ? -11.016 -21.656 22.5 1 25.33 94 ALA B N 1
ATOM 5466 C CA . ALA B 1 94 ? -11.695 -20.578 21.797 1 25.33 94 ALA B CA 1
ATOM 5467 C C . ALA B 1 94 ? -10.789 -19.359 21.641 1 25.33 94 ALA B C 1
ATOM 5469 O O . ALA B 1 94 ? -10.305 -18.812 22.641 1 25.33 94 ALA B O 1
ATOM 5470 N N . THR B 1 95 ? -9.984 -19.281 20.719 1 26.33 95 THR B N 1
ATOM 5471 C CA . THR B 1 95 ? -9.18 -18.125 20.344 1 26.33 95 THR B CA 1
ATOM 5472 C C . THR B 1 95 ? -9.953 -16.828 20.578 1 26.33 95 THR B C 1
ATOM 5474 O O . THR B 1 95 ? -11.016 -16.625 20 1 26.33 95 THR B O 1
ATOM 5477 N N . SER B 1 96 ? -10.133 -16.344 21.766 1 28.05 96 SER B N 1
ATOM 5478 C CA . SER B 1 96 ? -10.547 -14.969 21.984 1 28.05 96 SER B CA 1
ATOM 5479 C C . SER B 1 96 ? -10.109 -14.07 20.844 1 28.05 96 SER B C 1
ATOM 5481 O O . SER B 1 96 ? -8.922 -13.977 20.531 1 28.05 96 SER B O 1
ATOM 5483 N N . ALA B 1 97 ? -11 -13.938 19.875 1 31.31 97 ALA B N 1
ATOM 5484 C CA . ALA B 1 97 ? -10.867 -13.031 18.734 1 31.31 97 ALA B CA 1
ATOM 5485 C C . ALA B 1 97 ? -10.234 -11.711 19.156 1 31.31 97 ALA B C 1
ATOM 5487 O O . ALA B 1 97 ? -10.805 -10.961 19.953 1 31.31 97 ALA B O 1
ATOM 5488 N N . TYR B 1 98 ? -9.07 -11.672 19.438 1 28.06 98 TYR B N 1
ATOM 5489 C CA . TYR B 1 98 ? -8.344 -10.406 19.484 1 28.06 98 TYR B CA 1
ATOM 5490 C C . TYR B 1 98 ? -8.945 -9.406 18.5 1 28.06 98 TYR B C 1
ATOM 5492 O O . TYR B 1 98 ? -8.812 -9.555 17.297 1 28.06 98 TYR B O 1
ATOM 5500 N N . ARG B 1 99 ? -10.156 -8.93 18.797 1 35.03 99 ARG B N 1
ATOM 5501 C CA . ARG B 1 99 ? -10.641 -7.758 18.078 1 35.03 99 ARG B CA 1
ATOM 5502 C C . ARG B 1 99 ? -9.562 -6.68 18 1 35.03 99 ARG B C 1
ATOM 5504 O O . ARG B 1 99 ? -9.227 -6.062 19.016 1 35.03 99 ARG B O 1
ATOM 5511 N N . ASN B 1 100 ? -8.68 -6.805 17.234 1 35.62 100 ASN B N 1
ATOM 5512 C CA . ASN B 1 100 ? -7.848 -5.633 16.984 1 35.62 100 ASN B CA 1
ATOM 5513 C C . ASN B 1 100 ? -8.695 -4.375 16.797 1 35.62 100 ASN B C 1
ATOM 5515 O O . ASN B 1 100 ? -9.508 -4.305 15.875 1 35.62 100 ASN B O 1
ATOM 5519 N N . PRO B 1 101 ? -9.055 -3.648 17.859 1 38.16 101 PRO B N 1
ATOM 5520 C CA . PRO B 1 101 ? -9.797 -2.41 17.625 1 38.16 101 PRO B CA 1
ATOM 5521 C C . PRO B 1 101 ? -9.328 -1.665 16.375 1 38.16 101 PRO B C 1
ATOM 5523 O O . PRO B 1 101 ? -8.148 -1.353 16.234 1 38.16 101 PRO B O 1
ATOM 5526 N N . GLY B 1 102 ? -9.75 -2.113 15.32 1 41.03 102 GLY B N 1
ATOM 5527 C CA . GLY B 1 102 ? -9.461 -1.351 14.117 1 41.03 102 GLY B CA 1
ATOM 5528 C C . GLY B 1 102 ? -9.289 0.134 14.375 1 41.03 102 GLY B C 1
ATOM 5529 O O . GLY B 1 102 ? -9.875 0.679 15.312 1 41.03 102 GLY B O 1
ATOM 5530 N N . SER B 1 103 ? -8.227 0.717 14.109 1 44.56 103 SER B N 1
ATOM 5531 C CA . SER B 1 103 ? -7.852 2.121 14.234 1 44.56 103 SER B CA 1
ATOM 5532 C C . SER B 1 103 ? -8.969 3.039 13.75 1 44.56 103 SER B C 1
ATOM 5534 O O . SER B 1 103 ? -9.406 2.945 12.602 1 44.56 103 SER B O 1
ATOM 5536 N N . ARG B 1 104 ? -9.922 3.404 14.594 1 47.34 104 ARG B N 1
ATOM 5537 C CA . ARG B 1 104 ? -10.984 4.352 14.273 1 47.34 104 ARG B CA 1
ATOM 5538 C C . ARG B 1 104 ? -10.422 5.75 14.039 1 47.34 104 ARG B C 1
ATOM 5540 O O . ARG B 1 104 ? -9.477 6.164 14.719 1 47.34 104 ARG B O 1
ATOM 5547 N N . SER B 1 105 ? -10.57 6.297 12.781 1 51.19 105 SER B N 1
ATOM 5548 C CA . SER B 1 105 ? -10.031 7.582 12.352 1 51.19 105 SER B CA 1
ATOM 5549 C C . SER B 1 105 ? -10.844 8.742 12.922 1 51.19 105 SER B C 1
ATOM 5551 O O . SER B 1 105 ? -12.008 8.562 13.289 1 51.19 105 SER B O 1
ATOM 5553 N N . PHE B 1 106 ? -10.266 9.789 13.312 1 43.12 106 PHE B N 1
ATOM 5554 C CA . PHE B 1 106 ? -10.859 10.984 13.906 1 43.12 106 PHE B CA 1
ATOM 5555 C C . PHE B 1 106 ? -11.633 11.781 12.859 1 43.12 106 PHE B C 1
ATOM 5557 O O . PHE B 1 106 ? -12.633 12.422 13.18 1 43.12 106 PHE B O 1
ATOM 5564 N N . ILE B 1 107 ? -11.062 11.859 11.617 1 48.56 107 ILE B N 1
ATOM 5565 C CA . ILE B 1 107 ? -11.688 12.727 10.617 1 48.56 107 ILE B CA 1
ATOM 5566 C C . ILE B 1 107 ? -12.555 11.891 9.68 1 48.56 107 ILE B C 1
ATOM 5568 O O . ILE B 1 107 ? -13.695 12.266 9.383 1 48.56 107 ILE B O 1
ATOM 5572 N N . ALA B 1 108 ? -11.859 10.914 9.102 1 54.66 108 ALA B N 1
ATOM 5573 C CA . ALA B 1 108 ? -12.562 10.141 8.078 1 54.66 108 ALA B CA 1
ATOM 5574 C C . ALA B 1 108 ? -12.625 8.664 8.453 1 54.66 108 ALA B C 1
ATOM 5576 O O . ALA B 1 108 ? -11.844 8.195 9.289 1 54.66 108 ALA B O 1
ATOM 5577 N N . SER B 1 109 ? -13.75 8.164 8.258 1 58.06 109 SER B N 1
ATOM 5578 C CA . SER B 1 109 ? -13.922 6.734 8.492 1 58.06 109 SER B CA 1
ATOM 5579 C C . SER B 1 109 ? -12.961 5.91 7.641 1 58.06 109 SER B C 1
ATOM 5581 O O . SER B 1 109 ? -12.516 6.363 6.586 1 58.06 109 SER B O 1
ATOM 5583 N N . ASP B 1 110 ? -12.461 4.988 8.273 1 57.78 110 ASP B N 1
ATOM 5584 C CA . ASP B 1 110 ? -11.641 4.031 7.543 1 57.78 110 ASP B CA 1
ATOM 5585 C C . ASP B 1 110 ? -12.336 3.559 6.27 1 57.78 110 ASP B C 1
ATOM 5587 O O . ASP B 1 110 ? -11.711 2.973 5.387 1 57.78 110 ASP B O 1
ATOM 5591 N N . SER B 1 111 ? -13.609 3.939 6.277 1 56.88 111 SER B N 1
ATOM 5592 C CA . SER B 1 111 ? -14.391 3.598 5.09 1 56.88 111 SER B CA 1
ATOM 5593 C C . SER B 1 111 ? -15.172 4.801 4.578 1 56.88 111 SER B C 1
ATOM 5595 O O . SER B 1 111 ? -15.742 5.559 5.367 1 56.88 111 SER B O 1
ATOM 5597 N N . VAL B 1 112 ? -15.039 5.09 3.289 1 52.94 112 VAL B N 1
ATOM 5598 C CA . VAL B 1 112 ? -15.805 6.176 2.68 1 52.94 112 VAL B CA 1
ATOM 5599 C C . VAL B 1 112 ? -17.297 5.859 2.74 1 52.94 112 VAL B C 1
ATOM 5601 O O . VAL B 1 112 ? -18.141 6.758 2.646 1 52.94 112 VAL B O 1
ATOM 5604 N N . LEU B 1 113 ? -17.531 4.574 2.777 1 47.81 113 LEU B N 1
ATOM 5605 C CA . LEU B 1 113 ? -18.938 4.172 2.797 1 47.81 113 LEU B CA 1
ATOM 5606 C C . LEU B 1 113 ? -19.578 4.492 4.145 1 47.81 113 LEU B C 1
ATOM 5608 O O . LEU B 1 113 ? -20.797 4.469 4.273 1 47.81 113 LEU B O 1
ATOM 5612 N N . TYR B 1 114 ? -18.75 4.836 5.039 1 48.22 114 TYR B N 1
ATOM 5613 C CA . TYR B 1 114 ? -19.25 5.117 6.379 1 48.22 114 TYR B CA 1
ATOM 5614 C C . TYR B 1 114 ? -19.625 6.586 6.523 1 48.22 114 TYR B C 1
ATOM 5616 O O . TYR B 1 114 ? -20.062 7.02 7.59 1 48.22 114 TYR B O 1
ATOM 5624 N N . GLU B 1 115 ? -19.625 7.383 5.273 1 48.97 115 GLU B N 1
ATOM 5625 C CA . GLU B 1 115 ? -19.906 8.805 5.434 1 48.97 115 GLU B CA 1
ATOM 5626 C C . GLU B 1 115 ? -21.406 9.062 5.598 1 48.97 115 GLU B C 1
ATOM 5628 O O . GLU B 1 115 ? -22.188 8.727 4.719 1 48.97 115 GLU B O 1
ATOM 5633 N N . ALA B 1 116 ? -22.047 9.25 6.723 1 41.47 116 ALA B N 1
ATOM 5634 C CA . ALA B 1 116 ? -23.438 9.57 7.012 1 41.47 116 ALA B CA 1
ATOM 5635 C C . ALA B 1 116 ? -23.859 10.867 6.324 1 41.47 116 ALA B C 1
ATOM 5637 O O . ALA B 1 116 ? -23.078 11.82 6.258 1 41.47 116 ALA B O 1
ATOM 5638 N N . PRO B 1 117 ? -25.031 10.844 5.414 1 38.09 117 PRO B N 1
ATOM 5639 C CA . PRO B 1 117 ? -25.531 12.125 4.906 1 38.09 117 PRO B CA 1
ATOM 5640 C C . PRO B 1 117 ? -25.734 13.156 6.008 1 38.09 117 PRO B C 1
ATOM 5642 O O . PRO B 1 117 ? -26.047 12.797 7.148 1 38.09 117 PRO B O 1
ATOM 5645 N N . LEU B 1 118 ? -25.109 14.195 6.027 1 39.84 118 LEU B N 1
ATOM 5646 C CA . LEU B 1 118 ? -25.375 15.344 6.883 1 39.84 118 LEU B CA 1
ATOM 5647 C C . LEU B 1 118 ? -26.875 15.648 6.926 1 39.84 118 LEU B C 1
ATOM 5649 O O . LEU B 1 118 ? -27.469 16.016 5.91 1 39.84 118 LEU B O 1
ATOM 5653 N N . SER B 1 119 ? -27.688 14.836 7.516 1 36.09 119 SER B N 1
ATOM 5654 C CA . SER B 1 119 ? -29.125 15.055 7.555 1 36.09 119 SER B CA 1
ATOM 5655 C C . SER B 1 119 ? -29.469 16.547 7.547 1 36.09 119 SER B C 1
ATOM 5657 O O . SER B 1 119 ? -30.609 16.922 7.312 1 36.09 119 SER B O 1
ATOM 5659 N N . GLY B 1 120 ? -28.844 17.25 8.484 1 38.88 120 GLY B N 1
ATOM 5660 C CA . GLY B 1 120 ? -29.5 18.516 8.789 1 38.88 120 GLY B CA 1
ATOM 5661 C C . GLY B 1 120 ? -29.469 19.5 7.637 1 38.88 120 GLY B C 1
ATOM 5662 O O . GLY B 1 120 ? -28.688 19.328 6.695 1 38.88 120 GLY B O 1
ATOM 5663 N N . ASN B 1 121 ? -30.562 20.219 7.598 1 37.28 121 ASN B N 1
ATOM 5664 C CA . ASN B 1 121 ? -30.891 21.391 6.793 1 37.28 121 ASN B CA 1
ATOM 5665 C C . ASN B 1 121 ? -29.672 22.328 6.66 1 37.28 121 ASN B C 1
ATOM 5667 O O . ASN B 1 121 ? -29.766 23.516 6.957 1 37.28 121 ASN B O 1
ATOM 5671 N N . ILE B 1 122 ? -28.578 21.906 7.188 1 42.34 122 ILE B N 1
ATOM 5672 C CA . ILE B 1 122 ? -27.688 23.016 6.879 1 42.34 122 ILE B CA 1
ATOM 5673 C C . ILE B 1 122 ? -27.625 23.234 5.367 1 42.34 122 ILE B C 1
ATOM 5675 O O . ILE B 1 122 ? -27.328 22.297 4.613 1 42.34 122 ILE B O 1
ATOM 5679 N N . PRO B 1 123 ? -28.203 24.141 4.812 1 40.25 123 PRO B N 1
ATOM 5680 C CA . PRO B 1 123 ? -28.125 24.531 3.402 1 40.25 123 PRO B CA 1
ATOM 5681 C C . PRO B 1 123 ? -26.734 24.297 2.803 1 40.25 123 PRO B C 1
ATOM 5683 O O . PRO B 1 123 ? -25.75 24.859 3.283 1 40.25 123 PRO B O 1
ATOM 5686 N N . SER B 1 124 ? -26.297 23.203 2.561 1 49.62 124 SER B N 1
ATOM 5687 C CA . SER B 1 124 ? -25.062 22.969 1.814 1 49.62 124 SER B CA 1
ATOM 5688 C C . SER B 1 124 ? -24.875 24 0.715 1 49.62 124 SER B C 1
ATOM 5690 O O . SER B 1 124 ? -25.172 23.734 -0.453 1 49.62 124 SER B O 1
ATOM 5692 N N . ALA B 1 125 ? -25.281 25.172 0.986 1 48.91 125 ALA B N 1
ATOM 5693 C CA . ALA B 1 125 ? -25.5 26.281 0.059 1 48.91 125 ALA B CA 1
ATOM 5694 C C . ALA B 1 125 ? -24.219 26.641 -0.68 1 48.91 125 ALA B C 1
ATOM 5696 O O . ALA B 1 125 ? -24.219 27.547 -1.517 1 48.91 125 ALA B O 1
ATOM 5697 N N . SER B 1 126 ? -23.016 25.922 -0.218 1 62.56 126 SER B N 1
ATOM 5698 C CA . SER B 1 126 ? -21.922 26.547 -0.938 1 62.56 126 SER B CA 1
ATOM 5699 C C . SER B 1 126 ? -21.641 25.828 -2.26 1 62.56 126 SER B C 1
ATOM 5701 O O . SER B 1 126 ? -21.812 24.625 -2.361 1 62.56 126 SER B O 1
ATOM 5703 N N . SER B 1 127 ? -21.672 26.5 -3.195 1 61.28 127 SER B N 1
ATOM 5704 C CA . SER B 1 127 ? -21.281 26.062 -4.531 1 61.28 127 SER B CA 1
ATOM 5705 C C . SER B 1 127 ? -20.016 25.203 -4.484 1 61.28 127 SER B C 1
ATOM 5707 O O . SER B 1 127 ? -19.781 24.391 -5.383 1 61.28 127 SER B O 1
ATOM 5709 N N . LEU B 1 128 ? -19.344 25.266 -3.303 1 71.56 128 LEU B N 1
ATOM 5710 C CA . LEU B 1 128 ? -18.094 24.547 -3.178 1 71.56 128 LEU B CA 1
ATOM 5711 C C . LEU B 1 128 ? -18.328 23.109 -2.738 1 71.56 128 LEU B C 1
ATOM 5713 O O . LEU B 1 128 ? -17.422 22.266 -2.834 1 71.56 128 LEU B O 1
ATOM 5717 N N . ASP B 1 129 ? -19.531 22.734 -2.438 1 75.12 129 ASP B N 1
ATOM 5718 C CA . ASP B 1 129 ? -19.844 21.406 -1.932 1 75.12 129 ASP B CA 1
ATOM 5719 C C . ASP B 1 129 ? -20 20.406 -3.076 1 75.12 129 ASP B C 1
ATOM 5721 O O . ASP B 1 129 ? -19.906 19.203 -2.869 1 75.12 129 ASP B O 1
ATOM 5725 N N . ASP B 1 130 ? -20.141 21 -4.207 1 80.75 130 ASP B N 1
ATOM 5726 C CA . ASP B 1 130 ? -20.281 20.141 -5.375 1 80.75 130 ASP B CA 1
ATOM 5727 C C . ASP B 1 130 ? -18.953 20.016 -6.133 1 80.75 130 ASP B C 1
ATOM 5729 O O . ASP B 1 130 ? -18.781 20.641 -7.184 1 80.75 130 ASP B O 1
ATOM 5733 N N . TRP B 1 131 ? -18.109 19.25 -5.617 1 82.88 131 TRP B N 1
ATOM 5734 C CA . TRP B 1 131 ? -16.781 19.094 -6.195 1 82.88 131 TRP B CA 1
ATOM 5735 C C . TRP B 1 131 ? -16.875 18.625 -7.645 1 82.88 131 TRP B C 1
ATOM 5737 O O . TRP B 1 131 ? -16.016 18.953 -8.469 1 82.88 131 TRP B O 1
ATOM 5747 N N . LYS B 1 132 ? -17.891 17.859 -8.016 1 84.69 132 LYS B N 1
ATOM 5748 C CA . LYS B 1 132 ? -18.047 17.359 -9.375 1 84.69 132 LYS B CA 1
ATOM 5749 C C . LYS B 1 132 ? -18.266 18.516 -10.359 1 84.69 132 LYS B C 1
ATOM 5751 O O . LYS B 1 132 ? -17.688 18.516 -11.453 1 84.69 132 LYS B O 1
ATOM 5756 N N . GLN B 1 133 ? -19.125 19.391 -9.914 1 89.25 133 GLN B N 1
ATOM 5757 C CA . GLN B 1 133 ? -19.359 20.547 -10.758 1 89.25 133 GLN B CA 1
ATOM 5758 C C . GLN B 1 133 ? -18.094 21.391 -10.922 1 89.25 133 GLN B C 1
ATOM 5760 O O . GLN B 1 133 ? -17.812 21.891 -12.008 1 89.25 133 GLN B O 1
ATOM 5765 N N . ILE B 1 134 ? -17.375 21.547 -9.875 1 91.44 134 ILE B N 1
ATOM 5766 C CA . ILE B 1 134 ? -16.125 22.297 -9.906 1 91.44 134 ILE B CA 1
ATOM 5767 C C . ILE B 1 134 ? -15.133 21.625 -10.844 1 91.44 134 ILE B C 1
ATOM 5769 O O . ILE B 1 134 ? -14.508 22.266 -11.68 1 91.44 134 ILE B O 1
ATOM 5773 N N . GLU B 1 135 ? -15.008 20.359 -10.664 1 90.5 135 GLU B N 1
ATOM 5774 C CA . GLU B 1 135 ? -14.07 19.594 -11.492 1 90.5 135 GLU B CA 1
ATOM 5775 C C . GLU B 1 135 ? -14.453 19.688 -12.969 1 90.5 135 GLU B C 1
ATOM 5777 O O . GLU B 1 135 ? -13.578 19.797 -13.836 1 90.5 135 GLU B O 1
ATOM 5782 N N . GLN B 1 136 ? -15.734 19.625 -13.273 1 90.25 136 GLN B N 1
ATOM 5783 C CA . GLN B 1 136 ? -16.203 19.75 -14.648 1 90.25 136 GLN B CA 1
ATOM 5784 C C . GLN B 1 136 ? -15.852 21.109 -15.234 1 90.25 136 GLN B C 1
ATOM 5786 O O . GLN B 1 136 ? -15.43 21.219 -16.391 1 90.25 136 GLN B O 1
ATOM 5791 N N . GLN B 1 137 ? -16.047 22.062 -14.406 1 91.31 137 GLN B N 1
ATOM 5792 C CA . GLN B 1 137 ? -15.703 23.406 -14.828 1 91.31 137 GLN B CA 1
ATOM 5793 C C . GLN B 1 137 ? -14.219 23.531 -15.148 1 91.31 137 GLN B C 1
ATOM 5795 O O . GLN B 1 137 ? -13.836 24.125 -16.156 1 91.31 137 GLN B O 1
ATOM 5800 N N . LEU B 1 138 ? -13.398 22.984 -14.305 1 92.38 138 LEU B N 1
ATOM 5801 C CA . LEU B 1 138 ? -11.953 23.047 -14.484 1 92.38 138 LEU B CA 1
ATOM 5802 C C . LEU B 1 138 ? -11.523 22.219 -15.695 1 92.38 138 LEU B C 1
ATOM 5804 O O . LEU B 1 138 ? -10.625 22.625 -16.438 1 92.38 138 LEU B O 1
ATOM 5808 N N . GLN B 1 139 ? -12.148 21.125 -15.883 1 89.5 139 GLN B N 1
ATOM 5809 C CA . GLN B 1 139 ? -11.852 20.266 -17.031 1 89.5 139 GLN B CA 1
ATOM 5810 C C . GLN B 1 139 ? -12.188 20.969 -18.344 1 89.5 139 GLN B C 1
ATOM 5812 O O . GLN B 1 139 ? -11.43 20.875 -19.312 1 89.5 139 GLN B O 1
ATOM 5817 N N . ASP B 1 140 ? -13.32 21.562 -18.391 1 89.81 140 ASP B N 1
ATOM 5818 C CA . ASP B 1 140 ? -13.742 22.297 -19.578 1 89.81 140 ASP B CA 1
ATOM 5819 C C . ASP B 1 140 ? -12.758 23.406 -19.906 1 89.81 140 ASP B C 1
ATOM 5821 O O . ASP B 1 140 ? -12.422 23.625 -21.078 1 89.81 140 ASP B O 1
ATOM 5825 N N . HIS B 1 141 ? -12.367 24.047 -18.906 1 88.5 141 HIS B N 1
ATOM 5826 C CA . HIS B 1 141 ? -11.398 25.125 -19.109 1 88.5 141 HIS B CA 1
ATOM 5827 C C . HIS B 1 141 ? -10.078 24.578 -19.641 1 88.5 141 HIS B C 1
ATOM 5829 O O . HIS B 1 141 ? -9.461 25.172 -20.531 1 88.5 141 HIS B O 1
ATOM 5835 N N . SER B 1 142 ? -9.641 23.531 -19.047 1 84.81 142 SER B N 1
ATOM 5836 C CA . SER B 1 142 ? -8.375 22.906 -19.438 1 84.81 142 SER B CA 1
ATOM 5837 C C . SER B 1 142 ? -8.422 22.438 -20.891 1 84.81 142 SER B C 1
ATOM 5839 O O . SER B 1 142 ? -7.422 22.5 -21.594 1 84.81 142 SER B O 1
ATOM 5841 N N . ARG B 1 143 ? -9.484 21.938 -21.312 1 81.88 143 ARG B N 1
ATOM 5842 C CA . ARG B 1 143 ? -9.648 21.469 -22.688 1 81.88 143 ARG B CA 1
ATOM 5843 C C . ARG B 1 143 ? -9.617 22.625 -23.672 1 81.88 143 ARG B C 1
ATOM 5845 O O . ARG B 1 143 ? -9.109 22.484 -24.797 1 81.88 143 ARG B O 1
ATOM 5852 N N . ARG B 1 144 ? -10.148 23.688 -23.266 1 79.94 144 ARG B N 1
ATOM 5853 C CA . ARG B 1 144 ? -10.203 24.859 -24.125 1 79.94 144 ARG B CA 1
ATOM 5854 C C . ARG B 1 144 ? -8.844 25.531 -24.219 1 79.94 144 ARG B C 1
ATOM 5856 O O . ARG B 1 144 ? -8.516 26.156 -25.219 1 79.94 144 ARG B O 1
ATOM 5863 N N . ASN B 1 145 ? -8.109 25.359 -23.094 1 73.56 145 ASN B N 1
ATOM 5864 C CA . ASN B 1 145 ? -6.82 26.047 -23.016 1 73.56 145 ASN B CA 1
ATOM 5865 C C . ASN B 1 145 ? -5.664 25.062 -22.922 1 73.56 145 ASN B C 1
ATOM 5867 O O . ASN B 1 145 ? -4.895 25.078 -21.969 1 73.56 145 ASN B O 1
ATOM 5871 N N . ILE B 1 146 ? -5.648 24.047 -23.734 1 61.56 146 ILE B N 1
ATOM 5872 C CA . ILE B 1 146 ? -4.703 22.938 -23.719 1 61.56 146 ILE B CA 1
ATOM 5873 C C . ILE B 1 146 ? -3.273 23.484 -23.766 1 61.56 146 ILE B C 1
ATOM 5875 O O . ILE B 1 146 ? -2.367 22.906 -23.156 1 61.56 146 ILE B O 1
ATOM 5879 N N . THR B 1 147 ? -3.117 24.562 -24.406 1 53.09 147 THR B N 1
ATOM 5880 C CA . THR B 1 147 ? -1.789 25.078 -24.719 1 53.09 147 THR B CA 1
ATOM 5881 C C . THR B 1 147 ? -1.31 26.016 -23.594 1 53.09 147 THR B C 1
ATOM 5883 O O . THR B 1 147 ? -0.223 26.594 -23.688 1 53.09 147 THR B O 1
ATOM 5886 N N . ALA B 1 148 ? -2.113 26.078 -22.688 1 58.69 148 ALA B N 1
ATOM 5887 C CA . ALA B 1 148 ? -1.656 27.062 -21.703 1 58.69 148 ALA B CA 1
ATOM 5888 C C . ALA B 1 148 ? -0.502 26.5 -20.875 1 58.69 148 ALA B C 1
ATOM 5890 O O . ALA B 1 148 ? -0.648 25.484 -20.203 1 58.69 148 ALA B O 1
ATOM 5891 N N . GLN B 1 149 ? 0.679 26.828 -21.359 1 68.81 149 GLN B N 1
ATOM 5892 C CA . GLN B 1 149 ? 1.922 26.5 -20.672 1 68.81 149 GLN B CA 1
ATOM 5893 C C . GLN B 1 149 ? 2.299 27.609 -19.688 1 68.81 149 GLN B C 1
ATOM 5895 O O . GLN B 1 149 ? 1.983 28.781 -19.906 1 68.81 149 GLN B O 1
ATOM 5900 N N . VAL B 1 150 ? 2.57 27.141 -18.547 1 82 150 VAL B N 1
ATOM 5901 C CA . VAL B 1 150 ? 3.109 28.094 -17.578 1 82 150 VAL B CA 1
ATOM 5902 C C . VAL B 1 150 ? 4.371 28.75 -18.141 1 82 150 VAL B C 1
ATOM 5904 O O . VAL B 1 150 ? 5.352 28.062 -18.438 1 82 150 VAL B O 1
ATOM 5907 N N . GLY B 1 151 ? 4.281 30.062 -18.5 1 83.12 151 GLY B N 1
ATOM 5908 C CA . GLY B 1 151 ? 5.438 30.797 -19 1 83.12 151 GLY B CA 1
ATOM 5909 C C . GLY B 1 151 ? 6.617 30.766 -18.047 1 83.12 151 GLY B C 1
ATOM 5910 O O . GLY B 1 151 ? 6.469 30.422 -16.875 1 83.12 151 GLY B O 1
ATOM 5911 N N . GLU B 1 152 ? 7.777 31.172 -18.531 1 84.62 152 GLU B N 1
ATOM 5912 C CA . GLU B 1 152 ? 9.016 31.078 -17.781 1 84.62 152 GLU B CA 1
ATOM 5913 C C . GLU B 1 152 ? 8.961 31.953 -16.531 1 84.62 152 GLU B C 1
ATOM 5915 O O . GLU B 1 152 ? 9.328 31.516 -15.438 1 84.62 152 GLU B O 1
ATOM 5920 N N . PRO B 1 153 ? 8.453 33.219 -16.641 1 88.94 153 PRO B N 1
ATOM 5921 C CA . PRO B 1 153 ? 8.406 34.031 -15.43 1 88.94 153 PRO B CA 1
ATOM 5922 C C . PRO B 1 153 ? 7.496 33.469 -14.352 1 88.94 153 PRO B C 1
ATOM 5924 O O . PRO B 1 153 ? 7.852 33.469 -13.172 1 88.94 153 PRO B O 1
ATOM 5927 N N . LEU B 1 154 ? 6.398 32.969 -14.805 1 90 154 LEU B N 1
ATOM 5928 C CA . LEU B 1 154 ? 5.488 32.375 -13.836 1 90 154 LEU B CA 1
ATOM 5929 C C . LEU B 1 154 ? 6.074 31.078 -13.281 1 90 154 LEU B C 1
ATOM 5931 O O . LEU B 1 154 ? 5.938 30.797 -12.086 1 90 154 LEU B O 1
ATOM 5935 N N . GLY B 1 155 ? 6.664 30.344 -14.141 1 90.25 155 GLY B N 1
ATOM 5936 C CA . GLY B 1 155 ? 7.309 29.125 -13.695 1 90.25 155 GLY B CA 1
ATOM 5937 C C . GLY B 1 155 ? 8.359 29.359 -12.625 1 90.25 155 GLY B C 1
ATOM 5938 O O . GLY B 1 155 ? 8.398 28.625 -11.625 1 90.25 155 GLY B O 1
ATOM 5939 N N . ARG B 1 156 ? 9.117 30.344 -12.82 1 89.56 156 ARG B N 1
ATOM 5940 C CA . ARG B 1 156 ? 10.148 30.688 -11.844 1 89.56 156 ARG B CA 1
ATOM 5941 C C . ARG B 1 156 ? 9.523 31.172 -10.531 1 89.56 156 ARG B C 1
ATOM 5943 O O . ARG B 1 156 ? 10 30.812 -9.453 1 89.56 156 ARG B O 1
ATOM 5950 N N . ALA B 1 157 ? 8.539 31.922 -10.664 1 92.81 157 ALA B N 1
ATOM 5951 C CA . ALA B 1 157 ? 7.852 32.406 -9.477 1 92.81 157 ALA B CA 1
ATOM 5952 C C . ALA B 1 157 ? 7.246 31.266 -8.68 1 92.81 157 ALA B C 1
ATOM 5954 O O . ALA B 1 157 ? 7.277 31.281 -7.445 1 92.81 157 ALA B O 1
ATOM 5955 N N . LEU B 1 158 ? 6.688 30.328 -9.445 1 93.5 158 LEU B N 1
ATOM 5956 C CA . LEU B 1 158 ? 6.074 29.188 -8.773 1 93.5 158 LEU B CA 1
ATOM 5957 C C . LEU B 1 158 ? 7.129 28.328 -8.102 1 93.5 158 LEU B C 1
ATOM 5959 O O . LEU B 1 158 ? 6.91 27.812 -7 1 93.5 158 LEU B O 1
ATOM 5963 N N . CYS B 1 159 ? 8.234 28.172 -8.695 1 92.56 159 CYS B N 1
ATOM 5964 C CA . CYS B 1 159 ? 9.328 27.422 -8.094 1 92.56 159 CYS B CA 1
ATOM 5965 C C . CYS B 1 159 ? 9.828 28.109 -6.824 1 92.56 159 CYS B C 1
ATOM 5967 O O . CYS B 1 159 ? 10.086 27.438 -5.816 1 92.56 159 CYS B O 1
ATOM 5969 N N . ASP B 1 160 ? 9.898 29.391 -6.895 1 92.69 160 ASP B N 1
ATOM 5970 C CA . ASP B 1 160 ? 10.305 30.156 -5.723 1 92.69 160 ASP B CA 1
ATOM 5971 C C . ASP B 1 160 ? 9.289 30.031 -4.594 1 92.69 160 ASP B C 1
ATOM 5973 O O . ASP B 1 160 ? 9.656 29.906 -3.424 1 92.69 160 ASP B O 1
ATOM 5977 N N . SER B 1 161 ? 8.094 30.078 -4.996 1 93.56 161 SER B N 1
ATOM 5978 C CA . SER B 1 161 ? 7.039 29.922 -4.004 1 93.56 161 SER B CA 1
ATOM 5979 C C . SER B 1 161 ? 7.09 28.547 -3.346 1 93.56 161 SER B C 1
ATOM 5981 O O . SER B 1 161 ? 6.852 28.422 -2.143 1 93.56 161 SER B O 1
ATOM 5983 N N . PHE B 1 162 ? 7.387 27.562 -4.145 1 94.81 162 PHE B N 1
ATOM 5984 C CA . PHE B 1 162 ? 7.547 26.219 -3.602 1 94.81 162 PHE B CA 1
ATOM 5985 C C . PHE B 1 162 ? 8.68 26.172 -2.578 1 94.81 162 PHE B C 1
ATOM 5987 O O . PHE B 1 162 ? 8.5 25.672 -1.468 1 94.81 162 PHE B O 1
ATOM 5994 N N . ALA B 1 163 ? 9.789 26.656 -2.943 1 92.5 163 ALA B N 1
ATOM 5995 C CA . ALA B 1 163 ? 10.969 26.609 -2.082 1 92.5 163 ALA B CA 1
ATOM 5996 C C . ALA B 1 163 ? 10.711 27.359 -0.775 1 92.5 163 ALA B C 1
ATOM 5998 O O . ALA B 1 163 ? 11.117 26.906 0.296 1 92.5 163 ALA B O 1
ATOM 5999 N N . GLU B 1 164 ? 9.992 28.422 -0.865 1 91.75 164 GLU B N 1
ATOM 6000 C CA . GLU B 1 164 ? 9.766 29.281 0.292 1 91.75 164 GLU B CA 1
ATOM 6001 C C . GLU B 1 164 ? 8.719 28.688 1.227 1 91.75 164 GLU B C 1
ATOM 6003 O O . GLU B 1 164 ? 8.859 28.75 2.449 1 91.75 164 GLU B O 1
ATOM 6008 N N . ASN B 1 165 ? 7.746 28.094 0.642 1 93 165 ASN B N 1
ATOM 6009 C CA . ASN B 1 165 ? 6.59 27.75 1.467 1 93 165 ASN B CA 1
ATOM 6010 C C . ASN B 1 165 ? 6.5 26.25 1.726 1 93 165 ASN B C 1
ATOM 6012 O O . ASN B 1 165 ? 5.871 25.828 2.693 1 93 165 ASN B O 1
ATOM 6016 N N . LEU B 1 166 ? 7.113 25.469 0.847 1 94.38 166 LEU B N 1
ATOM 6017 C CA . LEU B 1 166 ? 6.969 24.016 0.992 1 94.38 166 LEU B CA 1
ATOM 6018 C C . LEU B 1 166 ? 8.336 23.344 1.136 1 94.38 166 LEU B C 1
ATOM 6020 O O . LEU B 1 166 ? 8.414 22.141 1.38 1 94.38 166 LEU B O 1
ATOM 6024 N N . GLY B 1 167 ? 9.367 24.078 1.063 1 90.38 167 GLY B N 1
ATOM 6025 C CA . GLY B 1 167 ? 10.711 23.516 1.105 1 90.38 167 GLY B CA 1
ATOM 6026 C C . GLY B 1 167 ? 10.969 22.672 2.338 1 90.38 167 GLY B C 1
ATOM 6027 O O . GLY B 1 167 ? 11.633 21.641 2.258 1 90.38 167 GLY B O 1
ATOM 6028 N N . HIS B 1 168 ? 10.438 23.078 3.477 1 90.62 168 HIS B N 1
ATOM 6029 C CA . HIS B 1 168 ? 10.688 22.359 4.719 1 90.62 168 HIS B CA 1
ATOM 6030 C C . HIS B 1 168 ? 9.883 21.062 4.77 1 90.62 168 HIS B C 1
ATOM 6032 O O . HIS B 1 168 ? 10.234 20.141 5.508 1 90.62 168 HIS B O 1
ATOM 6038 N N . TRP B 1 169 ? 8.844 20.953 3.924 1 92.56 169 TRP B N 1
ATOM 6039 C CA . TRP B 1 169 ? 8.047 19.734 3.848 1 92.56 169 TRP B CA 1
ATOM 6040 C C . TRP B 1 169 ? 8.672 18.734 2.873 1 92.56 169 TRP B C 1
ATOM 6042 O O . TRP B 1 169 ? 8.438 17.531 2.975 1 92.56 169 TRP B O 1
ATOM 6052 N N . TYR B 1 170 ? 9.406 19.266 1.92 1 94.56 170 TYR B N 1
ATOM 6053 C CA . TYR B 1 170 ? 10.039 18.438 0.898 1 94.56 170 TYR B CA 1
ATOM 6054 C C . TYR B 1 170 ? 11.539 18.688 0.838 1 94.56 170 TYR B C 1
ATOM 6056 O O . TYR B 1 170 ? 12.062 19.109 -0.198 1 94.56 170 TYR B O 1
ATOM 6064 N N . PRO B 1 171 ? 12.219 18.328 1.91 1 90.94 171 PRO B N 1
ATOM 6065 C CA . PRO B 1 171 ? 13.641 18.672 2 1 90.94 171 PRO B CA 1
ATOM 6066 C C . PRO B 1 171 ? 14.492 17.969 0.951 1 90.94 171 PRO B C 1
ATOM 6068 O O . PRO B 1 171 ? 15.648 18.312 0.744 1 90.94 171 PRO B O 1
ATOM 6071 N N . PHE B 1 172 ? 13.93 17 0.252 1 92.5 172 PHE B N 1
ATOM 6072 C CA . PHE B 1 172 ? 14.695 16.266 -0.744 1 92.5 172 PHE B CA 1
ATOM 6073 C C . PHE B 1 172 ? 14.711 17 -2.076 1 92.5 172 PHE B C 1
ATOM 6075 O O . PHE B 1 172 ? 15.445 16.625 -2.992 1 92.5 172 PHE B O 1
ATOM 6082 N N . VAL B 1 173 ? 13.953 18.094 -2.16 1 91.62 173 VAL B N 1
ATOM 6083 C CA . VAL B 1 173 ? 13.898 18.859 -3.402 1 91.62 173 VAL B CA 1
ATOM 6084 C C . VAL B 1 173 ? 14.852 20.047 -3.328 1 91.62 173 VAL B C 1
ATOM 6086 O O . VAL B 1 173 ? 14.75 20.875 -2.426 1 91.62 173 VAL B O 1
ATOM 6089 N N . ASP B 1 174 ? 15.75 20.031 -4.164 1 85.69 174 ASP B N 1
ATOM 6090 C CA . ASP B 1 174 ? 16.594 21.188 -4.383 1 85.69 174 ASP B CA 1
ATOM 6091 C C . ASP B 1 174 ? 16.281 21.859 -5.719 1 85.69 174 ASP B C 1
ATOM 6093 O O . ASP B 1 174 ? 16.75 21.422 -6.77 1 85.69 174 ASP B O 1
ATOM 6097 N N . ILE B 1 175 ? 15.609 22.938 -5.613 1 84.94 175 ILE B N 1
ATOM 6098 C CA . ILE B 1 175 ? 15.094 23.609 -6.797 1 84.94 175 ILE B CA 1
ATOM 6099 C C . ILE B 1 175 ? 16.266 24.078 -7.672 1 84.94 175 ILE B C 1
ATOM 6101 O O . ILE B 1 175 ? 16.141 24.156 -8.898 1 84.94 175 ILE B O 1
ATOM 6105 N N . SER B 1 176 ? 17.391 24.344 -7.004 1 81.94 176 SER B N 1
ATOM 6106 C CA . SER B 1 176 ? 18.547 24.828 -7.754 1 81.94 176 SER B CA 1
ATOM 6107 C C . SER B 1 176 ? 19.109 23.75 -8.68 1 81.94 176 SER B C 1
ATOM 6109 O O . SER B 1 176 ? 19.766 24.062 -9.68 1 81.94 176 SER B O 1
ATOM 6111 N N . GLU B 1 177 ? 18.719 22.531 -8.422 1 79.44 177 GLU B N 1
ATOM 6112 C CA . GLU B 1 177 ? 19.234 21.406 -9.195 1 79.44 177 GLU B CA 1
ATOM 6113 C C . GLU B 1 177 ? 18.25 20.984 -10.289 1 79.44 177 GLU B C 1
ATOM 6115 O O . GLU B 1 177 ? 18.578 20.172 -11.148 1 79.44 177 GLU B O 1
ATOM 6120 N N . ILE B 1 178 ? 17.109 21.562 -10.227 1 78.12 178 ILE B N 1
ATOM 6121 C CA . ILE B 1 178 ? 16.062 21.047 -11.117 1 78.12 178 ILE B CA 1
ATOM 6122 C C . ILE B 1 178 ? 15.922 21.969 -12.328 1 78.12 178 ILE B C 1
ATOM 6124 O O . ILE B 1 178 ? 15.703 23.172 -12.188 1 78.12 178 ILE B O 1
ATOM 6128 N N . ASP B 1 179 ? 16.25 21.359 -13.406 1 76.25 179 ASP B N 1
ATOM 6129 C CA . ASP B 1 179 ? 15.961 22.016 -14.672 1 76.25 179 ASP B CA 1
ATOM 6130 C C . ASP B 1 179 ? 14.586 21.625 -15.203 1 76.25 179 ASP B C 1
ATOM 6132 O O . ASP B 1 179 ? 14.383 20.484 -15.617 1 76.25 179 ASP B O 1
ATOM 6136 N N . LEU B 1 180 ? 13.719 22.578 -15.188 1 75.12 180 LEU B N 1
ATOM 6137 C CA . LEU B 1 180 ? 12.32 22.344 -15.555 1 75.12 180 LEU B CA 1
ATOM 6138 C C . LEU B 1 180 ? 12.219 21.859 -17 1 75.12 180 LEU B C 1
ATOM 6140 O O . LEU B 1 180 ? 11.25 21.188 -17.359 1 75.12 180 LEU B O 1
ATOM 6144 N N . GLN B 1 181 ? 13.211 22.156 -17.766 1 71.94 181 GLN B N 1
ATOM 6145 C CA . GLN B 1 181 ? 13.164 21.766 -19.172 1 71.94 181 GLN B CA 1
ATOM 6146 C C . GLN B 1 181 ? 13.625 20.328 -19.375 1 71.94 181 GLN B C 1
ATOM 6148 O O . GLN B 1 181 ? 13.094 19.609 -20.234 1 71.94 181 GLN B O 1
ATOM 6153 N N . THR B 1 182 ? 14.484 19.875 -18.516 1 75.31 182 THR B N 1
ATOM 6154 C CA . THR B 1 182 ? 15.055 18.547 -18.688 1 75.31 182 THR B CA 1
ATOM 6155 C C . THR B 1 182 ? 14.242 17.5 -17.938 1 75.31 182 THR B C 1
ATOM 6157 O O . THR B 1 182 ? 14.312 16.312 -18.234 1 75.31 182 THR B O 1
ATOM 6160 N N . SER B 1 183 ? 13.539 17.922 -16.984 1 83.94 183 SER B N 1
ATOM 6161 C CA . SER B 1 183 ? 12.688 17.016 -16.234 1 83.94 183 SER B CA 1
ATOM 6162 C C . SER B 1 183 ? 11.242 17.484 -16.234 1 83.94 183 SER B C 1
ATOM 6164 O O . SER B 1 183 ? 10.734 17.938 -15.195 1 83.94 183 SER B O 1
ATOM 6166 N N . PRO B 1 184 ? 10.617 17.234 -17.328 1 87.25 184 PRO B N 1
ATOM 6167 C CA . PRO B 1 184 ? 9.273 17.812 -17.453 1 87.25 184 PRO B CA 1
ATOM 6168 C C . PRO B 1 184 ? 8.312 17.281 -16.391 1 87.25 184 PRO B C 1
ATOM 6170 O O . PRO B 1 184 ? 7.469 18.031 -15.891 1 87.25 184 PRO B O 1
ATOM 6173 N N . LEU B 1 185 ? 8.422 16.047 -16.062 1 92 185 LEU B N 1
ATOM 6174 C CA . LEU B 1 185 ? 7.52 15.492 -15.078 1 92 185 LEU B CA 1
ATOM 6175 C C . LEU B 1 185 ? 7.746 16.125 -13.711 1 92 185 LEU B C 1
ATOM 6177 O O . LEU B 1 185 ? 6.801 16.609 -13.086 1 92 185 LEU B O 1
ATOM 6181 N N . LEU B 1 186 ? 8.969 16.141 -13.266 1 92.5 186 LEU B N 1
ATOM 6182 C CA . LEU B 1 186 ? 9.281 16.75 -11.977 1 92.5 186 LEU B CA 1
ATOM 6183 C C . LEU B 1 186 ? 8.961 18.234 -11.984 1 92.5 186 LEU B C 1
ATOM 6185 O O . LEU B 1 186 ? 8.492 18.781 -10.977 1 92.5 186 LEU B O 1
ATOM 6189 N N . GLY B 1 187 ? 9.234 18.859 -13.141 1 91.69 187 GLY B N 1
ATOM 6190 C CA . GLY B 1 187 ? 8.891 20.266 -13.281 1 91.69 187 GLY B CA 1
ATOM 6191 C C . GLY B 1 187 ? 7.414 20.547 -13.094 1 91.69 187 GLY B C 1
ATOM 6192 O O . GLY B 1 187 ? 7.043 21.469 -12.367 1 91.69 187 GLY B O 1
ATOM 6193 N N . LYS B 1 188 ? 6.59 19.703 -13.68 1 93.19 188 LYS B N 1
ATOM 6194 C CA . LYS B 1 188 ? 5.148 19.891 -13.555 1 93.19 188 LYS B CA 1
ATOM 6195 C C . LYS B 1 188 ? 4.695 19.672 -12.109 1 93.19 188 LYS B C 1
ATOM 6197 O O . LYS B 1 188 ? 3.82 20.375 -11.617 1 93.19 188 LYS B O 1
ATOM 6202 N N . ALA B 1 189 ? 5.277 18.688 -11.453 1 95.31 189 ALA B N 1
ATOM 6203 C CA . ALA B 1 189 ? 4.934 18.422 -10.062 1 95.31 189 ALA B CA 1
ATOM 6204 C C . ALA B 1 189 ? 5.293 19.609 -9.172 1 95.31 189 ALA B C 1
ATOM 6206 O O . ALA B 1 189 ? 4.504 20.016 -8.312 1 95.31 189 ALA B O 1
ATOM 6207 N N . LEU B 1 190 ? 6.441 20.203 -9.391 1 94.94 190 LEU B N 1
ATOM 6208 C CA . LEU B 1 190 ? 6.902 21.344 -8.602 1 94.94 190 LEU B CA 1
ATOM 6209 C C . LEU B 1 190 ? 6.031 22.562 -8.852 1 94.94 190 LEU B C 1
ATOM 6211 O O . LEU B 1 190 ? 5.68 23.281 -7.914 1 94.94 190 LEU B O 1
ATOM 6215 N N . LEU B 1 191 ? 5.707 22.75 -10.102 1 94.88 191 LEU B N 1
ATOM 6216 C CA . LEU B 1 191 ? 4.863 23.875 -10.461 1 94.88 191 LEU B CA 1
ATOM 6217 C C . LEU B 1 191 ? 3.471 23.734 -9.859 1 94.88 191 LEU B C 1
ATOM 6219 O O . LEU B 1 191 ? 2.867 24.719 -9.43 1 94.88 191 LEU B O 1
ATOM 6223 N N . LEU B 1 192 ? 2.992 22.531 -9.812 1 95.94 192 LEU B N 1
ATOM 6224 C CA . LEU B 1 192 ? 1.698 22.266 -9.188 1 95.94 192 LEU B CA 1
ATOM 6225 C C . LEU B 1 192 ? 1.724 22.656 -7.715 1 95.94 192 LEU B C 1
ATOM 6227 O O . LEU B 1 192 ? 0.883 23.422 -7.254 1 95.94 192 LEU B O 1
ATOM 6231 N N . ALA B 1 193 ? 2.684 22.141 -7 1 96.25 193 ALA B N 1
ATOM 6232 C CA . ALA B 1 193 ? 2.773 22.406 -5.566 1 96.25 193 ALA B CA 1
ATOM 6233 C C . ALA B 1 193 ? 2.99 23.891 -5.301 1 96.25 193 ALA B C 1
ATOM 6235 O O . ALA B 1 193 ? 2.391 24.453 -4.383 1 96.25 193 ALA B O 1
ATOM 6236 N N . GLY B 1 194 ? 3.82 24.5 -6.137 1 95.31 194 GLY B N 1
ATOM 6237 C CA . GLY B 1 194 ? 4.055 25.938 -6.004 1 95.31 194 GLY B CA 1
ATOM 6238 C C . GLY B 1 194 ? 2.809 26.766 -6.238 1 95.31 194 GLY B C 1
ATOM 6239 O O . GLY B 1 194 ? 2.59 27.766 -5.559 1 95.31 194 GLY B O 1
ATOM 6240 N N . SER B 1 195 ? 2.018 26.375 -7.168 1 95.19 195 SER B N 1
ATOM 6241 C CA . SER B 1 195 ? 0.801 27.109 -7.492 1 95.19 195 SER B CA 1
ATOM 6242 C C . SER B 1 195 ? -0.208 27.047 -6.352 1 95.19 195 SER B C 1
ATOM 6244 O O . SER B 1 195 ? -0.999 27.969 -6.156 1 95.19 195 SER B O 1
ATOM 6246 N N . LEU B 1 196 ? -0.123 26 -5.566 1 95.06 196 LEU B N 1
ATOM 6247 C CA . LEU B 1 196 ? -1.084 25.797 -4.488 1 95.06 196 LEU B CA 1
ATOM 6248 C C . LEU B 1 196 ? -0.679 26.578 -3.238 1 95.06 196 LEU B C 1
ATOM 6250 O O . LEU B 1 196 ? -1.472 26.703 -2.305 1 95.06 196 LEU B O 1
ATOM 6254 N N . THR B 1 197 ? 0.525 27.062 -3.227 1 93.06 197 THR B N 1
ATOM 6255 C CA . THR B 1 197 ? 0.96 27.859 -2.084 1 93.06 197 THR B CA 1
ATOM 6256 C C . THR B 1 197 ? 0.519 29.312 -2.24 1 93.06 197 THR B C 1
ATOM 6258 O O . THR B 1 197 ? 0.581 30.094 -1.286 1 93.06 197 THR B O 1
ATOM 6261 N N . ARG B 1 198 ? -0.005 29.594 -3.379 1 88.94 198 ARG B N 1
ATOM 6262 C CA . ARG B 1 198 ? -0.51 30.953 -3.611 1 88.94 198 ARG B CA 1
ATOM 6263 C C . ARG B 1 198 ? -1.919 31.109 -3.053 1 88.94 198 ARG B C 1
ATOM 6265 O O . ARG B 1 198 ? -2.549 30.125 -2.648 1 88.94 198 ARG B O 1
ATOM 6272 N N . ARG B 1 199 ? -2.299 32.344 -3.021 1 88.31 199 ARG B N 1
ATOM 6273 C CA . ARG B 1 199 ? -3.646 32.594 -2.531 1 88.31 199 ARG B CA 1
ATOM 6274 C C . ARG B 1 199 ? -4.699 32.156 -3.541 1 88.31 199 ARG B C 1
ATOM 6276 O O . ARG B 1 199 ? -4.703 32.625 -4.684 1 88.31 199 ARG B O 1
ATOM 6283 N N . ILE B 1 200 ? -5.449 31.156 -3.166 1 91.56 200 ILE B N 1
ATOM 6284 C CA . ILE B 1 200 ? -6.555 30.625 -3.955 1 91.56 200 ILE B CA 1
ATOM 6285 C C . ILE B 1 200 ? -7.879 30.953 -3.277 1 91.56 200 ILE B C 1
ATOM 6287 O O . ILE B 1 200 ? -8.203 30.391 -2.229 1 91.56 200 ILE B O 1
ATOM 6291 N N . GLU B 1 201 ? -8.641 31.828 -3.838 1 88.25 201 GLU B N 1
ATOM 6292 C CA . GLU B 1 201 ? -9.859 32.312 -3.199 1 88.25 201 GLU B CA 1
ATOM 6293 C C . GLU B 1 201 ? -11.102 31.844 -3.955 1 88.25 201 GLU B C 1
ATOM 6295 O O . GLU B 1 201 ? -12.172 31.688 -3.367 1 88.25 201 GLU B O 1
ATOM 6300 N N . THR B 1 202 ? -10.891 31.625 -5.211 1 91.31 202 THR B N 1
ATOM 6301 C CA . THR B 1 202 ? -12.031 31.219 -6.035 1 91.31 202 THR B CA 1
ATOM 6302 C C . THR B 1 202 ? -11.703 29.969 -6.832 1 91.31 202 THR B C 1
ATOM 6304 O O . THR B 1 202 ? -10.539 29.562 -6.93 1 91.31 202 THR B O 1
ATOM 6307 N N . VAL B 1 203 ? -12.68 29.375 -7.418 1 91.62 203 VAL B N 1
ATOM 6308 C CA . VAL B 1 203 ? -12.531 28.172 -8.234 1 91.62 203 VAL B CA 1
ATOM 6309 C C . VAL B 1 203 ? -11.703 28.5 -9.477 1 91.62 203 VAL B C 1
ATOM 6311 O O . VAL B 1 203 ? -10.93 27.656 -9.953 1 91.62 203 VAL B O 1
ATOM 6314 N N . ASP B 1 204 ? -11.781 29.688 -9.93 1 91.25 204 ASP B N 1
ATOM 6315 C CA . ASP B 1 204 ? -11.031 30.109 -11.109 1 91.25 204 ASP B CA 1
ATOM 6316 C C . ASP B 1 204 ? -9.523 30.062 -10.844 1 91.25 204 ASP B C 1
ATOM 6318 O O . ASP B 1 204 ? -8.734 29.781 -11.75 1 91.25 204 ASP B O 1
ATOM 6322 N N . ASP B 1 205 ? -9.172 30.312 -9.656 1 92.56 205 ASP B N 1
ATOM 6323 C CA . ASP B 1 205 ? -7.758 30.297 -9.281 1 92.56 205 ASP B CA 1
ATOM 6324 C C . ASP B 1 205 ? -7.188 28.875 -9.352 1 92.56 205 ASP B C 1
ATOM 6326 O O . ASP B 1 205 ? -5.969 28.688 -9.359 1 92.56 205 ASP B O 1
ATOM 6330 N N . LEU B 1 206 ? -8.031 27.875 -9.5 1 93.88 206 LEU B N 1
ATOM 6331 C CA . LEU B 1 206 ? -7.602 26.484 -9.516 1 93.88 206 LEU B CA 1
ATOM 6332 C C . LEU B 1 206 ? -7.34 26.016 -10.945 1 93.88 206 LEU B C 1
ATOM 6334 O O . LEU B 1 206 ? -6.887 24.891 -11.156 1 93.88 206 LEU B O 1
ATOM 6338 N N . GLN B 1 207 ? -7.508 26.891 -11.883 1 92.75 207 GLN B N 1
ATOM 6339 C CA . GLN B 1 207 ? -7.355 26.484 -13.281 1 92.75 207 GLN B CA 1
ATOM 6340 C C . GLN B 1 207 ? -5.926 26.031 -13.57 1 92.75 207 GLN B C 1
ATOM 6342 O O . GLN B 1 207 ? -5.715 24.984 -14.18 1 92.75 207 GLN B O 1
ATOM 6347 N N . ILE B 1 208 ? -4.977 26.812 -13.102 1 91.75 208 ILE B N 1
ATOM 6348 C CA . ILE B 1 208 ? -3.576 26.484 -13.359 1 91.75 208 ILE B CA 1
ATOM 6349 C C . ILE B 1 208 ? -3.184 25.234 -12.586 1 91.75 208 ILE B C 1
ATOM 6351 O O . ILE B 1 208 ? -2.66 24.281 -13.156 1 91.75 208 ILE B O 1
ATOM 6355 N N . PRO B 1 209 ? -3.469 25.188 -11.242 1 94.06 209 PRO B N 1
ATOM 6356 C CA . PRO B 1 209 ? -3.143 23.969 -10.516 1 94.06 209 PRO B CA 1
ATOM 6357 C C . PRO B 1 209 ? -3.807 22.719 -11.117 1 94.06 209 PRO B C 1
ATOM 6359 O O . PRO B 1 209 ? -3.18 21.672 -11.211 1 94.06 209 PRO B O 1
ATOM 6362 N N . TYR B 1 210 ? -4.996 22.828 -11.547 1 94.5 210 TYR B N 1
ATOM 6363 C CA . TYR B 1 210 ? -5.711 21.688 -12.102 1 94.5 210 TYR B CA 1
ATOM 6364 C C . TYR B 1 210 ? -5.082 21.234 -13.414 1 94.5 210 TYR B C 1
ATOM 6366 O O . TYR B 1 210 ? -4.914 20.031 -13.648 1 94.5 210 TYR B O 1
ATOM 6374 N N . ALA B 1 211 ? -4.781 22.156 -14.258 1 93 211 ALA B N 1
ATOM 6375 C CA . ALA B 1 211 ? -4.129 21.828 -15.531 1 93 211 ALA B CA 1
ATOM 6376 C C . ALA B 1 211 ? -2.783 21.141 -15.297 1 93 211 ALA B C 1
ATOM 6378 O O . ALA B 1 211 ? -2.445 20.172 -15.969 1 93 211 ALA B O 1
ATOM 6379 N N . LEU B 1 212 ? -2.006 21.703 -14.367 1 93.31 212 LEU B N 1
ATOM 6380 C CA . LEU B 1 212 ? -0.708 21.125 -14.039 1 93.31 212 LEU B CA 1
ATOM 6381 C C . LEU B 1 212 ? -0.867 19.719 -13.461 1 93.31 212 LEU B C 1
ATOM 6383 O O . LEU B 1 212 ? -0.077 18.828 -13.773 1 93.31 212 LEU B O 1
ATOM 6387 N N . TYR B 1 213 ? -1.865 19.547 -12.656 1 94.5 213 TYR B N 1
ATOM 6388 C CA . TYR B 1 213 ? -2.137 18.234 -12.086 1 94.5 213 TYR B CA 1
ATOM 6389 C C . TYR B 1 213 ? -2.443 17.219 -13.18 1 94.5 213 TYR B C 1
ATOM 6391 O O . TYR B 1 213 ? -1.897 16.109 -13.18 1 94.5 213 TYR B O 1
ATOM 6399 N N . GLN B 1 214 ? -3.293 17.578 -14.078 1 92.25 214 GLN B N 1
ATOM 6400 C CA . GLN B 1 214 ? -3.662 16.688 -15.172 1 92.25 214 GLN B CA 1
ATOM 6401 C C . GLN B 1 214 ? -2.451 16.344 -16.031 1 92.25 214 GLN B C 1
ATOM 6403 O O . GLN B 1 214 ? -2.283 15.195 -16.453 1 92.25 214 GLN B O 1
ATOM 6408 N N . GLN B 1 215 ? -1.644 17.312 -16.266 1 91.62 215 GLN B N 1
ATOM 6409 C CA . GLN B 1 215 ? -0.448 17.078 -17.078 1 91.62 215 GLN B CA 1
ATOM 6410 C C . GLN B 1 215 ? 0.533 16.156 -16.359 1 91.62 215 GLN B C 1
ATOM 6412 O O . GLN B 1 215 ? 1.134 15.281 -16.984 1 91.62 215 GLN B O 1
ATOM 6417 N N . ALA B 1 216 ? 0.743 16.406 -15.062 1 93.44 216 ALA B N 1
ATOM 6418 C CA . ALA B 1 216 ? 1.624 15.539 -14.281 1 93.44 216 ALA B CA 1
ATOM 6419 C C . ALA B 1 216 ? 1.096 14.109 -14.25 1 93.44 216 ALA B C 1
ATOM 6421 O O . ALA B 1 216 ? 1.859 13.156 -14.422 1 93.44 216 ALA B O 1
ATOM 6422 N N . LYS B 1 217 ? -0.19 14.016 -14.047 1 92.75 217 LYS B N 1
ATOM 6423 C CA . LYS B 1 217 ? -0.83 12.703 -14.016 1 92.75 217 LYS B CA 1
ATOM 6424 C C . LYS B 1 217 ? -0.637 11.969 -15.336 1 92.75 217 LYS B C 1
ATOM 6426 O O . LYS B 1 217 ? -0.316 10.781 -15.352 1 92.75 217 LYS B O 1
ATOM 6431 N N . GLU B 1 218 ? -0.817 12.633 -16.406 1 90.88 218 GLU B N 1
ATOM 6432 C CA . GLU B 1 218 ? -0.629 12.039 -17.719 1 90.88 218 GLU B CA 1
ATOM 6433 C C . GLU B 1 218 ? 0.814 11.586 -17.922 1 90.88 218 GLU B C 1
ATOM 6435 O O . GLU B 1 218 ? 1.062 10.516 -18.484 1 90.88 218 GLU B O 1
ATOM 6440 N N . LYS B 1 219 ? 1.703 12.375 -17.484 1 91.56 219 LYS B N 1
ATOM 6441 C CA . LYS B 1 219 ? 3.117 12.039 -17.625 1 91.56 219 LYS B CA 1
ATOM 6442 C C . LYS B 1 219 ? 3.496 10.852 -16.75 1 91.56 219 LYS B C 1
ATOM 6444 O O . LYS B 1 219 ? 4.328 10.023 -17.141 1 91.56 219 LYS B O 1
ATOM 6449 N N . ILE B 1 220 ? 2.971 10.758 -15.602 1 93.19 220 ILE B N 1
ATOM 6450 C CA . ILE B 1 220 ? 3.229 9.625 -14.719 1 93.19 220 ILE B CA 1
ATOM 6451 C C . ILE B 1 220 ? 2.705 8.344 -15.367 1 93.19 220 ILE B C 1
ATOM 6453 O O . ILE B 1 220 ? 3.41 7.328 -15.406 1 93.19 220 ILE B O 1
ATOM 6457 N N . ASN B 1 221 ? 1.529 8.406 -15.906 1 87.75 221 ASN B N 1
ATOM 6458 C CA . ASN B 1 221 ? 0.886 7.23 -16.484 1 87.75 221 ASN B CA 1
ATOM 6459 C C . ASN B 1 221 ? 1.585 6.781 -17.766 1 87.75 221 ASN B C 1
ATOM 6461 O O . ASN B 1 221 ? 1.507 5.609 -18.141 1 87.75 221 ASN B O 1
ATOM 6465 N N . SER B 1 222 ? 2.225 7.684 -18.406 1 83.62 222 SER B N 1
ATOM 6466 C CA . SER B 1 222 ? 2.902 7.352 -19.656 1 83.62 222 SER B CA 1
ATOM 6467 C C . SER B 1 222 ? 4.383 7.066 -19.422 1 83.62 222 SER B C 1
ATOM 6469 O O . SER B 1 222 ? 5.137 6.863 -20.375 1 83.62 222 SER B O 1
ATOM 6471 N N . SER B 1 223 ? 4.738 7.078 -18.203 1 80.44 223 SER B N 1
ATOM 6472 C CA . SER B 1 223 ? 6.156 6.926 -17.906 1 80.44 223 SER B CA 1
ATOM 6473 C C . SER B 1 223 ? 6.645 5.52 -18.234 1 80.44 223 SER B C 1
ATOM 6475 O O . SER B 1 223 ? 5.949 4.535 -17.969 1 80.44 223 SER B O 1
ATOM 6477 N N . SER B 1 224 ? 7.777 5.508 -18.859 1 71.56 224 SER B N 1
ATOM 6478 C CA . SER B 1 224 ? 8.406 4.234 -19.203 1 71.56 224 SER B CA 1
ATOM 6479 C C . SER B 1 224 ? 9.141 3.652 -18 1 71.56 224 SER B C 1
ATOM 6481 O O . SER B 1 224 ? 9.5 2.473 -18 1 71.56 224 SER B O 1
ATOM 6483 N N . GLY B 1 225 ? 9.297 4.457 -17.031 1 68.19 225 GLY B N 1
ATOM 6484 C CA . GLY B 1 225 ? 10.016 3.988 -15.859 1 68.19 225 GLY B CA 1
ATOM 6485 C C . GLY B 1 225 ? 11.523 4.109 -15.984 1 68.19 225 GLY B C 1
ATOM 6486 O O . GLY B 1 225 ? 12.266 3.5 -15.219 1 68.19 225 GLY B O 1
ATOM 6487 N N . ASP B 1 226 ? 12 4.891 -16.891 1 76.31 226 ASP B N 1
ATOM 6488 C CA . ASP B 1 226 ? 13.438 4.973 -17.156 1 76.31 226 ASP B CA 1
ATOM 6489 C C . ASP B 1 226 ? 14.156 5.711 -16.031 1 76.31 226 ASP B C 1
ATOM 6491 O O . ASP B 1 226 ? 15.328 5.445 -15.766 1 76.31 226 ASP B O 1
ATOM 6495 N N . ASP B 1 227 ? 13.5 6.555 -15.398 1 85.69 227 ASP B N 1
ATOM 6496 C CA . ASP B 1 227 ? 14.047 7.277 -14.258 1 85.69 227 ASP B CA 1
ATOM 6497 C C . ASP B 1 227 ? 13.148 7.141 -13.031 1 85.69 227 ASP B C 1
ATOM 6499 O O . ASP B 1 227 ? 12.383 8.055 -12.711 1 85.69 227 ASP B O 1
ATOM 6503 N N . PRO B 1 228 ? 13.422 6.09 -12.359 1 87.69 228 PRO B N 1
ATOM 6504 C CA . PRO B 1 228 ? 12.516 5.805 -11.242 1 87.69 228 PRO B CA 1
ATOM 6505 C C . PRO B 1 228 ? 12.586 6.855 -10.141 1 87.69 228 PRO B C 1
ATOM 6507 O O . PRO B 1 228 ? 11.586 7.125 -9.469 1 87.69 228 PRO B O 1
ATOM 6510 N N . MET B 1 229 ? 13.742 7.5 -9.969 1 88.56 229 MET B N 1
ATOM 6511 C CA . MET B 1 229 ? 13.891 8.477 -8.898 1 88.56 229 MET B CA 1
ATOM 6512 C C . MET B 1 229 ? 13.109 9.75 -9.211 1 88.56 229 MET B C 1
ATOM 6514 O O . MET B 1 229 ? 12.461 10.312 -8.328 1 88.56 229 MET B O 1
ATOM 6518 N N . THR B 1 230 ? 13.195 10.188 -10.414 1 90.5 230 THR B N 1
ATOM 6519 C CA . THR B 1 230 ? 12.406 11.336 -10.836 1 90.5 230 THR B CA 1
ATOM 6520 C C . THR B 1 230 ? 10.914 11.039 -10.719 1 90.5 230 THR B C 1
ATOM 6522 O O . THR B 1 230 ? 10.141 11.891 -10.273 1 90.5 230 THR B O 1
ATOM 6525 N N . LEU B 1 231 ? 10.578 9.859 -11.164 1 93.81 231 LEU B N 1
ATOM 6526 C CA . LEU B 1 231 ? 9.195 9.422 -11.062 1 93.81 231 LEU B CA 1
ATOM 6527 C C . LEU B 1 231 ? 8.734 9.406 -9.609 1 93.81 231 LEU B C 1
ATOM 6529 O O . LEU B 1 231 ? 7.66 9.922 -9.289 1 93.81 231 LEU B O 1
ATOM 6533 N N . LEU B 1 232 ? 9.562 8.852 -8.766 1 95.56 232 LEU B N 1
ATOM 6534 C CA . LEU B 1 232 ? 9.25 8.766 -7.344 1 95.56 232 LEU B CA 1
ATOM 6535 C C . LEU B 1 232 ? 9.086 10.148 -6.734 1 95.56 232 LEU B C 1
ATOM 6537 O O . LEU B 1 232 ? 8.117 10.406 -6.012 1 95.56 232 LEU B O 1
ATOM 6541 N N . GLN B 1 233 ? 9.984 11.062 -7.008 1 95.12 233 GLN B N 1
ATOM 6542 C CA . GLN B 1 233 ? 9.906 12.422 -6.484 1 95.12 233 GLN B CA 1
ATOM 6543 C C . GLN B 1 233 ? 8.641 13.117 -6.961 1 95.12 233 GLN B C 1
ATOM 6545 O O . GLN B 1 233 ? 7.945 13.766 -6.172 1 95.12 233 GLN B O 1
ATOM 6550 N N . ALA B 1 234 ? 8.359 12.953 -8.203 1 95.69 234 ALA B N 1
ATOM 6551 C CA . ALA B 1 234 ? 7.199 13.617 -8.781 1 95.69 234 ALA B CA 1
ATOM 6552 C C . ALA B 1 234 ? 5.906 13.117 -8.141 1 95.69 234 ALA B C 1
ATOM 6554 O O . ALA B 1 234 ? 5.043 13.906 -7.762 1 95.69 234 ALA B O 1
ATOM 6555 N N . ILE B 1 235 ? 5.773 11.781 -8.016 1 97.12 235 ILE B N 1
ATOM 6556 C CA . ILE B 1 235 ? 4.574 11.195 -7.426 1 97.12 235 ILE B CA 1
ATOM 6557 C C . ILE B 1 235 ? 4.43 11.656 -5.977 1 97.12 235 ILE B C 1
ATOM 6559 O O . ILE B 1 235 ? 3.326 11.961 -5.523 1 97.12 235 ILE B O 1
ATOM 6563 N N . THR B 1 236 ? 5.508 11.742 -5.289 1 97.62 236 THR B N 1
ATOM 6564 C CA . THR B 1 236 ? 5.5 12.18 -3.896 1 97.62 236 THR B CA 1
ATOM 6565 C C . THR B 1 236 ? 4.996 13.617 -3.781 1 97.62 236 THR B C 1
ATOM 6567 O O . THR B 1 236 ? 4.234 13.945 -2.871 1 97.62 236 THR B O 1
ATOM 6570 N N . ILE B 1 237 ? 5.383 14.43 -4.703 1 96.94 237 ILE B N 1
ATOM 6571 C CA . ILE B 1 237 ? 5.02 15.844 -4.652 1 96.94 237 ILE B CA 1
ATOM 6572 C C . ILE B 1 237 ? 3.559 16.016 -5.062 1 96.94 237 ILE B C 1
ATOM 6574 O O . ILE B 1 237 ? 2.818 16.781 -4.441 1 96.94 237 ILE B O 1
ATOM 6578 N N . ILE B 1 238 ? 3.088 15.273 -6.031 1 96.5 238 ILE B N 1
ATOM 6579 C CA . ILE B 1 238 ? 1.726 15.445 -6.527 1 96.5 238 ILE B CA 1
ATOM 6580 C C . ILE B 1 238 ? 0.73 14.969 -5.473 1 96.5 238 ILE B C 1
ATOM 6582 O O . ILE B 1 238 ? -0.432 15.383 -5.473 1 96.5 238 ILE B O 1
ATOM 6586 N N . ALA B 1 239 ? 1.204 14.141 -4.527 1 96.44 239 ALA B N 1
ATOM 6587 C CA . ALA B 1 239 ? 0.356 13.656 -3.441 1 96.44 239 ALA B CA 1
ATOM 6588 C C . ALA B 1 239 ? -0.092 14.797 -2.539 1 96.44 239 ALA B C 1
ATOM 6590 O O . ALA B 1 239 ? -0.994 14.633 -1.714 1 96.44 239 ALA B O 1
ATOM 6591 N N . TYR B 1 240 ? 0.405 15.977 -2.764 1 94.38 240 TYR B N 1
ATOM 6592 C CA . TYR B 1 240 ? 0.132 17.172 -1.974 1 94.38 240 TYR B CA 1
ATOM 6593 C C . TYR B 1 240 ? -1.306 17.641 -2.17 1 94.38 240 TYR B C 1
ATOM 6595 O O . TYR B 1 240 ? -1.858 18.344 -1.32 1 94.38 240 TYR B O 1
ATOM 6603 N N . TRP B 1 241 ? -1.918 17.172 -3.258 1 95.56 241 TRP B N 1
ATOM 6604 C CA . TRP B 1 241 ? -3.152 17.875 -3.588 1 95.56 241 TRP B CA 1
ATOM 6605 C C . TRP B 1 241 ? -4.242 16.906 -4.016 1 95.56 241 TRP B C 1
ATOM 6607 O O . TRP B 1 241 ? -3.953 15.883 -4.648 1 95.56 241 TRP B O 1
ATOM 6617 N N . SER B 1 242 ? -5.469 17.266 -3.607 1 92.25 242 SER B N 1
ATOM 6618 C CA . SER B 1 242 ? -6.676 16.641 -4.148 1 92.25 242 SER B CA 1
ATOM 6619 C C . SER B 1 242 ? -7.836 17.641 -4.191 1 92.25 242 SER B C 1
ATOM 6621 O O . SER B 1 242 ? -8.117 18.312 -3.195 1 92.25 242 SER B O 1
ATOM 6623 N N . LEU B 1 243 ? -8.438 17.719 -5.324 1 92.06 243 LEU B N 1
ATOM 6624 C CA . LEU B 1 243 ? -9.664 18.5 -5.445 1 92.06 243 LEU B CA 1
ATOM 6625 C C . LEU B 1 243 ? -10.82 17.812 -4.738 1 92.06 243 LEU B C 1
ATOM 6627 O O . LEU B 1 243 ? -11.656 18.469 -4.121 1 92.06 243 LEU B O 1
ATOM 6631 N N . ARG B 1 244 ? -10.781 16.547 -4.773 1 88.12 244 ARG B N 1
ATOM 6632 C CA . ARG B 1 244 ? -11.891 15.742 -4.254 1 88.12 244 ARG B CA 1
ATOM 6633 C C . ARG B 1 244 ? -11.75 15.516 -2.752 1 88.12 244 ARG B C 1
ATOM 6635 O O . ARG B 1 244 ? -10.633 15.32 -2.254 1 88.12 244 ARG B O 1
ATOM 6642 N N . PRO B 1 245 ? -12.828 15.578 -2.059 1 85.31 245 PRO B N 1
ATOM 6643 C CA . PRO B 1 245 ? -12.773 15.273 -0.628 1 85.31 245 PRO B CA 1
ATOM 6644 C C . PRO B 1 245 ? -12.5 13.797 -0.352 1 85.31 245 PRO B C 1
ATOM 6646 O O . PRO B 1 245 ? -12.781 12.945 -1.2 1 85.31 245 PRO B O 1
ATOM 6649 N N . PRO B 1 246 ? -11.961 13.453 0.782 1 80 246 PRO B N 1
ATOM 6650 C CA . PRO B 1 246 ? -11.625 12.07 1.115 1 80 246 PRO B CA 1
ATOM 6651 C C . PRO B 1 246 ? -12.859 11.188 1.286 1 80 246 PRO B C 1
ATOM 6653 O O . PRO B 1 246 ? -12.742 9.961 1.345 1 80 246 PRO B O 1
ATOM 6656 N N . SER B 1 247 ? -14.008 11.766 1.299 1 76.12 247 SER B N 1
ATOM 6657 C CA . SER B 1 247 ? -15.25 11.008 1.445 1 76.12 247 SER B CA 1
ATOM 6658 C C . SER B 1 247 ? -15.68 10.391 0.119 1 76.12 247 SER B C 1
ATOM 6660 O O . SER B 1 247 ? -16.641 9.609 0.072 1 76.12 247 SER B O 1
ATOM 6662 N N . VAL B 1 248 ? -14.961 10.703 -0.875 1 79.62 248 VAL B N 1
ATOM 6663 C CA . VAL B 1 248 ? -15.266 10.164 -2.193 1 79.62 248 VAL B CA 1
ATOM 6664 C C . VAL B 1 248 ? -14.203 9.133 -2.588 1 79.62 248 VAL B C 1
ATOM 6666 O O . VAL B 1 248 ? -13.008 9.352 -2.357 1 79.62 248 VAL B O 1
ATOM 6669 N N . VAL B 1 249 ? -14.727 8.031 -3.078 1 83.12 249 VAL B N 1
ATOM 6670 C CA . VAL B 1 249 ? -13.797 7.027 -3.57 1 83.12 249 VAL B CA 1
ATOM 6671 C C . VAL B 1 249 ? -13.172 7.496 -4.887 1 83.12 249 VAL B C 1
ATOM 6673 O O . VAL B 1 249 ? -13.891 7.832 -5.832 1 83.12 249 VAL B O 1
ATOM 6676 N N . SER B 1 250 ? -11.93 7.672 -4.883 1 84.31 250 SER B N 1
ATOM 6677 C CA . SER B 1 250 ? -11.219 8.125 -6.078 1 84.31 250 SER B CA 1
ATOM 6678 C C . SER B 1 250 ? -9.773 7.652 -6.074 1 84.31 250 SER B C 1
ATOM 6680 O O . SER B 1 250 ? -9.18 7.441 -5.012 1 84.31 250 SER B O 1
ATOM 6682 N N . LEU B 1 251 ? -9.273 7.473 -7.277 1 90.81 251 LEU B N 1
ATOM 6683 C CA . LEU B 1 251 ? -7.863 7.129 -7.391 1 90.81 251 LEU B CA 1
ATOM 6684 C C . LEU B 1 251 ? -6.992 8.383 -7.348 1 90.81 251 LEU B C 1
ATOM 6686 O O . LEU B 1 251 ? -5.762 8.281 -7.297 1 90.81 251 LEU B O 1
ATOM 6690 N N . ASP B 1 252 ? -7.777 9.469 -7.332 1 88.75 252 ASP B N 1
ATOM 6691 C CA . ASP B 1 252 ? -7.066 10.742 -7.277 1 88.75 252 ASP B CA 1
ATOM 6692 C C . ASP B 1 252 ? -6.945 11.242 -5.84 1 88.75 252 ASP B C 1
ATOM 6694 O O . ASP B 1 252 ? -7.891 11.141 -5.059 1 88.75 252 ASP B O 1
ATOM 6698 N N . GLY B 1 253 ? -5.793 11.5 -5.344 1 89.62 253 GLY B N 1
ATOM 6699 C CA . GLY B 1 253 ? -5.633 12.062 -4.012 1 89.62 253 GLY B CA 1
ATOM 6700 C C . GLY B 1 253 ? -4.41 11.539 -3.285 1 89.62 253 GLY B C 1
ATOM 6701 O O . GLY B 1 253 ? -3.725 10.641 -3.779 1 89.62 253 GLY B O 1
ATOM 6702 N N . PRO B 1 254 ? -4.234 12.102 -2.203 1 92.38 254 PRO B N 1
ATOM 6703 C CA . PRO B 1 254 ? -3.02 11.781 -1.448 1 92.38 254 PRO B CA 1
ATOM 6704 C C . PRO B 1 254 ? -2.943 10.312 -1.051 1 92.38 254 PRO B C 1
ATOM 6706 O O . PRO B 1 254 ? -1.856 9.727 -1.034 1 92.38 254 PRO B O 1
ATOM 6709 N N . TRP B 1 255 ? -4.043 9.656 -0.788 1 92.81 255 TRP B N 1
ATOM 6710 C CA . TRP B 1 255 ? -4.066 8.266 -0.345 1 92.81 255 TRP B CA 1
ATOM 6711 C C . TRP B 1 255 ? -3.447 7.348 -1.395 1 92.81 255 TRP B C 1
ATOM 6713 O O . TRP B 1 255 ? -2.553 6.555 -1.085 1 92.81 255 TRP B O 1
ATOM 6723 N N . HIS B 1 256 ? -3.83 7.52 -2.598 1 94.56 256 HIS B N 1
ATOM 6724 C CA . HIS B 1 256 ? -3.377 6.625 -3.656 1 94.56 256 HIS B CA 1
ATOM 6725 C C . HIS B 1 256 ? -1.999 7.035 -4.168 1 94.56 256 HIS B C 1
ATOM 6727 O O . HIS B 1 256 ? -1.168 6.176 -4.477 1 94.56 256 HIS B O 1
ATOM 6733 N N . TRP B 1 257 ? -1.757 8.352 -4.262 1 96.56 257 TRP B N 1
ATOM 6734 C CA . TRP B 1 257 ? -0.443 8.797 -4.715 1 96.56 257 TRP B CA 1
ATOM 6735 C C . TRP B 1 257 ? 0.642 8.383 -3.725 1 96.56 257 TRP B C 1
ATOM 6737 O O . TRP B 1 257 ? 1.697 7.883 -4.125 1 96.56 257 TRP B O 1
ATOM 6747 N N . ALA B 1 258 ? 0.366 8.602 -2.457 1 95.94 258 ALA B N 1
ATOM 6748 C CA . ALA B 1 258 ? 1.343 8.203 -1.448 1 95.94 258 ALA B CA 1
ATOM 6749 C C . ALA B 1 258 ? 1.559 6.691 -1.465 1 95.94 258 ALA B C 1
ATOM 6751 O O . ALA B 1 258 ? 2.678 6.215 -1.264 1 95.94 258 ALA B O 1
ATOM 6752 N N . GLY B 1 259 ? 0.46 5.984 -1.615 1 96.31 259 GLY B N 1
ATOM 6753 C CA . GLY B 1 259 ? 0.591 4.543 -1.738 1 96.31 259 GLY B CA 1
ATOM 6754 C C . GLY B 1 259 ? 1.451 4.117 -2.914 1 96.31 259 GLY B C 1
ATOM 6755 O O . GLY B 1 259 ? 2.309 3.242 -2.781 1 96.31 259 GLY B O 1
ATOM 6756 N N . LEU B 1 260 ? 1.206 4.734 -4.055 1 96.44 260 LEU B N 1
ATOM 6757 C CA . LEU B 1 260 ? 1.979 4.441 -5.254 1 96.44 260 LEU B CA 1
ATOM 6758 C C . LEU B 1 260 ? 3.455 4.758 -5.043 1 96.44 260 LEU B C 1
ATOM 6760 O O . LEU B 1 260 ? 4.324 3.977 -5.438 1 96.44 260 LEU B O 1
ATOM 6764 N N . ALA B 1 261 ? 3.715 5.871 -4.438 1 97.38 261 ALA B N 1
ATOM 6765 C CA . ALA B 1 261 ? 5.09 6.277 -4.176 1 97.38 261 ALA B CA 1
ATOM 6766 C C . ALA B 1 261 ? 5.781 5.305 -3.225 1 97.38 261 ALA B C 1
ATOM 6768 O O . ALA B 1 261 ? 6.93 4.918 -3.449 1 97.38 261 ALA B O 1
ATOM 6769 N N . MET B 1 262 ? 5.105 4.945 -2.184 1 96.94 262 MET B N 1
ATOM 6770 C CA . MET B 1 262 ? 5.676 4.02 -1.208 1 96.94 262 MET B CA 1
ATOM 6771 C C . MET B 1 262 ? 5.988 2.674 -1.853 1 96.94 262 MET B C 1
ATOM 6773 O O . MET B 1 262 ? 7.055 2.104 -1.618 1 96.94 262 MET B O 1
ATOM 6777 N N . ARG B 1 263 ? 5.109 2.168 -2.615 1 95.25 263 ARG B N 1
ATOM 6778 C CA . ARG B 1 263 ? 5.332 0.873 -3.248 1 95.25 263 ARG B CA 1
ATOM 6779 C C . ARG B 1 263 ? 6.461 0.951 -4.273 1 95.25 263 ARG B C 1
ATOM 6781 O O . ARG B 1 263 ? 7.207 -0.013 -4.457 1 95.25 263 ARG B O 1
ATOM 6788 N N . LEU B 1 264 ? 6.555 2.082 -4.969 1 94.62 264 LEU B N 1
ATOM 6789 C CA . LEU B 1 264 ? 7.695 2.287 -5.855 1 94.62 264 LEU B CA 1
ATOM 6790 C C . LEU B 1 264 ? 9 2.279 -5.07 1 94.62 264 LEU B C 1
ATOM 6792 O O . LEU B 1 264 ? 9.984 1.675 -5.5 1 94.62 264 LEU B O 1
ATOM 6796 N N . ALA B 1 265 ? 9.008 2.961 -3.945 1 95.69 265 ALA B N 1
ATOM 6797 C CA . ALA B 1 265 ? 10.195 2.986 -3.09 1 95.69 265 ALA B CA 1
ATOM 6798 C C . ALA B 1 265 ? 10.547 1.586 -2.602 1 95.69 265 ALA B C 1
ATOM 6800 O O . ALA B 1 265 ? 11.727 1.229 -2.521 1 95.69 265 ALA B O 1
ATOM 6801 N N . LEU B 1 266 ? 9.555 0.793 -2.254 1 93.12 266 LEU B N 1
ATOM 6802 C CA . LEU B 1 266 ? 9.773 -0.586 -1.832 1 93.12 266 LEU B CA 1
ATOM 6803 C C . LEU B 1 266 ? 10.344 -1.419 -2.977 1 93.12 266 LEU B C 1
ATOM 6805 O O . LEU B 1 266 ? 11.219 -2.26 -2.762 1 93.12 266 LEU B O 1
ATOM 6809 N N . GLN B 1 267 ? 9.766 -1.152 -4.125 1 90.69 267 GLN B N 1
ATOM 6810 C CA . GLN B 1 267 ? 10.273 -1.863 -5.293 1 90.69 267 GLN B CA 1
ATOM 6811 C C . GLN B 1 267 ? 11.758 -1.576 -5.512 1 90.69 267 GLN B C 1
ATOM 6813 O O . GLN B 1 267 ? 12.516 -2.469 -5.891 1 90.69 267 GLN B O 1
ATOM 6818 N N . ILE B 1 268 ? 12.164 -0.352 -5.262 1 89 268 ILE B N 1
ATOM 6819 C CA . ILE B 1 268 ? 13.555 0.069 -5.406 1 89 268 ILE B CA 1
ATOM 6820 C C . ILE B 1 268 ? 14.398 -0.532 -4.285 1 89 268 ILE B C 1
ATOM 6822 O O . ILE B 1 268 ? 15.609 -0.699 -4.43 1 89 268 ILE B O 1
ATOM 6826 N N . GLY B 1 269 ? 13.812 -0.911 -3.191 1 89.56 269 GLY B N 1
ATOM 6827 C CA . GLY B 1 269 ? 14.516 -1.474 -2.045 1 89.56 269 GLY B CA 1
ATOM 6828 C C . GLY B 1 269 ? 14.891 -0.434 -1.008 1 89.56 269 GLY B C 1
ATOM 6829 O O . GLY B 1 269 ? 15.773 -0.672 -0.175 1 89.56 269 GLY B O 1
ATOM 6830 N N . MET B 1 270 ? 14.203 0.703 -0.996 1 93.25 270 MET B N 1
ATOM 6831 C CA . MET B 1 270 ? 14.602 1.835 -0.164 1 93.25 270 MET B CA 1
ATOM 6832 C C . MET B 1 270 ? 14.289 1.568 1.305 1 93.25 270 MET B C 1
ATOM 6834 O O . MET B 1 270 ? 14.719 2.318 2.182 1 93.25 270 MET B O 1
ATOM 6838 N N . HIS B 1 271 ? 13.555 0.529 1.661 1 93.62 271 HIS B N 1
ATOM 6839 C CA . HIS B 1 271 ? 13.227 0.207 3.045 1 93.62 271 HIS B CA 1
ATOM 6840 C C . HIS B 1 271 ? 14.375 -0.522 3.729 1 93.62 271 HIS B C 1
ATOM 6842 O O . HIS B 1 271 ? 14.328 -0.778 4.934 1 93.62 271 HIS B O 1
ATOM 6848 N N . ARG B 1 272 ? 15.398 -0.779 2.945 1 90.19 272 ARG B N 1
ATOM 6849 C CA . ARG B 1 272 ? 16.562 -1.477 3.486 1 90.19 272 ARG B CA 1
ATOM 6850 C C . ARG B 1 272 ? 17.781 -0.576 3.479 1 90.19 272 ARG B C 1
ATOM 6852 O O . ARG B 1 272 ? 18.188 -0.077 2.428 1 90.19 272 ARG B O 1
ATOM 6859 N N . GLU B 1 273 ? 18.484 -0.515 4.633 1 90.25 273 GLU B N 1
ATOM 6860 C CA . GLU B 1 273 ? 19.672 0.324 4.758 1 90.25 273 GLU B CA 1
ATOM 6861 C C . GLU B 1 273 ? 20.781 -0.146 3.818 1 90.25 273 GLU B C 1
ATOM 6863 O O . GLU B 1 273 ? 21.547 0.666 3.305 1 90.25 273 GLU B O 1
ATOM 6868 N N . SER B 1 274 ? 20.812 -1.438 3.543 1 83.62 274 SER B N 1
ATOM 6869 C CA . SER B 1 274 ? 21.859 -2.033 2.709 1 83.62 274 SER B CA 1
ATOM 6870 C C . SER B 1 274 ? 21.781 -1.524 1.274 1 83.62 274 SER B C 1
ATOM 6872 O O . SER B 1 274 ? 22.766 -1.53 0.55 1 83.62 274 SER B O 1
ATOM 6874 N N . THR B 1 275 ? 20.594 -1.037 0.848 1 85.94 275 THR B N 1
ATOM 6875 C CA . THR B 1 275 ? 20.391 -0.549 -0.512 1 85.94 275 THR B CA 1
ATOM 6876 C C . THR B 1 275 ? 21.047 0.808 -0.706 1 85.94 275 THR B C 1
ATOM 6878 O O . THR B 1 275 ? 21.406 1.18 -1.829 1 85.94 275 THR B O 1
ATOM 6881 N N . TYR B 1 276 ? 21.25 1.568 0.325 1 88.38 276 TYR B N 1
ATOM 6882 C CA . TYR B 1 276 ? 21.672 2.961 0.229 1 88.38 276 TYR B CA 1
ATOM 6883 C C . TYR B 1 276 ? 23.125 3.062 -0.186 1 88.38 276 TYR B C 1
ATOM 6885 O O . TYR B 1 276 ? 23.578 4.102 -0.683 1 88.38 276 TYR B O 1
ATOM 6893 N N . SER B 1 277 ? 23.875 1.98 -0.026 1 85.5 277 SER B N 1
ATOM 6894 C CA . SER B 1 277 ? 25.25 1.968 -0.504 1 85.5 277 SER B CA 1
ATOM 6895 C C . SER B 1 277 ? 25.312 1.902 -2.027 1 85.5 277 SER B C 1
ATOM 6897 O O . SER B 1 277 ? 26.312 2.281 -2.633 1 85.5 277 SER B O 1
ATOM 6899 N N . ARG B 1 278 ? 24.141 1.561 -2.652 1 80.88 278 ARG B N 1
ATOM 6900 C CA . ARG B 1 278 ? 24.094 1.362 -4.098 1 80.88 278 ARG B CA 1
ATOM 6901 C C . ARG B 1 278 ? 23.359 2.5 -4.789 1 80.88 278 ARG B C 1
ATOM 6903 O O . ARG B 1 278 ? 23.328 2.574 -6.02 1 80.88 278 ARG B O 1
ATOM 6910 N N . LEU B 1 279 ? 22.812 3.332 -4.027 1 85.69 279 LEU B N 1
ATOM 6911 C CA . LEU B 1 279 ? 22.031 4.43 -4.598 1 85.69 279 LEU B CA 1
ATOM 6912 C C . LEU B 1 279 ? 22.953 5.586 -4.996 1 85.69 279 LEU B C 1
ATOM 6914 O O . LEU B 1 279 ? 23.953 5.844 -4.336 1 85.69 279 LEU B O 1
ATOM 6918 N N . GLN B 1 280 ? 22.688 6.273 -6.082 1 84 280 GLN B N 1
ATOM 6919 C CA . GLN B 1 280 ? 23.469 7.402 -6.57 1 84 280 GLN B CA 1
ATOM 6920 C C . GLN B 1 280 ? 23.453 8.555 -5.57 1 84 280 GLN B C 1
ATOM 6922 O O . GLN B 1 280 ? 24.484 9.195 -5.336 1 84 280 GLN B O 1
ATOM 6927 N N . ASP B 1 281 ? 22.344 8.836 -5.039 1 89.31 281 ASP B N 1
ATOM 6928 C CA . ASP B 1 281 ? 22.172 9.906 -4.055 1 89.31 281 ASP B CA 1
ATOM 6929 C C . ASP B 1 281 ? 21.484 9.383 -2.797 1 89.31 281 ASP B C 1
ATOM 6931 O O . ASP B 1 281 ? 20.312 9.672 -2.561 1 89.31 281 ASP B O 1
ATOM 6935 N N . PRO B 1 282 ? 22.281 8.703 -1.983 1 92.12 282 PRO B N 1
ATOM 6936 C CA . PRO B 1 282 ? 21.672 8.055 -0.815 1 92.12 282 PRO B CA 1
ATOM 6937 C C . PRO B 1 282 ? 21.047 9.055 0.152 1 92.12 282 PRO B C 1
ATOM 6939 O O . PRO B 1 282 ? 20.016 8.758 0.778 1 92.12 282 PRO B O 1
ATOM 6942 N N . ALA B 1 283 ? 21.656 10.219 0.298 1 91.62 283 ALA B N 1
ATOM 6943 C CA . ALA B 1 283 ? 21.125 11.219 1.223 1 91.62 283 ALA B CA 1
ATOM 6944 C C . ALA B 1 283 ? 19.734 11.68 0.787 1 91.62 283 ALA B C 1
ATOM 6946 O O . ALA B 1 283 ? 18.812 11.766 1.605 1 91.62 283 ALA B O 1
ATOM 6947 N N . ARG B 1 284 ? 19.578 11.984 -0.433 1 92.56 284 ARG B N 1
ATOM 6948 C CA . ARG B 1 284 ? 18.281 12.406 -0.97 1 92.56 284 ARG B CA 1
ATOM 6949 C C . ARG B 1 284 ? 17.266 11.281 -0.857 1 92.56 284 ARG B C 1
ATOM 6951 O O . ARG B 1 284 ? 16.109 11.523 -0.481 1 92.56 284 ARG B O 1
ATOM 6958 N N . CYS B 1 285 ? 17.703 10.055 -1.175 1 94.44 285 CYS B N 1
ATOM 6959 C CA . CYS B 1 285 ? 16.797 8.906 -1.102 1 94.44 285 CYS B CA 1
ATOM 6960 C C . CYS B 1 285 ? 16.328 8.68 0.327 1 94.44 285 CYS B C 1
ATOM 6962 O O . CYS B 1 285 ? 15.172 8.312 0.549 1 94.44 285 CYS B O 1
ATOM 6964 N N . ARG B 1 286 ? 17.203 8.898 1.22 1 95.62 286 ARG B N 1
ATOM 6965 C CA . ARG B 1 286 ? 16.844 8.75 2.627 1 95.62 286 ARG B CA 1
ATOM 6966 C C . ARG B 1 286 ? 15.789 9.766 3.033 1 95.62 286 ARG B C 1
ATOM 6968 O O . ARG B 1 286 ? 14.859 9.445 3.771 1 95.62 286 ARG B O 1
ATOM 6975 N N . LEU B 1 287 ? 15.945 10.992 2.559 1 95.5 287 LEU B N 1
ATOM 6976 C CA . LEU B 1 287 ? 14.961 12.031 2.834 1 95.5 287 LEU B CA 1
ATOM 6977 C C . LEU B 1 287 ? 13.609 11.672 2.227 1 95.5 287 LEU B C 1
ATOM 6979 O O . LEU B 1 287 ? 12.562 11.867 2.855 1 95.5 287 LEU B O 1
ATOM 6983 N N . ILE B 1 288 ? 13.594 11.109 1.058 1 96.75 288 ILE B N 1
ATOM 6984 C CA . ILE B 1 288 ? 12.352 10.711 0.401 1 96.75 288 ILE B CA 1
ATOM 6985 C C . ILE B 1 288 ? 11.68 9.586 1.19 1 96.75 288 ILE B C 1
ATOM 6987 O O . ILE B 1 288 ? 10.477 9.625 1.431 1 96.75 288 ILE B O 1
ATOM 6991 N N . TRP B 1 289 ? 12.492 8.633 1.59 1 97.12 289 TRP B N 1
ATOM 6992 C CA . TRP B 1 289 ? 11.953 7.5 2.334 1 97.12 289 TRP B CA 1
ATOM 6993 C C . TRP B 1 289 ? 11.25 7.969 3.605 1 97.12 289 TRP B C 1
ATOM 6995 O O . TRP B 1 289 ? 10.109 7.586 3.871 1 97.12 289 TRP B O 1
ATOM 7005 N N . TRP B 1 290 ? 11.875 8.82 4.328 1 96.75 290 TRP B N 1
ATOM 7006 C CA . TRP B 1 290 ? 11.305 9.242 5.602 1 96.75 290 TRP B CA 1
ATOM 7007 C C . TRP B 1 290 ? 10.141 10.203 5.387 1 96.75 290 TRP B C 1
ATOM 7009 O O . TRP B 1 290 ? 9.219 10.266 6.207 1 96.75 290 TRP B O 1
ATOM 7019 N N . HIS B 1 291 ? 10.148 10.969 4.297 1 97.12 291 HIS B N 1
ATOM 7020 C CA . HIS B 1 291 ? 8.945 11.711 3.943 1 97.12 291 HIS B CA 1
ATOM 7021 C C . HIS B 1 291 ? 7.758 10.773 3.746 1 97.12 291 HIS B C 1
ATOM 7023 O O . HIS B 1 291 ? 6.648 11.062 4.199 1 97.12 291 HIS B O 1
ATOM 7029 N N . LEU B 1 292 ? 8.008 9.68 3.08 1 97.88 292 LEU B N 1
ATOM 7030 C CA . LEU B 1 292 ? 6.953 8.711 2.822 1 97.88 292 LEU B CA 1
ATOM 7031 C C . LEU B 1 292 ? 6.492 8.047 4.117 1 97.88 292 LEU B C 1
ATOM 7033 O O . LEU B 1 292 ? 5.293 7.852 4.328 1 97.88 292 LEU B O 1
ATOM 7037 N N . MET B 1 293 ? 7.434 7.734 4.934 1 96.88 293 MET B N 1
ATOM 7038 C CA . MET B 1 293 ? 7.102 7.164 6.238 1 96.88 293 MET B CA 1
ATOM 7039 C C . MET B 1 293 ? 6.246 8.125 7.051 1 96.88 293 MET B C 1
ATOM 7041 O O . MET B 1 293 ? 5.277 7.715 7.691 1 96.88 293 MET B O 1
ATOM 7045 N N . ASN B 1 294 ? 6.625 9.367 7.02 1 96.81 294 ASN B N 1
ATOM 7046 C CA . ASN B 1 294 ? 5.863 10.398 7.723 1 96.81 294 ASN B CA 1
ATOM 7047 C C . ASN B 1 294 ? 4.457 10.539 7.156 1 96.81 294 ASN B C 1
ATOM 7049 O O . ASN B 1 294 ? 3.482 10.602 7.906 1 96.81 294 ASN B O 1
ATOM 7053 N N . SER B 1 295 ? 4.355 10.562 5.863 1 96.69 295 SER B N 1
ATOM 7054 C CA . SER B 1 295 ? 3.062 10.68 5.199 1 96.69 295 SER B CA 1
ATOM 7055 C C . SER B 1 295 ? 2.17 9.484 5.508 1 96.69 295 SER B C 1
ATOM 7057 O O . SER B 1 295 ? 0.956 9.633 5.672 1 96.69 295 SER B O 1
ATOM 7059 N N . ASP B 1 296 ? 2.76 8.359 5.574 1 95.12 296 ASP B N 1
ATOM 7060 C CA . ASP B 1 296 ? 2.025 7.125 5.816 1 95.12 296 ASP B CA 1
ATOM 7061 C C . ASP B 1 296 ? 1.334 7.152 7.18 1 95.12 296 ASP B C 1
ATOM 7063 O O . ASP B 1 296 ? 0.137 6.879 7.277 1 95.12 296 ASP B O 1
ATOM 7067 N N . VAL B 1 297 ? 1.999 7.516 8.227 1 93.75 297 VAL B N 1
ATOM 7068 C CA . VAL B 1 297 ? 1.433 7.496 9.57 1 93.75 297 VAL B CA 1
ATOM 7069 C C . VAL B 1 297 ? 0.419 8.633 9.719 1 93.75 297 VAL B C 1
ATOM 7071 O O . VAL B 1 297 ? -0.596 8.477 10.398 1 93.75 297 VAL B O 1
ATOM 7074 N N . LEU B 1 298 ? 0.713 9.781 9.102 1 93.31 298 LEU B N 1
ATOM 7075 C CA . LEU B 1 298 ? -0.23 10.891 9.164 1 93.31 298 LEU B CA 1
ATOM 7076 C C . LEU B 1 298 ? -1.544 10.531 8.477 1 93.31 298 LEU B C 1
ATOM 7078 O O . LEU B 1 298 ? -2.621 10.828 9 1 93.31 298 LEU B O 1
ATOM 7082 N N . GLN B 1 299 ? -1.459 9.875 7.363 1 91.5 299 GLN B N 1
ATOM 7083 C CA . GLN B 1 299 ? -2.666 9.461 6.656 1 91.5 299 GLN B CA 1
ATOM 7084 C C . GLN B 1 299 ? -3.436 8.406 7.453 1 91.5 299 GLN B C 1
ATOM 7086 O O . GLN B 1 299 ? -4.668 8.445 7.512 1 91.5 299 GLN B O 1
ATOM 7091 N N . ALA B 1 300 ? -2.684 7.492 8.023 1 88.56 300 ALA B N 1
ATOM 7092 C CA . ALA B 1 300 ? -3.324 6.477 8.852 1 88.56 300 ALA B CA 1
ATOM 7093 C C . ALA B 1 300 ? -4.059 7.117 10.031 1 88.56 300 ALA B C 1
ATOM 7095 O O . ALA B 1 300 ? -5.188 6.742 10.344 1 88.56 300 ALA B O 1
ATOM 7096 N N . ALA B 1 301 ? -3.453 8.078 10.648 1 87.69 301 ALA B N 1
ATOM 7097 C CA . ALA B 1 301 ? -4.059 8.773 11.781 1 87.69 301 ALA B CA 1
ATOM 7098 C C . ALA B 1 301 ? -5.281 9.57 11.344 1 87.69 301 ALA B C 1
ATOM 7100 O O . ALA B 1 301 ? -6.281 9.641 12.062 1 87.69 301 ALA B O 1
ATOM 7101 N N . CYS B 1 302 ? -5.156 10.125 10.172 1 87.38 302 CYS B N 1
ATOM 7102 C CA . CYS B 1 302 ? -6.199 11.008 9.656 1 87.38 302 CYS B CA 1
ATOM 7103 C C . CYS B 1 302 ? -7.43 10.203 9.25 1 87.38 302 CYS B C 1
ATOM 7105 O O . CYS B 1 302 ? -8.555 10.562 9.609 1 87.38 302 CYS B O 1
ATOM 7107 N N . TRP B 1 303 ? -7.27 9.094 8.617 1 83.25 303 TRP B N 1
ATOM 7108 C CA . TRP B 1 303 ? -8.398 8.406 7.992 1 83.25 303 TRP B CA 1
ATOM 7109 C C . TRP B 1 303 ? -8.734 7.125 8.742 1 83.25 303 TRP B C 1
ATOM 7111 O O . TRP B 1 303 ? -9.742 6.477 8.453 1 83.25 303 TRP B O 1
ATOM 7121 N N . GLY B 1 304 ? -7.922 6.781 9.719 1 80.06 304 GLY B N 1
ATOM 7122 C CA . GLY B 1 304 ? -8.188 5.574 10.484 1 80.06 304 GLY B CA 1
ATOM 7123 C C . GLY B 1 304 ? -7.918 4.301 9.711 1 80.06 304 GLY B C 1
ATOM 7124 O O . GLY B 1 304 ? -8.484 3.252 10.008 1 80.06 304 GLY B O 1
ATOM 7125 N N . ARG B 1 305 ? -7.184 4.418 8.664 1 86.19 305 ARG B N 1
ATOM 7126 C CA . ARG B 1 305 ? -6.789 3.268 7.852 1 86.19 305 ARG B CA 1
ATOM 7127 C C . ARG B 1 305 ? -5.43 2.73 8.289 1 86.19 305 ARG B C 1
ATOM 7129 O O . ARG B 1 305 ? -4.664 3.434 8.945 1 86.19 305 ARG B O 1
ATOM 7136 N N . PRO B 1 306 ? -5.152 1.478 7.949 1 87.75 306 PRO B N 1
ATOM 7137 C CA . PRO B 1 306 ? -3.85 0.927 8.336 1 87.75 306 PRO B CA 1
ATOM 7138 C C . PRO B 1 306 ? -2.688 1.586 7.598 1 87.75 306 PRO B C 1
ATOM 7140 O O . PRO B 1 306 ? -2.844 2.02 6.453 1 87.75 306 PRO B O 1
ATOM 7143 N N . CYS B 1 307 ? -1.592 1.61 8.32 1 90.69 307 CYS B N 1
ATOM 7144 C CA . CYS B 1 307 ? -0.375 2.061 7.656 1 90.69 307 CYS B CA 1
ATOM 7145 C C . CYS B 1 307 ? 0.015 1.106 6.531 1 90.69 307 CYS B C 1
ATOM 7147 O O . CYS B 1 307 ? -0.293 -0.085 6.59 1 90.69 307 CYS B O 1
ATOM 7149 N N . LEU B 1 308 ? 0.683 1.617 5.555 1 91.25 308 LEU B N 1
ATOM 7150 C CA . LEU B 1 308 ? 1.115 0.815 4.418 1 91.25 308 LEU B CA 1
ATOM 7151 C C . LEU B 1 308 ? 2.279 -0.093 4.801 1 91.25 308 LEU B C 1
ATOM 7153 O O . LEU B 1 308 ? 2.463 -1.158 4.211 1 91.25 308 LEU B O 1
ATOM 7157 N N . ILE B 1 309 ? 3.107 0.377 5.625 1 91.06 309 ILE B N 1
ATOM 7158 C CA . ILE B 1 309 ? 4.262 -0.415 6.035 1 91.06 309 ILE B CA 1
ATOM 7159 C C . ILE B 1 309 ? 4.414 -0.358 7.555 1 91.06 309 ILE B C 1
ATOM 7161 O O . ILE B 1 309 ? 4.188 0.686 8.172 1 91.06 309 ILE B O 1
ATOM 7165 N N . GLN B 1 310 ? 4.73 -1.465 8.086 1 85.75 310 GLN B N 1
ATOM 7166 C CA . GLN B 1 310 ? 5.055 -1.505 9.508 1 85.75 310 GLN B CA 1
ATOM 7167 C C . GLN B 1 310 ? 6.469 -0.991 9.766 1 85.75 310 GLN B C 1
ATOM 7169 O O . GLN B 1 310 ? 7.363 -1.176 8.938 1 85.75 310 GLN B O 1
ATOM 7174 N N . PHE B 1 311 ? 6.574 -0.43 10.906 1 88.69 311 PHE B N 1
ATOM 7175 C CA . PHE B 1 311 ? 7.891 0.115 11.227 1 88.69 311 PHE B CA 1
ATOM 7176 C C . PHE B 1 311 ? 8.938 -0.992 11.273 1 88.69 311 PHE B C 1
ATOM 7178 O O . PHE B 1 311 ? 10.086 -0.783 10.891 1 88.69 311 PHE B O 1
ATOM 7185 N N . SER B 1 312 ? 8.539 -2.141 11.672 1 83.62 312 SER B N 1
ATOM 7186 C CA . SER B 1 312 ? 9.469 -3.26 11.812 1 83.62 312 SER B CA 1
ATOM 7187 C C . SER B 1 312 ? 9.906 -3.795 10.453 1 83.62 312 SER B C 1
ATOM 7189 O O . SER B 1 312 ? 10.883 -4.539 10.359 1 83.62 312 SER B O 1
ATOM 7191 N N . SER B 1 313 ? 9.273 -3.4 9.438 1 85.75 313 SER B N 1
ATOM 7192 C CA . SER B 1 313 ? 9.562 -3.93 8.109 1 85.75 313 SER B CA 1
ATOM 7193 C C . SER B 1 313 ? 10.625 -3.09 7.402 1 85.75 313 SER B C 1
ATOM 7195 O O . SER B 1 313 ? 10.914 -3.311 6.227 1 85.75 313 SER B O 1
ATOM 7197 N N . GLN B 1 314 ? 11.172 -2.121 8.023 1 91.06 314 GLN B N 1
ATOM 7198 C CA . GLN B 1 314 ? 12.227 -1.284 7.457 1 91.06 314 GLN B CA 1
ATOM 7199 C C . GLN B 1 314 ? 13.359 -1.071 8.453 1 91.06 314 GLN B C 1
ATOM 7201 O O . GLN B 1 314 ? 13.172 -1.222 9.664 1 91.06 314 GLN B O 1
ATOM 7206 N N . ASP B 1 315 ? 14.531 -0.812 7.961 1 91.25 315 ASP B N 1
ATOM 7207 C CA . ASP B 1 315 ? 15.68 -0.607 8.836 1 91.25 315 ASP B CA 1
ATOM 7208 C C . ASP B 1 315 ? 16.5 0.61 8.398 1 91.25 315 ASP B C 1
ATOM 7210 O O . ASP B 1 315 ? 17.703 0.667 8.617 1 91.25 315 ASP B O 1
ATOM 7214 N N . VAL B 1 316 ? 15.883 1.548 7.777 1 95.81 316 VAL B N 1
ATOM 7215 C CA . VAL B 1 316 ? 16.578 2.703 7.219 1 95.81 316 VAL B CA 1
ATOM 7216 C C . VAL B 1 316 ? 16.922 3.686 8.336 1 95.81 316 VAL B C 1
ATOM 7218 O O . VAL B 1 316 ? 16.094 3.988 9.188 1 95.81 316 VAL B O 1
ATOM 7221 N N . GLN B 1 317 ? 18.094 4.152 8.32 1 94 317 GLN B N 1
ATOM 7222 C CA . GLN B 1 317 ? 18.547 5.129 9.297 1 94 317 GLN B CA 1
ATOM 7223 C C . GLN B 1 317 ? 17.875 6.484 9.078 1 94 317 GLN B C 1
ATOM 7225 O O . GLN B 1 317 ? 17.5 6.82 7.949 1 94 317 GLN B O 1
ATOM 7230 N N . LEU B 1 318 ? 17.719 7.223 10.188 1 93.25 318 LEU B N 1
ATOM 7231 C CA . LEU B 1 318 ? 17.172 8.57 10.07 1 93.25 318 LEU B CA 1
ATOM 7232 C C . LEU B 1 318 ? 18.109 9.461 9.258 1 93.25 318 LEU B C 1
ATOM 7234 O O . LEU B 1 318 ? 19.312 9.219 9.203 1 93.25 318 LEU B O 1
ATOM 7238 N N . PRO B 1 319 ? 17.484 10.375 8.547 1 87.88 319 PRO B N 1
ATOM 7239 C CA . PRO B 1 319 ? 18.359 11.289 7.801 1 87.88 319 PRO B CA 1
ATOM 7240 C C . PRO B 1 319 ? 19.359 12 8.695 1 87.88 319 PRO B C 1
ATOM 7242 O O . PRO B 1 319 ? 19.047 12.336 9.836 1 87.88 319 PRO B O 1
ATOM 7245 N N . GLN B 1 320 ? 20.609 11.984 8.133 1 76.5 320 GLN B N 1
ATOM 7246 C CA . GLN B 1 320 ? 21.656 12.711 8.859 1 76.5 320 GLN B CA 1
ATOM 7247 C C . GLN B 1 320 ? 21.266 14.164 9.078 1 76.5 320 GLN B C 1
ATOM 7249 O O . GLN B 1 320 ? 20.453 14.719 8.336 1 76.5 320 GLN B O 1
ATOM 7254 N N . GLN B 1 321 ? 21.922 14.609 9.977 1 67.44 321 GLN B N 1
ATOM 7255 C CA . GLN B 1 321 ? 21.594 15.961 10.414 1 67.44 321 GLN B CA 1
ATOM 7256 C C . GLN B 1 321 ? 21.672 16.938 9.242 1 67.44 321 GLN B C 1
ATOM 7258 O O . GLN B 1 321 ? 22.703 17.078 8.602 1 67.44 321 GLN B O 1
ATOM 7263 N N . LEU B 1 322 ? 20.469 17.359 8.93 1 68.62 322 LEU B N 1
ATOM 7264 C CA . LEU B 1 322 ? 20.281 18.359 7.887 1 68.62 322 LEU B CA 1
ATOM 7265 C C . LEU B 1 322 ? 21.031 19.641 8.219 1 68.62 322 LEU B C 1
ATOM 7267 O O . LEU B 1 322 ? 21.625 19.75 9.297 1 68.62 322 LEU B O 1
ATOM 7271 N N . ASP B 1 323 ? 21.172 20.5 7.34 1 71.5 323 ASP B N 1
ATOM 7272 C CA . ASP B 1 323 ? 21.859 21.781 7.508 1 71.5 323 ASP B CA 1
ATOM 7273 C C . ASP B 1 323 ? 21.438 22.453 8.812 1 71.5 323 ASP B C 1
ATOM 7275 O O . ASP B 1 323 ? 20.312 22.938 8.93 1 71.5 323 ASP B O 1
ATOM 7279 N N . LEU B 1 324 ? 22.359 22.484 9.773 1 71.19 324 LEU B N 1
ATOM 7280 C CA . LEU B 1 324 ? 22.094 22.984 11.117 1 71.19 324 LEU B CA 1
ATOM 7281 C C . LEU B 1 324 ? 21.797 24.484 11.102 1 71.19 324 LEU B C 1
ATOM 7283 O O . LEU B 1 324 ? 21.281 25.031 12.078 1 71.19 324 LEU B O 1
ATOM 7287 N N . THR B 1 325 ? 22.125 25.078 10.031 1 77.69 325 THR B N 1
ATOM 7288 C CA . THR B 1 325 ? 21.891 26.516 9.961 1 77.69 325 THR B CA 1
ATOM 7289 C C . THR B 1 325 ? 20.484 26.812 9.414 1 77.69 325 THR B C 1
ATOM 7291 O O . THR B 1 325 ? 19.969 27.922 9.57 1 77.69 325 THR B O 1
ATOM 7294 N N . ASN B 1 326 ? 19.906 25.875 8.898 1 87.5 326 ASN B N 1
ATOM 7295 C CA . ASN B 1 326 ? 18.562 26.047 8.328 1 87.5 326 ASN B CA 1
ATOM 7296 C C . ASN B 1 326 ? 17.484 25.562 9.297 1 87.5 326 ASN B C 1
ATOM 7298 O O . ASN B 1 326 ? 17.156 24.375 9.32 1 87.5 326 ASN B O 1
ATOM 7302 N N . ILE B 1 327 ? 16.828 26.516 9.93 1 90 327 ILE B N 1
ATOM 7303 C CA . ILE B 1 327 ? 15.906 26.234 11.016 1 90 327 ILE B CA 1
ATOM 7304 C C . ILE B 1 327 ? 14.703 25.453 10.484 1 90 327 ILE B C 1
ATOM 7306 O O . ILE B 1 327 ? 14.305 24.438 11.055 1 90 327 ILE B O 1
ATOM 7310 N N . PRO B 1 328 ? 14.195 25.844 9.328 1 90.44 328 PRO B N 1
ATOM 7311 C CA . PRO B 1 328 ? 13.062 25.078 8.805 1 90.44 328 PRO B CA 1
ATOM 7312 C C . PRO B 1 328 ? 13.414 23.625 8.523 1 90.44 328 PRO B C 1
ATOM 7314 O O . PRO B 1 328 ? 12.602 22.719 8.781 1 90.44 328 PRO B O 1
ATOM 7317 N N . LEU B 1 329 ? 14.547 23.391 8.109 1 89.62 329 LEU B N 1
ATOM 7318 C CA . LEU B 1 329 ? 14.969 22.016 7.828 1 89.62 329 LEU B CA 1
ATOM 7319 C C . LEU B 1 329 ? 15.172 21.234 9.117 1 89.62 329 LEU B C 1
ATOM 7321 O O . LEU B 1 329 ? 14.883 20.047 9.18 1 89.62 329 LEU B O 1
ATOM 7325 N N . GLN B 1 330 ? 15.648 21.906 10.109 1 91.88 330 GLN B N 1
ATOM 7326 C CA . GLN B 1 330 ? 15.789 21.266 11.406 1 91.88 330 GLN B CA 1
ATOM 7327 C C . GLN B 1 330 ? 14.43 20.906 11.992 1 91.88 330 GLN B C 1
ATOM 7329 O O . GLN B 1 330 ? 14.273 19.859 12.633 1 91.88 330 GLN B O 1
ATOM 7334 N N . ALA B 1 331 ? 13.547 21.828 11.805 1 93.56 331 ALA B N 1
ATOM 7335 C CA . ALA B 1 331 ? 12.188 21.562 12.266 1 93.56 331 ALA B CA 1
ATOM 7336 C C . ALA B 1 331 ? 11.609 20.328 11.594 1 93.56 331 ALA B C 1
ATOM 7338 O O . ALA B 1 331 ? 10.883 19.547 12.219 1 93.56 331 ALA B O 1
ATOM 7339 N N . SER B 1 332 ? 11.977 20.172 10.297 1 92.5 332 SER B N 1
ATOM 7340 C CA . SER B 1 332 ? 11.516 18.984 9.57 1 92.5 332 SER B CA 1
ATOM 7341 C C . SER B 1 332 ? 12.047 17.703 10.195 1 92.5 332 SER B C 1
ATOM 7343 O O . SER B 1 332 ? 11.344 16.688 10.242 1 92.5 332 SER B O 1
ATOM 7345 N N . GLU B 1 333 ? 13.227 17.75 10.617 1 92.38 333 GLU B N 1
ATOM 7346 C CA . GLU B 1 333 ? 13.797 16.594 11.32 1 92.38 333 GLU B CA 1
ATOM 7347 C C . GLU B 1 333 ? 13.078 16.344 12.641 1 92.38 333 GLU B C 1
ATOM 7349 O O . GLU B 1 333 ? 12.852 15.195 13.016 1 92.38 333 GLU B O 1
ATOM 7354 N N . GLY B 1 334 ? 12.836 17.438 13.352 1 93.44 334 GLY B N 1
ATOM 7355 C CA . GLY B 1 334 ? 12.062 17.312 14.578 1 93.44 334 GLY B CA 1
ATOM 7356 C C . GLY B 1 334 ? 10.695 16.688 14.359 1 93.44 334 GLY B C 1
ATOM 7357 O O . GLY B 1 334 ? 10.227 15.906 15.18 1 93.44 334 GLY B O 1
ATOM 7358 N N . ILE B 1 335 ? 10.102 17.031 13.227 1 96 335 ILE B N 1
ATOM 7359 C CA . ILE B 1 335 ? 8.789 16.484 12.883 1 96 335 ILE B CA 1
ATOM 7360 C C . ILE B 1 335 ? 8.891 14.984 12.641 1 96 335 ILE B C 1
ATOM 7362 O O . ILE B 1 335 ? 8.031 14.219 13.086 1 96 335 ILE B O 1
ATOM 7366 N N . THR B 1 336 ? 9.906 14.57 11.953 1 95.31 336 THR B N 1
ATOM 7367 C CA . THR B 1 336 ? 10.102 13.141 11.695 1 95.31 336 THR B CA 1
ATOM 7368 C C . THR B 1 336 ? 10.203 12.367 13.008 1 95.31 336 THR B C 1
ATOM 7370 O O . THR B 1 336 ? 9.594 11.312 13.164 1 95.31 336 THR B O 1
ATOM 7373 N N . ARG B 1 337 ? 10.906 12.859 13.953 1 94.75 337 ARG B N 1
ATOM 7374 C CA . ARG B 1 337 ? 11.039 12.195 15.25 1 94.75 337 ARG B CA 1
ATOM 7375 C C . ARG B 1 337 ? 9.711 12.172 15.992 1 94.75 337 ARG B C 1
ATOM 7377 O O . ARG B 1 337 ? 9.406 11.203 16.688 1 94.75 337 ARG B O 1
ATOM 7384 N N . LEU B 1 338 ? 9.023 13.258 15.898 1 96.44 338 LEU B N 1
ATOM 7385 C CA . LEU B 1 338 ? 7.695 13.328 16.5 1 96.44 338 LEU B CA 1
ATOM 7386 C C . LEU B 1 338 ? 6.766 12.281 15.898 1 96.44 338 LEU B C 1
ATOM 7388 O O . LEU B 1 338 ? 6.027 11.609 16.625 1 96.44 338 LEU B O 1
ATOM 7392 N N . LEU B 1 339 ? 6.801 12.148 14.609 1 96.38 339 LEU B N 1
ATOM 7393 C CA . LEU B 1 339 ? 5.898 11.242 13.914 1 96.38 339 LEU B CA 1
ATOM 7394 C C . LEU B 1 339 ? 6.301 9.789 14.148 1 96.38 339 LEU B C 1
ATOM 7396 O O . LEU B 1 339 ? 5.469 8.883 14.055 1 96.38 339 LEU B O 1
ATOM 7400 N N . LEU B 1 340 ? 7.547 9.578 14.508 1 94.38 340 LEU B N 1
ATOM 7401 C CA . LEU B 1 340 ? 7.953 8.242 14.945 1 94.38 340 LEU B CA 1
ATOM 7402 C C . LEU B 1 340 ? 7.266 7.859 16.25 1 94.38 340 LEU B C 1
ATOM 7404 O O . LEU B 1 340 ? 6.91 6.695 16.453 1 94.38 340 LEU B O 1
ATOM 7408 N N . ILE B 1 341 ? 7.086 8.82 17.094 1 94.19 341 ILE B N 1
ATOM 7409 C CA . ILE B 1 341 ? 6.375 8.578 18.344 1 94.19 341 ILE B CA 1
ATOM 7410 C C . ILE B 1 341 ? 4.918 8.219 18.047 1 94.19 341 ILE B C 1
ATOM 7412 O O . ILE B 1 341 ? 4.383 7.266 18.625 1 94.19 341 ILE B O 1
ATOM 7416 N N . LEU B 1 342 ? 4.316 8.977 17.188 1 93.5 342 LEU B N 1
ATOM 7417 C CA . LEU B 1 342 ? 2.939 8.688 16.797 1 93.5 342 LEU B CA 1
ATOM 7418 C C . LEU B 1 342 ? 2.826 7.289 16.203 1 93.5 342 LEU B C 1
ATOM 7420 O O . LEU B 1 342 ? 1.884 6.555 16.516 1 93.5 342 LEU B O 1
ATOM 7424 N N . ARG B 1 343 ? 3.771 6.977 15.352 1 92.88 343 ARG B N 1
ATOM 7425 C CA . ARG B 1 343 ? 3.762 5.668 14.711 1 92.88 343 ARG B CA 1
ATOM 7426 C C . ARG B 1 343 ? 3.838 4.547 15.742 1 92.88 343 ARG B C 1
ATOM 7428 O O . ARG B 1 343 ? 3.102 3.564 15.656 1 92.88 343 ARG B O 1
ATOM 7435 N N . LYS B 1 344 ? 4.684 4.688 16.672 1 88.12 344 LYS B N 1
ATOM 7436 C CA . LYS B 1 344 ? 4.812 3.684 17.719 1 88.12 344 LYS B CA 1
ATOM 7437 C C . LYS B 1 344 ? 3.518 3.561 18.516 1 88.12 344 LYS B C 1
ATOM 7439 O O . LYS B 1 344 ? 3.117 2.457 18.906 1 88.12 344 LYS B O 1
ATOM 7444 N N . ALA B 1 345 ? 2.922 4.633 18.766 1 86.62 345 ALA B N 1
ATOM 7445 C CA . ALA B 1 345 ? 1.672 4.637 19.531 1 86.62 345 ALA B CA 1
ATOM 7446 C C . ALA B 1 345 ? 0.562 3.934 18.75 1 86.62 345 ALA B C 1
ATOM 7448 O O . ALA B 1 345 ? -0.313 3.299 19.344 1 86.62 345 ALA B O 1
ATOM 7449 N N . MET B 1 346 ? 0.608 4.012 17.5 1 84.19 346 MET B N 1
ATOM 7450 C CA . MET B 1 346 ? -0.47 3.469 16.672 1 84.19 346 MET B CA 1
ATOM 7451 C C . MET B 1 346 ? -0.23 1.995 16.359 1 84.19 346 MET B C 1
ATOM 7453 O O . MET B 1 346 ? -1.18 1.22 16.234 1 84.19 346 MET B O 1
ATOM 7457 N N . GLU B 1 347 ? 1.008 1.617 16.094 1 77.19 347 GLU B N 1
ATOM 7458 C CA . GLU B 1 347 ? 1.308 0.243 15.703 1 77.19 347 GLU B CA 1
ATOM 7459 C C . GLU B 1 347 ? 1.401 -0.669 16.922 1 77.19 347 GLU B C 1
ATOM 7461 O O . GLU B 1 347 ? 1.01 -1.837 16.859 1 77.19 347 GLU B O 1
ATOM 7466 N N . LEU B 1 348 ? 2.166 -0.258 18 1 58.88 348 LEU B N 1
ATOM 7467 C CA . LEU B 1 348 ? 2.432 -1.125 19.141 1 58.88 348 LEU B CA 1
ATOM 7468 C C . LEU B 1 348 ? 1.246 -1.14 20.094 1 58.88 348 LEU B C 1
ATOM 7470 O O . LEU B 1 348 ? 0.843 -0.092 20.609 1 58.88 348 LEU B O 1
ATOM 7474 N N . GLU B 1 349 ? 0.3 -2.086 19.891 1 52.28 349 GLU B N 1
ATOM 7475 C CA . GLU B 1 349 ? -0.832 -2.312 20.781 1 52.28 349 GLU B CA 1
ATOM 7476 C C . GLU B 1 349 ? -0.45 -2.037 22.234 1 52.28 349 GLU B C 1
ATOM 7478 O O . GLU B 1 349 ? -1.293 -1.634 23.047 1 52.28 349 GLU B O 1
ATOM 7483 N N . VAL B 1 350 ? 0.767 -2.371 22.516 1 47.03 350 VAL B N 1
ATOM 7484 C CA . VAL B 1 350 ? 1.144 -2.523 23.922 1 47.03 350 VAL B CA 1
ATOM 7485 C C . VAL B 1 350 ? 1.483 -1.158 24.516 1 47.03 350 VAL B C 1
ATOM 7487 O O . VAL B 1 350 ? 1.695 -1.036 25.719 1 47.03 350 VAL B O 1
ATOM 7490 N N . SER B 1 351 ? 1.532 -0.089 23.609 1 57.84 351 SER B N 1
ATOM 7491 C CA . SER B 1 351 ? 2.115 1.072 24.281 1 57.84 351 SER B CA 1
ATOM 7492 C C . SER B 1 351 ? 1.078 1.812 25.109 1 57.84 351 SER B C 1
ATOM 7494 O O . SER B 1 351 ? -0.002 2.146 24.625 1 57.84 351 SER B O 1
ATOM 7496 N N . SER B 1 352 ? 1.229 1.782 26.391 1 70.06 352 SER B N 1
ATOM 7497 C CA . SER B 1 352 ? 0.424 2.539 27.344 1 70.06 352 SER B CA 1
ATOM 7498 C C . SER B 1 352 ? 0.454 4.031 27.031 1 70.06 352 SER B C 1
ATOM 7500 O O . SER B 1 352 ? 1.443 4.539 26.5 1 70.06 352 SER B O 1
ATOM 7502 N N . PRO B 1 353 ? -0.643 4.656 27.016 1 77.94 353 PRO B N 1
ATOM 7503 C CA . PRO B 1 353 ? -0.67 6.113 26.844 1 77.94 353 PRO B CA 1
ATOM 7504 C C . PRO B 1 353 ? 0.416 6.816 27.656 1 77.94 353 PRO B C 1
ATOM 7506 O O . PRO B 1 353 ? 0.959 7.832 27.219 1 77.94 353 PRO B O 1
ATOM 7509 N N . SER B 1 354 ? 0.807 6.195 28.703 1 82.44 354 SER B N 1
ATOM 7510 C CA . SER B 1 354 ? 1.839 6.793 29.547 1 82.44 354 SER B CA 1
ATOM 7511 C C . SER B 1 354 ? 3.199 6.758 28.859 1 82.44 354 SER B C 1
ATOM 7513 O O . SER B 1 354 ? 3.992 7.695 29 1 82.44 354 SER B O 1
ATOM 7515 N N . SER B 1 355 ? 3.375 5.707 28.156 1 85.44 355 SER B N 1
ATOM 7516 C CA . SER B 1 355 ? 4.641 5.605 27.453 1 85.44 355 SER B CA 1
ATOM 7517 C C . SER B 1 355 ? 4.727 6.633 26.328 1 85.44 355 SER B C 1
ATOM 7519 O O . SER B 1 355 ? 5.797 7.191 26.062 1 85.44 355 SER B O 1
ATOM 7521 N N . THR B 1 356 ? 3.646 6.852 25.641 1 90.12 356 THR B N 1
ATOM 7522 C CA . THR B 1 356 ? 3.615 7.84 24.578 1 90.12 356 THR B CA 1
ATOM 7523 C C . THR B 1 356 ? 3.789 9.25 25.125 1 90.12 356 THR B C 1
ATOM 7525 O O . THR B 1 356 ? 4.488 10.07 24.547 1 90.12 356 THR B O 1
ATOM 7528 N N . VAL B 1 357 ? 3.186 9.508 26.281 1 90.94 357 VAL B N 1
ATOM 7529 C CA . VAL B 1 357 ? 3.305 10.805 26.938 1 90.94 357 VAL B CA 1
ATOM 7530 C C . VAL B 1 357 ? 4.758 11.055 27.328 1 90.94 357 VAL B C 1
ATOM 7532 O O . VAL B 1 357 ? 5.297 12.141 27.094 1 90.94 357 VAL B O 1
ATOM 7535 N N . ALA B 1 358 ? 5.316 10.039 27.859 1 92.38 358 ALA B N 1
ATOM 7536 C CA . ALA B 1 358 ? 6.719 10.164 28.25 1 92.38 358 ALA B CA 1
ATOM 7537 C C . ALA B 1 358 ? 7.605 10.445 27.047 1 92.38 358 ALA B C 1
ATOM 7539 O O . ALA B 1 358 ? 8.531 11.25 27.109 1 92.38 358 ALA B O 1
ATOM 7540 N N . ALA B 1 359 ? 7.305 9.789 25.969 1 94.44 359 ALA B N 1
ATOM 7541 C CA . ALA B 1 359 ? 8.086 9.984 24.75 1 94.44 359 ALA B CA 1
ATOM 7542 C C . ALA B 1 359 ? 7.93 11.406 24.219 1 94.44 359 ALA B C 1
ATOM 7544 O O . ALA B 1 359 ? 8.883 12 23.719 1 94.44 359 ALA B O 1
ATOM 7545 N N . LEU B 1 360 ? 6.762 11.977 24.297 1 96 360 LEU B N 1
ATOM 7546 C CA . LEU B 1 360 ? 6.504 13.336 23.844 1 96 360 LEU B CA 1
ATOM 7547 C C . LEU B 1 360 ? 7.25 14.344 24.719 1 96 360 LEU B C 1
ATOM 7549 O O . LEU B 1 360 ? 7.805 15.32 24.203 1 96 360 LEU B O 1
ATOM 7553 N N . ILE B 1 361 ? 7.258 14.055 26.016 1 95.88 361 ILE B N 1
ATOM 7554 C CA . ILE B 1 361 ? 7.973 14.922 26.938 1 95.88 361 ILE B CA 1
ATOM 7555 C C . ILE B 1 361 ? 9.469 14.891 26.625 1 95.88 361 ILE B C 1
ATOM 7557 O O . ILE B 1 361 ? 10.117 15.938 26.578 1 95.88 361 ILE B O 1
ATOM 7561 N N . ASP B 1 362 ? 9.945 13.711 26.391 1 96 362 ASP B N 1
ATOM 7562 C CA . ASP B 1 362 ? 11.359 13.562 26.062 1 96 362 ASP B CA 1
ATOM 7563 C C . ASP B 1 362 ? 11.703 14.25 24.734 1 96 362 ASP B C 1
ATOM 7565 O O . ASP B 1 362 ? 12.781 14.828 24.594 1 96 362 ASP B O 1
ATOM 7569 N N . TRP B 1 363 ? 10.867 14.164 23.812 1 96.81 363 TRP B N 1
ATOM 7570 C CA . TRP B 1 363 ? 11.055 14.828 22.531 1 96.81 363 TRP B CA 1
ATOM 7571 C C . TRP B 1 363 ? 11.203 16.344 22.703 1 96.81 363 TRP B C 1
ATOM 7573 O O . TRP B 1 363 ? 12.109 16.953 22.141 1 96.81 363 TRP B O 1
ATOM 7583 N N . HIS B 1 364 ? 10.305 16.984 23.484 1 96.56 364 HIS B N 1
ATOM 7584 C CA . HIS B 1 364 ? 10.367 18.422 23.719 1 96.56 364 HIS B CA 1
ATOM 7585 C C . HIS B 1 364 ? 11.656 18.797 24.422 1 96.56 364 HIS B C 1
ATOM 7587 O O . HIS B 1 364 ? 12.281 19.812 24.078 1 96.56 364 HIS B O 1
ATOM 7593 N N . ARG B 1 365 ? 12.031 17.938 25.375 1 94.88 365 ARG B N 1
ATOM 7594 C CA . ARG B 1 365 ? 13.234 18.219 26.141 1 94.88 365 ARG B CA 1
ATOM 7595 C C . ARG B 1 365 ? 14.484 18.141 25.266 1 94.88 365 ARG B C 1
ATOM 7597 O O . ARG B 1 365 ? 15.43 18.891 25.453 1 94.88 365 ARG B O 1
ATOM 7604 N N . ALA B 1 366 ? 14.438 17.25 24.312 1 93.94 366 ALA B N 1
ATOM 7605 C CA . ALA B 1 366 ? 15.602 17 23.469 1 93.94 366 ALA B CA 1
ATOM 7606 C C . ALA B 1 366 ? 15.727 18.062 22.375 1 93.94 366 ALA B C 1
ATOM 7608 O O . ALA B 1 366 ? 16.781 18.188 21.75 1 93.94 366 ALA B O 1
ATOM 7609 N N . LEU B 1 367 ? 14.688 18.859 22.172 1 94.12 367 LEU B N 1
ATOM 7610 C CA . LEU B 1 367 ? 14.711 19.859 21.109 1 94.12 367 LEU B CA 1
ATOM 7611 C C . LEU B 1 367 ? 15.711 20.969 21.438 1 94.12 367 LEU B C 1
ATOM 7613 O O . LEU B 1 367 ? 15.75 21.453 22.578 1 94.12 367 LEU B O 1
ATOM 7617 N N . PRO B 1 368 ? 16.547 21.328 20.5 1 91.44 368 PRO B N 1
ATOM 7618 C CA . PRO B 1 368 ? 17.391 22.5 20.719 1 91.44 368 PRO B CA 1
ATOM 7619 C C . PRO B 1 368 ? 16.594 23.766 21 1 91.44 368 PRO B C 1
ATOM 7621 O O . PRO B 1 368 ? 15.453 23.906 20.531 1 91.44 368 PRO B O 1
ATOM 7624 N N . LEU B 1 369 ? 17.203 24.719 21.641 1 92.06 369 LEU B N 1
ATOM 7625 C CA . LEU B 1 369 ? 16.531 25.938 22.109 1 92.06 369 LEU B CA 1
ATOM 7626 C C . LEU B 1 369 ? 16 26.734 20.922 1 92.06 369 LEU B C 1
ATOM 7628 O O . LEU B 1 369 ? 14.938 27.344 21.016 1 92.06 369 LEU B O 1
ATOM 7632 N N . GLN B 1 370 ? 16.688 26.688 19.844 1 91.19 370 GLN B N 1
ATOM 7633 C CA . GLN B 1 370 ? 16.297 27.484 18.688 1 91.19 370 GLN B CA 1
ATOM 7634 C C . GLN B 1 370 ? 15.023 26.938 18.047 1 91.19 370 GLN B C 1
ATOM 7636 O O . GLN B 1 370 ? 14.344 27.656 17.312 1 91.19 370 GLN B O 1
ATOM 7641 N N . LEU B 1 371 ? 14.688 25.688 18.375 1 95.06 371 LEU B N 1
ATOM 7642 C CA . LEU B 1 371 ? 13.508 25.062 17.781 1 95.06 371 LEU B CA 1
ATOM 7643 C C . LEU B 1 371 ? 12.336 25.078 18.766 1 95.06 371 LEU B C 1
ATOM 7645 O O . LEU B 1 371 ? 11.227 24.672 18.422 1 95.06 371 LEU B O 1
ATOM 7649 N N . LYS B 1 372 ? 12.539 25.562 19.938 1 96.12 372 LYS B N 1
ATOM 7650 C CA . LYS B 1 372 ? 11.469 25.625 20.922 1 96.12 372 LYS B CA 1
ATOM 7651 C C . LYS B 1 372 ? 10.609 26.875 20.719 1 96.12 372 LYS B C 1
ATOM 7653 O O . LYS B 1 372 ? 11.016 27.797 20.016 1 96.12 372 LYS B O 1
ATOM 7658 N N . LEU B 1 373 ? 9.414 26.938 21.266 1 96.88 373 LEU B N 1
ATOM 7659 C CA . LEU B 1 373 ? 8.5 28.062 21.094 1 96.88 373 LEU B CA 1
ATOM 7660 C C . LEU B 1 373 ? 8.945 29.25 21.938 1 96.88 373 LEU B C 1
ATOM 7662 O O . LEU B 1 373 ? 8.734 30.406 21.547 1 96.88 373 LEU B O 1
ATOM 7666 N N . HIS B 1 374 ? 9.5 28.891 23.094 1 95.69 374 HIS B N 1
ATOM 7667 C CA . HIS B 1 374 ? 9.922 29.922 24.031 1 95.69 374 HIS B CA 1
ATOM 7668 C C . HIS B 1 374 ? 11.375 29.734 24.453 1 95.69 374 HIS B C 1
ATOM 7670 O O . HIS B 1 374 ? 11.867 28.594 24.5 1 95.69 374 HIS B O 1
ATOM 7676 N N . ASN B 1 375 ? 11.961 30.859 24.734 1 92.94 375 ASN B N 1
ATOM 7677 C CA . ASN B 1 375 ? 13.32 30.766 25.266 1 92.94 375 ASN B CA 1
ATOM 7678 C C . ASN B 1 375 ? 13.32 30.438 26.75 1 92.94 375 ASN B C 1
ATOM 7680 O O . ASN B 1 375 ? 12.273 30.141 27.328 1 92.94 375 ASN B O 1
ATOM 7684 N N . LEU B 1 376 ? 14.516 30.391 27.375 1 90.81 376 LEU B N 1
ATOM 7685 C CA . LEU B 1 376 ? 14.68 29.969 28.766 1 90.81 376 LEU B CA 1
ATOM 7686 C C . LEU B 1 376 ? 13.992 30.953 29.703 1 90.81 376 LEU B C 1
ATOM 7688 O O . LEU B 1 376 ? 13.547 30.562 30.781 1 90.81 376 LEU B O 1
ATOM 7692 N N . ALA B 1 377 ? 13.828 32.219 29.281 1 91.38 377 ALA B N 1
ATOM 7693 C CA . ALA B 1 377 ? 13.203 33.25 30.094 1 91.38 377 ALA B CA 1
ATOM 7694 C C . ALA B 1 377 ? 11.688 33.188 29.969 1 91.38 377 ALA B C 1
ATOM 7696 O O . ALA B 1 377 ? 10.977 33.938 30.672 1 91.38 377 ALA B O 1
ATOM 7697 N N . GLY B 1 378 ? 11.188 32.375 29.078 1 90.31 378 GLY B N 1
ATOM 7698 C CA . GLY B 1 378 ? 9.75 32.281 28.891 1 90.31 378 GLY B CA 1
ATOM 7699 C C . GLY B 1 378 ? 9.203 33.188 27.828 1 90.31 378 GLY B C 1
ATOM 7700 O O . GLY B 1 378 ? 7.988 33.281 27.625 1 90.31 378 GLY B O 1
ATOM 7701 N N . THR B 1 379 ? 10.102 33.875 27.141 1 93.19 379 THR B N 1
ATOM 7702 C CA . THR B 1 379 ? 9.688 34.75 26.062 1 93.19 379 THR B CA 1
ATOM 7703 C C . THR B 1 379 ? 9.539 34 24.75 1 93.19 379 THR B C 1
ATOM 7705 O O . THR B 1 379 ? 10.344 33.094 24.438 1 93.19 379 THR B O 1
ATOM 7708 N N . ARG B 1 380 ? 8.547 34.375 23.953 1 94.69 380 ARG B N 1
ATOM 7709 C CA . ARG B 1 380 ? 8.281 33.719 22.688 1 94.69 380 ARG B CA 1
ATOM 7710 C C . ARG B 1 380 ? 9.422 33.938 21.703 1 94.69 380 ARG B C 1
ATOM 7712 O O . ARG B 1 380 ? 9.859 35.094 21.484 1 94.69 380 ARG B O 1
ATOM 7719 N N . ASN B 1 381 ? 9.961 32.844 21.125 1 94.25 381 ASN B N 1
ATOM 7720 C CA . ASN B 1 381 ? 11 32.969 20.109 1 94.25 381 ASN B CA 1
ATOM 7721 C C . ASN B 1 381 ? 10.461 33.562 18.812 1 94.25 381 ASN B C 1
ATOM 7723 O O . ASN B 1 381 ? 9.25 33.688 18.656 1 94.25 381 ASN B O 1
ATOM 7727 N N . THR B 1 382 ? 11.398 33.875 17.953 1 94 382 THR B N 1
ATOM 7728 C CA . THR B 1 382 ? 11.031 34.469 16.672 1 94 382 THR B CA 1
ATOM 7729 C C . THR B 1 382 ? 10.133 33.5 15.883 1 94 382 THR B C 1
ATOM 7731 O O . THR B 1 382 ? 10.359 32.312 15.875 1 94 382 THR B O 1
ATOM 7734 N N . TYR B 1 383 ? 9.234 34.125 15.227 1 95.06 383 TYR B N 1
ATOM 7735 C CA . TYR B 1 383 ? 8.25 33.344 14.477 1 95.06 383 TYR B CA 1
ATOM 7736 C C . TYR B 1 383 ? 8.906 32.656 13.281 1 95.06 383 TYR B C 1
ATOM 7738 O O . TYR B 1 383 ? 9.547 33.312 12.461 1 95.06 383 TYR B O 1
ATOM 7746 N N . VAL B 1 384 ? 8.828 31.391 13.211 1 95.19 384 VAL B N 1
ATOM 7747 C CA . VAL B 1 384 ? 9.156 30.562 12.062 1 95.19 384 VAL B CA 1
ATOM 7748 C C . VAL B 1 384 ? 8.016 29.578 11.797 1 95.19 384 VAL B C 1
ATOM 7750 O O . VAL B 1 384 ? 7.672 28.766 12.664 1 95.19 384 VAL B O 1
ATOM 7753 N N . ARG B 1 385 ? 7.461 29.625 10.68 1 95.62 385 ARG B N 1
ATOM 7754 C CA . ARG B 1 385 ? 6.266 28.859 10.367 1 95.62 385 ARG B CA 1
ATOM 7755 C C . ARG B 1 385 ? 6.5 27.359 10.609 1 95.62 385 ARG B C 1
ATOM 7757 O O . ARG B 1 385 ? 5.648 26.688 11.18 1 95.62 385 ARG B O 1
ATOM 7764 N N . ALA B 1 386 ? 7.645 26.875 10.141 1 95.75 386 ALA B N 1
ATOM 7765 C CA . ALA B 1 386 ? 7.949 25.453 10.273 1 95.75 386 ALA B CA 1
ATOM 7766 C C . ALA B 1 386 ? 7.934 25.016 11.734 1 95.75 386 ALA B C 1
ATOM 7768 O O . ALA B 1 386 ? 7.543 23.891 12.055 1 95.75 386 ALA B O 1
ATOM 7769 N N . ILE B 1 387 ? 8.344 25.875 12.633 1 97.12 387 ILE B N 1
ATOM 7770 C CA . ILE B 1 387 ? 8.344 25.578 14.062 1 97.12 387 ILE B CA 1
ATOM 7771 C C . ILE B 1 387 ? 6.906 25.531 14.578 1 97.12 387 ILE B C 1
ATOM 7773 O O . ILE B 1 387 ? 6.539 24.641 15.352 1 97.12 387 ILE B O 1
ATOM 7777 N N . ASN B 1 388 ? 6.105 26.531 14.148 1 97.69 388 ASN B N 1
ATOM 7778 C CA . ASN B 1 388 ? 4.695 26.516 14.531 1 97.69 388 ASN B CA 1
ATOM 7779 C C . ASN B 1 388 ? 4.008 25.219 14.07 1 97.69 388 ASN B C 1
ATOM 7781 O O . ASN B 1 388 ? 3.25 24.625 14.828 1 97.69 388 ASN B O 1
ATOM 7785 N N . GLU B 1 389 ? 4.27 24.828 12.82 1 97.31 389 GLU B N 1
ATOM 7786 C CA . GLU B 1 389 ? 3.668 23.609 12.297 1 97.31 389 GLU B CA 1
ATOM 7787 C C . GLU B 1 389 ? 4.129 22.375 13.078 1 97.31 389 GLU B C 1
ATOM 7789 O O . GLU B 1 389 ? 3.344 21.469 13.328 1 97.31 389 GLU B O 1
ATOM 7794 N N . MET B 1 390 ? 5.391 22.312 13.414 1 97.81 390 MET B N 1
ATOM 7795 C CA . MET B 1 390 ? 5.93 21.219 14.219 1 97.81 390 MET B CA 1
ATOM 7796 C C . MET B 1 390 ? 5.188 21.109 15.547 1 97.81 390 MET B C 1
ATOM 7798 O O . MET B 1 390 ? 4.773 20.016 15.93 1 97.81 390 MET B O 1
ATOM 7802 N N . PHE B 1 391 ? 4.934 22.203 16.203 1 98.44 391 PHE B N 1
ATOM 7803 C CA . PHE B 1 391 ? 4.281 22.172 17.5 1 98.44 391 PHE B CA 1
ATOM 7804 C C . PHE B 1 391 ? 2.781 21.953 17.344 1 98.44 391 PHE B C 1
ATOM 7806 O O . PHE B 1 391 ? 2.141 21.375 18.219 1 98.44 391 PHE B O 1
ATOM 7813 N N . ILE B 1 392 ? 2.213 22.438 16.281 1 98.12 392 ILE B N 1
ATOM 7814 C CA . ILE B 1 392 ? 0.827 22.078 15.992 1 98.12 392 ILE B CA 1
ATOM 7815 C C . ILE B 1 392 ? 0.687 20.562 15.938 1 98.12 392 ILE B C 1
ATOM 7817 O O . ILE B 1 392 ? -0.239 20 16.516 1 98.12 392 ILE B O 1
ATOM 7821 N N . MET B 1 393 ? 1.621 19.969 15.281 1 97.56 393 MET B N 1
ATOM 7822 C CA . MET B 1 393 ? 1.61 18.516 15.203 1 97.56 393 MET B CA 1
ATOM 7823 C C . MET B 1 393 ? 1.807 17.891 16.594 1 97.56 393 MET B C 1
ATOM 7825 O O . MET B 1 393 ? 1.193 16.875 16.906 1 97.56 393 MET B O 1
ATOM 7829 N N . TYR B 1 394 ? 2.666 18.5 17.312 1 98.25 394 TYR B N 1
ATOM 7830 C CA . TYR B 1 394 ? 2.898 18.047 18.688 1 98.25 394 TYR B CA 1
ATOM 7831 C C . TYR B 1 394 ? 1.598 18.016 19.484 1 98.25 394 TYR B C 1
ATOM 7833 O O . TYR B 1 394 ? 1.246 17 20.078 1 98.25 394 TYR B O 1
ATOM 7841 N N . PHE B 1 395 ? 0.857 19.047 19.5 1 97.75 395 PHE B N 1
ATOM 7842 C CA . PHE B 1 395 ? -0.394 19.141 20.234 1 97.75 395 PHE B CA 1
ATOM 7843 C C . PHE B 1 395 ? -1.457 18.234 19.625 1 97.75 395 PHE B C 1
ATOM 7845 O O . PHE B 1 395 ? -2.266 17.641 20.344 1 97.75 395 PHE B O 1
ATOM 7852 N N . ALA B 1 396 ? -1.458 18.172 18.297 1 96.06 396 ALA B N 1
ATOM 7853 C CA . ALA B 1 396 ? -2.404 17.281 17.625 1 96.06 396 ALA B CA 1
ATOM 7854 C C . ALA B 1 396 ? -2.207 15.836 18.062 1 96.06 396 ALA B C 1
ATOM 7856 O O . ALA B 1 396 ? -3.18 15.109 18.266 1 96.06 396 ALA B O 1
ATOM 7857 N N . ILE B 1 397 ? -0.974 15.422 18.172 1 94.38 397 ILE B N 1
ATOM 7858 C CA . ILE B 1 397 ? -0.661 14.047 18.578 1 94.38 397 ILE B CA 1
ATOM 7859 C C . ILE B 1 397 ? -1.146 13.805 20 1 94.38 397 ILE B C 1
ATOM 7861 O O . ILE B 1 397 ? -1.662 12.727 20.312 1 94.38 397 ILE B O 1
ATOM 7865 N N . ILE B 1 398 ? -1.017 14.797 20.859 1 93.94 398 ILE B N 1
ATOM 7866 C CA . ILE B 1 398 ? -1.51 14.672 22.234 1 93.94 398 ILE B CA 1
ATOM 7867 C C . ILE B 1 398 ? -3.008 14.383 22.219 1 93.94 398 ILE B C 1
ATOM 7869 O O . ILE B 1 398 ? -3.471 13.43 22.844 1 93.94 398 ILE B O 1
ATOM 7873 N N . ILE B 1 399 ? -3.752 15.156 21.484 1 91.81 399 ILE B N 1
ATOM 7874 C CA . ILE B 1 399 ? -5.199 14.992 21.406 1 91.81 399 ILE B CA 1
ATOM 7875 C C . ILE B 1 399 ? -5.535 13.633 20.812 1 91.81 399 ILE B C 1
ATOM 7877 O O . ILE B 1 399 ? -6.367 12.891 21.344 1 91.81 399 ILE B O 1
ATOM 7881 N N . HIS B 1 400 ? -4.863 13.312 19.734 1 89.62 400 HIS B N 1
ATOM 7882 C CA . HIS B 1 400 ? -5.125 12.078 19.016 1 89.62 400 HIS B CA 1
ATOM 7883 C C . HIS B 1 400 ? -4.887 10.859 19.891 1 89.62 400 HIS B C 1
ATOM 7885 O O . HIS B 1 400 ? -5.699 9.93 19.906 1 89.62 400 HIS B O 1
ATOM 7891 N N . VAL B 1 401 ? -3.785 10.844 20.594 1 85.62 401 VAL B N 1
ATOM 7892 C CA . VAL B 1 401 ? -3.406 9.688 21.406 1 85.62 401 VAL B CA 1
ATOM 7893 C C . VAL B 1 401 ? -4.391 9.523 22.562 1 85.62 401 VAL B C 1
ATOM 7895 O O . VAL B 1 401 ? -4.766 8.406 22.922 1 85.62 401 VAL B O 1
ATOM 7898 N N . LEU B 1 402 ? -4.809 10.586 23.156 1 84.19 402 LEU B N 1
ATOM 7899 C CA . LEU B 1 402 ? -5.754 10.523 24.266 1 84.19 402 LEU B CA 1
ATOM 7900 C C . LEU B 1 402 ? -7.125 10.055 23.781 1 84.19 402 LEU B C 1
ATOM 7902 O O . LEU B 1 402 ? -7.781 9.258 24.453 1 84.19 402 LEU B O 1
ATOM 7906 N N . PHE B 1 403 ? -7.504 10.547 22.672 1 81.25 403 PHE B N 1
ATOM 7907 C CA . PHE B 1 403 ? -8.773 10.109 22.109 1 81.25 403 PHE B CA 1
ATOM 7908 C C . PHE B 1 403 ? -8.719 8.633 21.719 1 81.25 403 PHE B C 1
ATOM 7910 O O . PHE B 1 403 ? -9.68 7.895 21.938 1 81.25 403 PHE B O 1
ATOM 7917 N N . ARG B 1 404 ? -7.664 8.258 21.156 1 78 404 ARG B N 1
ATOM 7918 C CA . ARG B 1 404 ? -7.504 6.863 20.766 1 78 404 ARG B CA 1
ATOM 7919 C C . ARG B 1 404 ? -7.512 5.941 21.969 1 78 404 ARG B C 1
ATOM 7921 O O . ARG B 1 404 ? -8.055 4.836 21.922 1 78 404 ARG B O 1
ATOM 7928 N N . HIS B 1 405 ? -6.867 6.371 22.984 1 75 405 HIS B N 1
ATOM 7929 C CA . HIS B 1 405 ? -6.848 5.594 24.219 1 75 405 HIS B CA 1
ATOM 7930 C C . HIS B 1 405 ? -8.258 5.32 24.719 1 75 405 HIS B C 1
ATOM 7932 O O . HIS B 1 405 ? -8.562 4.207 25.156 1 75 405 HIS B O 1
ATOM 7938 N N . ASP B 1 406 ? -9.086 6.258 24.672 1 72.06 406 ASP B N 1
ATOM 7939 C CA . ASP B 1 406 ? -10.477 6.086 25.078 1 72.06 406 ASP B CA 1
ATOM 7940 C C . ASP B 1 406 ? -11.211 5.113 24.156 1 72.06 406 ASP B C 1
ATOM 7942 O O . ASP B 1 406 ? -11.938 4.234 24.625 1 72.06 406 ASP B O 1
ATOM 7946 N N . LEU B 1 407 ? -10.961 5.23 22.953 1 68.5 407 LEU B N 1
ATOM 7947 C CA . LEU B 1 407 ? -11.617 4.387 21.969 1 68.5 407 LEU B CA 1
ATOM 7948 C C . LEU B 1 407 ? -11.188 2.93 22.125 1 68.5 407 LEU B C 1
ATOM 7950 O O . LEU B 1 407 ? -12.008 2.02 21.984 1 68.5 407 LEU B O 1
ATOM 7954 N N . ASP B 1 408 ? -9.953 2.752 22.406 1 64.62 408 ASP B N 1
ATOM 7955 C CA . ASP B 1 408 ? -9.414 1.403 22.578 1 64.62 408 ASP B CA 1
ATOM 7956 C C . ASP B 1 408 ? -10.039 0.708 23.781 1 64.62 408 ASP B C 1
ATOM 7958 O O . ASP B 1 408 ? -10.148 -0.52 23.812 1 64.62 408 ASP B O 1
ATOM 7962 N N . LYS B 1 409 ? -10.43 1.432 24.719 1 65.38 409 LYS B N 1
ATOM 7963 C CA . LYS B 1 409 ? -11.07 0.879 25.906 1 65.38 409 LYS B CA 1
ATOM 7964 C C . LYS B 1 409 ? -12.586 0.847 25.75 1 65.38 409 LYS B C 1
ATOM 7966 O O . LYS B 1 409 ? -13.312 0.735 26.75 1 65.38 409 LYS B O 1
ATOM 7971 N N . ASP B 1 410 ? -12.891 0.978 24.531 1 62.31 410 ASP B N 1
ATOM 7972 C CA . ASP B 1 410 ? -14.305 0.953 24.156 1 62.31 410 ASP B CA 1
ATOM 7973 C C . ASP B 1 410 ? -15.078 2.047 24.875 1 62.31 410 ASP B C 1
ATOM 7975 O O . ASP B 1 410 ? -16.203 1.817 25.344 1 62.31 410 ASP B O 1
ATOM 7979 N N . ARG B 1 411 ? -14.289 3.055 25.172 1 62.44 411 ARG B N 1
ATOM 7980 C CA . ARG B 1 411 ? -14.906 4.242 25.75 1 62.44 411 ARG B CA 1
ATOM 7981 C C . ARG B 1 411 ? -15.07 5.344 24.719 1 62.44 411 ARG B C 1
ATOM 7983 O O . ARG B 1 411 ? -14.391 5.344 23.688 1 62.44 411 ARG B O 1
ATOM 7990 N N . ARG B 1 412 ? -15.922 6.156 24.953 1 62.94 412 ARG B N 1
ATOM 7991 C CA . ARG B 1 412 ? -16.094 7.328 24.109 1 62.94 412 ARG B CA 1
ATOM 7992 C C . ARG B 1 412 ? -15.023 8.383 24.406 1 62.94 412 ARG B C 1
ATOM 7994 O O . ARG B 1 412 ? -14.711 8.641 25.562 1 62.94 412 ARG B O 1
ATOM 8001 N N . PRO B 1 413 ? -14.516 8.867 23.297 1 68.06 413 PRO B N 1
ATOM 8002 C CA . PRO B 1 413 ? -13.531 9.922 23.547 1 68.06 413 PRO B CA 1
ATOM 8003 C C . PRO B 1 413 ? -14.125 11.109 24.297 1 68.06 413 PRO B C 1
ATOM 8005 O O . PRO B 1 413 ? -15.219 11.57 23.969 1 68.06 413 PRO B O 1
ATOM 8008 N N . ARG B 1 414 ? -13.5 11.469 25.344 1 70 414 ARG B N 1
ATOM 8009 C CA . ARG B 1 414 ? -13.961 12.562 26.188 1 70 414 ARG B CA 1
ATOM 8010 C C . ARG B 1 414 ? -13.008 13.75 26.125 1 70 414 ARG B C 1
ATOM 8012 O O . ARG B 1 414 ? -11.789 13.562 26.062 1 70 414 ARG B O 1
ATOM 8019 N N . ALA B 1 415 ? -13.633 14.891 25.953 1 78.94 415 ALA B N 1
ATOM 8020 C CA . ALA B 1 415 ? -12.82 16.094 26.078 1 78.94 415 ALA B CA 1
ATOM 8021 C C . ALA B 1 415 ? -12.32 16.266 27.516 1 78.94 415 ALA B C 1
ATOM 8023 O O . ALA B 1 415 ? -13.094 16.156 28.469 1 78.94 415 ALA B O 1
ATOM 8024 N N . SER B 1 416 ? -11.062 16.281 27.734 1 81 416 SER B N 1
ATOM 8025 C CA . SER B 1 416 ? -10.406 16.438 29.031 1 81 416 SER B CA 1
ATOM 8026 C C . SER B 1 416 ? -9.68 17.781 29.109 1 81 416 SER B C 1
ATOM 8028 O O . SER B 1 416 ? -9.523 18.484 28.109 1 81 416 SER B O 1
ATOM 8030 N N . PRO B 1 417 ? -9.328 18.172 30.297 1 84.69 417 PRO B N 1
ATOM 8031 C CA . PRO B 1 417 ? -8.531 19.391 30.422 1 84.69 417 PRO B CA 1
ATOM 8032 C C . PRO B 1 417 ? -7.254 19.359 29.578 1 84.69 417 PRO B C 1
ATOM 8034 O O . PRO B 1 417 ? -6.859 20.375 29 1 84.69 417 PRO B O 1
ATOM 8037 N N . THR B 1 418 ? -6.727 18.188 29.484 1 88.94 418 THR B N 1
ATOM 8038 C CA . THR B 1 418 ? -5.504 18.047 28.703 1 88.94 418 THR B CA 1
ATOM 8039 C C . THR B 1 418 ? -5.781 18.312 27.219 1 88.94 418 THR B C 1
ATOM 8041 O O . THR B 1 418 ? -5.008 19.016 26.547 1 88.94 418 THR B O 1
ATOM 8044 N N . THR B 1 419 ? -6.871 17.781 26.703 1 90.75 419 THR B N 1
ATOM 8045 C CA . THR B 1 419 ? -7.164 17.938 25.281 1 90.75 419 THR B CA 1
ATOM 8046 C C . THR B 1 419 ? -7.582 19.359 24.969 1 90.75 419 THR B C 1
ATOM 8048 O O . THR B 1 419 ? -7.258 19.891 23.906 1 90.75 419 THR B O 1
ATOM 8051 N N . ILE B 1 420 ? -8.312 20.031 25.891 1 91.81 420 ILE B N 1
ATOM 8052 C CA . ILE B 1 420 ? -8.734 21.406 25.641 1 91.81 420 ILE B CA 1
ATOM 8053 C C . ILE B 1 420 ? -7.52 22.328 25.688 1 91.81 420 ILE B C 1
ATOM 8055 O O . ILE B 1 420 ? -7.445 23.297 24.938 1 91.81 420 ILE B O 1
ATOM 8059 N N . VAL B 1 421 ? -6.621 22.062 26.625 1 93.75 421 VAL B N 1
ATOM 8060 C CA . VAL B 1 421 ? -5.398 22.859 26.703 1 93.75 421 VAL B CA 1
ATOM 8061 C C . VAL B 1 421 ? -4.582 22.672 25.422 1 93.75 421 VAL B C 1
ATOM 8063 O O . VAL B 1 421 ? -4.102 23.656 24.844 1 93.75 421 VAL B O 1
ATOM 8066 N N . ALA B 1 422 ? -4.398 21.438 24.953 1 95.88 422 ALA B N 1
ATOM 8067 C CA . ALA B 1 422 ? -3.684 21.172 23.703 1 95.88 422 ALA B CA 1
ATOM 8068 C C . ALA B 1 422 ? -4.344 21.875 22.531 1 95.88 422 ALA B C 1
ATOM 8070 O O . ALA B 1 422 ? -3.662 22.469 21.688 1 95.88 422 ALA B O 1
ATOM 8071 N N . SER B 1 423 ? -5.648 21.781 22.484 1 95.88 423 SER B N 1
ATOM 8072 C CA . SER B 1 423 ? -6.414 22.453 21.438 1 95.88 423 SER B CA 1
ATOM 8073 C C . SER B 1 423 ? -6.172 23.969 21.453 1 95.88 423 SER B C 1
ATOM 8075 O O . SER B 1 423 ? -5.902 24.562 20.406 1 95.88 423 SER B O 1
ATOM 8077 N N . SER B 1 424 ? -6.266 24.547 22.609 1 96.19 424 SER B N 1
ATOM 8078 C CA . SER B 1 424 ? -6.082 25.984 22.75 1 96.19 424 SER B CA 1
ATOM 8079 C C . SER B 1 424 ? -4.672 26.406 22.344 1 96.19 424 SER B C 1
ATOM 8081 O O . SER B 1 424 ? -4.484 27.453 21.703 1 96.19 424 SER B O 1
ATOM 8083 N N . CYS B 1 425 ? -3.693 25.625 22.75 1 97 425 CYS B N 1
ATOM 8084 C CA . CYS B 1 425 ? -2.316 25.906 22.359 1 97 425 CYS B CA 1
ATOM 8085 C C . CYS B 1 425 ? -2.15 25.828 20.844 1 97 425 CYS B C 1
ATOM 8087 O O . CYS B 1 425 ? -1.464 26.656 20.25 1 97 425 CYS B O 1
ATOM 8089 N N . MET B 1 426 ? -2.742 24.859 20.219 1 97.44 426 MET B N 1
ATOM 8090 C CA . MET B 1 426 ? -2.717 24.703 18.766 1 97.44 426 MET B CA 1
ATOM 8091 C C . MET B 1 426 ? -3.307 25.938 18.078 1 97.44 426 MET B C 1
ATOM 8093 O O . MET B 1 426 ? -2.727 26.469 17.141 1 97.44 426 MET B O 1
ATOM 8097 N N . ILE B 1 427 ? -4.41 26.359 18.594 1 97.5 427 ILE B N 1
ATOM 8098 C CA . ILE B 1 427 ? -5.137 27.469 17.969 1 97.5 427 ILE B CA 1
ATOM 8099 C C . ILE B 1 427 ? -4.34 28.75 18.125 1 97.5 427 ILE B C 1
ATOM 8101 O O . ILE B 1 427 ? -4.344 29.594 17.234 1 97.5 427 ILE B O 1
ATOM 8105 N N . ARG B 1 428 ? -3.678 28.891 19.281 1 96.56 428 ARG B N 1
ATOM 8106 C CA . ARG B 1 428 ? -2.805 30.047 19.469 1 96.56 428 ARG B CA 1
ATOM 8107 C C . ARG B 1 428 ? -1.743 30.109 18.375 1 96.56 428 ARG B C 1
ATOM 8109 O O . ARG B 1 428 ? -1.432 31.188 17.859 1 96.56 428 ARG B O 1
ATOM 8116 N N . LEU B 1 429 ? -1.182 29.016 18.047 1 97.94 429 LEU B N 1
ATOM 8117 C CA . LEU B 1 429 ? -0.178 28.953 16.984 1 97.94 429 LEU B CA 1
ATOM 8118 C C . LEU B 1 429 ? -0.802 29.25 15.633 1 97.94 429 LEU B C 1
ATOM 8120 O O . LEU B 1 429 ? -0.204 29.953 14.805 1 97.94 429 LEU B O 1
ATOM 8124 N N . TYR B 1 430 ? -1.982 28.75 15.359 1 97.88 430 TYR B N 1
ATOM 8125 C CA . TYR B 1 430 ? -2.695 29.078 14.125 1 97.88 430 TYR B CA 1
ATOM 8126 C C . TYR B 1 430 ? -3.002 30.562 14.047 1 97.88 430 TYR B C 1
ATOM 8128 O O . TYR B 1 430 ? -2.971 31.156 12.969 1 97.88 430 TYR B O 1
ATOM 8136 N N . GLU B 1 431 ? -3.379 31.109 15.188 1 96.88 431 GLU B N 1
ATOM 8137 C CA . GLU B 1 431 ? -3.648 32.531 15.242 1 96.88 431 GLU B CA 1
ATOM 8138 C C . GLU B 1 431 ? -2.426 33.344 14.812 1 96.88 431 GLU B C 1
ATOM 8140 O O . GLU B 1 431 ? -2.547 34.312 14.047 1 96.88 431 GLU B O 1
ATOM 8145 N N . GLU B 1 432 ? -1.27 32.938 15.312 1 96.06 432 GLU B N 1
ATOM 8146 C CA . GLU B 1 432 ? -0.034 33.594 14.898 1 96.06 432 GLU B CA 1
ATOM 8147 C C . GLU B 1 432 ? 0.177 33.469 13.391 1 96.06 432 GLU B C 1
ATOM 8149 O O . GLU B 1 432 ? 0.548 34.438 12.727 1 96.06 432 GLU B O 1
ATOM 8154 N N . MET B 1 433 ? -0.059 32.312 12.883 1 96.5 433 MET B N 1
ATOM 8155 C CA . MET B 1 433 ? 0.097 32.094 11.445 1 96.5 433 MET B CA 1
ATOM 8156 C C . MET B 1 433 ? -0.905 32.906 10.656 1 96.5 433 MET B C 1
ATOM 8158 O O . MET B 1 433 ? -0.585 33.406 9.578 1 96.5 433 MET B O 1
ATOM 8162 N N . TYR B 1 434 ? -2.076 33.031 11.188 1 94.38 434 TYR B N 1
ATOM 8163 C CA . TYR B 1 434 ? -3.127 33.812 10.562 1 94.38 434 TYR B CA 1
ATOM 8164 C C . TYR B 1 434 ? -2.715 35.281 10.461 1 94.38 434 TYR B C 1
ATOM 8166 O O . TYR B 1 434 ? -2.879 35.906 9.414 1 94.38 434 TYR B O 1
ATOM 8174 N N . TYR B 1 435 ? -2.131 35.812 11.508 1 94.56 435 TYR B N 1
ATOM 8175 C CA . TYR B 1 435 ? -1.72 37.219 11.539 1 94.56 435 TYR B CA 1
ATOM 8176 C C . TYR B 1 435 ? -0.523 37.469 10.625 1 94.56 435 TYR B C 1
ATOM 8178 O O . TYR B 1 435 ? -0.358 38.562 10.078 1 94.56 435 TYR B O 1
ATOM 8186 N N . HIS B 1 436 ? 0.285 36.438 10.406 1 94.38 436 HIS B N 1
ATOM 8187 C CA . HIS B 1 436 ? 1.403 36.531 9.477 1 94.38 436 HIS B CA 1
ATOM 8188 C C . HIS B 1 436 ? 0.958 36.219 8.047 1 94.38 436 HIS B C 1
ATOM 8190 O O . HIS B 1 436 ? 1.791 36.125 7.145 1 94.38 436 HIS B O 1
ATOM 8196 N N . GLU B 1 437 ? -0.351 35.938 7.828 1 92.12 437 GLU B N 1
ATOM 8197 C CA . GLU B 1 437 ? -0.974 35.688 6.531 1 92.12 437 GLU B CA 1
ATOM 8198 C C . GLU B 1 437 ? -0.437 34.406 5.902 1 92.12 437 GLU B C 1
ATOM 8200 O O . GLU B 1 437 ? -0.224 34.344 4.691 1 92.12 437 GLU B O 1
ATOM 8205 N N . HIS B 1 438 ? -0.11 33.438 6.766 1 93.94 438 HIS B N 1
ATOM 8206 C CA . HIS B 1 438 ? 0.393 32.156 6.297 1 93.94 438 HIS B CA 1
ATOM 8207 C C . HIS B 1 438 ? -0.715 31.109 6.266 1 93.94 438 HIS B C 1
ATOM 8209 O O . HIS B 1 438 ? -0.49 29.969 5.844 1 93.94 438 HIS B O 1
ATOM 8215 N N . ALA B 1 439 ? -1.934 31.5 6.625 1 91.31 439 ALA B N 1
ATOM 8216 C CA . ALA B 1 439 ? -3.035 30.547 6.688 1 91.31 439 ALA B CA 1
ATOM 8217 C C . ALA B 1 439 ? -3.348 29.984 5.309 1 91.31 439 ALA B C 1
ATOM 8219 O O . ALA B 1 439 ? -3.625 28.781 5.168 1 91.31 439 ALA B O 1
ATOM 8220 N N . ALA B 1 440 ? -3.193 30.828 4.312 1 89.5 440 ALA B N 1
ATOM 8221 C CA . ALA B 1 440 ? -3.545 30.406 2.953 1 89.5 440 ALA B CA 1
ATOM 8222 C C . ALA B 1 440 ? -2.465 29.516 2.354 1 89.5 440 ALA B C 1
ATOM 8224 O O . ALA B 1 440 ? -2.684 28.875 1.321 1 89.5 440 ALA B O 1
ATOM 8225 N N . ARG B 1 441 ? -1.343 29.391 3.029 1 92.62 441 ARG B N 1
ATOM 8226 C CA . ARG B 1 441 ? -0.208 28.641 2.502 1 92.62 441 ARG B CA 1
ATOM 8227 C C . ARG B 1 441 ? -0.115 27.266 3.15 1 92.62 441 ARG B C 1
ATOM 8229 O O . ARG B 1 441 ? 0.759 26.469 2.805 1 92.62 441 ARG B O 1
ATOM 8236 N N . LEU B 1 442 ? -1.042 26.969 4.027 1 94.5 442 LEU B N 1
ATOM 8237 C CA . LEU B 1 442 ? -1.009 25.703 4.758 1 94.5 442 LEU B CA 1
ATOM 8238 C C . LEU B 1 442 ? -1.439 24.547 3.861 1 94.5 442 LEU B C 1
ATOM 8240 O O . LEU B 1 442 ? -2.234 24.734 2.938 1 94.5 442 LEU B O 1
ATOM 8244 N N . GLY B 1 443 ? -0.894 23.375 4.121 1 92.62 443 GLY B N 1
ATOM 8245 C CA . GLY B 1 443 ? -1.204 22.188 3.34 1 92.62 443 GLY B CA 1
ATOM 8246 C C . GLY B 1 443 ? -2.492 21.516 3.771 1 92.62 443 GLY B C 1
ATOM 8247 O O . GLY B 1 443 ? -3.107 21.906 4.762 1 92.62 443 GLY B O 1
ATOM 8248 N N . SER B 1 444 ? -2.807 20.484 3.035 1 90.88 444 SER B N 1
ATOM 8249 C CA . SER B 1 444 ? -4.09 19.812 3.215 1 90.88 444 SER B CA 1
ATOM 8250 C C . SER B 1 444 ? -4.168 19.125 4.57 1 90.88 444 SER B C 1
ATOM 8252 O O . SER B 1 444 ? -5.25 18.969 5.141 1 90.88 444 SER B O 1
ATOM 8254 N N . VAL B 1 445 ? -3.098 18.703 5.16 1 92.94 445 VAL B N 1
ATOM 8255 C CA . VAL B 1 445 ? -3.07 17.938 6.402 1 92.94 445 VAL B CA 1
ATOM 8256 C C . VAL B 1 445 ? -3.6 18.797 7.547 1 92.94 445 VAL B C 1
ATOM 8258 O O . VAL B 1 445 ? -4.074 18.281 8.562 1 92.94 445 VAL B O 1
ATOM 8261 N N . HIS B 1 446 ? -3.527 20.094 7.391 1 95.56 446 HIS B N 1
ATOM 8262 C CA . HIS B 1 446 ? -3.98 21 8.438 1 95.56 446 HIS B CA 1
ATOM 8263 C C . HIS B 1 446 ? -5.492 20.906 8.633 1 95.56 446 HIS B C 1
ATOM 8265 O O . HIS B 1 446 ? -6.008 21.25 9.695 1 95.56 446 HIS B O 1
ATOM 8271 N N . GLY B 1 447 ? -6.219 20.438 7.559 1 92.56 447 GLY B N 1
ATOM 8272 C CA . GLY B 1 447 ? -7.617 20.125 7.793 1 92.56 447 GLY B CA 1
ATOM 8273 C C . GLY B 1 447 ? -7.828 19.109 8.898 1 92.56 447 GLY B C 1
ATOM 8274 O O . GLY B 1 447 ? -8.727 19.266 9.734 1 92.56 447 GLY B O 1
ATOM 8275 N N . PHE B 1 448 ? -7.02 18.141 8.977 1 91.69 448 PHE B N 1
ATOM 8276 C CA . PHE B 1 448 ? -7.055 17.109 10 1 91.69 448 PHE B CA 1
ATOM 8277 C C . PHE B 1 448 ? -6.703 17.688 11.367 1 91.69 448 PHE B C 1
ATOM 8279 O O . PHE B 1 448 ? -7.395 17.422 12.352 1 91.69 448 PHE B O 1
ATOM 8286 N N . PHE B 1 449 ? -5.684 18.562 11.398 1 95.88 449 PHE B N 1
ATOM 8287 C CA . PHE B 1 449 ? -5.258 19.141 12.664 1 95.88 449 PHE B CA 1
ATOM 8288 C C . PHE B 1 449 ? -6.328 20.078 13.219 1 95.88 449 PHE B C 1
ATOM 8290 O O . PHE B 1 449 ? -6.598 20.094 14.422 1 95.88 449 PHE B O 1
ATOM 8297 N N . LEU B 1 450 ? -6.902 20.781 12.328 1 96.19 450 LEU B N 1
ATOM 8298 C CA . LEU B 1 450 ? -7.945 21.719 12.75 1 96.19 450 LEU B CA 1
ATOM 8299 C C . LEU B 1 450 ? -9.18 20.969 13.227 1 96.19 450 LEU B C 1
ATOM 8301 O O . LEU B 1 450 ? -9.867 21.406 14.156 1 96.19 450 LEU B O 1
ATOM 8305 N N . MET B 1 451 ? -9.43 19.859 12.641 1 92.12 451 MET B N 1
ATOM 8306 C CA . MET B 1 451 ? -10.523 19.016 13.133 1 92.12 451 MET B CA 1
ATOM 8307 C C . MET B 1 451 ? -10.234 18.516 14.539 1 92.12 451 MET B C 1
ATOM 8309 O O . MET B 1 451 ? -11.109 18.578 15.414 1 92.12 451 MET B O 1
ATOM 8313 N N . LEU B 1 452 ? -9.062 18.062 14.773 1 91.62 452 LEU B N 1
ATOM 8314 C CA . LEU B 1 452 ? -8.656 17.594 16.094 1 91.62 452 LEU B CA 1
ATOM 8315 C C . LEU B 1 452 ? -8.781 18.703 17.125 1 91.62 452 LEU B C 1
ATOM 8317 O O . LEU B 1 452 ? -9.188 18.453 18.266 1 91.62 452 LEU B O 1
ATOM 8321 N N . ALA B 1 453 ? -8.438 19.859 16.719 1 95 453 ALA B N 1
ATOM 8322 C CA . ALA B 1 453 ? -8.5 21 17.625 1 95 453 ALA B CA 1
ATOM 8323 C C . ALA B 1 453 ? -9.945 21.406 17.906 1 95 453 ALA B C 1
ATOM 8325 O O . ALA B 1 453 ? -10.273 21.859 19.016 1 95 453 ALA B O 1
ATOM 8326 N N . ALA B 1 454 ? -10.797 21.188 16.984 1 93.38 454 ALA B N 1
ATOM 8327 C CA . ALA B 1 454 ? -12.18 21.641 17.094 1 93.38 454 ALA B CA 1
ATOM 8328 C C . ALA B 1 454 ? -12.969 20.75 18.047 1 93.38 454 ALA B C 1
ATOM 8330 O O . ALA B 1 454 ? -13.867 21.219 18.75 1 93.38 454 ALA B O 1
ATOM 8331 N N . ILE B 1 455 ? -12.602 19.531 18.109 1 88.12 455 ILE B N 1
ATOM 8332 C CA . ILE B 1 455 ? -13.398 18.547 18.844 1 88.12 455 ILE B CA 1
ATOM 8333 C C . ILE B 1 455 ? -13.438 18.922 20.328 1 88.12 455 ILE B C 1
ATOM 8335 O O . ILE B 1 455 ? -14.516 19.062 20.906 1 88.12 455 ILE B O 1
ATOM 8339 N N . PRO B 1 456 ? -12.336 19.141 20.969 1 88.44 456 PRO B N 1
ATOM 8340 C CA . PRO B 1 456 ? -12.406 19.531 22.375 1 88.44 456 PRO B CA 1
ATOM 8341 C C . PRO B 1 456 ? -13.125 20.875 22.562 1 88.44 456 PRO B C 1
ATOM 8343 O O . PRO B 1 456 ? -13.812 21.078 23.562 1 88.44 456 PRO B O 1
ATOM 8346 N N . GLN B 1 457 ? -12.961 21.797 21.625 1 90.94 457 GLN B N 1
ATOM 8347 C CA . GLN B 1 457 ? -13.609 23.094 21.734 1 90.94 457 GLN B CA 1
ATOM 8348 C C . GLN B 1 457 ? -15.133 22.969 21.672 1 90.94 457 GLN B C 1
ATOM 8350 O O . GLN B 1 457 ? -15.852 23.719 22.312 1 90.94 457 GLN B O 1
ATOM 8355 N N . ILE B 1 458 ? -15.555 22.047 20.906 1 87 458 ILE B N 1
ATOM 8356 C CA . ILE B 1 458 ? -16.984 21.875 20.719 1 87 458 ILE B CA 1
ATOM 8357 C C . ILE B 1 458 ? -17.594 21.172 21.922 1 87 458 ILE B C 1
ATOM 8359 O O . ILE B 1 458 ? -18.688 21.516 22.375 1 87 458 ILE B O 1
ATOM 8363 N N . PHE B 1 459 ? -16.859 20.281 22.484 1 80.62 459 PHE B N 1
ATOM 8364 C CA . PHE B 1 459 ? -17.5 19.359 23.422 1 80.62 459 PHE B CA 1
ATOM 8365 C C . PHE B 1 459 ? -17.109 19.672 24.859 1 80.62 459 PHE B C 1
ATOM 8367 O O . PHE B 1 459 ? -17.672 19.125 25.812 1 80.62 459 PHE B O 1
ATOM 8374 N N . HIS B 1 460 ? -16.094 20.453 25.062 1 79.31 460 HIS B N 1
ATOM 8375 C CA . HIS B 1 460 ? -15.758 20.891 26.422 1 79.31 460 HIS B CA 1
ATOM 8376 C C . HIS B 1 460 ? -16.5 22.172 26.781 1 79.31 460 HIS B C 1
ATOM 8378 O O . HIS B 1 460 ? -16.172 23.25 26.266 1 79.31 460 HIS B O 1
ATOM 8384 N N . ARG B 1 461 ? -17.406 22.047 27.688 1 77.44 461 ARG B N 1
ATOM 8385 C CA . ARG B 1 461 ? -18.172 23.219 28.094 1 77.44 461 ARG B CA 1
ATOM 8386 C C . ARG B 1 461 ? -17.844 23.625 29.531 1 77.44 461 ARG B C 1
ATOM 8388 O O . ARG B 1 461 ? -17.516 22.766 30.359 1 77.44 461 ARG B O 1
ATOM 8395 N N . THR B 1 462 ? -17.703 24.859 29.625 1 75.81 462 THR B N 1
ATOM 8396 C CA . THR B 1 462 ? -17.391 25.359 30.953 1 75.81 462 THR B CA 1
ATOM 8397 C C . THR B 1 462 ? -18.422 26.391 31.406 1 75.81 462 THR B C 1
ATOM 8399 O O . THR B 1 462 ? -19.109 26.984 30.578 1 75.81 462 THR B O 1
ATOM 8402 N N . GLN B 1 463 ? -18.594 26.516 32.688 1 77 463 GLN B N 1
ATOM 8403 C CA . GLN B 1 463 ? -19.516 27.484 33.25 1 77 463 GLN B CA 1
ATOM 8404 C C . GLN B 1 463 ? -18.859 28.859 33.438 1 77 463 GLN B C 1
ATOM 8406 O O . GLN B 1 463 ? -19.531 29.859 33.688 1 77 463 GLN B O 1
ATOM 8411 N N . ILE B 1 464 ? -17.609 28.844 33.312 1 82 464 ILE B N 1
ATOM 8412 C CA . ILE B 1 464 ? -16.891 30.109 33.375 1 82 464 ILE B CA 1
ATOM 8413 C C . ILE B 1 464 ? -17.094 30.922 32.094 1 82 464 ILE B C 1
ATOM 8415 O O . ILE B 1 464 ? -16.641 30.5 31.031 1 82 464 ILE B O 1
ATOM 8419 N N . ALA B 1 465 ? -17.75 32.062 32.25 1 85.69 465 ALA B N 1
ATOM 8420 C CA . ALA B 1 465 ? -18.172 32.844 31.094 1 85.69 465 ALA B CA 1
ATOM 8421 C C . ALA B 1 465 ? -16.969 33.25 30.234 1 85.69 465 ALA B C 1
ATOM 8423 O O . ALA B 1 465 ? -17.047 33.25 29 1 85.69 465 ALA B O 1
ATOM 8424 N N . GLU B 1 466 ? -15.898 33.75 30.891 1 86.81 466 GLU B N 1
ATOM 8425 C CA . GLU B 1 466 ? -14.711 34.188 30.156 1 86.81 466 GLU B CA 1
ATOM 8426 C C . GLU B 1 466 ? -14.133 33.031 29.312 1 86.81 466 GLU B C 1
ATOM 8428 O O . GLU B 1 466 ? -13.719 33.25 28.172 1 86.81 466 GLU B O 1
ATOM 8433 N N . LYS B 1 467 ? -14.109 31.906 29.812 1 87 467 LYS B N 1
ATOM 8434 C CA . LYS B 1 467 ? -13.562 30.75 29.109 1 87 467 LYS B CA 1
ATOM 8435 C C . LYS B 1 467 ? -14.5 30.312 27.984 1 87 467 LYS B C 1
ATOM 8437 O O . LYS B 1 467 ? -14.039 29.844 26.938 1 87 467 LYS B O 1
ATOM 8442 N N . GLU B 1 468 ? -15.758 30.469 28.203 1 87.38 468 GLU B N 1
ATOM 8443 C CA . GLU B 1 468 ? -16.719 30.141 27.156 1 87.38 468 GLU B CA 1
ATOM 8444 C C . GLU B 1 468 ? -16.609 31.094 25.969 1 87.38 468 GLU B C 1
ATOM 8446 O O . GLU B 1 468 ? -16.719 30.672 24.828 1 87.38 468 GLU B O 1
ATOM 8451 N N . THR B 1 469 ? -16.438 32.375 26.266 1 91.31 469 THR B N 1
ATOM 8452 C CA . THR B 1 469 ? -16.25 33.344 25.203 1 91.31 469 THR B CA 1
ATOM 8453 C C . THR B 1 469 ? -14.977 33.062 24.422 1 91.31 469 THR B C 1
ATOM 8455 O O . THR B 1 469 ? -14.961 33.156 23.188 1 91.31 469 THR B O 1
ATOM 8458 N N . LEU B 1 470 ? -13.906 32.688 25.141 1 91 470 LEU B N 1
ATOM 8459 C CA . LEU B 1 470 ? -12.656 32.344 24.484 1 91 470 LEU B CA 1
ATOM 8460 C C . LEU B 1 470 ? -12.828 31.125 23.594 1 91 470 LEU B C 1
ATOM 8462 O O . LEU B 1 470 ? -12.305 31.078 22.484 1 91 470 LEU B O 1
ATOM 8466 N N . ARG B 1 471 ? -13.5 30.156 24.109 1 91.81 471 ARG B N 1
ATOM 8467 C CA . ARG B 1 471 ? -13.773 28.953 23.344 1 91.81 471 ARG B CA 1
ATOM 8468 C C . ARG B 1 471 ? -14.469 29.266 22.031 1 91.81 471 ARG B C 1
ATOM 8470 O O . ARG B 1 471 ? -14.102 28.734 20.984 1 91.81 471 ARG B O 1
ATOM 8477 N N . GLU B 1 472 ? -15.445 30.125 22.078 1 92.06 472 GLU B N 1
ATOM 8478 C CA . GLU B 1 472 ? -16.188 30.5 20.875 1 92.06 472 GLU B CA 1
ATOM 8479 C C . GLU B 1 472 ? -15.281 31.234 19.875 1 92.06 472 GLU B C 1
ATOM 8481 O O . GLU B 1 472 ? -15.375 31.016 18.672 1 92.06 472 GLU B O 1
ATOM 8486 N N . LYS B 1 473 ? -14.477 32.094 20.406 1 95.06 473 LYS B N 1
ATOM 8487 C CA . LYS B 1 473 ? -13.539 32.812 19.562 1 95.06 473 LYS B CA 1
ATOM 8488 C C . LYS B 1 473 ? -12.555 31.875 18.891 1 95.06 473 LYS B C 1
ATOM 8490 O O . LYS B 1 473 ? -12.211 32.062 17.719 1 95.06 473 LYS B O 1
ATOM 8495 N N . GLU B 1 474 ? -12.062 30.938 19.656 1 95.88 474 GLU B N 1
ATOM 8496 C CA . GLU B 1 474 ? -11.125 29.969 19.125 1 95.88 474 GLU B CA 1
ATOM 8497 C C . GLU B 1 474 ? -11.781 29.094 18.062 1 95.88 474 GLU B C 1
ATOM 8499 O O . GLU B 1 474 ? -11.172 28.781 17.031 1 95.88 474 GLU B O 1
ATOM 8504 N N . LEU B 1 475 ? -12.992 28.672 18.25 1 95.06 475 LEU B N 1
ATOM 8505 C CA . LEU B 1 475 ? -13.727 27.922 17.25 1 95.06 475 LEU B CA 1
ATOM 8506 C C . LEU B 1 475 ? -13.945 28.734 15.992 1 95.06 475 LEU B C 1
ATOM 8508 O O . LEU B 1 475 ? -13.859 28.219 14.875 1 95.06 475 LEU B O 1
ATOM 8512 N N . ASP B 1 476 ? -14.211 30.016 16.156 1 96.81 476 ASP B N 1
ATOM 8513 C CA . ASP B 1 476 ? -14.375 30.906 15.016 1 96.81 476 ASP B CA 1
ATOM 8514 C C . ASP B 1 476 ? -13.078 31.016 14.211 1 96.81 476 ASP B C 1
ATOM 8516 O O . ASP B 1 476 ? -13.109 31.062 12.977 1 96.81 476 ASP B O 1
ATOM 8520 N N . LEU B 1 477 ? -12.016 31.078 14.961 1 97.19 477 LEU B N 1
ATOM 8521 C CA . LEU B 1 477 ? -10.727 31.156 14.281 1 97.19 477 LEU B CA 1
ATOM 8522 C C . LEU B 1 477 ? -10.453 29.891 13.484 1 97.19 477 LEU B C 1
ATOM 8524 O O . LEU B 1 477 ? -9.938 29.953 12.359 1 97.19 477 LEU B O 1
ATOM 8528 N N . ILE B 1 478 ? -10.758 28.703 14.055 1 97.38 478 ILE B N 1
ATOM 8529 C CA . ILE B 1 478 ? -10.625 27.438 13.336 1 97.38 478 ILE B CA 1
ATOM 8530 C C . ILE B 1 478 ? -11.414 27.5 12.031 1 97.38 478 ILE B C 1
ATOM 8532 O O . ILE B 1 478 ? -10.891 27.188 10.961 1 97.38 478 ILE B O 1
ATOM 8536 N N . CYS B 1 479 ? -12.609 27.969 12.086 1 96.38 479 CYS B N 1
ATOM 8537 C CA . CYS B 1 479 ? -13.477 28.047 10.914 1 96.38 479 CYS B CA 1
ATOM 8538 C C . CYS B 1 479 ? -12.938 29.047 9.898 1 96.38 479 CYS B C 1
ATOM 8540 O O . CYS B 1 479 ? -13.023 28.812 8.688 1 96.38 479 CYS B O 1
ATOM 8542 N N . ALA B 1 480 ? -12.422 30.141 10.398 1 96 480 ALA B N 1
ATOM 8543 C CA . ALA B 1 480 ? -11.867 31.156 9.508 1 96 480 ALA B CA 1
ATOM 8544 C C . ALA B 1 480 ? -10.695 30.609 8.703 1 96 480 ALA B C 1
ATOM 8546 O O . ALA B 1 480 ? -10.578 30.875 7.504 1 96 480 ALA B O 1
ATOM 8547 N N . ILE B 1 481 ? -9.852 29.875 9.359 1 96.19 481 ILE B N 1
ATOM 8548 C CA . ILE B 1 481 ? -8.695 29.297 8.68 1 96.19 481 ILE B CA 1
ATOM 8549 C C . ILE B 1 481 ? -9.164 28.266 7.656 1 96.19 481 ILE B C 1
ATOM 8551 O O . ILE B 1 481 ? -8.672 28.234 6.527 1 96.19 481 ILE B O 1
ATOM 8555 N N . LEU B 1 482 ? -10.102 27.438 8.008 1 95.19 482 LEU B N 1
ATOM 8556 C CA . LEU B 1 482 ? -10.617 26.406 7.105 1 95.19 482 LEU B CA 1
ATOM 8557 C C . LEU B 1 482 ? -11.305 27.047 5.898 1 95.19 482 LEU B C 1
ATOM 8559 O O . LEU B 1 482 ? -11.273 26.484 4.797 1 95.19 482 LEU B O 1
ATOM 8563 N N . LYS B 1 483 ? -11.898 28.172 6.07 1 93 483 LYS B N 1
ATOM 8564 C CA . LYS B 1 483 ? -12.531 28.875 4.961 1 93 483 LYS B CA 1
ATOM 8565 C C . LYS B 1 483 ? -11.5 29.312 3.926 1 93 483 LYS B C 1
ATOM 8567 O O . LYS B 1 483 ? -11.789 29.344 2.727 1 93 483 LYS B O 1
ATOM 8572 N N . HIS B 1 484 ? -10.273 29.594 4.41 1 90.94 484 HIS B N 1
ATOM 8573 C CA . HIS B 1 484 ? -9.195 29.922 3.488 1 90.94 484 HIS B CA 1
ATOM 8574 C C . HIS B 1 484 ? -8.742 28.703 2.705 1 90.94 484 HIS B C 1
ATOM 8576 O O . HIS B 1 484 ? -8.297 28.812 1.561 1 90.94 484 HIS B O 1
ATOM 8582 N N . LEU B 1 485 ? -8.898 27.578 3.309 1 93.75 485 LEU B N 1
ATOM 8583 C CA . LEU B 1 485 ? -8.32 26.359 2.738 1 93.75 485 LEU B CA 1
ATOM 8584 C C . LEU B 1 485 ? -9.359 25.594 1.932 1 93.75 485 LEU B C 1
ATOM 8586 O O . LEU B 1 485 ? -9.008 24.766 1.089 1 93.75 485 LEU B O 1
ATOM 8590 N N . ARG B 1 486 ? -10.609 25.875 2.107 1 92.38 486 ARG B N 1
ATOM 8591 C CA . ARG B 1 486 ? -11.68 25.016 1.624 1 92.38 486 ARG B CA 1
ATOM 8592 C C . ARG B 1 486 ? -11.742 25.016 0.101 1 92.38 486 ARG B C 1
ATOM 8594 O O . ARG B 1 486 ? -12.156 24.031 -0.514 1 92.38 486 ARG B O 1
ATOM 8601 N N . VAL B 1 487 ? -11.375 26.062 -0.54 1 90.81 487 VAL B N 1
ATOM 8602 C CA . VAL B 1 487 ? -11.453 26.125 -1.995 1 90.81 487 VAL B CA 1
ATOM 8603 C C . VAL B 1 487 ? -10.367 25.25 -2.611 1 90.81 487 VAL B C 1
ATOM 8605 O O . VAL B 1 487 ? -10.594 24.594 -3.627 1 90.81 487 VAL B O 1
ATOM 8608 N N . LYS B 1 488 ? -9.258 25.203 -1.945 1 92.44 488 LYS B N 1
ATOM 8609 C CA . LYS B 1 488 ? -8.078 24.516 -2.453 1 92.44 488 LYS B CA 1
ATOM 8610 C C . LYS B 1 488 ? -8.172 23.016 -2.219 1 92.44 488 LYS B C 1
ATOM 8612 O O . LYS B 1 488 ? -7.762 22.219 -3.068 1 92.44 488 LYS B O 1
ATOM 8617 N N . PHE B 1 489 ? -8.578 22.703 -1.059 1 93 489 PHE B N 1
ATOM 8618 C CA . PHE B 1 489 ? -8.547 21.297 -0.653 1 93 489 PHE B CA 1
ATOM 8619 C C . PHE B 1 489 ? -9.953 20.797 -0.363 1 93 489 PHE B C 1
ATOM 8621 O O . PHE B 1 489 ? -10.602 21.25 0.587 1 93 489 PHE B O 1
ATOM 8628 N N . GLY B 1 490 ? -10.406 19.828 -1.145 1 87.38 490 GLY B N 1
ATOM 8629 C CA . GLY B 1 490 ? -11.711 19.234 -0.907 1 87.38 490 GLY B CA 1
ATOM 8630 C C . GLY B 1 490 ? -11.883 18.703 0.506 1 87.38 490 GLY B C 1
ATOM 8631 O O . GLY B 1 490 ? -12.969 18.797 1.08 1 87.38 490 GLY B O 1
ATOM 8632 N N . GLY B 1 491 ? -10.836 18.203 1.093 1 87.62 491 GLY B N 1
ATOM 8633 C CA . GLY B 1 491 ? -10.867 17.703 2.459 1 87.62 491 GLY B CA 1
ATOM 8634 C C . GLY B 1 491 ? -11.156 18.781 3.482 1 87.62 491 GLY B C 1
ATOM 8635 O O . GLY B 1 491 ? -11.859 18.547 4.465 1 87.62 491 GLY B O 1
ATOM 8636 N N . SER B 1 492 ? -10.617 20 3.277 1 91.19 492 SER B N 1
ATOM 8637 C CA . SER B 1 492 ? -10.844 21.094 4.207 1 91.19 492 SER B CA 1
ATOM 8638 C C . SER B 1 492 ? -12.289 21.578 4.156 1 91.19 492 SER B C 1
ATOM 8640 O O . SER B 1 492 ? -12.844 22 5.172 1 91.19 492 SER B O 1
ATOM 8642 N N . ASN B 1 493 ? -12.828 21.531 2.973 1 88.69 493 ASN B N 1
ATOM 8643 C CA . ASN B 1 493 ? -14.242 21.859 2.854 1 88.69 493 ASN B CA 1
ATOM 8644 C C . ASN B 1 493 ? -15.125 20.891 3.629 1 88.69 493 ASN B C 1
ATOM 8646 O O . ASN B 1 493 ? -16.062 21.297 4.32 1 88.69 493 ASN B O 1
ATOM 8650 N N . MET B 1 494 ? -14.844 19.688 3.482 1 85.25 494 MET B N 1
ATOM 8651 C CA . MET B 1 494 ? -15.57 18.656 4.207 1 85.25 494 MET B CA 1
ATOM 8652 C C . MET B 1 494 ? -15.438 18.844 5.715 1 85.25 494 MET B C 1
ATOM 8654 O O . MET B 1 494 ? -16.422 18.75 6.445 1 85.25 494 MET B O 1
ATOM 8658 N N . VAL B 1 495 ? -14.242 19.125 6.191 1 88.44 495 VAL B N 1
ATOM 8659 C CA . VAL B 1 495 ? -13.961 19.297 7.613 1 88.44 495 VAL B CA 1
ATOM 8660 C C . VAL B 1 495 ? -14.711 20.516 8.141 1 88.44 495 VAL B C 1
ATOM 8662 O O . VAL B 1 495 ? -15.305 20.469 9.227 1 88.44 495 VAL B O 1
ATOM 8665 N N . LEU B 1 496 ? -14.656 21.578 7.379 1 91.38 496 LEU B N 1
ATOM 8666 C CA . LEU B 1 496 ? -15.367 22.781 7.785 1 91.38 496 LEU B CA 1
ATOM 8667 C C . LEU B 1 496 ? -16.859 22.5 7.961 1 91.38 496 LEU B C 1
ATOM 8669 O O . LEU B 1 496 ? -17.453 22.891 8.969 1 91.38 496 LEU B O 1
ATOM 8673 N N . ASN B 1 497 ? -17.406 21.828 7.047 1 84.5 497 ASN B N 1
ATOM 8674 C CA . ASN B 1 497 ? -18.828 21.516 7.117 1 84.5 497 ASN B CA 1
ATOM 8675 C C . ASN B 1 497 ? -19.141 20.609 8.312 1 84.5 497 ASN B C 1
ATOM 8677 O O . ASN B 1 497 ? -20.172 20.781 8.969 1 84.5 497 ASN B O 1
ATOM 8681 N N . ARG B 1 498 ? -18.281 19.75 8.555 1 83.88 498 ARG B N 1
ATOM 8682 C CA . ARG B 1 498 ? -18.469 18.859 9.688 1 83.88 498 ARG B CA 1
ATOM 8683 C C . ARG B 1 498 ? -18.391 19.609 11.008 1 83.88 498 ARG B C 1
ATOM 8685 O O . ARG B 1 498 ? -19.188 19.375 11.914 1 83.88 498 ARG B O 1
ATOM 8692 N N . ILE B 1 499 ? -17.469 20.469 11.141 1 88.12 499 ILE B N 1
ATOM 8693 C CA . ILE B 1 499 ? -17.297 21.266 12.359 1 88.12 499 ILE B CA 1
ATOM 8694 C C . ILE B 1 499 ? -18.531 22.141 12.578 1 88.12 499 ILE B C 1
ATOM 8696 O O . ILE B 1 499 ? -19.047 22.234 13.695 1 88.12 499 ILE B O 1
ATOM 8700 N N . LEU B 1 500 ? -18.969 22.75 11.547 1 87.38 500 LEU B N 1
ATOM 8701 C CA . LEU B 1 500 ? -20.141 23.625 11.648 1 87.38 500 LEU B CA 1
ATOM 8702 C C . LEU B 1 500 ? -21.375 22.828 12.062 1 87.38 500 LEU B C 1
ATOM 8704 O O . LEU B 1 500 ? -22.172 23.297 12.875 1 87.38 500 LEU B O 1
ATOM 8708 N N . ARG B 1 501 ? -21.422 21.719 11.594 1 80.94 501 ARG B N 1
ATOM 8709 C CA . ARG B 1 501 ? -22.547 20.859 11.961 1 80.94 501 ARG B CA 1
ATOM 8710 C C . ARG B 1 501 ? -22.469 20.438 13.422 1 80.94 501 ARG B C 1
ATOM 8712 O O . ARG B 1 501 ? -23.453 20.5 14.156 1 80.94 501 ARG B O 1
ATOM 8719 N N . LEU B 1 502 ? -21.328 19.984 13.797 1 79.19 502 LEU B N 1
ATOM 8720 C CA . LEU B 1 502 ? -21.125 19.562 15.18 1 79.19 502 LEU B CA 1
ATOM 8721 C C . LEU B 1 502 ? -21.375 20.719 16.141 1 79.19 502 LEU B C 1
ATOM 8723 O O . LEU B 1 502 ? -21.938 20.516 17.219 1 79.19 502 LEU B O 1
ATOM 8727 N N . ARG B 1 503 ? -20.922 21.812 15.734 1 83.38 503 ARG B N 1
ATOM 8728 C CA . ARG B 1 503 ? -21.141 23 16.547 1 83.38 503 ARG B CA 1
ATOM 8729 C C . ARG B 1 503 ? -22.625 23.297 16.719 1 83.38 503 ARG B C 1
ATOM 8731 O O . ARG B 1 503 ? -23.078 23.609 17.828 1 83.38 503 ARG B O 1
ATOM 8738 N N . ALA B 1 504 ? -23.359 23.156 15.68 1 82.75 504 ALA B N 1
ATOM 8739 C CA . ALA B 1 504 ? -24.797 23.422 15.719 1 82.75 504 ALA B CA 1
ATOM 8740 C C . ALA B 1 504 ? -25.531 22.391 16.578 1 82.75 504 ALA B C 1
ATOM 8742 O O . ALA B 1 504 ? -26.438 22.719 17.328 1 82.75 504 ALA B O 1
ATOM 8743 N N . GLU B 1 505 ? -25.109 21.203 16.438 1 74.25 505 GLU B N 1
ATOM 8744 C CA . GLU B 1 505 ? -25.719 20.125 17.219 1 74.25 505 GLU B CA 1
ATOM 8745 C C . GLU B 1 505 ? -25.438 20.281 18.703 1 74.25 505 GLU B C 1
ATOM 8747 O O . GLU B 1 505 ? -26.297 20.016 19.547 1 74.25 505 GLU B O 1
ATOM 8752 N N . SER B 1 506 ? -24.281 20.656 19.031 1 75 506 SER B N 1
ATOM 8753 C CA . SER B 1 506 ? -23.906 20.844 20.422 1 75 506 SER B CA 1
ATOM 8754 C C . SER B 1 506 ? -24.672 22 21.062 1 75 506 SER B C 1
ATOM 8756 O O . SER B 1 506 ? -25 21.953 22.25 1 75 506 SER B O 1
ATOM 8758 N N . GLN B 1 507 ? -25 22.984 20.375 1 75.81 507 GLN B N 1
ATOM 8759 C CA . GLN B 1 507 ? -25.734 24.141 20.875 1 75.81 507 GLN B CA 1
ATOM 8760 C C . GLN B 1 507 ? -27.219 23.797 21.078 1 75.81 507 GLN B C 1
ATOM 8762 O O . GLN B 1 507 ? -27.844 24.281 22.016 1 75.81 507 GLN B O 1
ATOM 8767 N N . SER B 1 508 ? -27.688 22.906 20.234 1 69.81 508 SER B N 1
ATOM 8768 C CA . SER B 1 508 ? -29.094 22.5 20.359 1 69.81 508 SER B CA 1
ATOM 8769 C C . SER B 1 508 ? -29.297 21.594 21.562 1 69.81 508 SER B C 1
ATOM 8771 O O . SER B 1 508 ? -30.328 21.656 22.234 1 69.81 508 SER B O 1
ATOM 8773 N N . ASN B 1 509 ? -28.375 20.75 21.797 1 60.06 509 ASN B N 1
ATOM 8774 C CA . ASN B 1 509 ? -28.469 19.828 22.922 1 60.06 509 ASN B CA 1
ATOM 8775 C C . ASN B 1 509 ? -28.219 20.531 24.25 1 60.06 509 ASN B C 1
ATOM 8777 O O . ASN B 1 509 ? -28.688 20.078 25.297 1 60.06 509 ASN B O 1
ATOM 8781 N N . ALA B 1 510 ? -27.469 21.516 24.469 1 56.44 510 ALA B N 1
ATOM 8782 C CA . ALA B 1 510 ? -27.25 22.266 25.703 1 56.44 510 ALA B CA 1
ATOM 8783 C C . ALA B 1 510 ? -28.531 22.969 26.156 1 56.44 510 ALA B C 1
ATOM 8785 O O . ALA B 1 510 ? -28.75 23.172 27.344 1 56.44 510 ALA B O 1
ATOM 8786 N N . GLY B 1 511 ? -29.469 23.359 25.25 1 47.97 511 GLY B N 1
ATOM 8787 C CA . GLY B 1 511 ? -30.75 23.906 25.641 1 47.97 511 GLY B CA 1
ATOM 8788 C C . GLY B 1 511 ? -31.703 22.859 26.188 1 47.97 511 GLY B C 1
ATOM 8789 O O . GLY B 1 511 ? -32.75 23.203 26.75 1 47.97 511 GLY B O 1
ATOM 8790 N N . GLN B 1 512 ? -31.797 21.641 25.766 1 42.75 512 GLN B N 1
ATOM 8791 C CA . GLN B 1 512 ? -32.75 20.656 26.281 1 42.75 512 GLN B CA 1
ATOM 8792 C C . GLN B 1 512 ? -32.25 20.078 27.609 1 42.75 512 GLN B C 1
ATOM 8794 O O . GLN B 1 512 ? -31.141 19.578 27.703 1 42.75 512 GLN B O 1
ATOM 8799 N N . ASP B 1 513 ? -32.75 20.5 28.828 1 37.34 513 ASP B N 1
ATOM 8800 C CA . ASP B 1 513 ? -32.531 20.141 30.219 1 37.34 513 ASP B CA 1
ATOM 8801 C C . ASP B 1 513 ? -32.188 18.656 30.344 1 37.34 513 ASP B C 1
ATOM 8803 O O . ASP B 1 513 ? -31.625 18.219 31.359 1 37.34 513 ASP B O 1
ATOM 8807 N N . SER B 1 514 ? -33.094 17.625 29.891 1 35 514 SER B N 1
ATOM 8808 C CA . SER B 1 514 ? -33.281 16.203 30.188 1 35 514 SER B CA 1
ATOM 8809 C C . SER B 1 514 ? -32.094 15.383 29.688 1 35 514 SER B C 1
ATOM 8811 O O . SER B 1 514 ? -32.031 14.172 29.906 1 35 514 SER B O 1
ATOM 8813 N N . VAL B 1 515 ? -31.469 15.719 28.812 1 33.44 515 VAL B N 1
ATOM 8814 C CA . VAL B 1 515 ? -30.516 14.781 28.234 1 33.44 515 VAL B CA 1
ATOM 8815 C C . VAL B 1 515 ? -29.266 14.703 29.125 1 33.44 515 VAL B C 1
ATOM 8817 O O . VAL B 1 515 ? -28.297 14.039 28.797 1 33.44 515 VAL B O 1
ATOM 8820 N N . ALA B 1 516 ? -29.25 15.438 30.203 1 34.16 516 ALA B N 1
ATOM 8821 C CA . ALA B 1 516 ? -28.281 15.297 31.281 1 34.16 516 ALA B CA 1
ATOM 8822 C C . ALA B 1 516 ? -28.328 13.906 31.891 1 34.16 516 ALA B C 1
ATOM 8824 O O . ALA B 1 516 ? -27.328 13.391 32.375 1 34.16 516 ALA B O 1
ATOM 8825 N N . ASP B 1 517 ? -29.594 13.406 32.281 1 32.78 517 ASP B N 1
ATOM 8826 C CA . ASP B 1 517 ? -29.828 12.156 33 1 32.78 517 ASP B CA 1
ATOM 8827 C C . ASP B 1 517 ? -29.422 10.953 32.156 1 32.78 517 ASP B C 1
ATOM 8829 O O . ASP B 1 517 ? -29.328 9.836 32.656 1 32.78 517 ASP B O 1
ATOM 8833 N N . ALA B 1 518 ? -29.938 10.891 30.969 1 30.44 518 ALA B N 1
ATOM 8834 C CA . ALA B 1 518 ? -29.859 9.664 30.172 1 30.44 518 ALA B CA 1
ATOM 8835 C C . ALA B 1 518 ? -28.422 9.25 29.922 1 30.44 518 ALA B C 1
ATOM 8837 O O . ALA B 1 518 ? -28.156 8.141 29.469 1 30.44 518 ALA B O 1
ATOM 8838 N N . TYR B 1 519 ? -27.547 10.172 29.812 1 30.61 519 TYR B N 1
ATOM 8839 C CA . TYR B 1 519 ? -26.156 9.781 29.609 1 30.61 519 TYR B CA 1
ATOM 8840 C C . TYR B 1 519 ? -25.422 9.703 30.953 1 30.61 519 TYR B C 1
ATOM 8842 O O . TYR B 1 519 ? -24.594 10.555 31.266 1 30.61 519 TYR B O 1
ATOM 8850 N N . SER B 1 520 ? -26.203 9.461 32.094 1 29.78 520 SER B N 1
ATOM 8851 C CA . SER B 1 520 ? -25.562 9.07 33.344 1 29.78 520 SER B CA 1
ATOM 8852 C C . SER B 1 520 ? -24.375 8.156 33.094 1 29.78 520 SER B C 1
ATOM 8854 O O . SER B 1 520 ? -24.422 7.281 32.219 1 29.78 520 SER B O 1
ATOM 8856 N N . PRO B 1 521 ? -23.234 8.508 33.625 1 30.36 521 PRO B N 1
ATOM 8857 C CA . PRO B 1 521 ? -22.234 7.426 33.625 1 30.36 521 PRO B CA 1
ATOM 8858 C C . PRO B 1 521 ? -22.875 6.059 33.906 1 30.36 521 PRO B C 1
ATOM 8860 O O . PRO B 1 521 ? -23.625 5.902 34.875 1 30.36 521 PRO B O 1
ATOM 8863 N N . ALA B 1 522 ? -23.5 5.387 33.156 1 31.73 522 ALA B N 1
ATOM 8864 C CA . ALA B 1 522 ? -23.75 4.113 33.812 1 31.73 522 ALA B CA 1
ATOM 8865 C C . ALA B 1 522 ? -22.859 3.955 35.062 1 31.73 522 ALA B C 1
ATOM 8867 O O . ALA B 1 522 ? -22.047 4.82 35.344 1 31.73 522 ALA B O 1
ATOM 8868 N N . GLY B 1 523 ? -22.516 2.535 35.312 1 31.33 523 GLY B N 1
ATOM 8869 C CA . GLY B 1 523 ? -21.812 2.082 36.5 1 31.33 523 GLY B CA 1
ATOM 8870 C C . GLY B 1 523 ? -20.688 3.014 36.906 1 31.33 523 GLY B C 1
ATOM 8871 O O . GLY B 1 523 ? -20.281 3.896 36.156 1 31.33 523 GLY B O 1
ATOM 8872 N N . GLY B 1 524 ? -20.266 2.889 38.25 1 31.45 524 GLY B N 1
ATOM 8873 C CA . GLY B 1 524 ? -19.062 3.348 38.938 1 31.45 524 GLY B CA 1
ATOM 8874 C C . GLY B 1 524 ? -17.875 3.498 38.031 1 31.45 524 GLY B C 1
ATOM 8875 O O . GLY B 1 524 ? -17.219 2.51 37.688 1 31.45 524 GLY B O 1
ATOM 8876 N N . VAL B 1 525 ? -17.969 4.102 37.094 1 36.28 525 VAL B N 1
ATOM 8877 C CA . VAL B 1 525 ? -16.781 4.352 36.312 1 36.28 525 VAL B CA 1
ATOM 8878 C C . VAL B 1 525 ? -15.555 4.43 37.219 1 36.28 525 VAL B C 1
ATOM 8880 O O . VAL B 1 525 ? -15.453 5.324 38.062 1 36.28 525 VAL B O 1
ATOM 8883 N N . SER B 1 526 ? -15.117 3.338 37.656 1 36.03 526 SER B N 1
ATOM 8884 C CA . SER B 1 526 ? -13.891 3.158 38.406 1 36.03 526 SER B CA 1
ATOM 8885 C C . SER B 1 526 ? -12.883 4.266 38.125 1 36.03 526 SER B C 1
ATOM 8887 O O . SER B 1 526 ? -12.852 4.797 37 1 36.03 526 SER B O 1
ATOM 8889 N N . ALA B 1 527 ? -12.328 4.898 39.094 1 37 527 ALA B N 1
ATOM 8890 C CA . ALA B 1 527 ? -11.141 5.73 39.219 1 37 527 ALA B CA 1
ATOM 8891 C C . ALA B 1 527 ? -10.164 5.477 38.062 1 37 527 ALA B C 1
ATOM 8893 O O . ALA B 1 527 ? -9.625 4.371 37.938 1 37 527 ALA B O 1
ATOM 8894 N N . GLU B 1 528 ? -10.227 6 36.844 1 47.53 528 GLU B N 1
ATOM 8895 C CA . GLU B 1 528 ? -9.477 6.129 35.594 1 47.53 528 GLU B CA 1
ATOM 8896 C C . GLU B 1 528 ? -7.969 6.059 35.844 1 47.53 528 GLU B C 1
ATOM 8898 O O . GLU B 1 528 ? -7.473 6.629 36.812 1 47.53 528 GLU B O 1
ATOM 8903 N N . ASP B 1 529 ? -7.281 5.113 35.594 1 52.09 529 ASP B N 1
ATOM 8904 C CA . ASP B 1 529 ? -5.824 5.105 35.688 1 52.09 529 ASP B CA 1
ATOM 8905 C C . ASP B 1 529 ? -5.234 6.406 35.156 1 52.09 529 ASP B C 1
ATOM 8907 O O . ASP B 1 529 ? -5.371 6.715 33.969 1 52.09 529 ASP B O 1
ATOM 8911 N N . PRO B 1 530 ? -5.094 7.473 36 1 61.09 530 PRO B N 1
ATOM 8912 C CA . PRO B 1 530 ? -4.492 8.742 35.594 1 61.09 530 PRO B CA 1
ATOM 8913 C C . PRO B 1 530 ? -3.262 8.555 34.688 1 61.09 530 PRO B C 1
ATOM 8915 O O . PRO B 1 530 ? -2.461 7.648 34.938 1 61.09 530 PRO B O 1
ATOM 8918 N N . ILE B 1 531 ? -3.443 9.055 33.375 1 73.75 531 ILE B N 1
ATOM 8919 C CA . ILE B 1 531 ? -2.23 9.086 32.562 1 73.75 531 ILE B CA 1
ATOM 8920 C C . ILE B 1 531 ? -1.166 9.93 33.25 1 73.75 531 ILE B C 1
ATOM 8922 O O . ILE B 1 531 ? -1.388 11.109 33.562 1 73.75 531 ILE B O 1
ATOM 8926 N N . GLU B 1 532 ? -0.127 9.359 33.688 1 75.81 532 GLU B N 1
ATOM 8927 C CA . GLU B 1 532 ? 0.945 10.016 34.438 1 75.81 532 GLU B CA 1
ATOM 8928 C C . GLU B 1 532 ? 1.7 11.008 33.531 1 75.81 532 GLU B C 1
ATOM 8930 O O . GLU B 1 532 ? 1.92 10.742 32.375 1 75.81 532 GLU B O 1
ATOM 8935 N N . GLY B 1 533 ? 2.031 12.094 34.062 1 80.38 533 GLY B N 1
ATOM 8936 C CA . GLY B 1 533 ? 2.965 13.031 33.469 1 80.38 533 GLY B CA 1
ATOM 8937 C C . GLY B 1 533 ? 2.311 13.969 32.469 1 80.38 533 GLY B C 1
ATOM 8938 O O . GLY B 1 533 ? 2.992 14.586 31.641 1 80.38 533 GLY B O 1
ATOM 8939 N N . VAL B 1 534 ? 1.014 14.109 32.5 1 83.44 534 VAL B N 1
ATOM 8940 C CA . VAL B 1 534 ? 0.281 14.898 31.516 1 83.44 534 VAL B CA 1
ATOM 8941 C C . VAL B 1 534 ? 0.607 16.375 31.688 1 83.44 534 VAL B C 1
ATOM 8943 O O . VAL B 1 534 ? 0.629 17.141 30.703 1 83.44 534 VAL B O 1
ATOM 8946 N N . ASP B 1 535 ? 0.958 16.781 32.875 1 80.44 535 ASP B N 1
ATOM 8947 C CA . ASP B 1 535 ? 1.277 18.188 33.125 1 80.44 535 ASP B CA 1
ATOM 8948 C C . ASP B 1 535 ? 2.607 18.562 32.5 1 80.44 535 ASP B C 1
ATOM 8950 O O . ASP B 1 535 ? 2.807 19.734 32.125 1 80.44 535 ASP B O 1
ATOM 8954 N N . GLN B 1 536 ? 3.43 17.609 32.344 1 90.38 536 GLN B N 1
ATOM 8955 C CA . GLN B 1 536 ? 4.758 17.875 31.781 1 90.38 536 GLN B CA 1
ATOM 8956 C C . GLN B 1 536 ? 4.711 18.016 30.266 1 90.38 536 GLN B C 1
ATOM 8958 O O . GLN B 1 536 ? 5.684 18.453 29.641 1 90.38 536 GLN B O 1
ATOM 8963 N N . LEU B 1 537 ? 3.564 17.812 29.672 1 94.44 537 LEU B N 1
ATOM 8964 C CA . LEU B 1 537 ? 3.391 17.922 28.234 1 94.44 537 LEU B CA 1
ATOM 8965 C C . LEU B 1 537 ? 3.383 19.391 27.797 1 94.44 537 LEU B C 1
ATOM 8967 O O . LEU B 1 537 ? 3.559 19.688 26.609 1 94.44 537 LEU B O 1
ATOM 8971 N N . PHE B 1 538 ? 3.193 20.281 28.797 1 94.81 538 PHE B N 1
ATOM 8972 C CA . PHE B 1 538 ? 2.996 21.688 28.438 1 94.81 538 PHE B CA 1
ATOM 8973 C C . PHE B 1 538 ? 3.98 22.578 29.188 1 94.81 538 PHE B C 1
ATOM 8975 O O . PHE B 1 538 ? 3.578 23.406 30 1 94.81 538 PHE B O 1
ATOM 8982 N N . PRO B 1 539 ? 5.27 22.453 28.812 1 92.5 539 PRO B N 1
ATOM 8983 C CA . PRO B 1 539 ? 6.258 23.312 29.453 1 92.5 539 PRO B CA 1
ATOM 8984 C C . PRO B 1 539 ? 6.254 24.734 28.891 1 92.5 539 PRO B C 1
ATOM 8986 O O . PRO B 1 539 ? 7.305 25.25 28.5 1 92.5 539 PRO B O 1
ATOM 8989 N N . PHE B 1 540 ? 5.121 25.391 28.906 1 94.38 540 PHE B N 1
ATOM 8990 C CA . PHE B 1 540 ? 4.945 26.703 28.281 1 94.38 540 PHE B CA 1
ATOM 8991 C C . PHE B 1 540 ? 4.5 27.719 29.328 1 94.38 540 PHE B C 1
ATOM 8993 O O . PHE B 1 540 ? 3.902 27.359 30.344 1 94.38 540 PHE B O 1
ATOM 9000 N N . PRO B 1 541 ? 4.848 28.938 29.125 1 92.06 541 PRO B N 1
ATOM 9001 C CA . PRO B 1 541 ? 4.379 29.984 30.047 1 92.06 541 PRO B CA 1
ATOM 9002 C C . PRO B 1 541 ? 2.857 30.078 30.109 1 92.06 541 PRO B C 1
ATOM 9004 O O . PRO B 1 541 ? 2.176 29.781 29.125 1 92.06 541 PRO B O 1
ATOM 9007 N N . ALA B 1 542 ? 2.324 30.531 31.156 1 86.69 542 ALA B N 1
ATOM 9008 C CA . ALA B 1 542 ? 0.887 30.594 31.406 1 86.69 542 ALA B CA 1
ATOM 9009 C C . ALA B 1 542 ? 0.184 31.5 30.391 1 86.69 542 ALA B C 1
ATOM 9011 O O . ALA B 1 542 ? -0.99 31.281 30.078 1 86.69 542 ALA B O 1
ATOM 9012 N N . ASP B 1 543 ? 0.946 32.438 29.891 1 87.94 543 ASP B N 1
ATOM 9013 C CA . ASP B 1 543 ? 0.331 33.406 28.984 1 87.94 543 ASP B CA 1
ATOM 9014 C C . ASP B 1 543 ? 0.231 32.844 27.562 1 87.94 543 ASP B C 1
ATOM 9016 O O . ASP B 1 543 ? -0.392 33.438 26.688 1 87.94 543 ASP B O 1
ATOM 9020 N N . PHE B 1 544 ? 0.86 31.719 27.359 1 92.56 544 PHE B N 1
ATOM 9021 C CA . PHE B 1 544 ? 0.788 31.094 26.047 1 92.56 544 PHE B CA 1
ATOM 9022 C C . PHE B 1 544 ? -0.649 30.719 25.703 1 92.56 544 PHE B C 1
ATOM 9024 O O . PHE B 1 544 ? -1.101 30.938 24.578 1 92.56 544 PHE B O 1
ATOM 9031 N N . SER B 1 545 ? -1.351 30.172 26.672 1 89.06 545 SER B N 1
ATOM 9032 C CA . SER B 1 545 ? -2.773 29.875 26.547 1 89.06 545 SER B CA 1
ATOM 9033 C C . SER B 1 545 ? -3.504 30.078 27.859 1 89.06 545 SER B C 1
ATOM 9035 O O . SER B 1 545 ? -2.992 29.719 28.922 1 89.06 545 SER B O 1
ATOM 9037 N N . THR B 1 546 ? -4.719 30.609 27.781 1 82.56 546 THR B N 1
ATOM 9038 C CA . THR B 1 546 ? -5.488 30.922 28.984 1 82.56 546 THR B CA 1
ATOM 9039 C C . THR B 1 546 ? -6.023 29.641 29.625 1 82.56 546 THR B C 1
ATOM 9041 O O . THR B 1 546 ? -6.43 29.656 30.797 1 82.56 546 THR B O 1
ATOM 9044 N N . ASN B 1 547 ? -6.008 28.562 28.859 1 87.38 547 ASN B N 1
ATOM 9045 C CA . ASN B 1 547 ? -6.574 27.328 29.391 1 87.38 547 ASN B CA 1
ATOM 9046 C C . ASN B 1 547 ? -5.523 26.484 30.109 1 87.38 547 ASN B C 1
ATOM 9048 O O . ASN B 1 547 ? -5.844 25.453 30.703 1 87.38 547 ASN B O 1
ATOM 9052 N N . LEU B 1 548 ? -4.266 26.938 30.156 1 88.75 548 LEU B N 1
ATOM 9053 C CA . LEU B 1 548 ? -3.205 26.172 30.812 1 88.75 548 LEU B CA 1
ATOM 9054 C C . LEU B 1 548 ? -3.477 26.047 32.312 1 88.75 548 LEU B C 1
ATOM 9056 O O . LEU B 1 548 ? -2.98 25.109 32.938 1 88.75 548 LEU B O 1
ATOM 9060 N N . ASP B 1 549 ? -4.289 26.906 32.844 1 85.5 549 ASP B N 1
ATOM 9061 C CA . ASP B 1 549 ? -4.613 26.906 34.281 1 85.5 549 ASP B CA 1
ATOM 9062 C C . ASP B 1 549 ? -5.508 25.719 34.625 1 85.5 549 ASP B C 1
ATOM 9064 O O . ASP B 1 549 ? -5.609 25.328 35.781 1 85.5 549 ASP B O 1
ATOM 9068 N N . LEU B 1 550 ? -6.074 25.109 33.625 1 82.12 550 LEU B N 1
ATOM 9069 C CA . LEU B 1 550 ? -6.949 23.969 33.844 1 82.12 550 LEU B CA 1
ATOM 9070 C C . LEU B 1 550 ? -6.148 22.75 34.281 1 82.12 550 LEU B C 1
ATOM 9072 O O . LEU B 1 550 ? -6.707 21.812 34.875 1 82.12 550 LEU B O 1
ATOM 9076 N N . LEU B 1 551 ? -4.875 22.719 33.969 1 81.81 551 LEU B N 1
ATOM 9077 C CA . LEU B 1 551 ? -4.039 21.578 34.312 1 81.81 551 LEU B CA 1
ATOM 9078 C C . LEU B 1 551 ? -3.592 21.672 35.781 1 81.81 551 LEU B C 1
ATOM 9080 O O . LEU B 1 551 ? -3.271 20.656 36.375 1 81.81 551 LEU B O 1
ATOM 9084 N N . GLN B 1 552 ? -3.285 22.844 36.375 1 68.12 552 GLN B N 1
ATOM 9085 C CA . GLN B 1 552 ? -2.844 23.031 37.75 1 68.12 552 GLN B CA 1
ATOM 9086 C C . GLN B 1 552 ? -3.943 22.641 38.719 1 68.12 552 GLN B C 1
ATOM 9088 O O . GLN B 1 552 ? -3.66 22.203 39.844 1 68.12 552 GLN B O 1
ATOM 9093 N N . HIS B 1 553 ? -5.207 22.984 38.406 1 53.97 553 HIS B N 1
ATOM 9094 C CA . HIS B 1 553 ? -6.266 22.688 39.375 1 53.97 553 HIS B CA 1
ATOM 9095 C C . HIS B 1 553 ? -6.629 21.203 39.344 1 53.97 553 HIS B C 1
ATOM 9097 O O . HIS B 1 553 ? -7.094 20.688 38.344 1 53.97 553 HIS B O 1
ATOM 9103 N N . GLY B 1 554 ? -5.809 20.281 39.719 1 44.5 554 GLY B N 1
ATOM 9104 C CA . GLY B 1 554 ? -6.109 18.875 39.938 1 44.5 554 GLY B CA 1
ATOM 9105 C C . GLY B 1 554 ? -7.598 18.609 40.062 1 44.5 554 GLY B C 1
ATOM 9106 O O . GLY B 1 554 ? -8.398 19.531 40.219 1 44.5 554 GLY B O 1
ATOM 9107 N N . GLU B 1 555 ? -8.039 17.156 39.969 1 40.28 555 GLU B N 1
ATOM 9108 C CA . GLU B 1 555 ? -9.367 16.594 40.156 1 40.28 555 GLU B CA 1
ATOM 9109 C C . GLU B 1 555 ? -10.047 17.172 41.406 1 40.28 555 GLU B C 1
ATOM 9111 O O . GLU B 1 555 ? -11.047 16.625 41.875 1 40.28 555 GLU B O 1
ATOM 9116 N N . SER B 1 556 ? -9.5 17.922 42.156 1 34 556 SER B N 1
ATOM 9117 C CA . SER B 1 556 ? -10.477 18.234 43.188 1 34 556 SER B CA 1
ATOM 9118 C C . SER B 1 556 ? -11.766 18.781 42.594 1 34 556 SER B C 1
ATOM 9120 O O . SER B 1 556 ? -11.875 19.969 42.344 1 34 556 SER B O 1
ATOM 9122 N N . VAL B 1 557 ? -12.32 18.031 41.719 1 34.97 557 VAL B N 1
ATOM 9123 C CA . VAL B 1 557 ? -13.727 18.234 41.406 1 34.97 557 VAL B CA 1
ATOM 9124 C C . VAL B 1 557 ? -14.5 18.594 42.656 1 34.97 557 VAL B C 1
ATOM 9126 O O . VAL B 1 557 ? -14.75 17.719 43.5 1 34.97 557 VAL B O 1
ATOM 9129 N N . GLY B 1 558 ? -14.227 19.453 43.438 1 29.69 558 GLY B N 1
ATOM 9130 C CA . GLY B 1 558 ? -15.375 19.906 44.188 1 29.69 558 GLY B CA 1
ATOM 9131 C C . GLY B 1 558 ? -16.656 19.953 43.375 1 29.69 558 GLY B C 1
ATOM 9132 O O . GLY B 1 558 ? -16.609 19.891 42.156 1 29.69 558 GLY B O 1
ATOM 9133 N N . GLU B 1 559 ? -17.953 19.953 44.031 1 34.53 559 GLU B N 1
ATOM 9134 C CA . GLU B 1 559 ? -19.359 19.859 43.625 1 34.53 559 GLU B CA 1
ATOM 9135 C C . GLU B 1 559 ? -19.625 20.672 42.375 1 34.53 559 GLU B C 1
ATOM 9137 O O . GLU B 1 559 ? -20.484 20.312 41.562 1 34.53 559 GLU B O 1
ATOM 9142 N N . SER B 1 560 ? -19.188 21.984 42.219 1 32.66 560 SER B N 1
ATOM 9143 C CA . SER B 1 560 ? -19.984 22.891 41.406 1 32.66 560 SER B CA 1
ATOM 9144 C C . SER B 1 560 ? -19.609 22.797 39.938 1 32.66 560 SER B C 1
ATOM 9146 O O . SER B 1 560 ? -20.422 23.094 39.062 1 32.66 560 SER B O 1
ATOM 9148 N N . HIS B 1 561 ? -18.328 23.062 39.469 1 35.59 561 HIS B N 1
ATOM 9149 C CA . HIS B 1 561 ? -18.219 23.344 38.062 1 35.59 561 HIS B CA 1
ATOM 9150 C C . HIS B 1 561 ? -18.219 22.062 37.25 1 35.59 561 HIS B C 1
ATOM 9152 O O . HIS B 1 561 ? -17.203 21.375 37.156 1 35.59 561 HIS B O 1
ATOM 9158 N N . GLU B 1 562 ? -19.266 21.391 37.094 1 35.69 562 GLU B N 1
ATOM 9159 C CA . GLU B 1 562 ? -19.531 20.188 36.312 1 35.69 562 GLU B CA 1
ATOM 9160 C C . GLU B 1 562 ? -19.047 20.359 34.875 1 35.69 562 GLU B C 1
ATOM 9162 O O . GLU B 1 562 ? -19.641 21.109 34.094 1 35.69 562 GLU B O 1
ATOM 9167 N N . ASP B 1 563 ? -17.797 20.516 34.688 1 42.53 563 ASP B N 1
ATOM 9168 C CA . ASP B 1 563 ? -17.375 20.344 33.281 1 42.53 563 ASP B CA 1
ATOM 9169 C C . ASP B 1 563 ? -18.062 19.156 32.656 1 42.53 563 ASP B C 1
ATOM 9171 O O . ASP B 1 563 ? -18.047 18.047 33.188 1 42.53 563 ASP B O 1
ATOM 9175 N N . VAL B 1 564 ? -19.203 19.453 31.953 1 38.78 564 VAL B N 1
ATOM 9176 C CA . VAL B 1 564 ? -19.938 18.438 31.219 1 38.78 564 VAL B CA 1
ATOM 9177 C C . VAL B 1 564 ? -19.094 17.906 30.062 1 38.78 564 VAL B C 1
ATOM 9179 O O . VAL B 1 564 ? -18.75 18.672 29.141 1 38.78 564 VAL B O 1
ATOM 9182 N N . MET B 1 565 ? -18.219 16.984 30.375 1 41.88 565 MET B N 1
ATOM 9183 C CA . MET B 1 565 ? -17.531 16.266 29.312 1 41.88 565 MET B CA 1
ATOM 9184 C C . MET B 1 565 ? -18.516 15.547 28.406 1 41.88 565 MET B C 1
ATOM 9186 O O . MET B 1 565 ? -19.344 14.773 28.875 1 41.88 565 MET B O 1
ATOM 9190 N N . ILE B 1 566 ? -18.938 16.219 27.312 1 37.28 566 ILE B N 1
ATOM 9191 C CA . ILE B 1 566 ? -19.875 15.609 26.375 1 37.28 566 ILE B CA 1
ATOM 9192 C C . ILE B 1 566 ? -19.203 14.477 25.609 1 37.28 566 ILE B C 1
ATOM 9194 O O . ILE B 1 566 ? -18.047 14.609 25.188 1 37.28 566 ILE B O 1
ATOM 9198 N N . ASP B 1 567 ? -19.766 13.367 25.781 1 36.56 567 ASP B N 1
ATOM 9199 C CA . ASP B 1 567 ? -19.375 12.156 25.062 1 36.56 567 ASP B CA 1
ATOM 9200 C C . ASP B 1 567 ? -19.25 12.422 23.562 1 36.56 567 ASP B C 1
ATOM 9202 O O . ASP B 1 567 ? -20.219 12.758 22.906 1 36.56 567 ASP B O 1
ATOM 9206 N N . VAL B 1 568 ? -18.109 12.547 23.234 1 40.94 568 VAL B N 1
ATOM 9207 C CA . VAL B 1 568 ? -17.781 12.805 21.828 1 40.94 568 VAL B CA 1
ATOM 9208 C C . VAL B 1 568 ? -18.469 11.773 20.953 1 40.94 568 VAL B C 1
ATOM 9210 O O . VAL B 1 568 ? -18.969 12.102 19.875 1 40.94 568 VAL B O 1
ATOM 9213 N N . LEU B 1 569 ? -18.531 10.398 21.406 1 37.62 569 LEU B N 1
ATOM 9214 C CA . LEU B 1 569 ? -19 9.32 20.547 1 37.62 569 LEU B CA 1
ATOM 9215 C C . LEU B 1 569 ? -20.516 9.234 20.531 1 37.62 569 LEU B C 1
ATOM 9217 O O . LEU B 1 569 ? -21.109 8.648 19.609 1 37.62 569 LEU B O 1
ATOM 9221 N N . ALA B 1 570 ? -21.25 9.469 21.781 1 32.75 570 ALA B N 1
ATOM 9222 C CA . ALA B 1 570 ? -22.703 9.406 21.641 1 32.75 570 ALA B CA 1
ATOM 9223 C C . ALA B 1 570 ? -23.172 10.141 20.391 1 32.75 570 ALA B C 1
ATOM 9225 O O . ALA B 1 570 ? -24.266 9.883 19.891 1 32.75 570 ALA B O 1
ATOM 9226 N N . PHE B 1 571 ? -22.516 10.969 20.266 1 29.42 571 PHE B N 1
ATOM 9227 C CA . PHE B 1 571 ? -22.703 11.695 19.016 1 29.42 571 PHE B CA 1
ATOM 9228 C C . PHE B 1 571 ? -22.188 10.875 17.844 1 29.42 571 PHE B C 1
ATOM 9230 O O . PHE B 1 571 ? -22.531 11.148 16.688 1 29.42 571 PHE B O 1
ATOM 9237 N N . GLU B 1 572 ? -21.453 9.945 18.203 1 35.25 572 GLU B N 1
ATOM 9238 C CA . GLU B 1 572 ? -20.781 9.109 17.219 1 35.25 572 GLU B CA 1
ATOM 9239 C C . GLU B 1 572 ? -21.766 8.125 16.562 1 35.25 572 GLU B C 1
ATOM 9241 O O . GLU B 1 572 ? -21.578 7.719 15.422 1 35.25 572 GLU B O 1
ATOM 9246 N N . SER B 1 573 ? -22.75 7.605 17.516 1 32.34 573 SER B N 1
ATOM 9247 C CA . SER B 1 573 ? -23.703 6.742 16.844 1 32.34 573 SER B CA 1
ATOM 9248 C C . SER B 1 573 ? -24.359 7.453 15.656 1 32.34 573 SER B C 1
ATOM 9250 O O . SER B 1 573 ? -24.734 6.812 14.672 1 32.34 573 SER B O 1
ATOM 9252 N N . SER B 1 574 ? -24.875 8.641 15.961 1 30.47 574 SER B N 1
ATOM 9253 C CA . SER B 1 574 ? -25.406 9.531 14.922 1 30.47 574 SER B CA 1
ATOM 9254 C C . SER B 1 574 ? -24.312 9.922 13.93 1 30.47 574 SER B C 1
ATOM 9256 O O . SER B 1 574 ? -24.609 10.398 12.836 1 30.47 574 SER B O 1
ATOM 9258 N N . LEU B 1 575 ? -23.234 10.039 14.438 1 30.52 575 LEU B N 1
ATOM 9259 C CA . LEU B 1 575 ? -22.109 10.297 13.555 1 30.52 575 LEU B CA 1
ATOM 9260 C C . LEU B 1 575 ? -21.766 9.055 12.727 1 30.52 575 LEU B C 1
ATOM 9262 O O . LEU B 1 575 ? -21.219 9.172 11.633 1 30.52 575 LEU B O 1
ATOM 9266 N N . ILE B 1 576 ? -22.062 7.836 13.461 1 29.14 576 ILE B N 1
ATOM 9267 C CA . ILE B 1 576 ? -21.703 6.59 12.797 1 29.14 576 ILE B CA 1
ATOM 9268 C C . ILE B 1 576 ? -22.938 5.969 12.164 1 29.14 576 ILE B C 1
ATOM 9270 O O . ILE B 1 576 ? -22.844 4.988 11.422 1 29.14 576 ILE B O 1
ATOM 9274 N N . ASP B 1 577 ? -24.234 6.309 12.859 1 27.75 577 ASP B N 1
ATOM 9275 C CA . ASP B 1 577 ? -25.391 5.613 12.297 1 27.75 577 ASP B CA 1
ATOM 9276 C C . ASP B 1 577 ? -25.797 6.219 10.961 1 27.75 577 ASP B C 1
ATOM 9278 O O . ASP B 1 577 ? -26.422 7.281 10.914 1 27.75 577 ASP B O 1
ATOM 9282 N N . TRP B 1 578 ? -25.062 6.031 10.18 1 26.66 578 TRP B N 1
ATOM 9283 C CA . TRP B 1 578 ? -25.406 6.512 8.844 1 26.66 578 TRP B CA 1
ATOM 9284 C C . TRP B 1 578 ? -26.562 5.699 8.266 1 26.66 578 TRP B C 1
ATOM 9286 O O . TRP B 1 578 ? -26.734 5.625 7.047 1 26.66 578 TRP B O 1
ATOM 9296 N N . SER B 1 579 ? -27.516 5.105 9.086 1 26.02 579 SER B N 1
ATOM 9297 C CA . SER B 1 579 ? -28.656 4.461 8.445 1 26.02 579 SER B CA 1
ATOM 9298 C C . SER B 1 579 ? -29.5 5.473 7.68 1 26.02 579 SER B C 1
ATOM 9300 O O . SER B 1 579 ? -30.078 6.391 8.281 1 26.02 579 SER B O 1
ATOM 9302 N N . MET B 1 580 ? -29.062 5.977 6.633 1 26.55 580 MET B N 1
ATOM 9303 C CA . MET B 1 580 ? -30.031 6.633 5.773 1 26.55 580 MET B CA 1
ATOM 9304 C C . MET B 1 580 ? -31.312 5.812 5.68 1 26.55 580 MET B C 1
ATOM 9306 O O . MET B 1 580 ? -31.266 4.582 5.602 1 26.55 580 MET B O 1
ATOM 9310 N N . ASP B 1 581 ? -32.312 6.324 6.219 1 24.27 581 ASP B N 1
ATOM 9311 C CA . ASP B 1 581 ? -33.625 5.969 5.645 1 24.27 581 ASP B CA 1
ATOM 9312 C C . ASP B 1 581 ? -33.594 6.109 4.121 1 24.27 581 ASP B C 1
ATOM 9314 O O . ASP B 1 581 ? -33.656 7.219 3.594 1 24.27 581 ASP B O 1
ATOM 9318 N N . ASN B 1 582 ? -32.844 5.555 3.367 1 26.73 582 ASN B N 1
ATOM 9319 C CA . ASN B 1 582 ? -33.062 5.398 1.935 1 26.73 582 ASN B CA 1
ATOM 9320 C C . ASN B 1 582 ? -34.5 5.004 1.633 1 26.73 582 ASN B C 1
ATOM 9322 O O . ASN B 1 582 ? -34.781 3.869 1.235 1 26.73 582 ASN B O 1
ATOM 9326 N N . SER B 1 583 ? -35.469 5.391 2.309 1 24.91 583 SER B N 1
ATOM 9327 C CA . SER B 1 583 ? -36.719 5.152 1.572 1 24.91 583 SER B CA 1
ATOM 9328 C C . SER B 1 583 ? -36.656 5.777 0.183 1 24.91 583 SER B C 1
ATOM 9330 O O . SER B 1 583 ? -37.156 5.203 -0.784 1 24.91 583 SER B O 1
ATOM 9332 N N . SER B 1 584 ? -36.562 7.09 0.015 1 24.22 584 SER B N 1
ATOM 9333 C CA . SER B 1 584 ? -37.031 7.504 -1.303 1 24.22 584 SER B CA 1
ATOM 9334 C C . SER B 1 584 ? -36 7.18 -2.383 1 24.22 584 SER B C 1
ATOM 9336 O O . SER B 1 584 ? -36.344 6.621 -3.426 1 24.22 584 SER B O 1
ATOM 9338 N N . ASN B 1 585 ? -34.969 8.055 -2.631 1 22.69 585 ASN B N 1
ATOM 9339 C CA . ASN B 1 585 ? -34.469 8.102 -4 1 22.69 585 ASN B CA 1
ATOM 9340 C C . ASN B 1 585 ? -33.406 7.016 -4.25 1 22.69 585 ASN B C 1
ATOM 9342 O O . ASN B 1 585 ? -32.594 7.125 -5.176 1 22.69 585 ASN B O 1
ATOM 9346 N N . PHE B 1 586 ? -33.062 6.219 -3.305 1 25.56 586 PHE B N 1
ATOM 9347 C CA . PHE B 1 586 ? -32.469 5.039 -3.936 1 25.56 586 PHE B CA 1
ATOM 9348 C C . PHE B 1 586 ? -33.5 4.336 -4.812 1 25.56 586 PHE B C 1
ATOM 9350 O O . PHE B 1 586 ? -34.188 3.408 -4.363 1 25.56 586 PHE B O 1
ATOM 9357 N N . HIS B 1 587 ? -34.375 4.984 -5.48 1 24.19 587 HIS B N 1
ATOM 9358 C CA . HIS B 1 587 ? -34.969 4.262 -6.598 1 24.19 587 HIS B CA 1
ATOM 9359 C C . HIS B 1 587 ? -33.938 3.336 -7.262 1 24.19 587 HIS B C 1
ATOM 9361 O O . HIS B 1 587 ? -32.719 3.52 -7.098 1 24.19 587 HIS B O 1
ATOM 9367 N N . ALA B 1 588 ? -34.531 2.373 -8.102 1 22.19 588 ALA B N 1
ATOM 9368 C CA . ALA B 1 588 ? -34.031 1.325 -8.977 1 22.19 588 ALA B CA 1
ATOM 9369 C C . ALA B 1 588 ? -32.875 1.85 -9.852 1 22.19 588 ALA B C 1
ATOM 9371 O O . ALA B 1 588 ? -33.062 2.785 -10.633 1 22.19 588 ALA B O 1
ATOM 9372 N N . MET B 1 589 ? -31.891 2.01 -9.555 1 22.03 589 MET B N 1
ATOM 9373 C CA . MET B 1 589 ? -31.047 2.078 -10.75 1 22.03 589 MET B CA 1
ATOM 9374 C C . MET B 1 589 ? -31.484 1.038 -11.781 1 22.03 589 MET B C 1
ATOM 9376 O O . MET B 1 589 ? -31.188 -0.149 -11.625 1 22.03 589 MET B O 1
ATOM 9380 N N . THR B 1 590 ? -32.781 1.068 -12.148 1 22.31 590 THR B N 1
ATOM 9381 C CA . THR B 1 590 ? -33.344 0.389 -13.312 1 22.31 590 THR B CA 1
ATOM 9382 C C . THR B 1 590 ? -32.562 0.755 -14.578 1 22.31 590 THR B C 1
ATOM 9384 O O . THR B 1 590 ? -31.922 1.796 -14.633 1 22.31 590 THR B O 1
ATOM 9387 N N . ALA B 1 591 ? -32.5 -0.239 -15.625 1 23.19 591 ALA B N 1
ATOM 9388 C CA . ALA B 1 591 ? -32.062 -0.136 -17.016 1 23.19 591 ALA B CA 1
ATOM 9389 C C . ALA B 1 591 ? -32.656 1.108 -17.688 1 23.19 591 ALA B C 1
ATOM 9391 O O . ALA B 1 591 ? -32.125 1.585 -18.688 1 23.19 591 ALA B O 1
ATOM 9392 N N . ALA B 1 592 ? -33.875 1.459 -17.281 1 22.3 592 ALA B N 1
ATOM 9393 C CA . ALA B 1 592 ? -34.688 2.365 -18.078 1 22.3 592 ALA B CA 1
ATOM 9394 C C . ALA B 1 592 ? -34.125 3.783 -18.062 1 22.3 592 ALA B C 1
ATOM 9396 O O . ALA B 1 592 ? -34.594 4.656 -18.797 1 22.3 592 ALA B O 1
ATOM 9397 N N . ASP B 1 593 ? -33.625 4.227 -16.969 1 22.19 593 ASP B N 1
ATOM 9398 C CA . ASP B 1 593 ? -33.5 5.672 -17.172 1 22.19 593 ASP B CA 1
ATOM 9399 C C . ASP B 1 593 ? -32.469 6.008 -18.234 1 22.19 593 ASP B C 1
ATOM 9401 O O . ASP B 1 593 ? -31.891 7.098 -18.234 1 22.19 593 ASP B O 1
ATOM 9405 N N . PHE B 1 594 ? -31.984 4.879 -18.797 1 18.8 594 PHE B N 1
ATOM 9406 C CA . PHE B 1 594 ? -31.453 5.031 -20.156 1 18.8 594 PHE B CA 1
ATOM 9407 C C . PHE B 1 594 ? -32.531 5.598 -21.094 1 18.8 594 PHE B C 1
ATOM 9409 O O . PHE B 1 594 ? -33.656 5.098 -21.141 1 18.8 594 PHE B O 1
ATOM 9416 N N . PRO B 1 595 ? -32.5 6.863 -21.203 1 18.89 595 PRO B N 1
ATOM 9417 C CA . PRO B 1 595 ? -33.438 7.359 -22.219 1 18.89 595 PRO B CA 1
ATOM 9418 C C . PRO B 1 595 ? -33.469 6.488 -23.484 1 18.89 595 PRO B C 1
ATOM 9420 O O . PRO B 1 595 ? -32.406 6.156 -24.016 1 18.89 595 PRO B O 1
ATOM 9423 N N . LEU B 1 596 ? -34.406 5.539 -23.562 1 19.39 596 LEU B N 1
ATOM 9424 C CA . LEU B 1 596 ? -34.812 4.887 -24.797 1 19.39 596 LEU B CA 1
ATOM 9425 C C . LEU B 1 596 ? -35.156 5.914 -25.859 1 19.39 596 LEU B C 1
ATOM 9427 O O . LEU B 1 596 ? -36.219 5.859 -26.469 1 19.39 596 LEU B O 1
ATOM 9431 N N . SER B 1 597 ? -34.562 7.078 -25.938 1 18.3 597 SER B N 1
ATOM 9432 C CA . SER B 1 597 ? -35.219 7.781 -27.031 1 18.3 597 SER B CA 1
ATOM 9433 C C . SER B 1 597 ? -35.438 6.871 -28.234 1 18.3 597 SER B C 1
ATOM 9435 O O . SER B 1 597 ? -34.812 5.805 -28.312 1 18.3 597 SER B O 1
ATOM 9437 N N . ALA B 1 598 ? -35.938 7.594 -29.469 1 17.88 598 ALA B N 1
ATOM 9438 C CA . ALA B 1 598 ? -36.719 7.508 -30.688 1 17.88 598 ALA B CA 1
ATOM 9439 C C . ALA B 1 598 ? -36 6.672 -31.75 1 17.88 598 ALA B C 1
ATOM 9441 O O . ALA B 1 598 ? -35 7.109 -32.312 1 17.88 598 ALA B O 1
ATOM 9442 N N . MET B 1 599 ? -35.781 5.449 -31.562 1 15.4 599 MET B N 1
ATOM 9443 C CA . MET B 1 599 ? -35.719 4.727 -32.844 1 15.4 599 MET B CA 1
ATOM 9444 C C . MET B 1 599 ? -37.031 4.809 -33.562 1 15.4 599 MET B C 1
ATOM 9446 O O . MET B 1 599 ? -37.969 4.062 -33.281 1 15.4 599 MET B O 1
ATOM 9450 N N . SER B 1 600 ? -37.688 6.008 -33.625 1 16.83 600 SER B N 1
ATOM 9451 C CA . SER B 1 600 ? -38.5 5.891 -34.844 1 16.83 600 SER B CA 1
ATOM 9452 C C . SER B 1 600 ? -37.688 5.344 -36 1 16.83 600 SER B C 1
ATOM 9454 O O . SER B 1 600 ? -36.469 5.469 -36.031 1 16.83 600 SER B O 1
ATOM 9456 N N . ALA B 1 601 ? -38.656 5.062 -37.031 1 17.27 601 ALA B N 1
ATOM 9457 C CA . ALA B 1 601 ? -38.656 4.883 -38.469 1 17.27 601 ALA B CA 1
ATOM 9458 C C . ALA B 1 601 ? -38.062 6.086 -39.188 1 17.27 601 ALA B C 1
ATOM 9460 O O . ALA B 1 601 ? -38.219 7.227 -38.75 1 17.27 601 ALA B O 1
#

pLDDT: mean 72.31, std 26.86, range [14.9, 98.44]

Radius of gyration: 36.65 Å; Cα contacts (8 Å, |Δi|>4): 1432; chains: 2; bounding box: 144×102×97 Å

Secondary structure (DSSP, 8-state):
------------S--BHHHHHHT----GGG-TTSS-HHHHHHT----B---------------------------------------------------------SSS-S-GGG-----S------GGG-HHHHHHHHHHHHHHTTT----HHHHHHHHHHHHHHTTTT-TT--GGG--TTT-HHHHHHHHHHHHHTS---SGGGGHHHHHHHHHHHHHHHT--SS-HHHHHHHHHHHTT--SS-TTS--S-SHHHHHHHHHHHHHHHTTTSGGGGGTSSSHHHHHHHHHHHHHHHHHHHHHH-PPPSS-GGG--PPPPP---TT-HHHHHHHHHHHHHHHHHHHHH-TT--HHHHHHHHHHHHHHS-GGGSSB-TTSPBPPP-HHHHHHHHHHHHHHHHHHHHHHHHTTPPPB--HHHHHHHHHHHHHHHHHHHTT-GGG--THHHHHHHHHHHHHHHEE-S-HHHHHHHHHHHHHHHHHHHHHTTT-HHHHHHHHHHHHHHHHHHHHHT-GGGGTTT---S--------TTGGGG--S-GGG-GGGHHHHS-S---SS---EE-BTTHHHHHHH-------SS-----GGGS-------/------------S--BHHHHHHT----GGG-TTSS-HHHHHHT----B---------------------------------------------------------SSS-SSGGG-----S------GGG-HHHHHHHHHHHHHHTTT----HHHHHHHHHHHHHHTTTT-TT--GGG--TTT-HHHHHHHHHHHHHTS---SGGGGHHHHHHHHHHHHHHHT--SS-HHHHHHHHHHHTT--SS-TTS--S-SHHHHHHHHHHHHHHHTTTSGGGGGTSSSHHHHHHHHHHHHHHHHHHHHHH-PPPSS-GGG--PPPPP---TT-HHHHHHHHHHHHHHHHHHHHH-TT--HHHHHHHHHHHHHHS-GGGSSB-TTSPBPPP-HHHHHHHHHHHHHHHHHHHHHHHHTTPPPB--HHHHHHHHHHHHHHHHHHHTT-GGG--THHHHHHHHHHHHHHHEE-S-HHHHHHHHHHHHHHHHHHHHHTTT-HHHHHHHHHHHHHHHHHHHHHT-GGGGTTT---S--------TTGGGG--S-GGG-GGGHHHHS-S---SS---EE-BTTHHHHHHH-------SS-----GGGS-------

Nearest PDB structures (foldseek):
  8p6a-assembly1_A  TM=1.282E-01  e=2.613E-01  Homo sapiens
  8cmk-assembly1_A  TM=2.462E-01  e=5.215E+00  Homo sapiens
  8b37-assembly1_B  TM=1.774E-01  e=8.292E+00  Pyrobaculum aerophilum
  6gyp-assembly1_B  TM=4.994E-01  e=1.616E-02  Saccharomyces cerevisiae S288C
  8p6a-assembly1_A  TM=1.266E-01  e=3.410E-01  Homo sapiens

Solvent-accessible surface area (backbone atoms only — not comparable to full-atom values): 69487 Å² total; per-residue (Å²): 135,70,76,67,66,72,66,72,72,73,70,70,86,40,36,26,46,63,33,61,75,68,71,45,92,50,48,27,71,77,33,88,81,64,40,19,67,64,28,60,75,69,72,44,84,45,41,68,48,76,70,86,67,80,82,76,83,81,80,77,86,80,86,89,83,67,94,78,75,90,94,87,82,69,94,81,84,87,92,82,86,75,83,83,81,79,80,79,78,83,70,85,71,77,72,74,76,74,72,53,73,64,57,76,27,82,73,33,54,36,17,30,76,59,63,62,77,75,76,64,83,63,75,78,70,51,78,75,74,41,46,66,60,52,49,50,53,45,49,54,49,37,67,74,44,68,77,68,64,80,48,69,70,57,43,50,51,18,46,49,42,23,52,73,69,41,28,48,79,40,71,58,62,54,70,91,77,57,51,54,82,81,35,52,53,44,32,30,21,44,41,26,53,9,50,58,46,36,88,44,83,49,76,74,61,41,44,62,37,50,45,30,45,52,52,32,52,51,47,60,74,64,52,82,38,86,50,58,65,56,50,39,52,22,37,50,45,48,24,64,49,33,65,62,33,74,68,50,70,53,79,71,24,39,72,48,29,44,49,51,29,48,53,50,38,39,46,53,16,62,43,37,51,80,46,44,81,72,42,94,53,38,69,45,50,38,40,47,48,51,49,47,54,45,51,36,46,52,48,17,55,36,27,12,39,79,48,56,64,59,74,70,68,40,62,53,70,77,69,69,85,58,61,85,85,37,62,44,48,47,31,38,53,53,39,52,57,51,46,50,51,53,42,47,54,68,68,40,84,79,52,48,71,40,57,52,46,49,50,53,37,49,51,62,68,68,47,54,70,88,67,41,68,43,46,97,87,56,46,74,46,82,91,44,69,48,45,46,53,40,49,36,49,52,30,41,49,52,39,50,52,55,36,47,53,27,44,69,68,76,35,56,31,58,38,41,58,67,35,38,29,32,22,47,44,34,48,46,46,50,49,53,34,47,76,70,65,43,47,48,45,58,62,62,67,52,35,49,46,48,49,60,34,42,50,24,54,62,33,46,47,60,80,50,63,70,58,42,53,48,40,51,51,51,52,48,50,53,49,55,46,32,61,43,34,24,72,62,22,21,46,20,37,52,44,45,54,49,49,55,47,51,47,53,52,49,57,56,54,71,68,52,80,69,67,63,67,76,66,45,77,62,72,83,71,65,85,68,80,75,67,59,66,64,74,60,67,58,91,60,52,65,83,69,28,85,49,53,62,52,64,74,58,56,81,76,70,61,91,75,76,64,60,49,56,38,54,53,31,70,51,28,41,70,58,59,47,69,73,64,79,73,69,72,79,84,60,74,86,54,83,62,81,50,78,75,72,83,80,69,133,135,73,81,69,70,74,68,76,75,73,74,76,87,40,38,26,49,63,34,61,75,66,71,46,94,50,48,29,72,78,32,88,82,63,39,20,67,64,26,61,75,68,72,43,84,44,42,69,48,78,73,84,69,82,75,76,83,84,75,85,88,80,87,91,82,69,95,74,69,92,90,80,95,76,84,88,82,86,90,81,88,75,82,81,86,76,81,76,78,83,69,85,71,76,73,74,74,73,70,53,73,63,59,78,26,83,76,32,55,34,16,31,74,52,64,37,79,76,76,64,83,63,73,77,72,51,77,75,75,42,48,66,60,52,51,49,54,44,49,54,50,37,66,75,45,67,78,69,64,82,48,67,72,56,43,51,50,19,45,50,41,23,54,72,69,40,28,49,78,40,72,59,62,55,70,92,75,58,50,53,82,82,34,53,52,44,32,30,20,44,41,25,52,9,50,58,46,38,86,43,84,49,76,73,61,41,44,61,38,49,46,30,46,53,52,30,52,52,46,60,74,66,51,80,37,86,52,56,66,56,52,41,52,22,37,51,45,47,25,66,50,33,68,60,33,74,65,51,70,52,78,71,24,38,72,47,29,43,49,52,30,47,51,52,39,40,47,53,16,61,43,35,49,79,45,44,81,73,42,94,52,36,70,45,51,38,40,48,48,51,48,47,53,46,50,37,46,53,49,18,55,37,26,14,38,78,49,58,64,60,73,72,71,42,62,52,69,76,68,68,86,56,62,86,84,38,62,45,48,46,31,37,53,52,38,52,56,50,46,50,51,52,40,46,54,69,68,40,84,78,52,48,70,40,55,52,46,48,51,53,36,50,50,61,68,68,48,54,68,88,68,42,67,42,45,96,88,55,47,75,46,82,91,46,68,47,46,47,53,40,49,36,49,51,31,41,48,53,41,50,52,54,36,47,54,27,44,70,68,75,35,55,30,58,40,40,59,66,34,39,27,31,24,48,44,35,48,47,47,49,50,53,35,46,76,69,65,43,47,47,46,58,62,62,68,51,36,52,46,48,48,62,35,43,50,23,54,61,32,45,47,59,84,50,64,72,58,42,54,48,39,53,52,51,52,49,48,52,50,54,47,32,61,44,35,24,72,63,21,21,47,19,38,53,43,45,53,49,52,54,46,50,48,53,53,48,59,58,54,72,69,51,78,69,66,64,66,77,65,45,76,63,73,82,71,65,87,67,82,74,67,59,66,63,72,61,68,57,91,60,53,65,84,68,30,87,49,52,61,52,65,74,60,57,83,74,69,60,92,74,78,66,58,51,54,37,55,55,32,76,49,29,50,68,52,57,50,40,74,65,80,65,69,66,81,71,55,73,87,54,83,61,82,48,78,74,70,81,79,66,132

Organism: Aspergillus candidus (NCBI:txid41067)

Sequence (1202 aa):
MERNRIVSRTRARVICVPCHERKVRCDLQDSHNKVCSNCRRLEQHCIPRRGRRHKGRMLAGEPADIFRQSDSMLRNGAGESTPPAGSPIVGDRATSAYRNPGSRSFIASDSVLYEAPLSGNIPSASSLDDWKQIEQQLQDHSRRNITAQVGEPLGRALCDSFAENLGHWYPFVDISEIDLQTSPLLGKALLLAGSLTRRIETVDDLQIPYALYQQAKEKINSSSGDDPMTLLQAITIIAYWSLRPPSVVSLDGPWHWAGLAMRLALQIGMHRESTYSRLQDPARCRLIWWHLMNSDVLQAACWGRPCLIQFSSQDVQLPQQLDLTNIPLQASEGITRLLLILRKAMELEVSSPSSTVAALIDWHRALPLQLKLHNLAGTRNTYVRAINEMFIMYFAIIIHVLFRHDLDKDRRPRASPTTIVASSCMIRLYEEMYYHEHAARLGSVHGFFLMLAAIPQIFHRTQIAEKETLREKELDLICAILKHLRVKFGGSNMVLNRILRLRAESQSNAGQDSVADAYSPAGGVSAEDPIEGVDQLFPFPADFSTNLDLLQHGESVGESHEDVMIDVLAFESSLIDWSMDNSSNFHAMTAADFPLSAMSAMERNRIVSRTRARVICVPCHERKVRCDLQDSHNKVCSNCRRLEQHCIPRRGRRHKGRMLAGEPADIFRQSDSMLRNGAGESTPPAGSPIVGDRATSAYRNPGSRSFIASDSVLYEAPLSGNIPSASSLDDWKQIEQQLQDHSRRNITAQVGEPLGRALCDSFAENLGHWYPFVDISEIDLQTSPLLGKALLLAGSLTRRIETVDDLQIPYALYQQAKEKINSSSGDDPMTLLQAITIIAYWSLRPPSVVSLDGPWHWAGLAMRLALQIGMHRESTYSRLQDPARCRLIWWHLMNSDVLQAACWGRPCLIQFSSQDVQLPQQLDLTNIPLQASEGITRLLLILRKAMELEVSSPSSTVAALIDWHRALPLQLKLHNLAGTRNTYVRAINEMFIMYFAIIIHVLFRHDLDKDRRPRASPTTIVASSCMIRLYEEMYYHEHAARLGSVHGFFLMLAAIPQIFHRTQIAEKETLREKELDLICAILKHLRVKFGGSNMVLNRILRLRAESQSNAGQDSVADAYSPAGGVSAEDPIEGVDQLFPFPADFSTNLDLLQHGESVGESHEDVMIDVLAFESSLIDWSMDNSSNFHAMTAADFPLSAMSA

InterPro domains:
  IPR001138 Zn(2)Cys(6) fungal-type DNA-binding domain [cd00067] (11-47)
  IPR007219 Xylanolytic transcriptional activator, regulatory domain [PF04082] (161-333)
  IPR007219 Xylanolytic transcriptional activator, regulatory domain [SM00906] (254-325)
  IPR036864 Zn(2)-C6 fungal-type DNA-binding domain superfamily [G3DSA:4.10.240.10] (12-71)
  IPR036864 Zn(2)-C6 fungal-type DNA-binding domain superfamily [SSF57701] (9-55)
  IPR052073 Amide and Lactam Catabolism Regulators [PTHR47171] (152-506)

Foldseek 3Di:
DDPPPPPPPDQQPKAFDVCVVVVHDWPLNVDPVNATPVCVVVVHDGHIDDDPDDPDDDDDDDDDDPPDDDDDDDDDDDDDDDDDDDDDDPDPPDPPPPPPLQQAALQAGLDLVLFPPLPDPPPPVDPLLPLVVLLVVLVVLCVVPVPDDQDPVSLVQLLVQCCVQVCLLQVLDDSVPDDCVVQVLLSLLSSLLSLQLDQDQDSVSCNSNSNSLVVNVVCLVPDPCPDLVSSLNSLLSSLQADSAAPSDDDCDHNVNSLVVSQVSCVVQVLLEQVSLVVDPCSLSSLSSNLSSVLSQLLVCRNHSHDGPDQPVSGDHDHRPDDDPVDLSNNLSSLLSQLSVLSSCLVPVPPDDLLNSLVSLLVSQVPDDQQLHQAHPVQHGHDDDLSSLVSLLVSLLSNLSSQQVVQVVVVHFRWQDLLNQQSLQLNLLSVVVCVVVVSLSSDTPSVLSSLSSSLLSLQQWDWPPPVVVVVSVVSNVSSLVSLSSCVSGHVNSVSSSVVSVSSNVVSVVVVPPPPVVPVVPVPPPPPDPPPSPPSLSSDPHDCVSGVSNVVVVPPPPPDDPTPRRGGRSCVVVCVVSVPPPPPPDPVPDPDPPVPPPPDPDD/DDPPPPPPPPDQPKAFDVCVVVVHDWPLSVDPVNATPVCVVVVHDGHIDDPPDPPPDDDDDDDDDDPDDDDDDDDDDDDDDDDDDDDDDPDPPDPPPPPPVQQAALQAALDLVLFFPLPDPPPPVDPLLPLVVLLVVLVVVCVVPVPDDQDPVSLVQLLVQCCVQVCLLQVLDDSVPDDCVVQVLLSLLSSLLSLQLDQDQDSVSCNSNSNSLVVNVVCLVPDPCPDLVSSLNSLLSSLQADSAAPSDDDCDHNVNSLVVSQVSCVVQVLLEQVSLVVDPCSLSSLSSNLSSVLSQLLVCNNHSHDGPDQPVSGDHDHRPDDDPVDLSNNLSSLLSQLSVLSSCLVPVPPDDLLNSLVSLLVSQVPDDQQLHQAHPVQHGDDDDLSSLVSLLVSLLSNLSSQQSVQVVVVHFRWQDLLNQQSLQLNLLSVVVCVVVVSLLSDTPSVLSSLLSSLLSLQQFDWPPPVVVVVSVVSNVSSLVSLSSCVSGHVNSVSSSVVSVSSNVVSVVVVPPPPVVPVVPVPPPPPDPPPSPPSLSSDPHDCVSGVSNVVVVPPPPPDDPTPRRGPRSCVVVCVSSVSPPPPPPPVPPPDPPVPPPDDPDD